Protein 2PBY (pdb70)

InterPro domains:
  IPR012338 Beta-lactamase/transpeptidase-like [G3DSA:3.40.710.10] (4-308)
  IPR012338 Beta-lactamase/transpeptidase-like [SSF56601] (5-308)
  IPR015868 Glutaminase [MF_00313] (5-308)
  IPR015868 Glutaminase [PF04960] (23-308)
  IPR015868 Glutaminase [PTHR12544] (11-307)
  IPR015868 Glutaminase [TIGR03814] (10-308)

Structure (mmCIF, N/CA/C/O backbone):
data_2PBY
#
_entry.id   2PBY
#
_cell.length_a   72.503
_cell.length_b   86.786
_cell.length_c   106.881
_cell.angle_alpha   90.00
_cell.angle_beta   109.76
_cell.angle_gamma   90.00
#
_symmetry.space_group_name_H-M   'P 1 21 1'
#
loop_
_entity.id
_entity.type
_entity.pdbx_description
1 polymer Glutaminase
2 water water
#
loop_
_atom_site.group_PDB
_atom_site.id
_atom_site.type_symbol
_atom_site.label_atom_id
_atom_site.label_alt_id
_atom_site.label_comp_id
_atom_site.label_asym_id
_atom_site.label_entity_id
_atom_site.label_seq_id
_atom_site.pdbx_PDB_ins_code
_atom_site.Cartn_x
_atom_site.Cartn_y
_atom_site.Cartn_z
_atom_site.occupancy
_atom_site.B_iso_or_equiv
_atom_site.auth_seq_id
_atom_site.auth_comp_id
_atom_site.auth_asym_id
_atom_site.auth_atom_id
_atom_site.pdbx_PDB_model_num
ATOM 1 N N . LEU A 1 2 ? 12.197 4.945 111.983 1.00 48.27 2 LEU A N 1
ATOM 2 C CA . LEU A 1 2 ? 12.646 3.934 110.969 1.00 48.29 2 LEU A CA 1
ATOM 3 C C . LEU A 1 2 ? 14.145 4.020 110.691 1.00 47.43 2 LEU A C 1
ATOM 4 O O . LEU A 1 2 ? 14.614 4.807 109.852 1.00 48.17 2 LEU A O 1
ATOM 9 N N . VAL A 1 3 ? 14.918 3.212 111.392 1.00 46.31 3 VAL A N 1
ATOM 10 C CA . VAL A 1 3 ? 16.325 3.110 111.017 1.00 44.51 3 VAL A CA 1
ATOM 11 C C . VAL A 1 3 ? 16.435 2.005 109.971 1.00 42.67 3 VAL A C 1
ATOM 12 O O . VAL A 1 3 ? 15.497 1.217 109.787 1.00 41.89 3 VAL A O 1
ATOM 16 N N . TYR A 1 4 ? 17.581 1.938 109.298 1.00 40.74 4 TYR A N 1
ATOM 17 C CA . TYR A 1 4 ? 17.776 0.975 108.225 1.00 39.16 4 TYR A CA 1
ATOM 18 C C . TYR A 1 4 ? 18.337 -0.348 108.785 1.00 38.66 4 TYR A C 1
ATOM 19 O O . TYR A 1 4 ? 19.516 -0.446 109.119 1.00 39.35 4 TYR A O 1
ATOM 28 N N . ASN A 1 5 ? 17.474 -1.347 108.938 1.00 37.16 5 ASN A N 1
ATOM 29 C CA . ASN A 1 5 ? 17.872 -2.590 109.575 1.00 37.11 5 ASN A CA 1
ATOM 30 C C . ASN A 1 5 ? 18.740 -3.411 108.579 1.00 36.21 5 ASN A C 1
ATOM 31 O O . ASN A 1 5 ? 18.377 -3.586 107.380 1.00 34.76 5 ASN A O 1
ATOM 36 N N . GLN A 1 6 ? 19.924 -3.859 109.029 1.00 34.76 6 GLN A N 1
ATOM 37 C CA . GLN A 1 6 ? 20.832 -4.565 108.112 1.00 32.28 6 GLN A CA 1
ATOM 38 C C . GLN A 1 6 ? 20.181 -5.823 107.563 1.00 31.29 6 GLN A C 1
ATOM 39 O O . GLN A 1 6 ? 20.341 -6.170 106.390 1.00 27.50 6 GLN A O 1
ATOM 45 N N . GLU A 1 7 ? 19.452 -6.510 108.443 1.00 30.59 7 GLU A N 1
ATOM 46 C CA . GLU A 1 7 ? 18.860 -7.770 108.087 1.00 32.87 7 GLU A CA 1
ATOM 47 C C . GLU A 1 7 ? 17.753 -7.499 107.087 1.00 31.67 7 GLU A C 1
ATOM 48 O O . GLU A 1 7 ? 17.561 -8.263 106.140 1.00 32.66 7 GLU A O 1
ATOM 54 N N . GLU A 1 8 ? 17.044 -6.390 107.267 1.00 31.41 8 GLU A N 1
ATOM 55 C CA . GLU A 1 8 ? 16.098 -5.935 106.240 1.00 31.85 8 GLU A CA 1
ATOM 56 C C . GLU A 1 8 ? 16.748 -5.664 104.893 1.00 29.14 8 GLU A C 1
ATOM 57 O O . GLU A 1 8 ? 16.285 -6.165 103.871 1.00 29.34 8 GLU A O 1
ATOM 63 N N . LEU A 1 9 ? 17.866 -4.952 104.884 1.00 28.05 9 LEU A N 1
ATOM 64 C CA . LEU A 1 9 ? 18.641 -4.766 103.637 1.00 25.58 9 LEU A CA 1
ATOM 65 C C . LEU A 1 9 ? 18.990 -6.056 102.928 1.00 24.75 9 LEU A C 1
ATOM 66 O O . LEU A 1 9 ? 18.884 -6.155 101.693 1.00 22.94 9 LEU A O 1
ATOM 71 N N . VAL A 1 10 ? 19.427 -7.058 103.701 1.00 23.99 10 VAL A N 1
ATOM 72 C CA . VAL A 1 10 ? 19.798 -8.348 103.136 1.00 24.42 10 VAL A CA 1
ATOM 73 C C . VAL A 1 10 ? 18.603 -8.961 102.375 1.00 25.35 10 VAL A C 1
ATOM 74 O O . VAL A 1 10 ? 18.747 -9.554 101.292 1.00 24.51 10 VAL A O 1
ATOM 78 N N . ARG A 1 11 ? 17.413 -8.814 102.944 1.00 26.10 11 ARG A N 1
ATOM 79 C CA . ARG A 1 11 ? 16.220 -9.401 102.316 1.00 26.87 11 ARG A CA 1
ATOM 80 C C . ARG A 1 11 ? 15.901 -8.692 100.993 1.00 26.18 11 ARG A C 1
ATOM 81 O O . ARG A 1 11 ? 15.587 -9.317 100.007 1.00 24.75 11 ARG A O 1
ATOM 89 N N . PHE A 1 12 ? 15.998 -7.368 100.974 1.00 26.85 12 PHE A N 1
ATOM 90 C CA . PHE A 1 12 ? 15.775 -6.619 99.733 1.00 26.12 12 PHE A CA 1
ATOM 91 C C . PHE A 1 12 ? 16.769 -7.021 98.652 1.00 25.65 12 PHE A C 1
ATOM 92 O O . PHE A 1 12 ? 16.402 -7.223 97.471 1.00 26.11 12 PHE A O 1
ATOM 100 N N . VAL A 1 13 ? 18.016 -7.201 99.064 1.00 24.48 13 VAL A N 1
ATOM 101 C CA . VAL A 1 13 ? 19.067 -7.622 98.136 1.00 24.12 13 VAL A CA 1
ATOM 102 C C . VAL A 1 13 ? 18.723 -8.961 97.547 1.00 25.28 13 VAL A C 1
ATOM 103 O O . VAL A 1 13 ? 18.819 -9.118 96.372 1.00 25.59 13 VAL A O 1
ATOM 107 N N . GLU A 1 14 ? 18.281 -9.919 98.360 1.00 27.11 14 GLU A N 1
ATOM 108 C CA . GLU A 1 14 ? 17.944 -11.250 97.850 1.00 28.67 14 GLU A CA 1
ATOM 109 C C . GLU A 1 14 ? 16.778 -11.191 96.879 1.00 28.12 14 GLU A C 1
ATOM 110 O O . GLU A 1 14 ? 16.810 -11.824 95.839 1.00 28.47 14 GLU A O 1
ATOM 116 N N . GLU A 1 15 ? 15.762 -10.396 97.190 1.00 28.25 15 GLU A N 1
ATOM 117 C CA . GLU A 1 15 ? 14.629 -10.243 96.271 1.00 28.43 15 GLU A CA 1
ATOM 118 C C . GLU A 1 15 ? 15.089 -9.630 94.937 1.00 27.04 15 GLU A C 1
ATOM 119 O O . GLU A 1 15 ? 14.708 -10.085 93.848 1.00 24.82 15 GLU A O 1
ATOM 125 N N . ALA A 1 16 ? 15.926 -8.594 95.015 1.00 26.65 16 ALA A N 1
ATOM 126 C CA . ALA A 1 16 ? 16.298 -7.849 93.792 1.00 26.14 16 ALA A CA 1
ATOM 127 C C . ALA A 1 16 ? 17.188 -8.677 92.890 1.00 25.42 16 ALA A C 1
ATOM 128 O O . ALA A 1 16 ? 17.064 -8.610 91.682 1.00 24.35 16 ALA A O 1
ATOM 130 N N . LYS A 1 17 ? 18.052 -9.483 93.498 1.00 26.40 17 LYS A N 1
ATOM 131 C CA . LYS A 1 17 ? 18.922 -10.424 92.783 1.00 27.62 17 LYS A CA 1
ATOM 132 C C . LYS A 1 17 ? 18.138 -11.406 91.849 1.00 28.99 17 LYS A C 1
ATOM 133 O O . LYS A 1 17 ? 18.633 -11.792 90.795 1.00 29.73 17 LYS A O 1
ATOM 139 N N . GLN A 1 18 ? 16.895 -11.736 92.177 1.00 29.94 18 GLN A N 1
ATOM 140 C CA . GLN A 1 18 ? 16.050 -12.592 91.287 1.00 31.67 18 GLN A CA 1
ATOM 141 C C . GLN A 1 18 ? 15.761 -11.973 89.915 1.00 31.31 18 GLN A C 1
ATOM 142 O O . GLN A 1 18 ? 15.309 -12.659 88.986 1.00 31.34 18 GLN A O 1
ATOM 148 N N . TYR A 1 19 ? 16.003 -10.669 89.786 1.00 30.61 19 TYR A N 1
ATOM 149 C CA . TYR A 1 19 ? 15.851 -10.008 88.497 1.00 30.55 19 TYR A CA 1
ATOM 150 C C . TYR A 1 19 ? 17.089 -10.091 87.625 1.00 29.09 19 TYR A C 1
ATOM 151 O O . TYR A 1 19 ? 16.996 -9.827 86.426 1.00 29.63 19 TYR A O 1
ATOM 160 N N . ALA A 1 20 ? 18.223 -10.485 88.202 1.00 28.95 20 ALA A N 1
ATOM 161 C CA . ALA A 1 20 ? 19.529 -10.511 87.462 1.00 29.05 20 ALA A CA 1
ATOM 162 C C . ALA A 1 20 ? 19.467 -11.265 86.138 1.00 30.36 20 ALA A C 1
ATOM 163 O O . ALA A 1 20 ? 20.076 -10.846 85.158 1.00 30.73 20 ALA A O 1
ATOM 165 N N . ARG A 1 21 ? 18.639 -12.307 86.081 1.00 31.29 21 ARG A N 1
ATOM 166 C CA . ARG A 1 21 ? 18.420 -13.098 84.849 1.00 32.73 21 ARG A CA 1
ATOM 167 C C . ARG A 1 21 ? 17.863 -12.298 83.672 1.00 32.18 21 ARG A C 1
ATOM 168 O O . ARG A 1 21 ? 18.100 -12.627 82.496 1.00 32.51 21 ARG A O 1
ATOM 176 N N . TYR A 1 22 ? 17.099 -11.265 83.972 1.00 30.88 22 TYR A N 1
ATOM 177 C CA . TYR A 1 22 ? 16.456 -10.511 82.927 1.00 31.72 22 TYR A CA 1
ATOM 178 C C . TYR A 1 22 ? 17.330 -9.354 82.398 1.00 31.02 22 TYR A C 1
ATOM 179 O O . TYR A 1 22 ? 17.028 -8.767 81.369 1.00 30.94 22 TYR A O 1
ATOM 188 N N . GLY A 1 23 ? 18.423 -9.057 83.101 1.00 31.71 23 GLY A N 1
ATOM 189 C CA . GLY A 1 23 ? 19.349 -7.952 82.737 1.00 30.80 23 GLY A CA 1
ATOM 190 C C . GLY A 1 23 ? 20.566 -8.475 82.015 1.00 30.63 23 GLY A C 1
ATOM 191 O O . GLY A 1 23 ? 20.673 -9.674 81.810 1.00 30.95 23 GLY A O 1
ATOM 192 N N . LYS A 1 24 ? 21.470 -7.588 81.602 1.00 30.36 24 LYS A N 1
ATOM 193 C CA . LYS A 1 24 ? 22.707 -7.993 80.891 1.00 31.14 24 LYS A CA 1
ATOM 194 C C . LYS A 1 24 ? 23.788 -6.996 81.243 1.00 29.95 24 LYS A C 1
ATOM 195 O O . LYS A 1 24 ? 23.522 -5.810 81.244 1.00 29.73 24 LYS A O 1
ATOM 201 N N . VAL A 1 25 ? 24.999 -7.446 81.519 1.00 29.96 25 VAL A N 1
ATOM 202 C CA . VAL A 1 25 ? 26.079 -6.474 81.754 1.00 30.11 25 VAL A CA 1
ATOM 203 C C . VAL A 1 25 ? 26.417 -5.694 80.480 1.00 30.17 25 VAL A C 1
ATOM 204 O O . VAL A 1 25 ? 26.172 -6.201 79.357 1.00 30.57 25 VAL A O 1
ATOM 208 N N . ALA A 1 26 ? 26.952 -4.474 80.645 1.00 30.09 26 ALA A N 1
ATOM 209 C CA . ALA A 1 26 ? 27.470 -3.685 79.527 1.00 32.10 26 ALA A CA 1
ATOM 210 C C . ALA A 1 26 ? 28.538 -4.493 78.790 1.00 34.04 26 ALA A C 1
ATOM 211 O O . ALA A 1 26 ? 29.448 -5.047 79.395 1.00 34.34 26 ALA A O 1
ATOM 213 N N . ASP A 1 27 ? 28.401 -4.594 77.483 1.00 36.55 27 ASP A N 1
ATOM 214 C CA . ASP A 1 27 ? 29.374 -5.352 76.711 1.00 38.84 27 ASP A CA 1
ATOM 215 C C . ASP A 1 27 ? 29.986 -4.531 75.569 1.00 38.53 27 ASP A C 1
ATOM 216 O O . ASP A 1 27 ? 30.673 -5.077 74.727 1.00 39.81 27 ASP A O 1
ATOM 221 N N . TYR A 1 28 ? 29.711 -3.240 75.511 1.00 37.32 28 TYR A N 1
ATOM 222 C CA . TYR A 1 28 ? 30.364 -2.442 74.491 1.00 37.10 28 TYR A CA 1
ATOM 223 C C . TYR A 1 28 ? 31.779 -2.007 74.938 1.00 35.79 28 TYR A C 1
ATOM 224 O O . TYR A 1 28 ? 32.609 -1.649 74.089 1.00 35.81 28 TYR A O 1
ATOM 233 N N . ILE A 1 29 ? 32.033 -2.055 76.253 1.00 33.80 29 ILE A N 1
ATOM 234 C CA . ILE A 1 29 ? 33.396 -1.880 76.826 1.00 32.81 29 ILE A CA 1
ATOM 235 C C . ILE A 1 29 ? 33.815 -3.250 77.351 1.00 31.87 29 ILE A C 1
ATOM 236 O O . ILE A 1 29 ? 33.309 -3.703 78.365 1.00 31.18 29 ILE A O 1
ATOM 241 N N . PRO A 1 30 ? 34.680 -3.943 76.604 1.00 31.12 30 PRO A N 1
ATOM 242 C CA . PRO A 1 30 ? 35.116 -5.299 76.895 1.00 29.95 30 PRO A CA 1
ATOM 243 C C . PRO A 1 30 ? 35.381 -5.641 78.360 1.00 29.01 30 PRO A C 1
ATOM 244 O O . PRO A 1 30 ? 34.915 -6.710 78.835 1.00 30.11 30 PRO A O 1
ATOM 248 N N . ALA A 1 31 ? 36.107 -4.790 79.076 1.00 26.75 31 ALA A N 1
ATOM 249 C CA . ALA A 1 31 ? 36.406 -5.040 80.490 1.00 26.00 31 ALA A CA 1
ATOM 250 C C . ALA A 1 31 ? 35.148 -5.040 81.397 1.00 25.42 31 ALA A C 1
ATOM 251 O O . ALA A 1 31 ? 35.137 -5.697 82.413 1.00 25.57 31 ALA A O 1
ATOM 253 N N . LEU A 1 32 ? 34.100 -4.316 81.019 1.00 23.72 32 LEU A N 1
ATOM 254 C CA . LEU A 1 32 ? 32.871 -4.321 81.820 1.00 23.83 32 LEU A CA 1
ATOM 255 C C . LEU A 1 32 ? 32.075 -5.606 81.535 1.00 22.94 32 LEU A C 1
ATOM 256 O O . LEU A 1 32 ? 31.302 -6.017 82.342 1.00 20.98 32 LEU A O 1
ATOM 261 N N . GLY A 1 33 ? 32.310 -6.232 80.383 1.00 24.16 33 GLY A N 1
ATOM 262 C CA . GLY A 1 33 ? 31.611 -7.456 79.963 1.00 26.37 33 GLY A CA 1
ATOM 263 C C . GLY A 1 33 ? 31.983 -8.642 80.820 1.00 29.07 33 GLY A C 1
ATOM 264 O O . GLY A 1 33 ? 31.302 -9.676 80.803 1.00 31.09 33 GLY A O 1
ATOM 265 N N . LYS A 1 34 ? 33.062 -8.497 81.578 1.00 30.52 34 LYS A N 1
ATOM 266 C CA . LYS A 1 34 ? 33.531 -9.525 82.536 1.00 32.09 34 LYS A CA 1
ATOM 267 C C . LYS A 1 34 ? 32.908 -9.394 83.926 1.00 31.68 34 LYS A C 1
ATOM 268 O O . LYS A 1 34 ? 33.279 -10.128 84.833 1.00 32.50 34 LYS A O 1
ATOM 274 N N . ALA A 1 35 ? 32.016 -8.424 84.117 1.00 31.00 35 ALA A N 1
ATOM 275 C CA . ALA A 1 35 ? 31.323 -8.240 85.412 1.00 30.73 35 ALA A CA 1
ATOM 276 C C . ALA A 1 35 ? 30.339 -9.398 85.653 1.00 29.87 35 ALA A C 1
ATOM 277 O O . ALA A 1 35 ? 29.892 -10.057 84.715 1.00 31.56 35 ALA A O 1
ATOM 279 N N . ASN A 1 36 ? 30.014 -9.638 86.902 1.00 30.25 36 ASN A N 1
ATOM 280 C CA . ASN A 1 36 ? 29.075 -10.712 87.263 1.00 29.93 36 ASN A CA 1
ATOM 281 C C . ASN A 1 36 ? 27.640 -10.161 87.374 1.00 28.90 36 ASN A C 1
ATOM 282 O O . ASN A 1 36 ? 27.367 -9.410 88.299 1.00 27.96 36 ASN A O 1
ATOM 287 N N . PRO A 1 37 ? 26.711 -10.568 86.462 1.00 29.08 37 PRO A N 1
ATOM 288 C CA . PRO A 1 37 ? 25.344 -10.009 86.533 1.00 29.07 37 PRO A CA 1
ATOM 289 C C . PRO A 1 37 ? 24.583 -10.349 87.830 1.00 29.24 37 PRO A C 1
ATOM 290 O O . PRO A 1 37 ? 23.629 -9.614 88.190 1.00 28.60 37 PRO A O 1
ATOM 294 N N . ASN A 1 38 ? 25.065 -11.373 88.560 1.00 28.86 38 ASN A N 1
ATOM 295 C CA . ASN A 1 38 ? 24.468 -11.801 89.842 1.00 29.06 38 ASN A CA 1
ATOM 296 C C . ASN A 1 38 ? 24.960 -11.024 91.058 1.00 28.57 38 ASN A C 1
ATOM 297 O O . ASN A 1 38 ? 24.485 -11.272 92.153 1.00 28.98 38 ASN A O 1
ATOM 302 N N . GLU A 1 39 ? 25.944 -10.144 90.891 1.00 26.50 39 GLU A N 1
ATOM 303 C CA . GLU A 1 39 ? 26.377 -9.296 92.025 1.00 26.96 39 GLU A CA 1
ATOM 304 C C . GLU A 1 39 ? 25.413 -8.167 92.230 1.00 25.24 39 GLU A C 1
ATOM 305 O O . GLU A 1 39 ? 24.863 -7.658 91.270 1.00 26.04 39 GLU A O 1
ATOM 311 N N . LEU A 1 40 ? 25.194 -7.821 93.493 1.00 24.37 40 LEU A N 1
ATOM 312 C CA . LEU A 1 40 ? 24.397 -6.672 93.891 1.00 23.59 40 LEU A CA 1
ATOM 313 C C . LEU A 1 40 ? 24.881 -6.272 95.279 1.00 23.98 40 LEU A C 1
ATOM 314 O O . LEU A 1 40 ? 25.011 -7.109 96.172 1.00 23.12 40 LEU A O 1
ATOM 319 N N . SER A 1 41 ? 25.151 -4.991 95.480 1.00 23.01 41 SER A N 1
ATOM 320 C CA . SER A 1 41 ? 25.507 -4.533 96.821 1.00 22.62 41 SER A CA 1
ATOM 321 C C . SER A 1 41 ? 24.898 -3.187 97.083 1.00 22.93 41 SER A C 1
ATOM 322 O O . SER A 1 41 ? 24.642 -2.400 96.162 1.00 22.22 41 SER A O 1
ATOM 325 N N . ILE A 1 42 ? 24.608 -2.916 98.340 1.00 22.57 42 ILE A N 1
ATOM 326 C CA . ILE A 1 42 ? 24.045 -1.615 98.680 1.00 21.89 42 ILE A CA 1
ATOM 327 C C . ILE A 1 42 ? 24.654 -1.217 100.006 1.00 21.23 42 ILE A C 1
ATOM 328 O O . ILE A 1 42 ? 24.907 -2.071 100.837 1.00 21.55 42 ILE A O 1
ATOM 333 N N . ALA A 1 43 ? 24.912 0.071 100.162 1.00 19.10 43 ALA A N 1
ATOM 334 C CA . ALA A 1 43 ? 25.213 0.678 101.442 1.00 19.45 43 ALA A CA 1
ATOM 335 C C . ALA A 1 43 ? 24.295 1.905 101.635 1.00 20.18 43 ALA A C 1
ATOM 336 O O . ALA A 1 43 ? 23.953 2.550 100.656 1.00 19.68 43 ALA A O 1
ATOM 338 N N . ILE A 1 44 ? 23.908 2.184 102.874 1.00 19.30 44 ILE A N 1
ATOM 339 C CA . ILE A 1 44 ? 23.181 3.394 103.216 1.00 21.55 44 ILE A CA 1
ATOM 340 C C . ILE A 1 44 ? 23.914 4.059 104.354 1.00 22.44 44 ILE A C 1
ATOM 341 O O . ILE A 1 44 ? 24.142 3.451 105.416 1.00 22.76 44 ILE A O 1
ATOM 346 N N . TYR A 1 45 ? 24.273 5.316 104.136 1.00 22.51 45 TYR A N 1
ATOM 347 C CA . TYR A 1 45 ? 25.028 6.092 105.082 1.00 22.78 45 TYR A CA 1
ATOM 348 C C . TYR A 1 45 ? 24.116 7.152 105.675 1.00 24.22 45 TYR A C 1
ATOM 349 O O . TYR A 1 45 ? 23.426 7.888 104.945 1.00 23.10 45 TYR A O 1
ATOM 358 N N . THR A 1 46 ? 24.081 7.240 107.001 1.00 24.82 46 THR A N 1
ATOM 359 C CA . THR A 1 46 ? 23.161 8.172 107.606 1.00 26.03 46 THR A CA 1
ATOM 360 C C . THR A 1 46 ? 23.957 9.271 108.312 1.00 26.64 46 THR A C 1
ATOM 361 O O . THR A 1 46 ? 25.160 9.121 108.519 1.00 27.74 46 THR A O 1
ATOM 365 N N . PRO A 1 47 ? 23.310 10.389 108.643 1.00 27.35 47 PRO A N 1
ATOM 366 C CA . PRO A 1 47 ? 23.974 11.575 109.237 1.00 27.78 47 PRO A CA 1
ATOM 367 C C . PRO A 1 47 ? 24.528 11.380 110.644 1.00 29.59 47 PRO A C 1
ATOM 368 O O . PRO A 1 47 ? 25.233 12.257 111.130 1.00 29.19 47 PRO A O 1
ATOM 372 N N . ASP A 1 48 ? 24.196 10.267 111.304 1.00 30.17 48 ASP A N 1
ATOM 373 C CA . ASP A 1 48 ? 24.915 9.906 112.535 1.00 31.90 48 ASP A CA 1
ATOM 374 C C . ASP A 1 48 ? 26.323 9.376 112.205 1.00 32.34 48 ASP A C 1
ATOM 375 O O . ASP A 1 48 ? 27.072 8.994 113.098 1.00 33.56 48 ASP A O 1
ATOM 380 N N . ASP A 1 49 ? 26.645 9.321 110.912 1.00 32.09 49 ASP A N 1
ATOM 381 C CA . ASP A 1 49 ? 27.928 8.876 110.390 1.00 31.29 49 ASP A CA 1
ATOM 382 C C . ASP A 1 49 ? 28.105 7.384 110.563 1.00 31.34 49 ASP A C 1
ATOM 383 O O . ASP A 1 49 ? 29.205 6.891 110.780 1.00 30.30 49 ASP A O 1
ATOM 388 N N . GLU A 1 50 ? 26.989 6.661 110.421 1.00 31.87 50 GLU A N 1
ATOM 389 C CA . GLU A 1 50 ? 26.998 5.191 110.457 1.00 31.63 50 GLU A CA 1
ATOM 390 C C . GLU A 1 50 ? 26.592 4.703 109.098 1.00 29.94 50 GLU A C 1
ATOM 391 O O . GLU A 1 50 ? 25.934 5.405 108.349 1.00 30.34 50 GLU A O 1
ATOM 397 N N . VAL A 1 51 ? 26.959 3.486 108.787 1.00 27.65 51 VAL A N 1
ATOM 398 C CA . VAL A 1 51 ? 26.599 2.932 107.525 1.00 26.32 51 VAL A CA 1
ATOM 399 C C . VAL A 1 51 ? 26.048 1.531 107.717 1.00 26.10 51 VAL A C 1
ATOM 400 O O . VAL A 1 51 ? 26.578 0.773 108.511 1.00 25.10 51 VAL A O 1
ATOM 404 N N . VAL A 1 52 ? 25.051 1.168 106.920 1.00 25.48 52 VAL A N 1
ATOM 405 C CA . VAL A 1 52 ? 24.583 -0.208 106.885 1.00 26.67 52 VAL A CA 1
ATOM 406 C C . VAL A 1 52 ? 24.693 -0.693 105.433 1.00 27.35 52 VAL A C 1
ATOM 407 O O . VAL A 1 52 ? 24.429 0.074 104.487 1.00 27.55 52 VAL A O 1
ATOM 411 N N . SER A 1 53 ? 25.056 -1.953 105.255 1.00 25.59 53 SER A N 1
ATOM 412 C CA . SER A 1 53 ? 25.296 -2.493 103.951 1.00 27.30 53 SER A CA 1
ATOM 413 C C . SER A 1 53 ? 24.953 -3.978 103.851 1.00 26.77 53 SER A C 1
ATOM 414 O O . SER A 1 53 ? 24.834 -4.670 104.881 1.00 26.13 53 SER A O 1
ATOM 417 N N . ALA A 1 54 ? 24.728 -4.427 102.626 1.00 26.18 54 ALA A N 1
ATOM 418 C CA . ALA A 1 54 ? 24.397 -5.819 102.348 1.00 25.53 54 ALA A CA 1
ATOM 419 C C . ALA A 1 54 ? 24.752 -6.187 100.937 1.00 25.81 54 ALA A C 1
ATOM 420 O O . ALA A 1 54 ? 24.849 -5.319 100.042 1.00 25.02 54 ALA A O 1
ATOM 422 N N . GLY A 1 55 ? 24.852 -7.486 100.719 1.00 24.58 55 GLY A N 1
ATOM 423 C CA . GLY A 1 55 ? 25.223 -8.072 99.431 1.00 26.14 55 GLY A CA 1
ATOM 424 C C . GLY A 1 55 ? 26.736 -8.113 99.215 1.00 27.58 55 GLY A C 1
ATOM 425 O O . GLY A 1 55 ? 27.540 -8.198 100.180 1.00 27.60 55 GLY A O 1
ATOM 426 N N . ASP A 1 56 ? 27.128 -8.009 97.948 1.00 27.72 56 ASP A N 1
ATOM 427 C CA . ASP A 1 56 ? 28.545 -8.111 97.536 1.00 29.12 56 ASP A CA 1
ATOM 428 C C . ASP A 1 56 ? 29.392 -6.848 97.748 1.00 28.78 56 ASP A C 1
ATOM 429 O O . ASP A 1 56 ? 29.934 -6.270 96.778 1.00 29.26 56 ASP A O 1
ATOM 434 N N . VAL A 1 57 ? 29.513 -6.437 99.018 1.00 28.51 57 VAL A N 1
ATOM 435 C CA . VAL A 1 57 ? 30.042 -5.113 99.391 1.00 28.83 57 VAL A CA 1
ATOM 436 C C . VAL A 1 57 ? 31.562 -4.943 99.325 1.00 29.13 57 VAL A C 1
ATOM 437 O O . VAL A 1 57 ? 32.068 -3.833 99.571 1.00 28.51 57 VAL A O 1
ATOM 441 N N . THR A 1 58 ? 32.290 -6.041 99.054 1.00 28.90 58 THR A N 1
ATOM 442 C CA . THR A 1 58 ? 33.759 -5.971 98.927 1.00 29.56 58 THR A CA 1
ATOM 443 C C . THR A 1 58 ? 34.168 -5.614 97.467 1.00 28.96 58 THR A C 1
ATOM 444 O O . THR A 1 58 ? 35.295 -5.215 97.224 1.00 29.72 58 THR A O 1
ATOM 448 N N . VAL A 1 59 ? 33.244 -5.766 96.519 1.00 27.75 59 VAL A N 1
ATOM 449 C CA . VAL A 1 59 ? 33.566 -5.612 95.122 1.00 27.25 59 VAL A CA 1
ATOM 450 C C . VAL A 1 59 ? 33.695 -4.122 94.793 1.00 26.33 59 VAL A C 1
ATOM 451 O O . VAL A 1 59 ? 32.777 -3.323 95.079 1.00 26.21 59 VAL A O 1
ATOM 455 N N . LYS A 1 60 ? 34.850 -3.763 94.247 1.00 25.08 60 LYS A N 1
ATOM 456 C CA . LYS A 1 60 ? 35.094 -2.401 93.816 1.00 24.75 60 LYS A CA 1
ATOM 457 C C . LYS A 1 60 ? 34.569 -2.311 92.406 1.00 23.21 60 LYS A C 1
ATOM 458 O O . LYS A 1 60 ? 34.845 -3.197 91.592 1.00 24.84 60 LYS A O 1
ATOM 464 N N . VAL A 1 61 ? 33.750 -1.292 92.143 1.00 21.61 61 VAL A N 1
ATOM 465 C CA . VAL A 1 61 ? 33.136 -1.078 90.832 1.00 19.91 61 VAL A CA 1
ATOM 466 C C . VAL A 1 61 ? 33.492 0.369 90.296 1.00 19.53 61 VAL A C 1
ATOM 467 O O . VAL A 1 61 ? 33.625 1.332 91.086 1.00 18.86 61 VAL A O 1
ATOM 471 N N . THR A 1 62 ? 33.681 0.490 88.971 1.00 18.44 62 THR A N 1
ATOM 472 C CA . THR A 1 62 ? 33.974 1.781 88.351 1.00 17.45 62 THR A CA 1
ATOM 473 C C . THR A 1 62 ? 32.714 2.702 88.383 1.00 18.52 62 THR A C 1
ATOM 474 O O . THR A 1 62 ? 31.535 2.231 88.340 1.00 16.86 62 THR A O 1
ATOM 478 N N . LEU A 1 63 ? 32.969 3.996 88.517 1.00 17.29 63 LEU A N 1
ATOM 479 C CA . LEU A 1 63 ? 31.888 4.958 88.566 1.00 18.68 63 LEU A CA 1
ATOM 480 C C . LEU A 1 63 ? 31.194 5.110 87.218 1.00 18.90 63 LEU A C 1
ATOM 481 O O . LEU A 1 63 ? 30.000 5.309 87.182 1.00 20.12 63 LEU A O 1
ATOM 486 N N . GLN A 1 64 ? 31.944 5.085 86.121 1.00 18.85 64 GLN A N 1
ATOM 487 C CA . GLN A 1 64 ? 31.392 5.414 84.840 1.00 17.08 64 GLN A CA 1
ATOM 488 C C . GLN A 1 64 ? 30.689 6.773 84.895 1.00 17.46 64 GLN A C 1
ATOM 489 O O . GLN A 1 64 ? 31.271 7.732 85.406 1.00 18.40 64 GLN A O 1
ATOM 495 N N . SER A 1 65 ? 29.451 6.899 84.416 1.00 16.58 65 SER A N 1
ATOM 496 C CA . SER A 1 65 ? 28.856 8.223 84.343 1.00 16.36 65 SER A CA 1
ATOM 497 C C . SER A 1 65 ? 28.569 8.843 85.687 1.00 15.86 65 SER A C 1
ATOM 498 O O . SER A 1 65 ? 28.294 10.056 85.785 1.00 18.74 65 SER A O 1
ATOM 501 N N . ILE A 1 66 ? 28.596 8.062 86.763 1.00 14.91 66 ILE A N 1
ATOM 502 C CA . ILE A 1 66 ? 28.516 8.686 88.084 1.00 13.76 66 ILE A CA 1
ATOM 503 C C . ILE A 1 66 ? 29.651 9.762 88.293 1.00 15.24 66 ILE A C 1
ATOM 504 O O . ILE A 1 66 ? 29.489 10.764 89.012 1.00 14.33 66 ILE A O 1
ATOM 509 N N . SER A 1 67 ? 30.799 9.535 87.669 1.00 14.01 67 SER A N 1
ATOM 510 C CA . SER A 1 67 ? 31.895 10.476 87.840 1.00 16.49 67 SER A CA 1
ATOM 511 C C . SER A 1 67 ? 31.546 11.875 87.235 1.00 16.68 67 SER A C 1
ATOM 512 O O . SER A 1 67 ? 32.131 12.887 87.612 1.00 18.83 67 SER A O 1
ATOM 515 N N . LYS A 1 68 ? 30.582 11.942 86.328 1.00 16.48 68 LYS A N 1
ATOM 516 C CA . LYS A 1 68 ? 30.178 13.256 85.763 1.00 17.02 68 LYS A CA 1
ATOM 517 C C . LYS A 1 68 ? 29.672 14.171 86.833 1.00 17.55 68 LYS A C 1
ATOM 518 O O . LYS A 1 68 ? 29.915 15.385 86.770 1.00 17.95 68 LYS A O 1
ATOM 524 N N . ILE A 1 69 ? 29.025 13.624 87.864 1.00 17.80 69 ILE A N 1
ATOM 525 C CA . ILE A 1 69 ? 28.543 14.473 88.979 1.00 19.04 69 ILE A CA 1
ATOM 526 C C . ILE A 1 69 ? 29.675 15.004 89.841 1.00 19.14 69 ILE A C 1
ATOM 527 O O . ILE A 1 69 ? 29.657 16.153 90.266 1.00 19.32 69 ILE A O 1
ATOM 532 N N . ILE A 1 70 ? 30.675 14.178 90.110 1.00 19.41 70 ILE A N 1
ATOM 533 C CA . ILE A 1 70 ? 31.830 14.673 90.891 1.00 19.48 70 ILE A CA 1
ATOM 534 C C . ILE A 1 70 ? 32.689 15.717 90.153 1.00 18.65 70 ILE A C 1
ATOM 535 O O . ILE A 1 70 ? 33.145 16.706 90.759 1.00 19.46 70 ILE A O 1
ATOM 540 N N . ALA A 1 71 ? 32.927 15.492 88.864 1.00 17.62 71 ALA A N 1
ATOM 541 C CA . ALA A 1 71 ? 33.691 16.427 88.016 1.00 17.33 71 ALA A CA 1
ATOM 542 C C . ALA A 1 71 ? 32.943 17.725 87.893 1.00 17.83 71 ALA A C 1
ATOM 543 O O . ALA A 1 71 ? 33.542 18.787 87.906 1.00 19.69 71 ALA A O 1
ATOM 545 N N . LEU A 1 72 ? 31.626 17.671 87.710 1.00 17.95 72 LEU A N 1
ATOM 546 C CA . LEU A 1 72 ? 30.817 18.917 87.756 1.00 17.93 72 LEU A CA 1
ATOM 547 C C . LEU A 1 72 ? 30.969 19.719 89.049 1.00 17.50 72 LEU A C 1
ATOM 548 O O . LEU A 1 72 ? 31.255 20.931 89.022 1.00 17.61 72 LEU A O 1
ATOM 553 N N . ALA A 1 73 ? 30.832 19.045 90.164 1.00 17.14 73 ALA A N 1
ATOM 554 C CA . ALA A 1 73 ? 31.054 19.673 91.463 1.00 18.33 73 ALA A CA 1
ATOM 555 C C . ALA A 1 73 ? 32.458 20.282 91.617 1.00 18.99 73 ALA A C 1
ATOM 556 O O . ALA A 1 73 ? 32.568 21.389 92.097 1.00 19.55 73 ALA A O 1
ATOM 558 N N . LEU A 1 74 ? 33.523 19.551 91.219 1.00 18.17 74 LEU A N 1
ATOM 559 C CA . LEU A 1 74 ? 34.876 20.091 91.269 1.00 19.81 74 LEU A CA 1
ATOM 560 C C . LEU A 1 74 ? 35.021 21.248 90.311 1.00 20.66 74 LEU A C 1
ATOM 561 O O . LEU A 1 74 ? 35.643 22.258 90.665 1.00 20.99 74 LEU A O 1
ATOM 566 N N . VAL A 1 75 ? 34.524 21.120 89.013 1.00 21.48 75 VAL A N 1
ATOM 567 C CA . VAL A 1 75 ? 34.603 22.318 88.161 1.00 21.12 75 VAL A CA 1
ATOM 568 C C . VAL A 1 75 ? 33.896 23.531 88.778 1.00 22.98 75 VAL A C 1
ATOM 569 O O . VAL A 1 75 ? 34.485 24.634 88.771 1.00 21.90 75 VAL A O 1
ATOM 573 N N . LEU A 1 76 ? 32.624 23.364 89.297 1.00 20.91 76 LEU A N 1
ATOM 574 C CA . LEU A 1 76 ? 31.891 24.453 89.948 1.00 22.99 76 LEU A CA 1
ATOM 575 C C . LEU A 1 76 ? 32.659 25.159 91.093 1.00 23.17 76 LEU A C 1
ATOM 576 O O . LEU A 1 76 ? 32.686 26.374 91.149 1.00 23.38 76 LEU A O 1
ATOM 581 N N . ILE A 1 77 ? 33.270 24.385 91.987 1.00 23.91 77 ILE A N 1
ATOM 582 C CA . ILE A 1 77 ? 34.166 24.935 93.003 1.00 25.70 77 ILE A CA 1
ATOM 583 C C . ILE A 1 77 ? 35.280 25.836 92.435 1.00 27.28 77 ILE A C 1
ATOM 584 O O . ILE A 1 77 ? 35.383 27.003 92.833 1.00 27.59 77 ILE A O 1
ATOM 589 N N . ASP A 1 78 ? 36.090 25.298 91.522 1.00 28.66 78 ASP A N 1
ATOM 590 C CA . ASP A 1 78 ? 37.246 25.990 90.905 1.00 30.51 78 ASP A CA 1
ATOM 591 C C . ASP A 1 78 ? 36.924 27.167 89.997 1.00 32.41 78 ASP A C 1
ATOM 592 O O . ASP A 1 78 ? 37.673 28.170 89.977 1.00 31.80 78 ASP A O 1
ATOM 597 N N . ARG A 1 79 ? 35.822 27.044 89.241 1.00 33.14 79 ARG A N 1
ATOM 598 C CA . ARG A 1 79 ? 35.431 28.083 88.299 1.00 34.25 79 ARG A CA 1
ATOM 599 C C . ARG A 1 79 ? 34.236 28.918 88.656 1.00 34.52 79 ARG A C 1
ATOM 600 O O . ARG A 1 79 ? 34.070 30.023 88.109 1.00 35.53 79 ARG A O 1
ATOM 608 N N . GLY A 1 80 ? 33.378 28.414 89.529 1.00 34.44 80 GLY A N 1
ATOM 609 C CA . GLY A 1 80 ? 32.165 29.155 89.895 1.00 33.71 80 GLY A CA 1
ATOM 610 C C . GLY A 1 80 ? 31.008 28.894 88.943 1.00 33.91 80 GLY A C 1
ATOM 611 O O . GLY A 1 80 ? 31.218 28.507 87.804 1.00 31.93 80 GLY A O 1
ATOM 612 N N . GLU A 1 81 ? 29.785 29.132 89.410 1.00 35.20 81 GLU A N 1
ATOM 613 C CA . GLU A 1 81 ? 28.579 28.850 88.628 1.00 37.68 81 GLU A CA 1
ATOM 614 C C . GLU A 1 81 ? 28.435 29.663 87.363 1.00 37.56 81 GLU A C 1
ATOM 615 O O . GLU A 1 81 ? 27.906 29.176 86.383 1.00 37.79 81 GLU A O 1
ATOM 621 N N . ASP A 1 82 ? 28.872 30.921 87.400 1.00 38.26 82 ASP A N 1
ATOM 622 C CA . ASP A 1 82 ? 28.742 31.835 86.259 1.00 38.18 82 ASP A CA 1
ATOM 623 C C . ASP A 1 82 ? 29.498 31.278 85.064 1.00 36.69 82 ASP A C 1
ATOM 624 O O . ASP A 1 82 ? 28.922 31.069 84.001 1.00 36.24 82 ASP A O 1
ATOM 629 N N . GLU A 1 83 ? 30.779 31.002 85.240 1.00 35.09 83 GLU A N 1
ATOM 630 C CA . GLU A 1 83 ? 31.551 30.458 84.146 1.00 34.43 83 GLU A CA 1
ATOM 631 C C . GLU A 1 83 ? 31.077 29.076 83.683 1.00 32.54 83 GLU A C 1
ATOM 632 O O . GLU A 1 83 ? 30.982 28.839 82.477 1.00 32.71 83 GLU A O 1
ATOM 638 N N . VAL A 1 84 ? 30.793 28.156 84.614 1.00 29.50 84 VAL A N 1
ATOM 639 C CA . VAL A 1 84 ? 30.373 26.810 84.193 1.00 26.54 84 VAL A CA 1
ATOM 640 C C . VAL A 1 84 ? 29.112 26.866 83.319 1.00 25.35 84 VAL A C 1
ATOM 641 O O . VAL A 1 84 ? 29.033 26.214 82.307 1.00 24.64 84 VAL A O 1
ATOM 645 N N . PHE A 1 85 ? 28.140 27.674 83.716 1.00 25.67 85 PHE A N 1
ATOM 646 C CA . PHE A 1 85 ? 26.885 27.690 83.019 1.00 26.67 85 PHE A CA 1
ATOM 647 C C . PHE A 1 85 ? 26.869 28.576 81.769 1.00 28.16 85 PHE A C 1
ATOM 648 O O . PHE A 1 85 ? 25.900 28.608 81.022 1.00 26.95 85 PHE A O 1
ATOM 656 N N . HIS A 1 86 ? 27.996 29.225 81.503 1.00 29.39 86 HIS A N 1
ATOM 657 C CA . HIS A 1 86 ? 28.262 29.783 80.170 1.00 31.38 86 HIS A CA 1
ATOM 658 C C . HIS A 1 86 ? 28.728 28.704 79.220 1.00 30.53 86 HIS A C 1
ATOM 659 O O . HIS A 1 86 ? 28.455 28.804 78.015 1.00 31.83 86 HIS A O 1
ATOM 666 N N . LYS A 1 87 ? 29.400 27.662 79.725 1.00 28.58 87 LYS A N 1
ATOM 667 C CA . LYS A 1 87 ? 29.917 26.564 78.845 1.00 27.70 87 LYS A CA 1
ATOM 668 C C . LYS A 1 87 ? 28.978 25.353 78.671 1.00 26.72 87 LYS A C 1
ATOM 669 O O . LYS A 1 87 ? 29.039 24.695 77.650 1.00 25.72 87 LYS A O 1
ATOM 675 N N . VAL A 1 88 ? 28.205 25.003 79.713 1.00 25.75 88 VAL A N 1
ATOM 676 C CA . VAL A 1 88 ? 27.251 23.877 79.658 1.00 25.34 88 VAL A CA 1
ATOM 677 C C . VAL A 1 88 ? 25.883 24.382 80.111 1.00 25.07 88 VAL A C 1
ATOM 678 O O . VAL A 1 88 ? 25.770 25.470 80.629 1.00 24.06 88 VAL A O 1
ATOM 682 N N . GLY A 1 89 ? 24.843 23.613 79.865 1.00 26.17 89 GLY A N 1
ATOM 683 C CA . GLY A 1 89 ? 23.493 24.064 80.172 1.00 27.51 89 GLY A CA 1
ATOM 684 C C . GLY A 1 89 ? 22.948 23.573 81.495 1.00 28.56 89 GLY A C 1
ATOM 685 O O . GLY A 1 89 ? 23.574 22.746 82.182 1.00 28.15 89 GLY A O 1
ATOM 686 N N . MET A 1 90 ? 21.803 24.146 81.865 1.00 28.75 90 MET A N 1
ATOM 687 C CA . MET A 1 90 ? 20.996 23.738 83.019 1.00 30.15 90 MET A CA 1
ATOM 688 C C . MET A 1 90 ? 19.817 22.811 82.676 1.00 30.49 90 MET A C 1
ATOM 689 O O . MET A 1 90 ? 19.244 22.191 83.561 1.00 31.65 90 MET A O 1
ATOM 694 N N . GLU A 1 91 ? 19.474 22.691 81.411 1.00 29.72 91 GLU A N 1
ATOM 695 C CA . GLU A 1 91 ? 18.250 22.033 81.008 1.00 30.92 91 GLU A CA 1
ATOM 696 C C . GLU A 1 91 ? 18.443 20.556 80.652 1.00 31.88 91 GLU A C 1
ATOM 697 O O . GLU A 1 91 ? 19.419 20.208 80.016 1.00 32.09 91 GLU A O 1
ATOM 703 N N . PRO A 1 92 ? 17.499 19.674 81.051 1.00 33.43 92 PRO A N 1
ATOM 704 C CA . PRO A 1 92 ? 17.622 18.265 80.593 1.00 34.42 92 PRO A CA 1
ATOM 705 C C . PRO A 1 92 ? 17.637 18.185 79.067 1.00 36.24 92 PRO A C 1
ATOM 706 O O . PRO A 1 92 ? 16.733 17.587 78.480 1.00 39.47 92 PRO A O 1
ATOM 710 N N . LYS A 1 109 ? 21.592 25.957 72.240 1.00 53.98 109 LYS A N 1
ATOM 711 C CA . LYS A 1 109 ? 21.732 26.109 73.702 1.00 53.38 109 LYS A CA 1
ATOM 712 C C . LYS A 1 109 ? 22.822 25.172 74.259 1.00 51.65 109 LYS A C 1
ATOM 713 O O . LYS A 1 109 ? 23.061 24.092 73.697 1.00 51.94 109 LYS A O 1
ATOM 719 N N . PRO A 1 110 ? 23.539 25.612 75.317 1.00 49.84 110 PRO A N 1
ATOM 720 C CA . PRO A 1 110 ? 24.628 24.764 75.851 1.00 47.59 110 PRO A CA 1
ATOM 721 C C . PRO A 1 110 ? 24.285 23.260 76.141 1.00 44.71 110 PRO A C 1
ATOM 722 O O . PRO A 1 110 ? 23.113 22.865 76.332 1.00 45.21 110 PRO A O 1
ATOM 726 N N . LEU A 1 111 ? 25.308 22.431 76.081 1.00 40.45 111 LEU A N 1
ATOM 727 C CA . LEU A 1 111 ? 25.147 21.007 76.279 1.00 37.21 111 LEU A CA 1
ATOM 728 C C . LEU A 1 111 ? 24.921 20.722 77.750 1.00 34.28 111 LEU A C 1
ATOM 729 O O . LEU A 1 111 ? 25.581 21.277 78.609 1.00 34.63 111 LEU A O 1
ATOM 734 N N . ASN A 1 112 ? 23.990 19.841 78.046 1.00 30.71 112 ASN A N 1
ATOM 735 C CA . ASN A 1 112 ? 23.802 19.376 79.411 1.00 27.97 112 ASN A CA 1
ATOM 736 C C . ASN A 1 112 ? 25.075 18.645 79.977 1.00 24.02 112 ASN A C 1
ATOM 737 O O . ASN A 1 112 ? 25.605 17.779 79.322 1.00 23.69 112 ASN A O 1
ATOM 742 N N . PRO A 1 113 ? 25.533 18.962 81.197 1.00 22.10 113 PRO A N 1
ATOM 743 C CA . PRO A 1 113 ? 26.770 18.283 81.695 1.00 21.36 113 PRO A CA 1
ATOM 744 C C . PRO A 1 113 ? 26.616 16.808 82.062 1.00 20.24 113 PRO A C 1
ATOM 745 O O . PRO A 1 113 ? 27.598 16.167 82.395 1.00 17.81 113 PRO A O 1
ATOM 749 N N . MET A 1 114 ? 25.397 16.293 82.041 1.00 19.58 114 MET A N 1
ATOM 750 C CA . MET A 1 114 ? 25.127 14.867 82.313 1.00 21.32 114 MET A CA 1
ATOM 751 C C . MET A 1 114 ? 25.167 14.010 81.036 1.00 21.81 114 MET A C 1
ATOM 752 O O . MET A 1 114 ? 25.329 12.798 81.110 1.00 23.22 114 MET A O 1
ATOM 757 N N . ILE A 1 115 ? 24.956 14.618 79.872 1.00 21.93 115 ILE A N 1
ATOM 758 C CA . ILE A 1 115 ? 25.120 13.902 78.625 1.00 20.66 115 ILE A CA 1
ATOM 759 C C . ILE A 1 115 ? 26.615 13.821 78.247 1.00 19.53 115 ILE A C 1
ATOM 760 O O . ILE A 1 115 ? 27.400 14.663 78.651 1.00 18.84 115 ILE A O 1
ATOM 765 N N . ASN A 1 116 ? 27.013 12.840 77.454 1.00 19.98 116 ASN A N 1
ATOM 766 C CA . ASN A 1 116 ? 28.431 12.688 77.106 1.00 21.16 116 ASN A CA 1
ATOM 767 C C . ASN A 1 116 ? 29.061 13.947 76.524 1.00 21.60 116 ASN A C 1
ATOM 768 O O . ASN A 1 116 ? 30.169 14.314 76.916 1.00 20.98 116 ASN A O 1
ATOM 773 N N . ALA A 1 117 ? 28.386 14.624 75.595 1.00 21.12 117 ALA A N 1
ATOM 774 C CA . ALA A 1 117 ? 29.059 15.774 74.999 1.00 20.90 117 ALA A CA 1
ATOM 775 C C . ALA A 1 117 ? 29.314 16.854 76.042 1.00 20.07 117 ALA A C 1
ATOM 776 O O . ALA A 1 117 ? 30.369 17.455 76.038 1.00 20.35 117 ALA A O 1
ATOM 778 N N . GLY A 1 118 ? 28.361 17.088 76.945 1.00 19.72 118 GLY A N 1
ATOM 779 C CA . GLY A 1 118 ? 28.490 18.146 77.976 1.00 17.82 118 GLY A CA 1
ATOM 780 C C . GLY A 1 118 ? 29.526 17.764 79.043 1.00 17.75 118 GLY A C 1
ATOM 781 O O . GLY A 1 118 ? 30.203 18.636 79.601 1.00 18.24 118 GLY A O 1
ATOM 782 N N . ALA A 1 119 ? 29.584 16.473 79.378 1.00 16.65 119 ALA A N 1
ATOM 783 C CA . ALA A 1 119 ? 30.512 15.951 80.404 1.00 17.09 119 ALA A CA 1
ATOM 784 C C . ALA A 1 119 ? 31.944 16.130 79.940 1.00 16.42 119 ALA A C 1
ATOM 785 O O . ALA A 1 119 ? 32.807 16.422 80.729 1.00 17.30 119 ALA A O 1
ATOM 787 N N . LEU A 1 120 ? 32.170 15.980 78.649 1.00 17.03 120 LEU A N 1
ATOM 788 C CA . LEU A 1 120 ? 33.531 16.124 78.122 1.00 17.66 120 LEU A CA 1
ATOM 789 C C . LEU A 1 120 ? 33.942 17.573 78.241 1.00 17.28 120 LEU A C 1
ATOM 790 O O . LEU A 1 120 ? 35.105 17.852 78.451 1.00 19.14 120 LEU A O 1
ATOM 795 N N . VAL A 1 121 ? 33.016 18.501 78.010 1.00 17.35 121 VAL A N 1
ATOM 796 C CA . VAL A 1 121 ? 33.338 19.930 78.206 1.00 16.38 121 VAL A CA 1
ATOM 797 C C . VAL A 1 121 ? 33.671 20.185 79.664 1.00 16.48 121 VAL A C 1
ATOM 798 O O . VAL A 1 121 ? 34.564 20.970 79.954 1.00 17.89 121 VAL A O 1
ATOM 802 N N . VAL A 1 122 ? 32.933 19.545 80.592 1.00 16.04 122 VAL A N 1
ATOM 803 C CA . VAL A 1 122 ? 33.170 19.758 82.019 1.00 15.47 122 VAL A CA 1
ATOM 804 C C . VAL A 1 122 ? 34.572 19.171 82.346 1.00 17.05 122 VAL A C 1
ATOM 805 O O . VAL A 1 122 ? 35.395 19.810 83.026 1.00 16.87 122 VAL A O 1
ATOM 809 N N . THR A 1 123 ? 34.851 17.973 81.823 1.00 17.96 123 THR A N 1
ATOM 810 C CA . THR A 1 123 ? 36.168 17.344 82.075 1.00 18.89 123 THR A CA 1
ATOM 811 C C . THR A 1 123 ? 37.345 18.193 81.540 1.00 19.15 123 THR A C 1
ATOM 812 O O . THR A 1 123 ? 38.347 18.290 82.216 1.00 18.68 123 THR A O 1
ATOM 816 N N . SER A 1 124 ? 37.185 18.821 80.369 1.00 19.13 124 SER A N 1
ATOM 817 C CA . SER A 1 124 ? 38.213 19.700 79.785 1.00 19.15 124 SER A CA 1
ATOM 818 C C . SER A 1 124 ? 38.456 20.956 80.605 1.00 19.72 124 SER A C 1
ATOM 819 O O . SER A 1 124 ? 39.436 21.641 80.393 1.00 19.36 124 SER A O 1
ATOM 822 N N . MET A 1 125 ? 37.561 21.241 81.540 1.00 20.50 125 MET A N 1
ATOM 823 C CA . MET A 1 125 ? 37.658 22.431 82.389 1.00 21.66 125 MET A CA 1
ATOM 824 C C . MET A 1 125 ? 38.364 22.127 83.702 1.00 21.12 125 MET A C 1
ATOM 825 O O . MET A 1 125 ? 38.701 23.042 84.462 1.00 21.72 125 MET A O 1
ATOM 830 N N . ILE A 1 126 ? 38.574 20.850 84.001 1.00 21.57 126 ILE A N 1
ATOM 831 C CA . ILE A 1 126 ? 39.272 20.497 85.255 1.00 21.99 126 ILE A CA 1
ATOM 832 C C . ILE A 1 126 ? 40.700 21.091 85.235 1.00 22.86 126 ILE A C 1
ATOM 833 O O . ILE A 1 126 ? 41.447 20.930 84.273 1.00 21.74 126 ILE A O 1
ATOM 838 N N . GLN A 1 127 ? 41.037 21.782 86.312 1.00 23.29 127 GLN A N 1
ATOM 839 C CA . GLN A 1 127 ? 42.294 22.557 86.457 1.00 25.50 127 GLN A CA 1
ATOM 840 C C . GLN A 1 127 ? 43.518 21.653 86.605 1.00 23.32 127 GLN A C 1
ATOM 841 O O . GLN A 1 127 ? 43.490 20.642 87.338 1.00 22.68 127 GLN A O 1
ATOM 847 N N . GLY A 1 128 ? 44.593 22.013 85.923 1.00 23.27 128 GLY A N 1
ATOM 848 C CA . GLY A 1 128 ? 45.871 21.295 86.083 1.00 23.31 128 GLY A CA 1
ATOM 849 C C . GLY A 1 128 ? 46.654 21.316 84.786 1.00 23.41 128 GLY A C 1
ATOM 850 O O . GLY A 1 128 ? 46.103 21.565 83.718 1.00 24.03 128 GLY A O 1
ATOM 851 N N . GLY A 1 129 ? 47.944 21.054 84.862 1.00 23.50 129 GLY A N 1
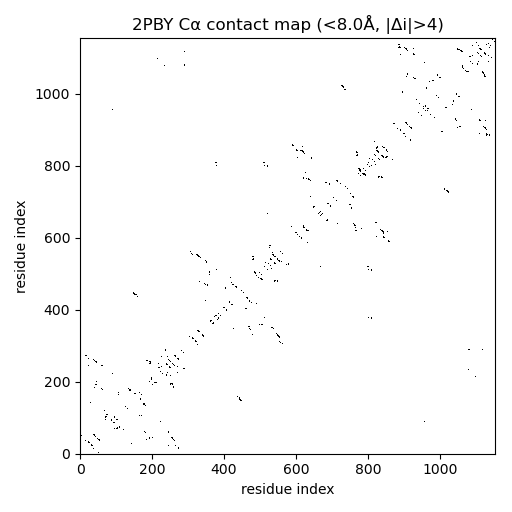ATOM 852 C CA . GLY A 1 129 ? 48.770 21.277 83.697 1.00 24.22 129 GLY A CA 1
ATOM 853 C C . GLY A 1 129 ? 49.023 20.035 82.867 1.00 23.87 129 GLY A C 1
ATOM 854 O O . GLY A 1 129 ? 49.700 20.111 81.862 1.00 24.44 129 GLY A O 1
ATOM 855 N N . SER A 1 130 ? 48.537 18.880 83.298 1.00 22.34 130 SER A N 1
ATOM 856 C CA . SER A 1 130 ? 48.744 17.679 82.515 1.00 21.60 130 SER A CA 1
ATOM 857 C C . SER A 1 130 ? 47.647 16.721 82.875 1.00 20.73 130 SER A C 1
ATOM 858 O O . SER A 1 130 ? 46.938 16.947 83.857 1.00 20.50 130 SER A O 1
ATOM 861 N N . VAL A 1 131 ? 47.510 15.657 82.098 1.00 20.63 131 VAL A N 1
ATOM 862 C CA . VAL A 1 131 ? 46.504 14.600 82.418 1.00 21.33 131 VAL A CA 1
ATOM 863 C C . VAL A 1 131 ? 46.633 14.099 83.849 1.00 20.02 131 VAL A C 1
ATOM 864 O O . VAL A 1 131 ? 45.656 14.053 84.578 1.00 20.98 131 VAL A O 1
ATOM 868 N N . SER A 1 132 ? 47.849 13.761 84.291 1.00 20.95 132 SER A N 1
ATOM 869 C CA . SER A 1 132 ? 48.009 13.217 85.639 1.00 20.52 132 SER A CA 1
ATOM 870 C C . SER A 1 132 ? 47.725 14.209 86.757 1.00 20.44 132 SER A C 1
ATOM 871 O O . SER A 1 132 ? 47.258 13.818 87.825 1.00 19.62 132 SER A O 1
ATOM 874 N N . GLU A 1 133 ? 48.019 15.484 86.544 1.00 19.62 133 GLU A N 1
ATOM 875 C CA . GLU A 1 133 ? 47.729 16.490 87.577 1.00 20.16 133 GLU A CA 1
ATOM 876 C C . GLU A 1 133 ? 46.250 16.794 87.653 1.00 19.44 133 GLU A C 1
ATOM 877 O O . GLU A 1 133 ? 45.735 16.975 88.730 1.00 18.88 133 GLU A O 1
ATOM 883 N N . ARG A 1 134 ? 45.582 16.840 86.491 1.00 19.37 134 ARG A N 1
ATOM 884 C CA . ARG A 1 134 ? 44.115 17.045 86.450 1.00 19.88 134 ARG A CA 1
ATOM 885 C C . ARG A 1 134 ? 43.384 15.876 87.086 1.00 20.05 134 ARG A C 1
ATOM 886 O O . ARG A 1 134 ? 42.490 16.062 87.916 1.00 20.05 134 ARG A O 1
ATOM 894 N N . LEU A 1 135 ? 43.810 14.668 86.743 1.00 19.85 135 LEU A N 1
ATOM 895 C CA . LEU A 1 135 ? 43.294 13.461 87.385 1.00 20.29 135 LEU A CA 1
ATOM 896 C C . LEU A 1 135 ? 43.547 13.430 88.894 1.00 20.85 135 LEU A C 1
ATOM 897 O O . LEU A 1 135 ? 42.655 13.073 89.655 1.00 21.34 135 LEU A O 1
ATOM 902 N N . GLU A 1 136 ? 44.738 13.833 89.323 1.00 22.45 136 GLU A N 1
ATOM 903 C CA . GLU A 1 136 ? 45.039 13.860 90.741 1.00 24.48 136 GLU A CA 1
ATOM 904 C C . GLU A 1 136 ? 44.146 14.848 91.497 1.00 23.28 136 GLU A C 1
ATOM 905 O O . GLU A 1 136 ? 43.734 14.576 92.587 1.00 24.35 136 GLU A O 1
ATOM 911 N N . ARG A 1 137 ? 43.806 15.968 90.882 1.00 22.85 137 ARG A N 1
ATOM 912 C CA . ARG A 1 137 ? 42.918 16.953 91.495 1.00 23.23 137 ARG A CA 1
ATOM 913 C C . ARG A 1 137 ? 41.539 16.311 91.714 1.00 21.69 137 ARG A C 1
ATOM 914 O O . ARG A 1 137 ? 40.926 16.468 92.757 1.00 20.76 137 ARG A O 1
ATOM 922 N N . LEU A 1 138 ? 41.062 15.584 90.717 1.00 20.69 138 LEU A N 1
ATOM 923 C CA . LEU A 1 138 ? 39.807 14.864 90.812 1.00 20.83 138 LEU A CA 1
ATOM 924 C C . LEU A 1 138 ? 39.867 13.722 91.861 1.00 20.63 138 LEU A C 1
ATOM 925 O O . LEU A 1 138 ? 38.907 13.507 92.594 1.00 20.12 138 LEU A O 1
ATOM 930 N N . LEU A 1 139 ? 40.974 12.973 91.889 1.00 21.77 139 LEU A N 1
ATOM 931 C CA . LEU A 1 139 ? 41.084 11.827 92.797 1.00 21.96 139 LEU A CA 1
ATOM 932 C C . LEU A 1 139 ? 41.168 12.320 94.228 1.00 23.07 139 LEU A C 1
ATOM 933 O O . LEU A 1 139 ? 40.544 11.756 95.125 1.00 23.17 139 LEU A O 1
ATOM 938 N N . ALA A 1 140 ? 41.873 13.425 94.442 1.00 23.26 140 ALA A N 1
ATOM 939 C CA . ALA A 1 140 ? 41.980 13.963 95.796 1.00 23.03 140 ALA A CA 1
ATOM 940 C C . ALA A 1 140 ? 40.603 14.381 96.320 1.00 22.95 140 ALA A C 1
ATOM 941 O O . ALA A 1 140 ? 40.257 14.118 97.473 1.00 22.42 140 ALA A O 1
ATOM 943 N N . PHE A 1 141 ? 39.834 15.051 95.466 1.00 23.19 141 PHE A N 1
ATOM 944 C CA . PHE A 1 141 ? 38.448 15.419 95.733 1.00 23.39 141 PHE A CA 1
ATOM 945 C C . PHE A 1 141 ? 37.556 14.212 96.021 1.00 23.22 141 PHE A C 1
ATOM 946 O O . PHE A 1 141 ? 36.842 14.200 97.023 1.00 22.90 141 PHE A O 1
ATOM 954 N N . VAL A 1 142 ? 37.642 13.171 95.192 1.00 22.93 142 VAL A N 1
ATOM 955 C CA . VAL A 1 142 ? 36.873 11.954 95.405 1.00 23.55 142 VAL A CA 1
ATOM 956 C C . VAL A 1 142 ? 37.196 11.293 96.740 1.00 24.14 142 VAL A C 1
ATOM 957 O O . VAL A 1 142 ? 36.278 10.816 97.433 1.00 23.08 142 VAL A O 1
ATOM 961 N N . ARG A 1 143 ? 38.492 11.265 97.085 1.00 24.71 143 ARG A N 1
ATOM 962 C CA . ARG A 1 143 ? 38.956 10.640 98.315 1.00 23.71 143 ARG A CA 1
ATOM 963 C C . ARG A 1 143 ? 38.383 11.375 99.528 1.00 23.65 143 ARG A C 1
ATOM 964 O O . ARG A 1 143 ? 38.016 10.750 100.496 1.00 24.09 143 ARG A O 1
ATOM 972 N N . ARG A 1 144 ? 38.340 12.699 99.485 1.00 22.73 144 ARG A N 1
ATOM 973 C CA . ARG A 1 144 ? 37.695 13.471 100.554 1.00 23.68 144 ARG A CA 1
ATOM 974 C C . ARG A 1 144 ? 36.181 13.229 100.702 1.00 23.23 144 ARG A C 1
ATOM 975 O O . ARG A 1 144 ? 35.727 12.980 101.806 1.00 22.07 144 ARG A O 1
ATOM 983 N N . LEU A 1 145 ? 35.423 13.306 99.593 1.00 21.36 145 LEU A N 1
ATOM 984 C CA . LEU A 1 145 ? 33.981 12.990 99.625 1.00 22.16 145 LEU A CA 1
ATOM 985 C C . LEU A 1 145 ? 33.699 11.607 100.178 1.00 23.14 145 LEU A C 1
ATOM 986 O O . LEU A 1 145 ? 32.762 11.451 100.936 1.00 23.64 145 LEU A O 1
ATOM 991 N N . ALA A 1 146 ? 34.498 10.612 99.774 1.00 23.82 146 ALA A N 1
ATOM 992 C CA . ALA A 1 146 ? 34.258 9.196 100.118 1.00 25.28 146 ALA A CA 1
ATOM 993 C C . ALA A 1 146 ? 34.833 8.745 101.471 1.00 26.96 146 ALA A C 1
ATOM 994 O O . ALA A 1 146 ? 34.532 7.640 101.941 1.00 27.73 146 ALA A O 1
ATOM 996 N N . GLY A 1 147 ? 35.652 9.612 102.073 1.00 28.26 147 GLY A N 1
ATOM 997 C CA . GLY A 1 147 ? 36.286 9.360 103.359 1.00 29.69 147 GLY A CA 1
ATOM 998 C C . GLY A 1 147 ? 37.270 8.200 103.261 1.00 30.21 147 GLY A C 1
ATOM 999 O O . GLY A 1 147 ? 37.372 7.401 104.194 1.00 31.33 147 GLY A O 1
ATOM 1000 N N . ASN A 1 148 ? 37.934 8.072 102.108 1.00 29.54 148 ASN A N 1
ATOM 1001 C CA . ASN A 1 148 ? 38.826 6.921 101.822 1.00 29.81 148 ASN A CA 1
ATOM 1002 C C . ASN A 1 148 ? 39.993 7.367 100.960 1.00 29.18 148 ASN A C 1
ATOM 1003 O O . ASN A 1 148 ? 39.819 7.567 99.750 1.00 28.45 148 ASN A O 1
ATOM 1008 N N . GLU A 1 149 ? 41.170 7.528 101.578 1.00 30.14 149 GLU A N 1
ATOM 1009 C CA . GLU A 1 149 ? 42.395 8.019 100.873 1.00 30.94 149 GLU A CA 1
ATOM 1010 C C . GLU A 1 149 ? 42.946 7.020 99.841 1.00 29.74 149 GLU A C 1
ATOM 1011 O O . GLU A 1 149 ? 43.702 7.377 98.948 1.00 30.25 149 GLU A O 1
ATOM 1017 N N . ARG A 1 150 ? 42.534 5.777 99.919 1.00 29.11 150 ARG A N 1
ATOM 1018 C CA . ARG A 1 150 ? 43.091 4.767 99.031 1.00 29.94 150 ARG A CA 1
ATOM 1019 C C . ARG A 1 150 ? 42.336 4.599 97.716 1.00 29.33 150 ARG A C 1
ATOM 1020 O O . ARG A 1 150 ? 42.633 3.690 96.956 1.00 29.95 150 ARG A O 1
ATOM 1028 N N . ILE A 1 151 ? 41.357 5.458 97.436 1.00 28.26 151 ILE A N 1
ATOM 1029 C CA . ILE A 1 151 ? 40.610 5.312 96.165 1.00 27.25 151 ILE A CA 1
ATOM 1030 C C . ILE A 1 151 ? 41.489 5.615 94.942 1.00 27.20 151 ILE A C 1
ATOM 1031 O O . ILE A 1 151 ? 42.184 6.634 94.897 1.00 25.03 151 ILE A O 1
ATOM 1036 N N . SER A 1 152 ? 41.478 4.707 93.967 1.00 26.06 152 SER A N 1
ATOM 1037 C CA . SER A 1 152 ? 42.082 5.004 92.674 1.00 26.90 152 SER A CA 1
ATOM 1038 C C . SER A 1 152 ? 41.161 4.595 91.499 1.00 26.63 152 SER A C 1
ATOM 1039 O O . SER A 1 152 ? 39.949 4.400 91.669 1.00 27.71 152 SER A O 1
ATOM 1042 N N . TYR A 1 153 ? 41.752 4.430 90.328 1.00 25.57 153 TYR A N 1
ATOM 1043 C CA . TYR A 1 153 ? 41.026 4.023 89.150 1.00 25.50 153 TYR A CA 1
ATOM 1044 C C . TYR A 1 153 ? 41.504 2.666 88.643 1.00 24.84 153 TYR A C 1
ATOM 1045 O O . TYR A 1 153 ? 42.601 2.218 88.979 1.00 23.84 153 TYR A O 1
ATOM 1054 N N . SER A 1 154 ? 40.670 2.018 87.843 1.00 23.41 154 SER A N 1
ATOM 1055 C CA . SER A 1 154 ? 41.001 0.711 87.291 1.00 24.31 154 SER A CA 1
ATOM 1056 C C . SER A 1 154 ? 41.736 0.890 85.988 1.00 24.70 154 SER A C 1
ATOM 1057 O O . SER A 1 154 ? 41.183 1.428 85.006 1.00 23.54 154 SER A O 1
ATOM 1060 N N . ASP A 1 155 ? 42.999 0.449 85.968 1.00 24.88 155 ASP A N 1
ATOM 1061 C CA . ASP A 1 155 ? 43.797 0.621 84.761 1.00 27.04 155 ASP A CA 1
ATOM 1062 C C . ASP A 1 155 ? 43.295 -0.285 83.618 1.00 24.88 155 ASP A C 1
ATOM 1063 O O . ASP A 1 155 ? 43.287 0.122 82.498 1.00 23.63 155 ASP A O 1
ATOM 1068 N N . GLU A 1 156 ? 42.850 -1.496 83.914 1.00 24.00 156 GLU A N 1
ATOM 1069 C CA . GLU A 1 156 ? 42.243 -2.350 82.892 1.00 23.96 156 GLU A CA 1
ATOM 1070 C C . GLU A 1 156 ? 40.981 -1.707 82.272 1.00 22.05 156 GLU A C 1
ATOM 1071 O O . GLU A 1 156 ? 40.826 -1.684 81.057 1.00 21.43 156 GLU A O 1
ATOM 1077 N N . VAL A 1 157 ? 40.078 -1.206 83.094 1.00 20.82 157 VAL A N 1
ATOM 1078 C CA . VAL A 1 157 ? 38.857 -0.590 82.546 1.00 20.01 157 VAL A CA 1
ATOM 1079 C C . VAL A 1 157 ? 39.173 0.710 81.769 1.00 19.73 157 VAL A C 1
ATOM 1080 O O . VAL A 1 157 ? 38.654 0.906 80.678 1.00 21.34 157 VAL A O 1
ATOM 1084 N N . ALA A 1 158 ? 40.008 1.589 82.314 1.00 19.91 158 ALA A N 1
ATOM 1085 C CA . ALA A 1 158 ? 40.484 2.796 81.547 1.00 20.69 158 ALA A CA 1
ATOM 1086 C C . ALA A 1 158 ? 41.069 2.463 80.169 1.00 20.91 158 ALA A C 1
ATOM 1087 O O . ALA A 1 158 ? 40.723 3.075 79.192 1.00 19.18 158 ALA A O 1
ATOM 1089 N N . ARG A 1 159 ? 41.945 1.472 80.121 1.00 20.34 159 ARG A N 1
ATOM 1090 C CA . ARG A 1 159 ? 42.542 1.066 78.883 1.00 22.64 159 ARG A CA 1
ATOM 1091 C C . ARG A 1 159 ? 41.510 0.471 77.923 1.00 21.63 159 ARG A C 1
ATOM 1092 O O . ARG A 1 159 ? 41.524 0.789 76.746 1.00 22.09 159 ARG A O 1
ATOM 1100 N N . SER A 1 160 ? 40.587 -0.347 78.432 1.00 21.55 160 SER A N 1
ATOM 1101 C CA . SER A 1 160 ? 39.565 -0.962 77.585 1.00 21.94 160 SER A CA 1
ATOM 1102 C C . SER A 1 160 ? 38.641 0.129 76.993 1.00 21.52 160 SER A C 1
ATOM 1103 O O . SER A 1 160 ? 38.305 0.088 75.827 1.00 21.77 160 SER A O 1
ATOM 1106 N N . GLU A 1 161 ? 38.243 1.098 77.806 1.00 22.22 161 GLU A N 1
ATOM 1107 C CA . GLU A 1 161 ? 37.438 2.245 77.309 1.00 22.02 161 GLU A CA 1
ATOM 1108 C C . GLU A 1 161 ? 38.214 3.009 76.212 1.00 22.26 161 GLU A C 1
ATOM 1109 O O . GLU A 1 161 ? 37.657 3.321 75.164 1.00 21.71 161 GLU A O 1
ATOM 1115 N N . PHE A 1 162 ? 39.498 3.275 76.462 1.00 22.16 162 PHE A N 1
ATOM 1116 C CA . PHE A 1 162 ? 40.283 4.207 75.653 1.00 23.19 162 PHE A CA 1
ATOM 1117 C C . PHE A 1 162 ? 40.574 3.625 74.274 1.00 25.34 162 PHE A C 1
ATOM 1118 O O . PHE A 1 162 ? 40.667 4.371 73.275 1.00 25.82 162 PHE A O 1
ATOM 1126 N N . GLU A 1 163 ? 40.750 2.309 74.211 1.00 27.19 163 GLU A N 1
ATOM 1127 C CA . GLU A 1 163 ? 40.954 1.620 72.924 1.00 30.78 163 GLU A CA 1
ATOM 1128 C C . GLU A 1 163 ? 39.694 1.655 72.021 1.00 31.23 163 GLU A C 1
ATOM 1129 O O . GLU A 1 163 ? 39.815 1.583 70.797 1.00 32.64 163 GLU A O 1
ATOM 1135 N N . THR A 1 164 ? 38.513 1.749 72.629 1.00 30.78 164 THR A N 1
ATOM 1136 C CA . THR A 1 164 ? 37.215 1.385 71.981 1.00 32.09 164 THR A CA 1
ATOM 1137 C C . THR A 1 164 ? 36.223 2.577 71.783 1.00 31.68 164 THR A C 1
ATOM 1138 O O . THR A 1 164 ? 35.121 2.381 71.226 1.00 34.20 164 THR A O 1
ATOM 1142 N N . ALA A 1 165 ? 36.630 3.792 72.188 1.00 28.33 165 ALA A N 1
ATOM 1143 C CA . ALA A 1 165 ? 35.720 4.921 72.414 1.00 26.27 165 ALA A CA 1
ATOM 1144 C C . ALA A 1 165 ? 35.536 5.800 71.173 1.00 25.64 165 ALA A C 1
ATOM 1145 O O . ALA A 1 165 ? 36.008 6.961 71.139 1.00 24.59 165 ALA A O 1
ATOM 1147 N N . PHE A 1 166 ? 34.884 5.269 70.139 1.00 23.38 166 PHE A N 1
ATOM 1148 C CA . PHE A 1 166 ? 34.801 6.017 68.873 1.00 23.10 166 PHE A CA 1
ATOM 1149 C C . PHE A 1 166 ? 33.803 7.145 68.953 1.00 22.79 166 PHE A C 1
ATOM 1150 O O . PHE A 1 166 ? 34.024 8.237 68.403 1.00 22.61 166 PHE A O 1
ATOM 1158 N N . LEU A 1 167 ? 32.696 6.913 69.639 1.00 22.20 167 LEU A N 1
ATOM 1159 C CA . LEU A 1 167 ? 31.724 7.999 69.708 1.00 24.37 167 LEU A CA 1
ATOM 1160 C C . LEU A 1 167 ? 32.179 9.134 70.644 1.00 23.56 167 LEU A C 1
ATOM 1161 O O . LEU A 1 167 ? 31.871 10.296 70.378 1.00 22.45 167 LEU A O 1
ATOM 1166 N N . ASN A 1 168 ? 32.940 8.833 71.708 1.00 21.82 168 ASN A N 1
ATOM 1167 C CA . ASN A 1 168 ? 33.392 9.944 72.535 1.00 20.21 168 ASN A CA 1
ATOM 1168 C C . ASN A 1 168 ? 34.451 10.772 71.801 1.00 19.17 168 ASN A C 1
ATOM 1169 O O . ASN A 1 168 ? 34.443 11.968 71.916 1.00 18.84 168 ASN A O 1
ATOM 1174 N N . ARG A 1 169 ? 35.288 10.122 70.993 1.00 18.30 169 ARG A N 1
ATOM 1175 C CA . ARG A 1 169 ? 36.237 10.810 70.094 1.00 19.90 169 ARG A CA 1
ATOM 1176 C C . ARG A 1 169 ? 35.513 11.644 69.016 1.00 19.90 169 ARG A C 1
ATOM 1177 O O . ARG A 1 169 ? 35.875 12.804 68.783 1.00 21.15 169 ARG A O 1
ATOM 1185 N N . SER A 1 170 ? 34.451 11.088 68.422 1.00 19.21 170 SER A N 1
ATOM 1186 C CA . SER A 1 170 ? 33.612 11.867 67.516 1.00 21.07 170 SER A CA 1
ATOM 1187 C C . SER A 1 170 ? 33.100 13.156 68.178 1.00 20.60 170 SER A C 1
ATOM 1188 O O . SER A 1 170 ? 33.085 14.228 67.551 1.00 21.57 170 SER A O 1
ATOM 1191 N N . LEU A 1 171 ? 32.627 13.051 69.402 1.00 19.12 171 LEU A N 1
ATOM 1192 C CA . LEU A 1 171 ? 32.174 14.249 70.142 1.00 19.66 171 LEU A CA 1
ATOM 1193 C C . LEU A 1 171 ? 33.302 15.227 70.512 1.00 20.54 171 LEU A C 1
ATOM 1194 O O . LEU A 1 171 ? 33.082 16.441 70.455 1.00 21.19 171 LEU A O 1
ATOM 1199 N N . CYS A 1 172 ? 34.475 14.717 70.886 1.00 19.72 172 CYS A N 1
ATOM 1200 C CA . CYS A 1 172 ? 35.612 15.612 71.151 1.00 20.88 172 CYS A CA 1
ATOM 1201 C C . CYS A 1 172 ? 35.919 16.445 69.903 1.00 20.75 172 CYS A C 1
ATOM 1202 O O . CYS A 1 172 ? 35.995 17.635 69.993 1.00 21.58 172 CYS A O 1
ATOM 1205 N N . TYR A 1 173 ? 36.079 15.817 68.740 1.00 20.65 173 TYR A N 1
ATOM 1206 C CA . TYR A 1 173 ? 36.305 16.553 67.504 1.00 20.55 173 TYR A CA 1
ATOM 1207 C C . TYR A 1 173 ? 35.200 17.538 67.152 1.00 21.34 173 TYR A C 1
ATOM 1208 O O . TYR A 1 173 ? 35.484 18.599 66.638 1.00 23.91 173 TYR A O 1
ATOM 1217 N N . PHE A 1 174 ? 33.953 17.184 67.424 1.00 21.06 174 PHE A N 1
ATOM 1218 C CA . PHE A 1 174 ? 32.807 18.053 67.235 1.00 22.64 174 PHE A CA 1
ATOM 1219 C C . PHE A 1 174 ? 32.917 19.286 68.120 1.00 23.51 174 PHE A C 1
ATOM 1220 O O . PHE A 1 174 ? 32.703 20.433 67.677 1.00 23.59 174 PHE A O 1
ATOM 1228 N N . LEU A 1 175 ? 33.297 19.050 69.373 1.00 23.48 175 LEU A N 1
ATOM 1229 C CA . LEU A 1 175 ? 33.452 20.112 70.326 1.00 23.40 175 LEU A CA 1
ATOM 1230 C C . LEU A 1 175 ? 34.600 21.059 69.879 1.00 24.55 175 LEU A C 1
ATOM 1231 O O . LEU A 1 175 ? 34.444 22.277 69.942 1.00 25.01 175 LEU A O 1
ATOM 1236 N N . LYS A 1 176 ? 35.692 20.499 69.366 1.00 25.87 176 LYS A N 1
ATOM 1237 C CA . LYS A 1 176 ? 36.826 21.267 68.838 1.00 27.30 176 LYS A CA 1
ATOM 1238 C C . LYS A 1 176 ? 36.459 22.116 67.611 1.00 29.15 176 LYS A C 1
ATOM 1239 O O . LYS A 1 176 ? 36.759 23.315 67.555 1.00 29.80 176 LYS A O 1
ATOM 1245 N N . GLN A 1 177 ? 35.793 21.485 66.650 1.00 29.99 177 GLN A N 1
ATOM 1246 C CA . GLN A 1 177 ? 35.291 22.154 65.478 1.00 31.56 177 GLN A CA 1
ATOM 1247 C C . GLN A 1 177 ? 34.413 23.384 65.784 1.00 32.84 177 GLN A C 1
ATOM 1248 O O . GLN A 1 177 ? 34.515 24.404 65.096 1.00 32.00 177 GLN A O 1
ATOM 1254 N N . HIS A 1 178 ? 33.539 23.287 66.780 1.00 33.44 178 HIS A N 1
ATOM 1255 C CA . HIS A 1 178 ? 32.680 24.414 67.137 1.00 33.55 178 HIS A CA 1
ATOM 1256 C C . HIS A 1 178 ? 33.279 25.306 68.190 1.00 33.34 178 HIS A C 1
ATOM 1257 O O . HIS A 1 178 ? 32.585 26.165 68.747 1.00 33.04 178 HIS A O 1
ATOM 1264 N N . ARG A 1 179 ? 34.563 25.081 68.467 1.00 33.76 179 ARG A N 1
ATOM 1265 C CA . ARG A 1 179 ? 35.379 25.928 69.328 1.00 34.86 179 ARG A CA 1
ATOM 1266 C C . ARG A 1 179 ? 34.927 25.974 70.801 1.00 34.94 179 ARG A C 1
ATOM 1267 O O . ARG A 1 179 ? 35.306 26.873 71.575 1.00 35.96 179 ARG A O 1
ATOM 1275 N N . ILE A 1 180 ? 34.164 24.957 71.204 1.00 33.50 180 ILE A N 1
ATOM 1276 C CA . ILE A 1 180 ? 33.720 24.808 72.586 1.00 32.58 180 ILE A CA 1
ATOM 1277 C C . ILE A 1 180 ? 34.856 24.404 73.525 1.00 32.61 180 ILE A C 1
ATOM 1278 O O . ILE A 1 180 ? 34.932 24.881 74.660 1.00 33.04 180 ILE A O 1
ATOM 1283 N N . ILE A 1 181 ? 35.732 23.516 73.055 1.00 31.86 181 ILE A N 1
ATOM 1284 C CA . ILE A 1 181 ? 36.979 23.193 73.755 1.00 32.27 181 ILE A CA 1
ATOM 1285 C C . ILE A 1 181 ? 38.171 23.439 72.802 1.00 33.63 181 ILE A C 1
ATOM 1286 O O . ILE A 1 181 ? 37.982 23.558 71.595 1.00 33.68 181 ILE A O 1
ATOM 1291 N N . ASP A 1 182 ? 39.382 23.491 73.336 1.00 35.71 182 ASP A N 1
ATOM 1292 C CA . ASP A 1 182 ? 40.596 23.593 72.493 1.00 38.89 182 ASP A CA 1
ATOM 1293 C C . ASP A 1 182 ? 41.700 22.691 73.071 1.00 39.56 182 ASP A C 1
ATOM 1294 O O . ASP A 1 182 ? 42.902 23.028 73.080 1.00 42.01 182 ASP A O 1
ATOM 1299 N N . GLU A 1 183 ? 41.307 21.529 73.568 1.00 39.16 183 GLU A N 1
ATOM 1300 C CA . GLU A 1 183 ? 42.284 20.587 74.104 1.00 37.62 183 GLU A CA 1
ATOM 1301 C C . GLU A 1 183 ? 42.649 19.572 73.026 1.00 34.49 183 GLU A C 1
ATOM 1302 O O . GLU A 1 183 ? 41.951 19.411 72.035 1.00 33.98 183 GLU A O 1
ATOM 1308 N N . ASP A 1 184 ? 43.774 18.915 73.220 1.00 31.40 184 ASP A N 1
ATOM 1309 C CA . ASP A 1 184 ? 44.097 17.735 72.472 1.00 29.75 184 ASP A CA 1
ATOM 1310 C C . ASP A 1 184 ? 43.079 16.605 72.814 1.00 26.06 184 ASP A C 1
ATOM 1311 O O . ASP A 1 184 ? 42.912 16.244 73.951 1.00 24.07 184 ASP A O 1
ATOM 1316 N N . VAL A 1 185 ? 42.418 16.070 71.812 1.00 24.38 185 VAL A N 1
ATOM 1317 C CA . VAL A 1 185 ? 41.394 14.994 71.988 1.00 22.96 185 VAL A CA 1
ATOM 1318 C C . VAL A 1 185 ? 41.979 13.773 72.724 1.00 23.61 185 VAL A C 1
ATOM 1319 O O . VAL A 1 185 ? 41.361 13.233 73.633 1.00 23.83 185 VAL A O 1
ATOM 1323 N N . GLU A 1 186 ? 43.151 13.300 72.318 1.00 23.87 186 GLU A N 1
ATOM 1324 C CA . GLU A 1 186 ? 43.721 12.103 72.964 1.00 23.93 186 GLU A CA 1
ATOM 1325 C C . GLU A 1 186 ? 44.062 12.312 74.433 1.00 23.41 186 GLU A C 1
ATOM 1326 O O . GLU A 1 186 ? 43.921 11.392 75.237 1.00 24.14 186 GLU A O 1
ATOM 1332 N N . GLU A 1 187 ? 44.498 13.512 74.782 1.00 22.34 187 GLU A N 1
ATOM 1333 C CA . GLU A 1 187 ? 44.714 13.903 76.170 1.00 22.33 187 GLU A CA 1
ATOM 1334 C C . GLU A 1 187 ? 43.403 14.086 76.954 1.00 20.29 187 GLU A C 1
ATOM 1335 O O . GLU A 1 187 ? 43.296 13.645 78.107 1.00 20.11 187 GLU A O 1
ATOM 1341 N N . LEU A 1 188 ? 42.403 14.702 76.334 1.00 19.21 188 LEU A N 1
ATOM 1342 C CA . LEU A 1 188 ? 41.072 14.797 76.958 1.00 18.96 188 LEU A CA 1
ATOM 1343 C C . LEU A 1 188 ? 40.460 13.401 77.151 1.00 19.54 188 LEU A C 1
ATOM 1344 O O . LEU A 1 188 ? 39.951 13.093 78.214 1.00 19.16 188 LEU A O 1
ATOM 1349 N N . MET A 1 189 ? 40.595 12.553 76.136 1.00 19.11 189 MET A N 1
ATOM 1350 C CA . MET A 1 189 ? 40.139 11.163 76.273 1.00 20.27 189 MET A CA 1
ATOM 1351 C C . MET A 1 189 ? 40.916 10.367 77.300 1.00 19.12 189 MET A C 1
ATOM 1352 O O . MET A 1 189 ? 40.332 9.544 77.965 1.00 20.70 189 MET A O 1
ATOM 1357 N N . GLU A 1 190 ? 42.202 10.631 77.454 1.00 19.40 190 GLU A N 1
ATOM 1358 C CA . GLU A 1 190 ? 42.943 9.964 78.502 1.00 20.10 190 GLU A CA 1
ATOM 1359 C C . GLU A 1 190 ? 42.389 10.336 79.888 1.00 18.87 190 GLU A C 1
ATOM 1360 O O . GLU A 1 190 ? 42.151 9.468 80.748 1.00 20.38 190 GLU A O 1
ATOM 1366 N N . LEU A 1 191 ? 42.137 11.612 80.096 1.00 17.67 191 LEU A N 1
ATOM 1367 C CA . LEU A 1 191 ? 41.584 12.092 81.364 1.00 17.29 191 LEU A CA 1
ATOM 1368 C C . LEU A 1 191 ? 40.174 11.526 81.606 1.00 16.99 191 LEU A C 1
ATOM 1369 O O . LEU A 1 191 ? 39.874 11.014 82.687 1.00 16.25 191 LEU A O 1
ATOM 1374 N N . TYR A 1 192 ? 39.324 11.579 80.572 1.00 17.24 192 TYR A N 1
ATOM 1375 C CA . TYR A 1 192 ? 37.940 11.172 80.732 1.00 17.84 192 TYR A CA 1
ATOM 1376 C C . TYR A 1 192 ? 37.739 9.690 81.048 1.00 17.11 192 TYR A C 1
ATOM 1377 O O . TYR A 1 192 ? 36.918 9.342 81.879 1.00 17.51 192 TYR A O 1
ATOM 1386 N N . THR A 1 193 ? 38.492 8.834 80.371 1.00 17.51 193 THR A N 1
ATOM 1387 C CA . THR A 1 193 ? 38.387 7.401 80.538 1.00 17.57 193 THR A CA 1
ATOM 1388 C C . THR A 1 193 ? 38.900 7.012 81.901 1.00 19.06 193 THR A C 1
ATOM 1389 O O . THR A 1 193 ? 38.349 6.083 82.535 1.00 17.75 193 THR A O 1
ATOM 1393 N N . LYS A 1 194 ? 39.924 7.728 82.379 1.00 17.33 194 LYS A N 1
ATOM 1394 C CA . LYS A 1 194 ? 40.437 7.490 83.757 1.00 17.68 194 LYS A CA 1
ATOM 1395 C C . LYS A 1 194 ? 39.479 7.991 84.829 1.00 17.46 194 LYS A C 1
ATOM 1396 O O . LYS A 1 194 ? 39.297 7.340 85.852 1.00 17.22 194 LYS A O 1
ATOM 1402 N N . GLN A 1 195 ? 38.888 9.170 84.614 1.00 17.65 195 GLN A N 1
ATOM 1403 C CA . GLN A 1 195 ? 37.780 9.648 85.439 1.00 16.73 195 GLN A CA 1
ATOM 1404 C C . GLN A 1 195 ? 36.620 8.578 85.498 1.00 16.68 195 GLN A C 1
ATOM 1405 O O . GLN A 1 195 ? 36.109 8.301 86.539 1.00 16.40 195 GLN A O 1
ATOM 1411 N N . CYS A 1 196 ? 36.194 8.033 84.365 1.00 17.31 196 CYS A N 1
ATOM 1412 C CA . CYS A 1 196 ? 35.140 7.007 84.355 1.00 18.76 196 CYS A CA 1
ATOM 1413 C C . CYS A 1 196 ? 35.544 5.708 85.028 1.00 17.85 196 CYS A C 1
ATOM 1414 O O . CYS A 1 196 ? 34.681 4.951 85.446 1.00 19.20 196 CYS A O 1
ATOM 1417 N N . ALA A 1 197 ? 36.849 5.457 85.125 1.00 17.56 197 ALA A N 1
ATOM 1418 C CA . ALA A 1 197 ? 37.401 4.189 85.671 1.00 18.66 197 ALA A CA 1
ATOM 1419 C C . ALA A 1 197 ? 37.753 4.256 87.178 1.00 19.04 197 ALA A C 1
ATOM 1420 O O . ALA A 1 197 ? 38.248 3.278 87.752 1.00 18.94 197 ALA A O 1
ATOM 1422 N N . ILE A 1 198 ? 37.506 5.397 87.811 1.00 19.37 198 ILE A N 1
ATOM 1423 C CA . ILE A 1 198 ? 37.615 5.498 89.268 1.00 20.36 198 ILE A CA 1
ATOM 1424 C C . ILE A 1 198 ? 36.688 4.432 89.863 1.00 21.57 198 ILE A C 1
ATOM 1425 O O . ILE A 1 198 ? 35.561 4.281 89.416 1.00 20.20 198 ILE A O 1
ATOM 1430 N N . GLU A 1 199 ? 37.187 3.662 90.831 1.00 21.19 199 GLU A N 1
ATOM 1431 C CA . GLU A 1 199 ? 36.427 2.526 91.328 1.00 22.08 199 GLU A CA 1
ATOM 1432 C C . GLU A 1 199 ? 36.408 2.556 92.849 1.00 20.67 199 GLU A C 1
ATOM 1433 O O . GLU A 1 199 ? 37.313 3.090 93.465 1.00 22.00 199 GLU A O 1
ATOM 1439 N N . MET A 1 200 ? 35.339 2.020 93.432 1.00 21.33 200 MET A N 1
ATOM 1440 C CA . MET A 1 200 ? 35.137 2.001 94.889 1.00 20.83 200 MET A CA 1
ATOM 1441 C C . MET A 1 200 ? 34.063 0.976 95.214 1.00 21.34 200 MET A C 1
ATOM 1442 O O . MET A 1 200 ? 33.462 0.399 94.316 1.00 23.01 200 MET A O 1
ATOM 1447 N N . THR A 1 201 ? 33.832 0.738 96.502 1.00 21.10 201 THR A N 1
ATOM 1448 C CA . THR A 1 201 ? 32.778 -0.129 96.963 1.00 21.04 201 THR A CA 1
ATOM 1449 C C . THR A 1 201 ? 31.504 0.718 97.123 1.00 21.75 201 THR A C 1
ATOM 1450 O O . THR A 1 201 ? 31.567 1.957 97.108 1.00 20.98 201 THR A O 1
ATOM 1454 N N . CYS A 1 202 ? 30.365 0.046 97.302 1.00 22.60 202 CYS A N 1
ATOM 1455 C CA . CYS A 1 202 ? 29.090 0.704 97.533 1.00 23.65 202 CYS A CA 1
ATOM 1456 C C . CYS A 1 202 ? 29.142 1.517 98.827 1.00 23.68 202 CYS A C 1
ATOM 1457 O O . CYS A 1 202 ? 28.457 2.536 98.968 1.00 23.20 202 CYS A O 1
ATOM 1460 N N . ILE A 1 203 ? 29.995 1.090 99.762 1.00 23.41 203 ILE A N 1
ATOM 1461 C CA . ILE A 1 203 ? 30.153 1.813 101.018 1.00 23.68 203 ILE A CA 1
ATOM 1462 C C . ILE A 1 203 ? 30.720 3.225 100.789 1.00 24.17 203 ILE A C 1
ATOM 1463 O O . ILE A 1 203 ? 30.190 4.220 101.311 1.00 24.35 203 ILE A O 1
ATOM 1468 N N . ASP A 1 204 ? 31.778 3.307 99.991 1.00 23.52 204 ASP A N 1
ATOM 1469 C CA . ASP A 1 204 ? 32.405 4.579 99.623 1.00 22.56 204 ASP A CA 1
ATOM 1470 C C . ASP A 1 204 ? 31.455 5.463 98.842 1.00 20.75 204 ASP A C 1
ATOM 1471 O O . ASP A 1 204 ? 31.432 6.671 99.059 1.00 19.49 204 ASP A O 1
ATOM 1476 N N . LEU A 1 205 ? 30.703 4.859 97.925 1.00 19.32 205 LEU A N 1
ATOM 1477 C CA . LEU A 1 205 ? 29.756 5.589 97.085 1.00 20.29 205 LEU A CA 1
ATOM 1478 C C . LEU A 1 205 ? 28.604 6.211 97.888 1.00 19.52 205 LEU A C 1
ATOM 1479 O O . LEU A 1 205 ? 28.249 7.399 97.691 1.00 19.89 205 LEU A O 1
ATOM 1484 N N . ALA A 1 206 ? 28.075 5.430 98.849 1.00 19.63 206 ALA A N 1
ATOM 1485 C CA . ALA A 1 206 ? 27.056 5.908 99.785 1.00 18.87 206 ALA A CA 1
ATOM 1486 C C . ALA A 1 206 ? 27.550 7.128 100.584 1.00 18.73 206 ALA A C 1
ATOM 1487 O O . ALA A 1 206 ? 26.786 8.060 100.870 1.00 18.60 206 ALA A O 1
ATOM 1489 N N . ARG A 1 207 ? 28.823 7.143 100.959 1.00 18.67 207 ARG A N 1
ATOM 1490 C CA . ARG A 1 207 ? 29.280 8.251 101.747 1.00 18.68 207 ARG A CA 1
ATOM 1491 C C . ARG A 1 207 ? 29.324 9.461 100.885 1.00 19.17 207 ARG A C 1
ATOM 1492 O O . ARG A 1 207 ? 29.004 10.543 101.347 1.00 20.82 207 ARG A O 1
ATOM 1500 N N . ILE A 1 208 ? 29.689 9.313 99.615 1.00 20.36 208 ILE A N 1
ATOM 1501 C CA . ILE A 1 208 ? 29.646 10.495 98.742 1.00 20.41 208 ILE A CA 1
ATOM 1502 C C . ILE A 1 208 ? 28.194 11.044 98.664 1.00 20.13 208 ILE A C 1
ATOM 1503 O O . ILE A 1 208 ? 27.949 12.259 98.732 1.00 20.43 208 ILE A O 1
ATOM 1508 N N . GLY A 1 209 ? 27.235 10.130 98.559 1.00 19.25 209 GLY A N 1
ATOM 1509 C CA . GLY A 1 209 ? 25.814 10.500 98.551 1.00 21.17 209 GLY A CA 1
ATOM 1510 C C . GLY A 1 209 ? 25.405 11.217 99.831 1.00 21.12 209 GLY A C 1
ATOM 1511 O O . GLY A 1 209 ? 24.560 12.114 99.796 1.00 21.67 209 GLY A O 1
ATOM 1512 N N . LEU A 1 210 ? 25.999 10.818 100.961 1.00 20.43 210 LEU A N 1
ATOM 1513 C CA . LEU A 1 210 ? 25.631 11.405 102.241 1.00 20.17 210 LEU A CA 1
ATOM 1514 C C . LEU A 1 210 ? 26.154 12.826 102.284 1.00 19.74 210 LEU A C 1
ATOM 1515 O O . LEU A 1 210 ? 25.441 13.708 102.697 1.00 20.67 210 LEU A O 1
ATOM 1520 N N . VAL A 1 211 ? 27.372 13.073 101.818 1.00 20.13 211 VAL A N 1
ATOM 1521 C CA . VAL A 1 211 ? 27.865 14.467 101.721 1.00 19.41 211 VAL A CA 1
ATOM 1522 C C . VAL A 1 211 ? 26.882 15.362 100.917 1.00 20.66 211 VAL A C 1
ATOM 1523 O O . VAL A 1 211 ? 26.567 16.511 101.327 1.00 21.29 211 VAL A O 1
ATOM 1527 N N . LEU A 1 212 ? 26.404 14.861 99.770 1.00 20.77 212 LEU A N 1
ATOM 1528 C CA . LEU A 1 212 ? 25.446 15.608 98.920 1.00 22.18 212 LEU A CA 1
ATOM 1529 C C . LEU A 1 212 ? 24.109 15.865 99.679 1.00 21.81 212 LEU A C 1
ATOM 1530 O O . LEU A 1 212 ? 23.607 16.979 99.698 1.00 22.11 212 LEU A O 1
ATOM 1535 N N . ALA A 1 213 ? 23.618 14.839 100.374 1.00 22.62 213 ALA A N 1
ATOM 1536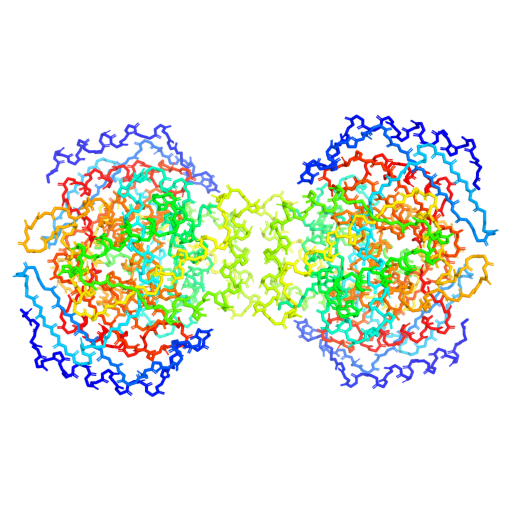 C CA . ALA A 1 213 ? 22.444 14.908 101.218 1.00 22.79 213 ALA A CA 1
ATOM 1537 C C . ALA A 1 213 ? 22.567 15.893 102.385 1.00 24.36 213 ALA A C 1
ATOM 1538 O O . ALA A 1 213 ? 21.542 16.456 102.792 1.00 24.51 213 ALA A O 1
ATOM 1540 N N . LEU A 1 214 ? 23.797 16.104 102.917 1.00 25.06 214 LEU A N 1
ATOM 1541 C CA . LEU A 1 214 ? 24.058 17.121 103.955 1.00 24.87 214 LEU A CA 1
ATOM 1542 C C . LEU A 1 214 ? 24.511 18.425 103.332 1.00 25.64 214 LEU A C 1
ATOM 1543 O O . LEU A 1 214 ? 25.226 19.198 103.972 1.00 26.04 214 LEU A O 1
ATOM 1548 N N . ASP A 1 215 ? 24.127 18.681 102.082 1.00 25.57 215 ASP A N 1
ATOM 1549 C CA . ASP A 1 215 ? 24.457 19.955 101.447 1.00 26.63 215 ASP A CA 1
ATOM 1550 C C . ASP A 1 215 ? 25.943 20.338 101.483 1.00 26.72 215 ASP A C 1
ATOM 1551 O O . ASP A 1 215 ? 26.307 21.511 101.682 1.00 26.29 215 ASP A O 1
ATOM 1556 N N . GLY A 1 216 ? 26.793 19.338 101.244 1.00 26.81 216 GLY A N 1
ATOM 1557 C CA . GLY A 1 216 ? 28.207 19.578 101.077 1.00 27.44 216 GLY A CA 1
ATOM 1558 C C . GLY A 1 216 ? 29.089 19.313 102.293 1.00 28.58 216 GLY A C 1
ATOM 1559 O O . GLY A 1 216 ? 30.321 19.447 102.188 1.00 29.37 216 GLY A O 1
ATOM 1560 N N . ARG A 1 217 ? 28.484 18.961 103.428 1.00 28.02 217 ARG A N 1
ATOM 1561 C CA . ARG A 1 217 ? 29.216 18.828 104.702 1.00 29.91 217 ARG A CA 1
ATOM 1562 C C . ARG A 1 217 ? 29.712 17.397 104.994 1.00 29.68 217 ARG A C 1
ATOM 1563 O O . ARG A 1 217 ? 29.026 16.401 104.733 1.00 29.45 217 ARG A O 1
ATOM 1571 N N . ASP A 1 218 ? 30.931 17.306 105.505 1.00 30.74 218 ASP A N 1
ATOM 1572 C CA . ASP A 1 218 ? 31.496 16.010 105.862 1.00 31.73 218 ASP A CA 1
ATOM 1573 C C . ASP A 1 218 ? 30.651 15.505 107.003 1.00 32.29 218 ASP A C 1
ATOM 1574 O O . ASP A 1 218 ? 30.346 16.270 107.906 1.00 30.07 218 ASP A O 1
ATOM 1579 N N . PRO A 1 219 ? 30.208 14.233 106.942 1.00 33.93 219 PRO A N 1
ATOM 1580 C CA . PRO A 1 219 ? 29.342 13.753 108.023 1.00 35.43 219 PRO A CA 1
ATOM 1581 C C . PRO A 1 219 ? 30.113 13.504 109.317 1.00 37.76 219 PRO A C 1
ATOM 1582 O O . PRO A 1 219 ? 29.506 13.457 110.394 1.00 38.04 219 PRO A O 1
ATOM 1586 N N . HIS A 1 220 ? 31.431 13.359 109.203 1.00 39.59 220 HIS A N 1
ATOM 1587 C CA . HIS A 1 220 ? 32.284 13.123 110.361 1.00 41.35 220 HIS A CA 1
ATOM 1588 C C . HIS A 1 220 ? 32.644 14.430 111.043 1.00 41.35 220 HIS A C 1
ATOM 1589 O O . HIS A 1 220 ? 32.378 14.584 112.221 1.00 41.17 220 HIS A O 1
ATOM 1596 N N . SER A 1 221 ? 33.190 15.390 110.286 1.00 41.91 221 SER A N 1
ATOM 1597 C CA . SER A 1 221 ? 33.734 16.649 110.826 1.00 41.57 221 SER A CA 1
ATOM 1598 C C . SER A 1 221 ? 32.897 17.913 110.600 1.00 41.71 221 SER A C 1
ATOM 1599 O O . SER A 1 221 ? 33.307 19.009 111.034 1.00 40.88 221 SER A O 1
ATOM 1602 N N . SER A 1 222 ? 31.774 17.772 109.874 1.00 41.10 222 SER A N 1
ATOM 1603 C CA . SER A 1 222 ? 30.910 18.904 109.443 1.00 41.11 222 SER A CA 1
ATOM 1604 C C . SER A 1 222 ? 31.634 20.028 108.679 1.00 40.60 222 SER A C 1
ATOM 1605 O O . SER A 1 222 ? 31.101 21.125 108.492 1.00 41.42 222 SER A O 1
ATOM 1608 N N . GLU A 1 223 ? 32.854 19.733 108.252 1.00 39.32 223 GLU A N 1
ATOM 1609 C CA . GLU A 1 223 ? 33.567 20.507 107.242 1.00 38.93 223 GLU A CA 1
ATOM 1610 C C . GLU A 1 223 ? 32.791 20.581 105.892 1.00 36.56 223 GLU A C 1
ATOM 1611 O O . GLU A 1 223 ? 32.280 19.558 105.415 1.00 35.23 223 GLU A O 1
ATOM 1617 N N . PRO A 1 224 ? 32.706 21.790 105.288 1.00 35.08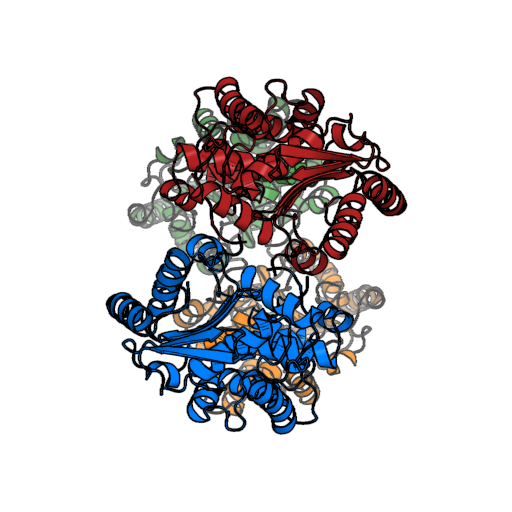 224 PRO A N 1
ATOM 1618 C CA . PRO A 1 224 ? 32.105 21.884 103.943 1.00 33.25 224 PRO A CA 1
ATOM 1619 C C . PRO A 1 224 ? 33.057 21.357 102.874 1.00 31.96 224 PRO A C 1
ATOM 1620 O O . PRO A 1 224 ? 33.968 22.055 102.460 1.00 31.82 224 PRO A O 1
ATOM 1624 N N . LEU A 1 225 ? 32.830 20.129 102.428 1.00 29.80 225 LEU A N 1
ATOM 1625 C CA . LEU A 1 225 ? 33.604 19.537 101.326 1.00 28.48 225 LEU A CA 1
ATOM 1626 C C . LEU A 1 225 ? 33.328 20.233 99.990 1.00 27.86 225 LEU A C 1
ATOM 1627 O O . LEU A 1 225 ? 34.177 20.247 99.085 1.00 27.85 225 LEU A O 1
ATOM 1632 N N . MET A 1 226 ? 32.123 20.782 99.872 1.00 26.45 226 MET A N 1
ATOM 1633 C CA . MET A 1 226 ? 31.747 21.642 98.753 1.00 25.93 226 MET A CA 1
ATOM 1634 C C . MET A 1 226 ? 30.744 22.689 99.278 1.00 25.18 226 MET A C 1
ATOM 1635 O O . MET A 1 226 ? 30.111 22.465 100.303 1.00 24.17 226 MET A O 1
ATOM 1640 N N . PRO A 1 227 ? 30.640 23.830 98.599 1.00 25.32 227 PRO A N 1
ATOM 1641 C CA . PRO A 1 227 ? 29.600 24.813 98.936 1.00 25.94 227 PRO A CA 1
ATOM 1642 C C . PRO A 1 227 ? 28.173 24.208 98.840 1.00 26.12 227 PRO A C 1
ATOM 1643 O O . PRO A 1 227 ? 27.920 23.307 98.044 1.00 24.59 227 PRO A O 1
ATOM 1647 N N . LEU A 1 228 ? 27.284 24.679 99.705 1.00 25.57 228 LEU A N 1
ATOM 1648 C CA . LEU A 1 228 ? 25.893 24.294 99.699 1.00 26.57 228 LEU A CA 1
ATOM 1649 C C . LEU A 1 228 ? 25.292 24.495 98.300 1.00 25.80 228 LEU A C 1
ATOM 1650 O O . LEU A 1 228 ? 24.624 23.606 97.819 1.00 26.26 228 LEU A O 1
ATOM 1655 N N . ASP A 1 229 ? 25.523 25.643 97.663 1.00 25.28 229 ASP A N 1
ATOM 1656 C CA . ASP A 1 229 ? 25.038 25.866 96.293 1.00 25.94 229 ASP A CA 1
ATOM 1657 C C . ASP A 1 229 ? 25.460 24.769 95.289 1.00 23.79 229 ASP A C 1
ATOM 1658 O O . ASP A 1 229 ? 24.669 24.370 94.436 1.00 22.86 229 ASP A O 1
ATOM 1663 N N . VAL A 1 230 ? 26.675 24.251 95.443 1.00 21.33 230 VAL A N 1
ATOM 1664 C CA . VAL A 1 230 ? 27.203 23.235 94.527 1.00 20.55 230 VAL A CA 1
ATOM 1665 C C . VAL A 1 230 ? 26.548 21.891 94.792 1.00 20.81 230 VAL A C 1
ATOM 1666 O O . VAL A 1 230 ? 26.148 21.192 93.834 1.00 20.54 230 VAL A O 1
ATOM 1670 N N . ALA A 1 231 ? 26.416 21.536 96.070 1.00 19.82 231 ALA A N 1
ATOM 1671 C CA . ALA A 1 231 ? 25.657 20.316 96.449 1.00 21.41 231 ALA A CA 1
ATOM 1672 C C . ALA A 1 231 ? 24.235 20.348 95.851 1.00 21.04 231 ALA A C 1
ATOM 1673 O O . ALA A 1 231 ? 23.738 19.307 95.378 1.00 19.13 231 ALA A O 1
ATOM 1675 N N . ARG A 1 232 ? 23.586 21.519 95.943 1.00 20.53 232 ARG A N 1
ATOM 1676 C CA . ARG A 1 232 ? 22.207 21.673 95.463 1.00 22.81 232 ARG A CA 1
ATOM 1677 C C . ARG A 1 232 ? 22.112 21.520 93.968 1.00 21.58 232 ARG A C 1
ATOM 1678 O O . ARG A 1 232 ? 21.236 20.803 93.515 1.00 21.79 232 ARG A O 1
ATOM 1686 N N . ILE A 1 233 ? 23.016 22.188 93.233 1.00 20.06 233 ILE A N 1
ATOM 1687 C CA . ILE A 1 233 ? 23.130 22.063 91.791 1.00 18.60 233 ILE A CA 1
ATOM 1688 C C . ILE A 1 233 ? 23.296 20.616 91.332 1.00 20.13 233 ILE A C 1
ATOM 1689 O O . ILE A 1 233 ? 22.544 20.149 90.456 1.00 18.72 233 ILE A O 1
ATOM 1694 N N . CYS A 1 234 ? 24.236 19.892 91.941 1.00 19.33 234 CYS A N 1
ATOM 1695 C CA . CYS A 1 234 ? 24.367 18.468 91.626 1.00 21.81 234 CYS A CA 1
ATOM 1696 C C . CYS A 1 234 ? 23.065 17.691 91.808 1.00 21.15 234 CYS A C 1
ATOM 1697 O O . CYS A 1 234 ? 22.710 16.879 90.954 1.00 22.02 234 CYS A O 1
ATOM 1700 N N . LYS A 1 235 ? 22.388 17.900 92.937 1.00 20.68 235 LYS A N 1
ATOM 1701 C CA . LYS A 1 235 ? 21.116 17.207 93.205 1.00 20.63 235 LYS A CA 1
ATOM 1702 C C . LYS A 1 235 ? 19.997 17.523 92.235 1.00 19.28 235 LYS A C 1
ATOM 1703 O O . LYS A 1 235 ? 19.203 16.636 91.897 1.00 19.94 235 LYS A O 1
ATOM 1709 N N . THR A 1 236 ? 19.918 18.770 91.781 1.00 19.18 236 THR A N 1
ATOM 1710 C CA . THR A 1 236 ? 18.923 19.089 90.769 1.00 17.78 236 THR A CA 1
ATOM 1711 C C . THR A 1 236 ? 19.149 18.230 89.483 1.00 18.04 236 THR A C 1
ATOM 1712 O O . THR A 1 236 ? 18.181 17.621 88.925 1.00 17.71 236 THR A O 1
ATOM 1716 N N . PHE A 1 237 ? 20.397 18.144 89.017 1.00 17.06 237 PHE A N 1
ATOM 1717 C CA . PHE A 1 237 ? 20.718 17.338 87.801 1.00 18.74 237 PHE A CA 1
ATOM 1718 C C . PHE A 1 237 ? 20.474 15.851 88.056 1.00 20.26 237 PHE A C 1
ATOM 1719 O O . PHE A 1 237 ? 20.098 15.140 87.157 1.00 21.02 237 PHE A O 1
ATOM 1727 N N . MET A 1 238 ? 20.754 15.374 89.272 1.00 19.12 238 MET A N 1
ATOM 1728 C CA . MET A 1 238 ? 20.434 14.005 89.633 1.00 21.00 238 MET A CA 1
ATOM 1729 C C . MET A 1 238 ? 18.899 13.727 89.682 1.00 22.57 238 MET A C 1
ATOM 1730 O O . MET A 1 238 ? 18.471 12.571 89.577 1.00 25.34 238 MET A O 1
ATOM 1735 N N . VAL A 1 239 ? 18.066 14.760 89.829 1.00 21.86 239 VAL A N 1
ATOM 1736 C CA . VAL A 1 239 ? 16.626 14.525 89.640 1.00 22.30 239 VAL A CA 1
ATOM 1737 C C . VAL A 1 239 ? 16.150 14.634 88.173 1.00 23.63 239 VAL A C 1
ATOM 1738 O O . VAL A 1 239 ? 15.386 13.735 87.681 1.00 23.24 239 VAL A O 1
ATOM 1742 N N . THR A 1 240 ? 16.560 15.722 87.479 1.00 22.71 240 THR A N 1
ATOM 1743 C CA . THR A 1 240 ? 16.099 16.002 86.128 1.00 22.05 240 THR A CA 1
ATOM 1744 C C . THR A 1 240 ? 16.762 15.097 85.051 1.00 23.76 240 THR A C 1
ATOM 1745 O O . THR A 1 240 ? 16.120 14.780 84.025 1.00 23.13 240 THR A O 1
ATOM 1749 N N . CYS A 1 241 ? 18.031 14.699 85.233 1.00 23.33 241 CYS A N 1
ATOM 1750 C CA . CYS A 1 241 ? 18.653 13.880 84.190 1.00 24.82 241 CYS A CA 1
ATOM 1751 C C . CYS A 1 241 ? 19.761 12.931 84.624 1.00 24.10 241 CYS A C 1
ATOM 1752 O O . CYS A 1 241 ? 20.734 12.770 83.881 1.00 24.38 241 CYS A O 1
ATOM 1755 N N . GLY A 1 242 ? 19.637 12.336 85.799 1.00 22.58 242 GLY A N 1
ATOM 1756 C CA . GLY A 1 242 ? 20.694 11.490 86.341 1.00 21.10 242 GLY A CA 1
ATOM 1757 C C . GLY A 1 242 ? 20.626 10.039 85.965 1.00 22.28 242 GLY A C 1
ATOM 1758 O O . GLY A 1 242 ? 21.599 9.321 86.130 1.00 21.34 242 GLY A O 1
ATOM 1759 N N . MET A 1 243 ? 19.465 9.571 85.503 1.00 23.17 243 MET A N 1
ATOM 1760 C CA . MET A 1 243 ? 19.297 8.146 85.169 1.00 25.41 243 MET A CA 1
ATOM 1761 C C . MET A 1 243 ? 19.302 7.857 83.676 1.00 27.84 243 MET A C 1
ATOM 1762 O O . MET A 1 243 ? 18.526 7.051 83.205 1.00 29.72 243 MET A O 1
ATOM 1767 N N . TYR A 1 244 ? 20.186 8.497 82.931 1.00 29.77 244 TYR A N 1
ATOM 1768 C CA . TYR A 1 244 ? 20.400 8.123 81.547 1.00 32.49 244 TYR A CA 1
ATOM 1769 C C . TYR A 1 244 ? 19.229 8.683 80.682 1.00 32.12 244 TYR A C 1
ATOM 1770 O O . TYR A 1 244 ? 19.109 9.913 80.515 1.00 33.72 244 TYR A O 1
ATOM 1779 N N . ASN A 1 245 ? 18.386 7.811 80.149 1.00 31.28 245 ASN A N 1
ATOM 1780 C CA . ASN A 1 245 ? 17.201 8.207 79.403 1.00 31.93 245 ASN A CA 1
ATOM 1781 C C . ASN A 1 245 ? 15.927 7.845 80.141 1.00 30.88 245 ASN A C 1
ATOM 1782 O O . ASN A 1 245 ? 14.849 7.763 79.547 1.00 31.47 245 ASN A O 1
ATOM 1787 N N . SER A 1 246 ? 16.019 7.653 81.448 1.00 28.17 246 SER A N 1
ATOM 1788 C CA . SER A 1 246 ? 14.797 7.375 82.147 1.00 26.73 246 SER A CA 1
ATOM 1789 C C . SER A 1 246 ? 14.685 8.071 83.507 1.00 24.20 246 SER A C 1
ATOM 1790 O O . SER A 1 246 ? 14.131 7.518 84.434 1.00 23.83 246 SER A O 1
ATOM 1793 N N . SER A 1 247 ? 15.167 9.296 83.605 1.00 20.72 247 SER A N 1
ATOM 1794 C CA . SER A 1 247 ? 15.024 10.024 84.850 1.00 21.78 247 SER A CA 1
ATOM 1795 C C . SER A 1 247 ? 13.578 10.261 85.254 1.00 20.87 247 SER A C 1
ATOM 1796 O O . SER A 1 247 ? 13.278 10.260 86.433 1.00 21.23 247 SER A O 1
ATOM 1799 N N . GLY A 1 248 ? 12.714 10.529 84.274 1.00 20.93 248 GLY A N 1
ATOM 1800 C CA . GLY A 1 248 ? 11.298 10.837 84.530 1.00 20.35 248 GLY A CA 1
ATOM 1801 C C . GLY A 1 248 ? 10.584 9.611 85.124 1.00 19.77 248 GLY A C 1
ATOM 1802 O O . GLY A 1 248 ? 9.849 9.734 86.081 1.00 19.77 248 GLY A O 1
ATOM 1803 N N . GLU A 1 249 ? 10.838 8.442 84.543 1.00 19.04 249 GLU A N 1
ATOM 1804 C CA . GLU A 1 249 ? 10.330 7.175 85.065 1.00 20.67 249 GLU A CA 1
ATOM 1805 C C . GLU A 1 249 ? 10.868 6.874 86.452 1.00 19.86 249 GLU A C 1
ATOM 1806 O O . GLU A 1 249 ? 10.104 6.415 87.298 1.00 20.29 249 GLU A O 1
ATOM 1812 N N . PHE A 1 250 ? 12.183 7.086 86.674 1.00 19.30 250 PHE A N 1
ATOM 1813 C CA . PHE A 1 250 ? 12.798 6.911 88.015 1.00 19.63 250 PHE A CA 1
ATOM 1814 C C . PHE A 1 250 ? 12.227 7.884 89.078 1.00 19.03 250 PHE A C 1
ATOM 1815 O O . PHE A 1 250 ? 11.998 7.513 90.251 1.00 19.05 250 PHE A O 1
ATOM 1823 N N . ALA A 1 251 ? 11.968 9.141 88.694 1.00 18.28 251 ALA A N 1
ATOM 1824 C CA . ALA A 1 251 ? 11.274 10.077 89.603 1.00 16.70 251 ALA A CA 1
ATOM 1825 C C . ALA A 1 251 ? 9.878 9.541 90.058 1.00 17.53 251 ALA A C 1
ATOM 1826 O O . ALA A 1 251 ? 9.502 9.694 91.217 1.00 18.94 251 ALA A O 1
ATOM 1828 N N . ILE A 1 252 ? 9.143 8.922 89.142 1.00 18.31 252 ILE A N 1
ATOM 1829 C CA . ILE A 1 252 ? 7.789 8.399 89.401 1.00 20.62 252 ILE A CA 1
ATOM 1830 C C . ILE A 1 252 ? 7.867 7.134 90.289 1.00 22.44 252 ILE A C 1
ATOM 1831 O O . ILE A 1 252 ? 7.179 7.048 91.299 1.00 24.71 252 ILE A O 1
ATOM 1836 N N . LYS A 1 253 ? 8.763 6.219 89.944 1.00 21.38 253 LYS A N 1
ATOM 1837 C CA . LYS A 1 253 ? 8.873 4.917 90.584 1.00 22.88 253 LYS A CA 1
ATOM 1838 C C . LYS A 1 253 ? 9.794 4.876 91.782 1.00 22.90 253 LYS A C 1
ATOM 1839 O O . LYS A 1 253 ? 9.674 3.971 92.629 1.00 23.81 253 LYS A O 1
ATOM 1845 N N . VAL A 1 254 ? 10.701 5.838 91.897 1.00 20.41 254 VAL A N 1
ATOM 1846 C CA . VAL A 1 254 ? 11.564 5.869 93.079 1.00 20.09 254 VAL A CA 1
ATOM 1847 C C . VAL A 1 254 ? 11.545 7.222 93.803 1.00 19.58 254 VAL A C 1
ATOM 1848 O O . VAL A 1 254 ? 11.451 7.267 95.044 1.00 21.08 254 VAL A O 1
ATOM 1852 N N . GLY A 1 255 ? 11.678 8.303 93.031 1.00 19.64 255 GLY A N 1
ATOM 1853 C CA . GLY A 1 255 ? 11.563 9.650 93.564 1.00 20.29 255 GLY A CA 1
ATOM 1854 C C . GLY A 1 255 ? 12.674 10.234 94.414 1.00 20.15 255 GLY A C 1
ATOM 1855 O O . GLY A 1 255 ? 12.420 11.105 95.236 1.00 19.85 255 GLY A O 1
ATOM 1856 N N . ILE A 1 256 ? 13.916 9.786 94.224 1.00 19.45 256 ILE A N 1
ATOM 1857 C CA . ILE A 1 256 ? 15.027 10.406 94.951 1.00 20.36 256 ILE A CA 1
ATOM 1858 C C . ILE A 1 256 ? 16.083 10.906 93.898 1.00 19.65 256 ILE A C 1
ATOM 1859 O O . ILE A 1 256 ? 16.123 10.381 92.787 1.00 20.70 256 ILE A O 1
ATOM 1864 N N . PRO A 1 257 ? 16.925 11.887 94.255 1.00 18.74 257 PRO A N 1
ATOM 1865 C CA . PRO A 1 257 ? 18.042 12.252 93.373 1.00 18.53 257 PRO A CA 1
ATOM 1866 C C . PRO A 1 257 ? 19.044 11.096 93.269 1.00 19.77 257 PRO A C 1
ATOM 1867 O O . PRO A 1 257 ? 19.516 10.599 94.324 1.00 20.07 257 PRO A O 1
ATOM 1871 N N . ALA A 1 258 ? 19.353 10.659 92.047 1.00 19.05 258 ALA A N 1
ATOM 1872 C CA . ALA A 1 258 ? 20.270 9.544 91.810 1.00 18.74 258 ALA A CA 1
ATOM 1873 C C . ALA A 1 258 ? 20.988 9.747 90.487 1.00 19.64 258 ALA A C 1
ATOM 1874 O O . ALA A 1 258 ? 20.461 10.447 89.593 1.00 20.70 258 ALA A O 1
ATOM 1876 N N . LYS A 1 259 ? 22.190 9.198 90.383 1.00 18.01 259 LYS A N 1
ATOM 1877 C CA . LYS A 1 259 ? 22.963 9.187 89.168 1.00 17.87 259 LYS A CA 1
ATOM 1878 C C . LYS A 1 259 ? 23.374 7.761 88.878 1.00 18.63 259 LYS A C 1
ATOM 1879 O O . LYS A 1 259 ? 23.852 7.058 89.772 1.00 18.15 259 LYS A O 1
ATOM 1885 N N . SER A 1 260 ? 23.168 7.285 87.644 1.00 18.88 260 SER A N 1
ATOM 1886 C CA . SER A 1 260 ? 23.499 5.912 87.347 1.00 19.41 260 SER A CA 1
ATOM 1887 C C . SER A 1 260 ? 24.752 5.873 86.456 1.00 19.54 260 SER A C 1
ATOM 1888 O O . SER A 1 260 ? 25.142 6.906 85.838 1.00 18.12 260 SER A O 1
ATOM 1891 N N . GLY A 1 261 ? 25.387 4.699 86.373 1.00 17.13 261 GLY A N 1
ATOM 1892 C CA . GLY A 1 261 ? 26.320 4.442 85.262 1.00 17.84 261 GLY A CA 1
ATOM 1893 C C . GLY A 1 261 ? 26.264 3.003 84.750 1.00 20.70 261 GLY A C 1
ATOM 1894 O O . GLY A 1 261 ? 25.723 2.102 85.438 1.00 20.07 261 GLY A O 1
ATOM 1895 N N . VAL A 1 262 ? 26.843 2.769 83.569 1.00 19.83 262 VAL A N 1
ATOM 1896 C CA . VAL A 1 262 ? 26.647 1.477 82.880 1.00 20.77 262 VAL A CA 1
ATOM 1897 C C . VAL A 1 262 ? 27.458 0.302 83.456 1.00 20.83 262 VAL A C 1
ATOM 1898 O O . VAL A 1 262 ? 27.266 -0.816 83.009 1.00 20.68 262 VAL A O 1
ATOM 1902 N N . SER A 1 263 ? 28.309 0.567 84.450 1.00 20.04 263 SER A N 1
ATOM 1903 C CA . SER A 1 263 ? 28.955 -0.515 85.202 1.00 20.57 263 SER A CA 1
ATOM 1904 C C . SER A 1 263 ? 27.982 -1.060 86.259 1.00 21.04 263 SER A C 1
ATOM 1905 O O . SER A 1 263 ? 28.318 -2.003 86.971 1.00 19.30 263 SER A O 1
ATOM 1908 N N . GLY A 1 264 ? 26.770 -0.470 86.348 1.00 21.16 264 GLY A N 1
ATOM 1909 C CA . GLY A 1 264 ? 25.742 -0.927 87.327 1.00 20.90 264 GLY A CA 1
ATOM 1910 C C . GLY A 1 264 ? 25.615 -0.102 88.619 1.00 19.44 264 GLY A C 1
ATOM 1911 O O . GLY A 1 264 ? 24.919 -0.471 89.521 1.00 19.93 264 GLY A O 1
ATOM 1912 N N . GLY A 1 265 ? 26.286 1.026 88.688 1.00 18.70 265 GLY A N 1
ATOM 1913 C CA . GLY A 1 265 ? 26.233 1.877 89.861 1.00 17.74 265 GLY A CA 1
ATOM 1914 C C . GLY A 1 265 ? 25.005 2.763 89.878 1.00 18.22 265 GLY A C 1
ATOM 1915 O O . GLY A 1 265 ? 24.464 3.165 88.821 1.00 18.28 265 GLY A O 1
ATOM 1916 N N . ILE A 1 266 ? 24.515 3.022 91.090 1.00 18.34 266 ILE A N 1
ATOM 1917 C CA . ILE A 1 266 ? 23.581 4.100 91.323 1.00 17.86 266 ILE A CA 1
ATOM 1918 C C . ILE A 1 266 ? 24.026 4.800 92.613 1.00 18.94 266 ILE A C 1
ATOM 1919 O O . ILE A 1 266 ? 24.161 4.184 93.691 1.00 18.79 266 ILE A O 1
ATOM 1924 N N . LEU A 1 267 ? 24.290 6.083 92.494 1.00 18.72 267 LEU A N 1
ATOM 1925 C CA . LEU A 1 267 ? 24.617 6.955 93.606 1.00 18.28 267 LEU A CA 1
ATOM 1926 C C . LEU A 1 267 ? 23.315 7.701 93.888 1.00 19.66 267 LEU A C 1
ATOM 1927 O O . LEU A 1 267 ? 22.794 8.320 92.978 1.00 18.54 267 LEU A O 1
ATOM 1932 N N . ALA A 1 268 ? 22.812 7.689 95.125 1.00 19.76 268 ALA A N 1
ATOM 1933 C CA . ALA A 1 268 ? 21.673 8.570 95.458 1.00 19.97 268 ALA A CA 1
ATOM 1934 C C . ALA A 1 268 ? 21.899 9.384 96.745 1.00 20.24 268 ALA A C 1
ATOM 1935 O O . ALA A 1 268 ? 22.645 8.971 97.643 1.00 18.62 268 ALA A O 1
ATOM 1937 N N . ALA A 1 269 ? 21.247 10.558 96.807 1.00 20.33 269 ALA A N 1
ATOM 1938 C CA . ALA A 1 269 ? 21.400 11.527 97.901 1.00 20.24 269 ALA A CA 1
ATOM 1939 C C . ALA A 1 269 ? 19.964 11.933 98.269 1.00 21.44 269 ALA A C 1
ATOM 1940 O O . ALA A 1 269 ? 19.320 12.720 97.526 1.00 21.22 269 ALA A O 1
ATOM 1942 N N . VAL A 1 270 ? 19.448 11.366 99.367 1.00 21.44 270 VAL A N 1
ATOM 1943 C CA . VAL A 1 270 ? 18.120 11.683 99.896 1.00 21.45 270 VAL A CA 1
ATOM 1944 C C . VAL A 1 270 ? 18.259 12.885 100.864 1.00 22.63 270 VAL A C 1
ATOM 1945 O O . VAL A 1 270 ? 18.844 12.735 101.971 1.00 21.53 270 VAL A O 1
ATOM 1949 N N . PRO A 1 271 ? 17.796 14.089 100.418 1.00 22.93 271 PRO A N 1
ATOM 1950 C CA . PRO A 1 271 ? 18.175 15.348 101.099 1.00 24.15 271 PRO A CA 1
ATOM 1951 C C . PRO A 1 271 ? 17.860 15.331 102.612 1.00 25.60 271 PRO A C 1
ATOM 1952 O O . PRO A 1 271 ? 16.701 15.007 103.032 1.00 24.10 271 PRO A O 1
ATOM 1956 N N . GLY A 1 272 ? 18.903 15.620 103.402 1.00 25.30 272 GLY A N 1
ATOM 1957 C CA . GLY A 1 272 ? 18.824 15.530 104.866 1.00 26.90 272 GLY A CA 1
ATOM 1958 C C . GLY A 1 272 ? 18.696 14.158 105.491 1.00 27.65 272 GLY A C 1
ATOM 1959 O O . GLY A 1 272 ? 18.642 14.049 106.707 1.00 28.99 272 GLY A O 1
ATOM 1960 N N . ARG A 1 273 ? 18.652 13.090 104.697 1.00 28.08 273 ARG A N 1
ATOM 1961 C CA . ARG A 1 273 ? 18.318 11.774 105.243 1.00 27.18 273 ARG A CA 1
ATOM 1962 C C . ARG A 1 273 ? 19.424 10.685 105.092 1.00 27.22 273 ARG A C 1
ATOM 1963 O O . ARG A 1 273 ? 19.804 10.034 106.075 1.00 27.68 273 ARG A O 1
ATOM 1971 N N . CYS A 1 274 ? 19.921 10.456 103.874 1.00 24.60 274 CYS A N 1
ATOM 1972 C CA . CYS A 1 274 ? 20.908 9.393 103.653 1.00 23.07 274 CYS A CA 1
ATOM 1973 C C . CYS A 1 274 ? 21.612 9.489 102.294 1.00 21.13 274 CYS A C 1
ATOM 1974 O O . CYS A 1 274 ? 21.085 10.095 101.366 1.00 20.29 274 CYS A O 1
ATOM 1977 N N . GLY A 1 275 ? 22.819 8.923 102.212 1.00 20.82 275 GLY A N 1
ATOM 1978 C CA . GLY A 1 275 ? 23.496 8.652 100.949 1.00 18.31 275 GLY A CA 1
ATOM 1979 C C . GLY A 1 275 ? 23.284 7.173 100.730 1.00 20.22 275 GLY A C 1
ATOM 1980 O O . GLY A 1 275 ? 23.296 6.371 101.703 1.00 19.61 275 GLY A O 1
ATOM 1981 N N . ILE A 1 276 ? 23.074 6.787 99.473 1.00 18.75 276 ILE A N 1
ATOM 1982 C CA . ILE A 1 276 ? 22.895 5.395 99.154 1.00 18.33 276 ILE A CA 1
ATOM 1983 C C . ILE A 1 276 ? 23.831 5.136 98.004 1.00 19.86 276 ILE A C 1
ATOM 1984 O O . ILE A 1 276 ? 23.971 5.983 97.113 1.00 19.83 276 ILE A O 1
ATOM 1989 N N . GLY A 1 277 ? 24.495 3.986 98.038 1.00 18.99 277 GLY A N 1
ATOM 1990 C CA . GLY A 1 277 ? 25.375 3.554 96.963 1.00 19.32 277 GLY A CA 1
ATOM 1991 C C . GLY A 1 277 ? 24.989 2.141 96.617 1.00 19.49 277 GLY A C 1
ATOM 1992 O O . GLY A 1 277 ? 24.887 1.311 97.523 1.00 19.95 277 GLY A O 1
ATOM 1993 N N . VAL A 1 278 ? 24.736 1.868 95.337 1.00 18.44 278 VAL A N 1
ATOM 1994 C CA . VAL A 1 278 ? 24.337 0.529 94.866 1.00 18.79 278 VAL A CA 1
ATOM 1995 C C . VAL A 1 278 ? 25.192 0.166 93.686 1.00 18.76 278 VAL A C 1
ATOM 1996 O O . VAL A 1 278 ? 25.490 1.029 92.869 1.00 18.85 278 VAL A O 1
ATOM 2000 N N . PHE A 1 279 ? 25.607 -1.094 93.595 1.00 19.03 279 PHE A N 1
ATOM 2001 C CA . PHE A 1 279 ? 26.253 -1.644 92.394 1.00 18.56 279 PHE A CA 1
ATOM 2002 C C . PHE A 1 279 ? 25.563 -2.976 92.026 1.00 20.63 279 PHE A C 1
ATOM 2003 O O . PHE A 1 279 ? 25.593 -3.895 92.819 1.00 21.03 279 PHE A O 1
ATOM 2011 N N . GLY A 1 280 ? 24.938 -3.044 90.851 1.00 21.05 280 GLY A N 1
ATOM 2012 C CA . GLY A 1 280 ? 24.339 -4.255 90.282 1.00 20.70 280 GLY A CA 1
ATOM 2013 C C . GLY A 1 280 ? 24.611 -4.249 88.792 1.00 20.84 280 GLY A C 1
ATOM 2014 O O . GLY A 1 280 ? 23.934 -3.560 88.045 1.00 23.17 280 GLY A O 1
ATOM 2015 N N . PRO A 1 281 ? 25.679 -4.925 88.351 1.00 20.87 281 PRO A N 1
ATOM 2016 C CA . PRO A 1 281 ? 26.104 -4.972 86.944 1.00 21.10 281 PRO A CA 1
ATOM 2017 C C . PRO A 1 281 ? 25.081 -5.372 85.874 1.00 21.09 281 PRO A C 1
ATOM 2018 O O . PRO A 1 281 ? 25.227 -5.000 84.743 1.00 21.10 281 PRO A O 1
ATOM 2022 N N . ALA A 1 282 ? 24.029 -6.103 86.229 1.00 21.68 282 ALA A N 1
ATOM 2023 C CA . ALA A 1 282 ? 23.014 -6.514 85.229 1.00 21.43 282 ALA A CA 1
ATOM 2024 C C . ALA A 1 282 ? 22.127 -5.280 84.907 1.00 21.72 282 ALA A C 1
ATOM 2025 O O . ALA A 1 282 ? 21.388 -4.840 85.771 1.00 22.21 282 ALA A O 1
ATOM 2027 N N . LEU A 1 283 ? 22.211 -4.767 83.681 1.00 21.86 283 LEU A N 1
ATOM 2028 C CA . LEU A 1 283 ? 21.493 -3.586 83.260 1.00 23.24 283 LEU A CA 1
ATOM 2029 C C . LEU A 1 283 ? 20.160 -3.919 82.569 1.00 24.76 283 LEU A C 1
ATOM 2030 O O . LEU A 1 283 ? 20.032 -4.919 81.860 1.00 23.30 283 LEU A O 1
ATOM 2035 N N . ASP A 1 284 ? 19.193 -3.021 82.701 1.00 26.81 284 ASP A N 1
ATOM 2036 C CA . ASP A 1 284 ? 18.009 -3.103 81.881 1.00 29.91 284 ASP A CA 1
ATOM 2037 C C . ASP A 1 284 ? 18.274 -2.688 80.407 1.00 31.67 284 ASP A C 1
ATOM 2038 O O . ASP A 1 284 ? 19.409 -2.283 80.061 1.00 30.64 284 ASP A O 1
ATOM 2043 N N . ASP A 1 285 ? 17.222 -2.774 79.566 1.00 32.65 285 ASP A N 1
ATOM 2044 C CA . ASP A 1 285 ? 17.290 -2.413 78.158 1.00 35.09 285 ASP A CA 1
ATOM 2045 C C . ASP A 1 285 ? 17.728 -0.970 77.924 1.00 35.41 285 ASP A C 1
ATOM 2046 O O . ASP A 1 285 ? 18.112 -0.608 76.814 1.00 35.88 285 ASP A O 1
ATOM 2051 N N . LYS A 1 286 ? 17.668 -0.144 78.970 1.00 35.10 286 LYS A N 1
ATOM 2052 C CA . LYS A 1 286 ? 17.942 1.265 78.832 1.00 34.52 286 LYS A CA 1
ATOM 2053 C C . LYS A 1 286 ? 19.220 1.693 79.552 1.00 33.50 286 LYS A C 1
ATOM 2054 O O . LYS A 1 286 ? 19.410 2.872 79.797 1.00 33.47 286 LYS A O 1
ATOM 2060 N N . GLY A 1 287 ? 20.091 0.748 79.871 1.00 31.26 287 GLY A N 1
ATOM 2061 C CA . GLY A 1 287 ? 21.402 1.079 80.414 1.00 30.09 287 GLY A CA 1
ATOM 2062 C C . GLY A 1 287 ? 21.519 1.392 81.890 1.00 28.23 287 GLY A C 1
ATOM 2063 O O . GLY A 1 287 ? 22.620 1.684 82.358 1.00 30.13 287 GLY A O 1
ATOM 2064 N N . ASN A 1 288 ? 20.425 1.307 82.649 1.00 27.12 288 ASN A N 1
ATOM 2065 C CA . ASN A 1 288 ? 20.473 1.449 84.116 1.00 25.36 288 ASN A CA 1
ATOM 2066 C C . ASN A 1 288 ? 20.468 0.084 84.783 1.00 24.58 288 ASN A C 1
ATOM 2067 O O . ASN A 1 288 ? 19.805 -0.824 84.297 1.00 24.18 288 ASN A O 1
ATOM 2072 N N . SER A 1 289 ? 21.159 -0.044 85.914 1.00 23.04 289 SER A N 1
ATOM 2073 C CA . SER A 1 289 ? 21.113 -1.297 86.701 1.00 23.33 289 SER A CA 1
ATOM 2074 C C . SER A 1 289 ? 19.676 -1.779 86.926 1.00 23.32 289 SER A C 1
ATOM 2075 O O . SER A 1 289 ? 18.882 -1.092 87.559 1.00 21.58 289 SER A O 1
ATOM 2078 N N . LEU A 1 290 ? 19.368 -2.954 86.385 1.00 23.95 290 LEU A N 1
ATOM 2079 C CA . LEU A 1 290 ? 18.045 -3.573 86.556 1.00 23.70 290 LEU A CA 1
ATOM 2080 C C . LEU A 1 290 ? 17.868 -4.042 87.996 1.00 24.01 290 LEU A C 1
ATOM 2081 O O . LEU A 1 290 ? 16.861 -3.709 88.661 1.00 23.14 290 LEU A O 1
ATOM 2086 N N . THR A 1 291 ? 18.866 -4.764 88.504 1.00 22.53 291 THR A N 1
ATOM 2087 C CA . THR A 1 291 ? 18.839 -5.212 89.900 1.00 22.14 291 THR A CA 1
ATOM 2088 C C . THR A 1 291 ? 18.875 -4.020 90.836 1.00 21.63 291 THR A C 1
ATOM 2089 O O . THR A 1 291 ? 18.186 -4.023 91.855 1.00 22.15 291 THR A O 1
ATOM 2093 N N . GLY A 1 292 ? 19.636 -2.980 90.483 1.00 20.29 292 GLY A N 1
ATOM 2094 C CA . GLY A 1 292 ? 19.768 -1.829 91.380 1.00 19.38 292 GLY A CA 1
ATOM 2095 C C . GLY A 1 292 ? 18.496 -0.988 91.449 1.00 19.81 292 GLY A C 1
ATOM 2096 O O . GLY A 1 292 ? 18.136 -0.493 92.483 1.00 19.88 292 GLY A O 1
ATOM 2097 N N . VAL A 1 293 ? 17.838 -0.783 90.320 1.00 20.41 293 VAL A N 1
ATOM 2098 C CA . VAL A 1 293 ? 16.629 0.033 90.313 1.00 20.69 293 VAL A CA 1
ATOM 2099 C C . VAL A 1 293 ? 15.483 -0.710 91.079 1.00 19.44 293 VAL A C 1
ATOM 2100 O O . VAL A 1 293 ? 14.752 -0.087 91.840 1.00 18.02 293 VAL A O 1
ATOM 2104 N N . LYS A 1 294 ? 15.309 -2.015 90.844 1.00 20.52 294 LYS A N 1
ATOM 2105 C CA . LYS A 1 294 ? 14.317 -2.790 91.663 1.00 21.34 294 LYS A CA 1
ATOM 2106 C C . LYS A 1 294 ? 14.564 -2.693 93.145 1.00 20.49 294 LYS A C 1
ATOM 2107 O O . LYS A 1 294 ? 13.651 -2.500 93.923 1.00 22.20 294 LYS A O 1
ATOM 2113 N N . LEU A 1 295 ? 15.813 -2.813 93.565 1.00 21.36 295 LEU A N 1
ATOM 2114 C CA . LEU A 1 295 ? 16.181 -2.631 94.951 1.00 19.67 295 LEU A CA 1
ATOM 2115 C C . LEU A 1 295 ? 15.779 -1.244 95.402 1.00 20.00 295 LEU A C 1
ATOM 2116 O O . LEU A 1 295 ? 15.150 -1.093 96.439 1.00 19.55 295 LEU A O 1
ATOM 2121 N N . LEU A 1 296 ? 16.173 -0.200 94.660 1.00 19.86 296 LEU A N 1
ATOM 2122 C CA . LEU A 1 296 ? 15.789 1.159 95.114 1.00 20.23 296 LEU A CA 1
ATOM 2123 C C . LEU A 1 296 ? 14.269 1.402 95.074 1.00 19.39 296 LEU A C 1
ATOM 2124 O O . LEU A 1 296 ? 13.767 2.140 95.911 1.00 20.30 296 LEU A O 1
ATOM 2129 N N . GLU A 1 297 ? 13.546 0.767 94.164 1.00 19.61 297 GLU A N 1
ATOM 2130 C CA . GLU A 1 297 ? 12.068 0.877 94.181 1.00 21.79 297 GLU A CA 1
ATOM 2131 C C . GLU A 1 297 ? 11.469 0.287 95.450 1.00 22.74 297 GLU A C 1
ATOM 2132 O O . GLU A 1 297 ? 10.624 0.903 96.107 1.00 22.84 297 GLU A O 1
ATOM 2138 N N . ARG A 1 298 ? 11.942 -0.905 95.822 1.00 23.58 298 ARG A N 1
ATOM 2139 C CA . ARG A 1 298 ? 11.544 -1.520 97.089 1.00 23.47 298 ARG A CA 1
ATOM 2140 C C . ARG A 1 298 ? 11.941 -0.621 98.277 1.00 23.08 298 ARG A C 1
ATOM 2141 O O . ARG A 1 298 ? 11.129 -0.278 99.147 1.00 22.92 298 ARG A O 1
ATOM 2149 N N . LEU A 1 299 ? 13.175 -0.157 98.297 1.00 22.98 299 LEU A N 1
ATOM 2150 C CA . LEU A 1 299 ? 13.607 0.604 99.469 1.00 22.31 299 LEU A CA 1
ATOM 2151 C C . LEU A 1 299 ? 12.808 1.913 99.611 1.00 22.60 299 LEU A C 1
ATOM 2152 O O . LEU A 1 299 ? 12.500 2.381 100.730 1.00 22.17 299 LEU A O 1
ATOM 2157 N N . SER A 1 300 ? 12.549 2.566 98.477 1.00 22.39 300 SER A N 1
ATOM 2158 C CA . SER A 1 300 ? 11.891 3.886 98.518 1.00 23.74 300 SER A CA 1
ATOM 2159 C C . SER A 1 300 ? 10.461 3.791 99.026 1.00 22.77 300 SER A C 1
ATOM 2160 O O . SER A 1 300 ? 9.985 4.637 99.808 1.00 23.12 300 SER A O 1
ATOM 2163 N N . LYS A 1 301 ? 9.763 2.782 98.535 1.00 23.44 301 LYS A N 1
ATOM 2164 C CA . LYS A 1 301 ? 8.436 2.487 99.018 1.00 25.73 301 LYS A CA 1
ATOM 2165 C C . LYS A 1 301 ? 8.411 2.173 100.511 1.00 25.22 301 LYS A C 1
ATOM 2166 O O . LYS A 1 301 ? 7.611 2.746 101.285 1.00 24.02 301 LYS A O 1
ATOM 2172 N N . THR A 1 302 ? 9.285 1.273 100.940 1.00 25.90 302 THR A N 1
ATOM 2173 C CA . THR A 1 302 ? 9.192 0.821 102.310 1.00 26.58 302 THR A CA 1
ATOM 2174 C C . THR A 1 302 ? 9.667 1.876 103.338 1.00 25.48 302 THR A C 1
ATOM 2175 O O . THR A 1 302 ? 9.162 1.934 104.461 1.00 25.67 302 THR A O 1
ATOM 2179 N N . TYR A 1 303 ? 10.600 2.731 102.938 1.00 25.31 303 TYR A N 1
ATOM 2180 C CA . TYR A 1 303 ? 11.146 3.796 103.809 1.00 25.47 303 TYR A CA 1
ATOM 2181 C C . TYR A 1 303 ? 10.614 5.223 103.513 1.00 25.77 303 TYR A C 1
ATOM 2182 O O . TYR A 1 303 ? 11.048 6.212 104.132 1.00 25.78 303 TYR A O 1
ATOM 2191 N N . SER A 1 304 ? 9.654 5.305 102.591 1.00 25.13 304 SER A N 1
ATOM 2192 C CA . SER A 1 304 ? 9.082 6.592 102.153 1.00 26.41 304 SER A CA 1
ATOM 2193 C C . SER A 1 304 ? 10.184 7.603 101.822 1.00 24.52 304 SER A C 1
ATOM 2194 O O . SER A 1 304 ? 10.213 8.704 102.389 1.00 24.45 304 SER A O 1
ATOM 2197 N N . LEU A 1 305 ? 11.104 7.229 100.939 1.00 22.84 305 LEU A N 1
ATOM 2198 C CA . LEU A 1 305 ? 12.237 8.141 100.546 1.00 22.48 305 LEU A CA 1
ATOM 2199 C C . LEU A 1 305 ? 11.866 9.247 99.513 1.00 22.41 305 LEU A C 1
ATOM 2200 O O . LEU A 1 305 ? 12.533 10.277 99.430 1.00 21.54 305 LEU A O 1
ATOM 2205 N N . SER A 1 306 ? 10.779 9.063 98.765 1.00 22.88 306 SER A N 1
ATOM 2206 C CA . SER A 1 306 ? 10.487 10.023 97.685 1.00 24.42 306 SER A CA 1
ATOM 2207 C C . SER A 1 306 ? 10.469 11.472 98.188 1.00 23.57 306 SER A C 1
ATOM 2208 O O . SER A 1 306 ? 9.877 11.742 99.222 1.00 24.04 306 SER A O 1
ATOM 2211 N N . ILE A 1 307 ? 11.134 12.387 97.473 1.00 23.43 307 ILE A N 1
ATOM 2212 C CA . ILE A 1 307 ? 11.091 13.855 97.830 1.00 24.58 307 ILE A CA 1
ATOM 2213 C C . ILE A 1 307 ? 9.817 14.588 97.323 1.00 25.95 307 ILE A C 1
ATOM 2214 O O . ILE A 1 307 ? 9.561 15.771 97.655 1.00 26.45 307 ILE A O 1
ATOM 2219 N N . PHE A 1 308 ? 9.057 13.885 96.494 1.00 27.49 308 PHE A N 1
ATOM 2220 C CA . PHE A 1 308 ? 7.907 14.468 95.808 1.00 29.04 308 PHE A CA 1
ATOM 2221 C C . PHE A 1 308 ? 6.656 14.388 96.691 1.00 31.05 308 PHE A C 1
ATOM 2222 O O . PHE A 1 308 ? 5.691 15.122 96.457 1.00 33.55 308 PHE A O 1
ATOM 2230 N N . TYR B 1 4 ? 34.170 28.233 20.017 1.00 47.88 4 TYR B N 1
ATOM 2231 C CA . TYR B 1 4 ? 34.631 29.123 21.155 1.00 48.64 4 TYR B CA 1
ATOM 2232 C C . TYR B 1 4 ? 35.869 29.917 20.758 1.00 48.60 4 TYR B C 1
ATOM 2233 O O . TYR B 1 4 ? 36.951 29.360 20.569 1.00 49.12 4 TYR B O 1
ATOM 2242 N N . ASN B 1 5 ? 35.719 31.221 20.630 1.00 48.45 5 ASN B N 1
ATOM 2243 C CA . ASN B 1 5 ? 36.864 32.026 20.265 1.00 48.59 5 ASN B CA 1
ATOM 2244 C C . ASN B 1 5 ? 37.531 32.667 21.474 1.00 47.47 5 ASN B C 1
ATOM 2245 O O . ASN B 1 5 ? 36.882 33.116 22.430 1.00 47.51 5 ASN B O 1
ATOM 2250 N N . GLN B 1 6 ? 38.868 32.788 21.368 1.00 46.07 6 GLN B N 1
ATOM 2251 C CA . GLN B 1 6 ? 39.712 33.118 22.477 1.00 44.89 6 GLN B CA 1
ATOM 2252 C C . GLN B 1 6 ? 39.541 34.557 22.986 1.00 43.61 6 GLN B C 1
ATOM 2253 O O . GLN B 1 6 ? 39.626 34.825 24.212 1.00 43.29 6 GLN B O 1
ATOM 2259 N N . GLU B 1 7 ? 39.338 35.498 22.075 1.00 41.92 7 GLU B N 1
ATOM 2260 C CA . GLU B 1 7 ? 39.283 36.879 22.522 1.00 40.65 7 GLU B CA 1
ATOM 2261 C C . GLU B 1 7 ? 37.989 37.178 23.281 1.00 38.79 7 GLU B C 1
ATOM 2262 O O . GLU B 1 7 ? 37.991 37.908 24.263 1.00 38.52 7 GLU B O 1
ATOM 2268 N N . GLU B 1 8 ? 36.895 36.587 22.836 1.00 37.42 8 GLU B N 1
ATOM 2269 C CA . GLU B 1 8 ? 35.653 36.673 23.545 1.00 37.44 8 GLU B CA 1
ATOM 2270 C C . GLU B 1 8 ? 35.835 36.162 24.971 1.00 35.25 8 GLU B C 1
ATOM 2271 O O . GLU B 1 8 ? 35.528 36.863 25.931 1.00 35.58 8 GLU B O 1
ATOM 2277 N N . LEU B 1 9 ? 36.393 34.966 25.099 1.00 34.51 9 LEU B N 1
ATOM 2278 C CA . LEU B 1 9 ? 36.729 34.373 26.403 1.00 32.98 9 LEU B CA 1
ATOM 2279 C C . LEU B 1 9 ? 37.434 35.385 27.318 1.00 32.22 9 LEU B C 1
ATOM 2280 O O . LEU B 1 9 ? 37.037 35.595 28.470 1.00 30.68 9 LEU B O 1
ATOM 2285 N N . VAL B 1 10 ? 38.474 36.037 26.790 1.00 31.80 10 VAL B N 1
ATOM 2286 C CA . VAL B 1 10 ? 39.173 37.105 27.536 1.00 31.55 10 VAL B CA 1
ATOM 2287 C C . VAL B 1 10 ? 38.230 38.196 28.063 1.00 32.04 10 VAL B C 1
ATOM 2288 O O . VAL B 1 10 ? 38.436 38.694 29.175 1.00 32.10 10 VAL B O 1
ATOM 2292 N N . ARG B 1 11 ? 37.210 38.564 27.267 1.00 31.60 11 ARG B N 1
ATOM 2293 C CA . ARG B 1 11 ? 36.257 39.599 27.665 1.00 32.95 11 ARG B CA 1
ATOM 2294 C C . ARG B 1 11 ? 35.274 39.084 28.715 1.00 32.49 11 ARG B C 1
ATOM 2295 O O . ARG B 1 11 ? 34.907 39.813 29.628 1.00 32.43 11 ARG B O 1
ATOM 2303 N N . PHE B 1 12 ? 34.842 37.834 28.561 1.00 31.67 12 PHE B N 1
ATOM 2304 C CA . PHE B 1 12 ? 34.045 37.160 29.611 1.00 31.48 12 PHE B CA 1
ATOM 2305 C C . PHE B 1 12 ? 34.801 37.132 30.952 1.00 29.75 12 PHE B C 1
ATOM 2306 O O . PHE B 1 12 ? 34.252 37.493 31.983 1.00 28.63 12 PHE B O 1
ATOM 2314 N N . VAL B 1 13 ? 36.078 36.781 30.915 1.00 30.10 13 VAL B N 1
ATOM 2315 C CA . VAL B 1 13 ? 36.920 36.836 32.120 1.00 29.85 13 VAL B CA 1
ATOM 2316 C C . VAL B 1 13 ? 37.021 38.221 32.742 1.00 30.68 13 VAL B C 1
ATOM 2317 O O . VAL B 1 13 ? 36.878 38.361 33.953 1.00 30.14 13 VAL B O 1
ATOM 2321 N N . GLU B 1 14 ? 37.274 39.254 31.934 1.00 32.37 14 GLU B N 1
ATOM 2322 C CA . GLU B 1 14 ? 37.289 40.637 32.466 1.00 34.10 14 GLU B CA 1
ATOM 2323 C C . GLU B 1 14 ? 35.949 41.014 33.123 1.00 33.73 14 GLU B C 1
ATOM 2324 O O . GLU B 1 14 ? 35.935 41.600 34.204 1.00 32.76 14 GLU B O 1
ATOM 2330 N N . GLU B 1 15 ? 34.845 40.632 32.469 1.00 33.78 15 GLU B N 1
ATOM 2331 C CA . GLU B 1 15 ? 33.458 40.853 32.967 1.00 34.10 15 GLU B CA 1
ATOM 2332 C C . GLU B 1 15 ? 33.225 40.180 34.337 1.00 33.04 15 GLU B C 1
ATOM 2333 O O . GLU B 1 15 ? 32.807 40.826 35.306 1.00 32.08 15 GLU B O 1
ATOM 2339 N N . ALA B 1 16 ? 33.510 38.876 34.409 1.00 32.26 16 ALA B N 1
ATOM 2340 C CA . ALA B 1 16 ? 33.354 38.086 35.644 1.00 31.09 16 ALA B CA 1
ATOM 2341 C C . ALA B 1 16 ? 34.221 38.592 36.775 1.00 30.83 16 ALA B C 1
ATOM 2342 O O . ALA B 1 16 ? 33.779 38.594 37.916 1.00 31.47 16 ALA B O 1
ATOM 2344 N N . LYS B 1 17 ? 35.434 39.035 36.475 1.00 30.68 17 LYS B N 1
ATOM 2345 C CA . LYS B 1 17 ? 36.328 39.562 37.511 1.00 31.69 17 LYS B CA 1
ATOM 2346 C C . LYS B 1 17 ? 35.774 40.757 38.315 1.00 33.21 17 LYS B C 1
ATOM 2347 O O . LYS B 1 17 ? 36.191 40.976 39.449 1.00 32.83 17 LYS B O 1
ATOM 2353 N N . GLN B 1 18 ? 34.815 41.504 37.764 1.00 33.76 18 GLN B N 1
ATOM 2354 C CA . GLN B 1 18 ? 34.275 42.657 38.498 1.00 36.00 18 GLN B CA 1
ATOM 2355 C C . GLN B 1 18 ? 33.502 42.265 39.772 1.00 36.09 18 GLN B C 1
ATOM 2356 O O . GLN B 1 18 ? 33.388 43.063 40.697 1.00 36.91 18 GLN B O 1
ATOM 2362 N N . TYR B 1 19 ? 33.081 41.001 39.841 1.00 35.26 19 TYR B N 1
ATOM 2363 C CA . TYR B 1 19 ? 32.401 40.422 40.997 1.00 34.43 19 TYR B CA 1
ATOM 2364 C C . TYR B 1 19 ? 33.338 40.013 42.118 1.00 33.02 19 TYR B C 1
ATOM 2365 O O . TYR B 1 19 ? 32.891 39.663 43.207 1.00 32.50 19 TYR B O 1
ATOM 2374 N N . ALA B 1 20 ? 34.629 40.014 41.839 1.00 32.86 20 ALA B N 1
ATOM 2375 C CA . ALA B 1 20 ? 35.610 39.543 42.806 1.00 33.03 20 ALA B CA 1
ATOM 2376 C C . ALA B 1 20 ? 35.512 40.260 44.124 1.00 33.75 20 ALA B C 1
ATOM 2377 O O . ALA B 1 20 ? 35.663 39.635 45.193 1.00 32.86 20 ALA B O 1
ATOM 2379 N N . ARG B 1 21 ? 35.245 41.566 44.057 1.00 34.56 21 ARG B N 1
ATOM 2380 C CA . ARG B 1 21 ? 35.084 42.393 45.273 1.00 36.09 21 ARG B CA 1
ATOM 2381 C C . ARG B 1 21 ? 33.914 41.969 46.179 1.00 36.04 21 ARG B C 1
ATOM 2382 O O . ARG B 1 21 ? 33.901 42.313 47.363 1.00 36.03 21 ARG B O 1
ATOM 2390 N N . TYR B 1 22 ? 32.928 41.249 45.624 1.00 35.64 22 TYR B N 1
ATOM 2391 C CA . TYR B 1 22 ? 31.774 40.810 46.406 1.00 36.12 22 TYR B CA 1
ATOM 2392 C C . TYR B 1 22 ? 31.953 39.401 46.969 1.00 35.72 22 TYR B C 1
ATOM 2393 O O . TYR B 1 22 ? 31.032 38.882 47.607 1.00 35.86 22 TYR B O 1
ATOM 2402 N N . GLY B 1 23 ? 33.112 38.781 46.694 1.00 34.44 23 GLY B N 1
ATOM 2403 C CA . GLY B 1 23 ? 33.416 37.423 47.149 1.00 33.77 23 GLY B CA 1
ATOM 2404 C C . GLY B 1 23 ? 34.488 37.414 48.219 1.00 33.64 23 GLY B C 1
ATOM 2405 O O . GLY B 1 23 ? 35.032 38.452 48.579 1.00 33.56 23 GLY B O 1
ATOM 2406 N N . LYS B 1 24 ? 34.813 36.238 48.728 1.00 33.16 24 LYS B N 1
ATOM 2407 C CA . LYS B 1 24 ? 35.786 36.124 49.785 1.00 33.34 24 LYS B CA 1
ATOM 2408 C C . LYS B 1 24 ? 36.473 34.785 49.663 1.00 32.12 24 LYS B C 1
ATOM 2409 O O . LYS B 1 24 ? 35.785 33.789 49.466 1.00 30.09 24 LYS B O 1
ATOM 2415 N N . VAL B 1 25 ? 37.808 34.748 49.786 1.00 32.20 25 VAL B N 1
ATOM 2416 C CA . VAL B 1 25 ? 38.543 33.477 49.681 1.00 32.73 25 VAL B CA 1
ATOM 2417 C C . VAL B 1 25 ? 38.229 32.647 50.925 1.00 32.70 25 VAL B C 1
ATOM 2418 O O . VAL B 1 25 ? 37.878 33.236 51.944 1.00 31.64 25 VAL B O 1
ATOM 2422 N N . ALA B 1 26 ? 38.277 31.306 50.806 1.00 33.48 26 ALA B N 1
ATOM 2423 C CA . ALA B 1 26 ? 38.126 30.365 51.946 1.00 35.56 26 ALA B CA 1
ATOM 2424 C C . ALA B 1 26 ? 39.279 30.547 52.934 1.00 37.40 26 ALA B C 1
ATOM 2425 O O . ALA B 1 26 ? 40.416 30.277 52.600 1.00 38.25 26 ALA B O 1
ATOM 2427 N N . ASP B 1 27 ? 39.023 30.985 54.143 1.00 39.46 27 ASP B N 1
ATOM 2428 C CA . ASP B 1 27 ? 40.151 31.164 55.033 1.00 42.06 27 ASP B CA 1
ATOM 2429 C C . ASP B 1 27 ? 40.120 30.254 56.255 1.00 42.89 27 ASP B C 1
ATOM 2430 O O . ASP B 1 27 ? 40.935 30.428 57.164 1.00 43.09 27 ASP B O 1
ATOM 2435 N N . TYR B 1 28 ? 39.227 29.248 56.227 1.00 43.17 28 TYR B N 1
ATOM 2436 C CA . TYR B 1 28 ? 39.127 28.252 57.289 1.00 43.66 28 TYR B CA 1
ATOM 2437 C C . TYR B 1 28 ? 40.125 27.081 57.194 1.00 42.93 28 TYR B C 1
ATOM 2438 O O . TYR B 1 28 ? 40.347 26.361 58.179 1.00 43.53 28 TYR B O 1
ATOM 2447 N N . ILE B 1 29 ? 40.689 26.878 56.004 1.00 41.13 29 ILE B N 1
ATOM 2448 C CA . ILE B 1 29 ? 41.926 26.117 55.818 1.00 38.81 29 ILE B CA 1
ATOM 2449 C C . ILE B 1 29 ? 42.916 27.247 55.597 1.00 37.87 29 ILE B C 1
ATOM 2450 O O . ILE B 1 29 ? 42.933 27.860 54.520 1.00 37.45 29 ILE B O 1
ATOM 2455 N N . PRO B 1 30 ? 43.692 27.593 56.636 1.00 36.24 30 PRO B N 1
ATOM 2456 C CA . PRO B 1 30 ? 44.479 28.823 56.525 1.00 35.20 30 PRO B CA 1
ATOM 2457 C C . PRO B 1 30 ? 45.265 28.998 55.209 1.00 34.38 30 PRO B C 1
ATOM 2458 O O . PRO B 1 30 ? 45.297 30.124 54.672 1.00 33.93 30 PRO B O 1
ATOM 2462 N N . ALA B 1 31 ? 45.858 27.908 54.684 1.00 32.81 31 ALA B N 1
ATOM 2463 C CA . ALA B 1 31 ? 46.605 27.972 53.428 1.00 31.74 31 ALA B CA 1
ATOM 2464 C C . ALA B 1 31 ? 45.781 28.540 52.256 1.00 31.26 31 ALA B C 1
ATOM 2465 O O . ALA B 1 31 ? 46.318 29.299 51.447 1.00 32.14 31 ALA B O 1
ATOM 2467 N N . LEU B 1 32 ? 44.497 28.177 52.162 1.00 29.60 32 LEU B N 1
ATOM 2468 C CA . LEU B 1 32 ? 43.607 28.726 51.112 1.00 28.90 32 LEU B CA 1
ATOM 2469 C C . LEU B 1 32 ? 43.358 30.219 51.288 1.00 28.38 32 LEU B C 1
ATOM 2470 O O . LEU B 1 32 ? 43.018 30.901 50.334 1.00 25.79 32 LEU B O 1
ATOM 2475 N N . GLY B 1 33 ? 43.457 30.699 52.539 1.00 30.02 33 GLY B N 1
ATOM 2476 C CA . GLY B 1 33 ? 43.343 32.143 52.858 1.00 31.03 33 GLY B CA 1
ATOM 2477 C C . GLY B 1 33 ? 44.372 33.021 52.145 1.00 32.70 33 GLY B C 1
ATOM 2478 O O . GLY B 1 33 ? 44.240 34.239 52.089 1.00 32.96 33 GLY B O 1
ATOM 2479 N N . LYS B 1 34 ? 45.397 32.389 51.575 1.00 33.63 34 LYS B N 1
ATOM 2480 C CA . LYS B 1 34 ? 46.499 33.100 50.961 1.00 33.75 34 LYS B CA 1
ATOM 2481 C C . LYS B 1 34 ? 46.258 33.375 49.480 1.00 34.23 34 LYS B C 1
ATOM 2482 O O . LYS B 1 34 ? 46.998 34.139 48.845 1.00 34.48 34 LYS B O 1
ATOM 2488 N N . ALA B 1 35 ? 45.181 32.797 48.946 1.00 32.43 35 ALA B N 1
ATOM 2489 C CA . ALA B 1 35 ? 44.846 32.933 47.535 1.00 31.82 35 ALA B CA 1
ATOM 2490 C C . ALA B 1 35 ? 44.387 34.333 47.197 1.00 31.25 35 ALA B C 1
ATOM 2491 O O . ALA B 1 35 ? 43.931 35.064 48.068 1.00 30.92 35 ALA B O 1
ATOM 2493 N N . ASN B 1 36 ? 44.508 34.682 45.916 1.00 31.22 36 ASN B N 1
ATOM 2494 C CA . ASN B 1 36 ? 44.155 35.997 45.402 1.00 30.57 36 ASN B CA 1
ATOM 2495 C C . ASN B 1 36 ? 42.728 35.993 44.863 1.00 29.66 36 ASN B C 1
ATOM 2496 O O . ASN B 1 36 ? 42.479 35.370 43.848 1.00 29.65 36 ASN B O 1
ATOM 2501 N N . PRO B 1 37 ? 41.793 36.700 45.528 1.00 29.31 37 PRO B N 1
ATOM 2502 C CA . PRO B 1 37 ? 40.394 36.779 45.091 1.00 29.54 37 PRO B CA 1
ATOM 2503 C C . PRO B 1 37 ? 40.177 37.413 43.713 1.00 30.25 37 PRO B C 1
ATOM 2504 O O . PRO B 1 37 ? 39.096 37.269 43.154 1.00 30.80 37 PRO B O 1
ATOM 2508 N N . ASN B 1 38 ? 41.190 38.092 43.168 1.00 30.85 38 ASN B N 1
ATOM 2509 C CA . ASN B 1 38 ? 41.133 38.651 41.808 1.00 31.47 38 ASN B CA 1
ATOM 2510 C C . ASN B 1 38 ? 41.546 37.690 40.704 1.00 31.10 38 ASN B C 1
ATOM 2511 O O . ASN B 1 38 ? 41.394 38.015 39.522 1.00 30.92 38 ASN B O 1
ATOM 2516 N N . GLU B 1 39 ? 42.059 36.514 41.065 1.00 29.72 39 GLU B N 1
ATOM 2517 C CA . GLU B 1 39 ? 42.382 35.512 40.043 1.00 30.53 39 GLU B CA 1
ATOM 2518 C C . GLU B 1 39 ? 41.104 34.907 39.459 1.00 27.95 39 GLU B C 1
ATOM 2519 O O . GLU B 1 39 ? 40.146 34.655 40.199 1.00 29.10 39 GLU B O 1
ATOM 2525 N N . LEU B 1 40 ? 41.121 34.641 38.152 1.00 25.88 40 LEU B N 1
ATOM 2526 C CA . LEU B 1 40 ? 40.111 33.870 37.483 1.00 24.65 40 LEU B CA 1
ATOM 2527 C C . LEU B 1 40 ? 40.716 33.274 36.222 1.00 25.11 40 LEU B C 1
ATOM 2528 O O . LEU B 1 40 ? 41.327 33.984 35.455 1.00 25.12 40 LEU B O 1
ATOM 2533 N N . SER B 1 41 ? 40.558 31.971 36.013 1.00 23.81 41 SER B N 1
ATOM 2534 C CA . SER B 1 41 ? 41.065 31.339 34.804 1.00 23.26 41 SER B CA 1
ATOM 2535 C C . SER B 1 41 ? 40.008 30.390 34.277 1.00 23.41 41 SER B C 1
ATOM 2536 O O . SER B 1 41 ? 39.241 29.827 35.058 1.00 22.65 41 SER B O 1
ATOM 2539 N N . ILE B 1 42 ? 39.996 30.188 32.967 1.00 23.04 42 ILE B N 1
ATOM 2540 C CA . ILE B 1 42 ? 39.056 29.254 32.372 1.00 23.26 42 ILE B CA 1
ATOM 2541 C C . ILE B 1 42 ? 39.689 28.556 31.179 1.00 22.54 42 ILE B C 1
ATOM 2542 O O . ILE B 1 42 ? 40.475 29.135 30.444 1.00 24.21 42 ILE B O 1
ATOM 2547 N N . ALA B 1 43 ? 39.400 27.289 31.022 1.00 21.23 43 ALA B N 1
ATOM 2548 C CA . ALA B 1 43 ? 39.828 26.572 29.827 1.00 20.61 43 ALA B CA 1
ATOM 2549 C C . ALA B 1 43 ? 38.625 25.780 29.364 1.00 20.59 43 ALA B C 1
ATOM 2550 O O . ALA B 1 43 ? 37.804 25.371 30.183 1.00 19.03 43 ALA B O 1
ATOM 2552 N N . ILE B 1 44 ? 38.487 25.619 28.046 1.00 21.34 44 ILE B N 1
ATOM 2553 C CA . ILE B 1 44 ? 37.387 24.888 27.454 1.00 22.90 44 ILE B CA 1
ATOM 2554 C C . ILE B 1 44 ? 38.016 23.922 26.474 1.00 23.83 44 ILE B C 1
ATOM 2555 O O . ILE B 1 44 ? 38.687 24.358 25.527 1.00 24.45 44 ILE B O 1
ATOM 2560 N N . TYR B 1 45 ? 37.831 22.624 26.718 1.00 23.42 45 TYR B N 1
ATOM 2561 C CA . TYR B 1 45 ? 38.430 21.582 25.910 1.00 23.88 45 TYR B CA 1
ATOM 2562 C C . TYR B 1 45 ? 37.354 20.940 25.037 1.00 24.41 45 TYR B C 1
ATOM 2563 O O . TYR B 1 45 ? 36.325 20.518 25.538 1.00 25.93 45 TYR B O 1
ATOM 2572 N N . THR B 1 46 ? 37.591 20.816 23.740 1.00 24.05 46 THR B N 1
ATOM 2573 C CA . THR B 1 46 ? 36.586 20.308 22.819 1.00 25.10 46 THR B CA 1
ATOM 2574 C C . THR B 1 46 ? 37.026 18.961 22.237 1.00 27.01 46 THR B C 1
ATOM 2575 O O . THR B 1 46 ? 38.191 18.602 22.347 1.00 27.43 46 THR B O 1
ATOM 2579 N N . PRO B 1 47 ? 36.094 18.181 21.688 1.00 28.46 47 PRO B N 1
ATOM 2580 C CA . PRO B 1 47 ? 36.424 16.833 21.259 1.00 30.57 47 PRO B CA 1
ATOM 2581 C C . PRO B 1 47 ? 37.401 16.742 20.098 1.00 32.79 47 PRO B C 1
ATOM 2582 O O . PRO B 1 47 ? 37.806 15.636 19.737 1.00 33.68 47 PRO B O 1
ATOM 2586 N N . ASP B 1 48 ? 37.791 17.877 19.524 1.00 34.95 48 ASP B N 1
ATOM 2587 C CA . ASP B 1 48 ? 38.837 17.854 18.505 1.00 37.02 48 ASP B CA 1
ATOM 2588 C C . ASP B 1 48 ? 40.190 17.889 19.186 1.00 37.07 48 ASP B C 1
ATOM 2589 O O . ASP B 1 48 ? 41.208 18.005 18.517 1.00 36.59 48 ASP B O 1
ATOM 2594 N N . ASP B 1 49 ? 40.178 17.809 20.526 1.00 36.90 49 ASP B N 1
ATOM 2595 C CA . ASP B 1 49 ? 41.386 17.745 21.372 1.00 37.16 49 ASP B CA 1
ATOM 2596 C C . ASP B 1 49 ? 42.154 19.048 21.352 1.00 35.92 49 ASP B C 1
ATOM 2597 O O . ASP B 1 49 ? 43.366 19.078 21.549 1.00 35.71 49 ASP B O 1
ATOM 2602 N N . GLU B 1 50 ? 41.422 20.129 21.119 1.00 34.99 50 GLU B N 1
ATOM 2603 C CA . GLU B 1 50 ? 41.956 21.483 21.230 1.00 35.44 50 GLU B CA 1
ATOM 2604 C C . GLU B 1 50 ? 41.391 22.207 22.447 1.00 33.24 50 GLU B C 1
ATOM 2605 O O . GLU B 1 50 ? 40.262 21.953 22.889 1.00 32.28 50 GLU B O 1
ATOM 2611 N N . VAL B 1 51 ? 42.171 23.151 22.940 1.00 31.65 51 VAL B N 1
ATOM 2612 C CA . VAL B 1 51 ? 41.796 23.895 24.112 1.00 31.76 51 VAL B CA 1
ATOM 2613 C C . VAL B 1 51 ? 41.938 25.377 23.859 1.00 31.99 51 VAL B C 1
ATOM 2614 O O . VAL B 1 51 ? 42.877 25.808 23.183 1.00 33.08 51 VAL B O 1
ATOM 2618 N N . VAL B 1 52 ? 40.982 26.139 24.391 1.00 30.96 52 VAL B N 1
ATOM 2619 C CA . VAL B 1 52 ? 41.047 27.588 24.431 1.00 30.54 52 VAL B CA 1
ATOM 2620 C C . VAL B 1 52 ? 40.979 28.046 25.883 1.00 29.94 52 VAL B C 1
ATOM 2621 O O . VAL B 1 52 ? 40.184 27.528 26.648 1.00 30.27 52 VAL B O 1
ATOM 2625 N N . SER B 1 53 ? 41.788 29.018 26.261 1.00 29.06 53 SER B N 1
ATOM 2626 C CA . SER B 1 53 ? 41.781 29.486 27.633 1.00 29.23 53 SER B CA 1
ATOM 2627 C C . SER B 1 53 ? 41.989 31.001 27.772 1.00 29.35 53 SER B C 1
ATOM 2628 O O . SER B 1 53 ? 42.473 31.669 26.857 1.00 28.70 53 SER B O 1
ATOM 2631 N N . ALA B 1 54 ? 41.659 31.517 28.946 1.00 28.60 54 ALA B N 1
ATOM 2632 C CA . ALA B 1 54 ? 41.770 32.934 29.230 1.00 29.03 54 ALA B CA 1
ATOM 2633 C C . ALA B 1 54 ? 41.933 33.100 30.728 1.00 28.54 54 ALA B C 1
ATOM 2634 O O . ALA B 1 54 ? 41.519 32.227 31.506 1.00 28.13 54 ALA B O 1
ATOM 2636 N N . GLY B 1 55 ? 42.536 34.220 31.109 1.00 28.40 55 GLY B N 1
ATOM 2637 C CA . GLY B 1 55 ? 42.707 34.637 32.489 1.00 29.06 55 GLY B CA 1
ATOM 2638 C C . GLY B 1 55 ? 43.993 34.082 33.057 1.00 30.45 55 GLY B C 1
ATOM 2639 O O . GLY B 1 55 ? 44.972 33.899 32.329 1.00 29.17 55 GLY B O 1
ATOM 2640 N N . ASP B 1 56 ? 43.977 33.752 34.350 1.00 30.58 56 ASP B N 1
ATOM 2641 C CA . ASP B 1 56 ? 45.215 33.407 35.082 1.00 31.87 56 ASP B CA 1
ATOM 2642 C C . ASP B 1 56 ? 45.691 31.938 35.086 1.00 32.65 56 ASP B C 1
ATOM 2643 O O . ASP B 1 56 ? 45.739 31.304 36.130 1.00 31.40 56 ASP B O 1
ATOM 2648 N N . VAL B 1 57 ? 46.049 31.338 33.966 1.00 34.63 57 VAL B N 1
ATOM 2649 C CA . VAL B 1 57 ? 46.557 29.931 34.145 1.00 38.05 57 VAL B CA 1
ATOM 2650 C C . VAL B 1 57 ? 47.801 29.596 35.064 1.00 39.69 57 VAL B C 1
ATOM 2651 O O . VAL B 1 57 ? 48.949 29.699 34.615 1.00 40.72 57 VAL B O 1
ATOM 2655 N N . THR B 1 58 ? 47.480 29.015 36.267 1.00 39.62 58 THR B N 1
ATOM 2656 C CA . THR B 1 58 ? 48.118 29.102 37.631 1.00 37.82 58 THR B CA 1
ATOM 2657 C C . THR B 1 58 ? 47.547 27.802 38.391 1.00 35.91 58 THR B C 1
ATOM 2658 O O . THR B 1 58 ? 46.375 27.464 38.173 1.00 34.91 58 THR B O 1
ATOM 2662 N N . VAL B 1 59 ? 48.326 27.081 39.234 1.00 33.82 59 VAL B N 1
ATOM 2663 C CA . VAL B 1 59 ? 47.853 25.783 39.846 1.00 31.82 59 VAL B CA 1
ATOM 2664 C C . VAL B 1 59 ? 46.972 25.905 41.106 1.00 30.13 59 VAL B C 1
ATOM 2665 O O . VAL B 1 59 ? 47.307 26.608 42.054 1.00 30.33 59 VAL B O 1
ATOM 2669 N N . LYS B 1 60 ? 45.853 25.193 41.136 1.00 28.46 60 LYS B N 1
ATOM 2670 C CA . LYS B 1 60 ? 44.932 25.309 42.256 1.00 27.26 60 LYS B CA 1
ATOM 2671 C C . LYS B 1 60 ? 44.529 23.937 42.782 1.00 24.85 60 LYS B C 1
ATOM 2672 O O . LYS B 1 60 ? 44.384 23.022 42.000 1.00 25.28 60 LYS B O 1
ATOM 2678 N N . VAL B 1 61 ? 44.305 23.807 44.086 1.00 22.50 61 VAL B N 1
ATOM 2679 C CA . VAL B 1 61 ? 43.934 22.497 44.646 1.00 21.02 61 VAL B CA 1
ATOM 2680 C C . VAL B 1 61 ? 42.487 22.143 44.247 1.00 22.31 61 VAL B C 1
ATOM 2681 O O . VAL B 1 61 ? 41.621 23.044 44.105 1.00 21.27 61 VAL B O 1
ATOM 2685 N N . THR B 1 62 ? 42.205 20.876 44.052 1.00 22.53 62 THR B N 1
ATOM 2686 C CA . THR B 1 62 ? 40.844 20.551 43.646 1.00 23.48 62 THR B CA 1
ATOM 2687 C C . THR B 1 62 ? 39.806 20.604 44.777 1.00 22.80 62 THR B C 1
ATOM 2688 O O . THR B 1 62 ? 38.640 20.924 44.503 1.00 22.45 62 THR B O 1
ATOM 2692 N N . LEU B 1 63 ? 40.213 20.304 46.017 1.00 19.17 63 LEU B N 1
ATOM 2693 C CA . LEU B 1 63 ? 39.300 20.238 47.154 1.00 19.50 63 LEU B CA 1
ATOM 2694 C C . LEU B 1 63 ? 38.156 19.275 46.829 1.00 20.51 63 LEU B C 1
ATOM 2695 O O . LEU B 1 63 ? 38.404 18.175 46.385 1.00 20.50 63 LEU B O 1
ATOM 2699 N N . GLN B 1 64 ? 36.913 19.703 47.033 1.00 20.29 64 GLN B N 1
ATOM 2700 C CA . GLN B 1 64 ? 35.765 18.846 46.778 1.00 21.77 64 GLN B CA 1
ATOM 2701 C C . GLN B 1 64 ? 35.678 18.263 45.365 1.00 20.02 64 GLN B C 1
ATOM 2702 O O . GLN B 1 64 ? 35.035 17.255 45.209 1.00 20.67 64 GLN B O 1
ATOM 2708 N N . SER B 1 65 ? 36.298 18.881 44.352 1.00 20.14 65 SER B N 1
ATOM 2709 C CA . SER B 1 65 ? 36.293 18.292 42.990 1.00 20.07 65 SER B CA 1
ATOM 2710 C C . SER B 1 65 ? 36.946 16.901 42.972 1.00 19.46 65 SER B C 1
ATOM 2711 O O . SER B 1 65 ? 36.572 16.029 42.192 1.00 19.61 65 SER B O 1
ATOM 2714 N N . ILE B 1 66 ? 37.876 16.680 43.878 1.00 18.45 66 ILE B N 1
ATOM 2715 C CA . ILE B 1 66 ? 38.529 15.360 43.942 1.00 19.19 66 ILE B CA 1
ATOM 2716 C C . ILE B 1 66 ? 37.563 14.213 44.276 1.00 17.83 66 ILE B C 1
ATOM 2717 O O . ILE B 1 66 ? 37.914 13.076 44.082 1.00 18.46 66 ILE B O 1
ATOM 2721 N N . SER B 1 67 ? 36.432 14.512 44.909 1.00 18.43 67 SER B N 1
ATOM 2722 C CA . SER B 1 67 ? 35.478 13.475 45.295 1.00 20.12 67 SER B CA 1
ATOM 2723 C C . SER B 1 67 ? 34.890 12.767 44.064 1.00 20.53 67 SER B C 1
ATOM 2724 O O . SER B 1 67 ? 34.424 11.622 44.163 1.00 17.95 67 SER B O 1
ATOM 2727 N N . LYS B 1 68 ? 34.837 13.482 42.933 1.00 21.07 68 LYS B N 1
ATOM 2728 C CA . LYS B 1 68 ? 34.351 12.894 41.685 1.00 22.76 68 LYS B CA 1
ATOM 2729 C C . LYS B 1 68 ? 35.411 11.932 41.170 1.00 22.83 68 LYS B C 1
ATOM 2730 O O . LYS B 1 68 ? 35.105 10.838 40.712 1.00 22.03 68 LYS B O 1
ATOM 2733 N N . ILE B 1 69 ? 36.653 12.393 41.178 1.00 22.69 69 ILE B N 1
ATOM 2734 C CA . ILE B 1 69 ? 37.766 11.567 40.763 1.00 23.28 69 ILE B CA 1
ATOM 2735 C C . ILE B 1 69 ? 37.934 10.283 41.609 1.00 23.17 69 ILE B C 1
ATOM 2736 O O . ILE B 1 69 ? 38.149 9.220 41.050 1.00 23.01 69 ILE B O 1
ATOM 2741 N N . ILE B 1 70 ? 37.810 10.402 42.929 1.00 20.85 70 ILE B N 1
ATOM 2742 C CA . ILE B 1 70 ? 37.829 9.251 43.883 1.00 20.72 70 ILE B CA 1
ATOM 2743 C C . ILE B 1 70 ? 36.685 8.305 43.639 1.00 20.11 70 ILE B C 1
ATOM 2744 O O . ILE B 1 70 ? 36.862 7.088 43.659 1.00 19.51 70 ILE B O 1
ATOM 2746 N N . ALA B 1 71 ? 35.482 8.855 43.436 1.00 20.26 71 ALA B N 1
ATOM 2747 C CA . ALA B 1 71 ? 34.315 8.016 43.153 1.00 19.59 71 ALA B CA 1
ATOM 2748 C C . ALA B 1 71 ? 34.553 7.169 41.891 1.00 19.99 71 ALA B C 1
ATOM 2749 O O . ALA B 1 71 ? 34.232 5.986 41.879 1.00 19.64 71 ALA B O 1
ATOM 2751 N N . LEU B 1 72 ? 35.079 7.775 40.836 1.00 19.07 72 LEU B N 1
ATOM 2752 C CA . LEU B 1 72 ? 35.262 7.069 39.589 1.00 20.33 72 LEU B CA 1
ATOM 2753 C C . LEU B 1 72 ? 36.333 5.952 39.780 1.00 20.05 72 LEU B C 1
ATOM 2754 O O . LEU B 1 72 ? 36.168 4.846 39.312 1.00 20.15 72 LEU B O 1
ATOM 2756 N N . ALA B 1 73 ? 37.412 6.275 40.469 1.00 20.06 73 ALA B N 1
ATOM 2757 C CA . ALA B 1 73 ? 38.453 5.292 40.759 1.00 20.63 73 ALA B CA 1
ATOM 2758 C C . ALA B 1 73 ? 37.919 4.086 41.536 1.00 20.38 73 ALA B C 1
ATOM 2759 O O . ALA B 1 73 ? 38.221 2.962 41.163 1.00 20.70 73 ALA B O 1
ATOM 2761 N N . LEU B 1 74 ? 37.143 4.310 42.599 1.00 20.61 74 LEU B N 1
ATOM 2762 C CA . LEU B 1 74 ? 36.551 3.226 43.430 1.00 21.48 74 LEU B CA 1
ATOM 2763 C C . LEU B 1 74 ? 35.458 2.435 42.739 1.00 22.25 74 LEU B C 1
ATOM 2764 O O . LEU B 1 74 ? 35.364 1.214 42.925 1.00 18.88 74 LEU B O 1
ATOM 2769 N N . VAL B 1 75 ? 34.574 3.137 42.020 1.00 21.04 75 VAL B N 1
ATOM 2770 C CA . VAL B 1 75 ? 33.673 2.445 41.089 1.00 23.96 75 VAL B CA 1
ATOM 2771 C C . VAL B 1 75 ? 34.374 1.433 40.083 1.00 24.55 75 VAL B C 1
ATOM 2772 O O . VAL B 1 75 ? 33.862 0.303 39.866 1.00 25.80 75 VAL B O 1
ATOM 2776 N N . LEU B 1 76 ? 35.481 1.848 39.457 1.00 24.44 76 LEU B N 1
ATOM 2777 C CA . LEU B 1 76 ? 36.259 0.980 38.571 1.00 26.39 76 LEU B CA 1
ATOM 2778 C C . LEU B 1 76 ? 36.798 -0.199 39.425 1.00 27.75 76 LEU B C 1
ATOM 2779 O O . LEU B 1 76 ? 36.496 -1.357 39.181 1.00 28.13 76 LEU B O 1
ATOM 2784 N N . ILE B 1 77 ? 37.484 0.138 40.508 1.00 27.53 77 ILE B N 1
ATOM 2785 C CA . ILE B 1 77 ? 38.132 -0.833 41.366 1.00 29.04 77 ILE B CA 1
ATOM 2786 C C . ILE B 1 77 ? 37.245 -1.814 42.170 1.00 30.05 77 ILE B C 1
ATOM 2787 O O . ILE B 1 77 ? 37.569 -3.019 42.242 1.00 30.10 77 ILE B O 1
ATOM 2792 N N . ASP B 1 78 ? 36.163 -1.336 42.789 1.00 30.14 78 ASP B N 1
ATOM 2793 C CA . ASP B 1 78 ? 35.312 -2.208 43.597 1.00 30.88 78 ASP B CA 1
ATOM 2794 C C . ASP B 1 78 ? 33.988 -2.572 42.952 1.00 29.96 78 ASP B C 1
ATOM 2795 O O . ASP B 1 78 ? 33.311 -3.470 43.433 1.00 28.85 78 ASP B O 1
ATOM 2800 N N . ARG B 1 79 ? 33.617 -1.876 41.881 1.00 28.76 79 ARG B N 1
ATOM 2801 C CA . ARG B 1 79 ? 32.325 -2.135 41.240 1.00 29.75 79 ARG B CA 1
ATOM 2802 C C . ARG B 1 79 ? 31.205 -1.305 41.865 1.00 29.25 79 ARG B C 1
ATOM 2803 O O . ARG B 1 79 ? 31.279 -0.942 43.034 1.00 29.46 79 ARG B O 1
ATOM 2804 N N . GLY B 1 80 ? 30.182 -1.007 41.065 1.00 29.26 80 GLY B N 1
ATOM 2805 C CA . GLY B 1 80 ? 28.980 -0.288 41.501 1.00 30.77 80 GLY B CA 1
ATOM 2806 C C . GLY B 1 80 ? 28.217 -0.870 42.683 1.00 30.74 80 GLY B C 1
ATOM 2807 O O . GLY B 1 80 ? 27.690 -0.155 43.523 1.00 27.54 80 GLY B O 1
ATOM 2808 N N . GLU B 1 81 ? 28.116 -2.187 42.760 1.00 33.19 81 GLU B N 1
ATOM 2809 C CA . GLU B 1 81 ? 27.240 -2.694 43.817 1.00 35.18 81 GLU B CA 1
ATOM 2810 C C . GLU B 1 81 ? 27.922 -3.053 45.130 1.00 36.48 81 GLU B C 1
ATOM 2811 O O . GLU B 1 81 ? 27.290 -3.723 45.989 1.00 40.25 81 GLU B O 1
ATOM 2816 N N . ASP B 1 82 ? 29.209 -2.760 45.259 1.00 35.37 82 ASP B N 1
ATOM 2817 C CA . ASP B 1 82 ? 29.820 -2.608 46.575 1.00 35.76 82 ASP B CA 1
ATOM 2818 C C . ASP B 1 82 ? 29.735 -1.106 46.960 1.00 33.27 82 ASP B C 1
ATOM 2819 O O . ASP B 1 82 ? 29.414 -0.765 48.099 1.00 32.60 82 ASP B O 1
ATOM 2824 N N . GLU B 1 83 ? 29.990 -0.213 46.001 1.00 30.78 83 GLU B N 1
ATOM 2825 C CA . GLU B 1 83 ? 30.048 1.206 46.295 1.00 29.38 83 GLU B CA 1
ATOM 2826 C C . GLU B 1 83 ? 28.691 1.686 46.811 1.00 28.40 83 GLU B C 1
ATOM 2827 O O . GLU B 1 83 ? 28.590 2.350 47.850 1.00 25.75 83 GLU B O 1
ATOM 2830 N N . VAL B 1 84 ? 27.627 1.293 46.118 1.00 27.01 84 VAL B N 1
ATOM 2831 C CA . VAL B 1 84 ? 26.314 1.745 46.551 1.00 27.31 84 VAL B CA 1
ATOM 2832 C C . VAL B 1 84 ? 25.698 0.823 47.561 1.00 26.78 84 VAL B C 1
ATOM 2833 O O . VAL B 1 84 ? 24.598 1.027 47.997 1.00 25.59 84 VAL B O 1
ATOM 2837 N N . PHE B 1 85 ? 26.456 -0.180 47.974 1.00 27.11 85 PHE B N 1
ATOM 2838 C CA . PHE B 1 85 ? 26.132 -0.823 49.231 1.00 28.25 85 PHE B CA 1
ATOM 2839 C C . PHE B 1 85 ? 26.523 0.101 50.401 1.00 28.07 85 PHE B C 1
ATOM 2840 O O . PHE B 1 85 ? 25.834 0.185 51.402 1.00 27.78 85 PHE B O 1
ATOM 2848 N N . HIS B 1 86 ? 27.656 0.773 50.251 1.00 28.63 86 HIS B N 1
ATOM 2849 C CA . HIS B 1 86 ? 28.271 1.511 51.335 1.00 29.32 86 HIS B CA 1
ATOM 2850 C C . HIS B 1 86 ? 27.767 2.974 51.412 1.00 28.52 86 HIS B C 1
ATOM 2851 O O . HIS B 1 86 ? 27.637 3.532 52.492 1.00 29.23 86 HIS B O 1
ATOM 2858 N N . LYS B 1 87 ? 27.471 3.579 50.257 1.00 24.52 87 LYS B N 1
ATOM 2859 C CA . LYS B 1 87 ? 27.084 5.005 50.211 1.00 24.55 87 LYS B CA 1
ATOM 2860 C C . LYS B 1 87 ? 25.795 5.145 49.483 1.00 24.41 87 LYS B C 1
ATOM 2861 O O . LYS B 1 87 ? 25.486 4.339 48.594 1.00 23.29 87 LYS B O 1
ATOM 2864 N N . VAL B 1 88 ? 25.093 6.243 49.765 1.00 24.30 88 VAL B N 1
ATOM 2865 C CA . VAL B 1 88 ? 23.874 6.540 49.047 1.00 24.37 88 VAL B CA 1
ATOM 2866 C C . VAL B 1 88 ? 24.100 6.918 47.590 1.00 23.80 88 VAL B C 1
ATOM 2867 O O . VAL B 1 88 ? 25.221 7.170 47.154 1.00 24.70 88 VAL B O 1
ATOM 2868 N N . GLY B 1 89 ? 23.006 6.916 46.856 1.00 23.96 89 GLY B N 1
ATOM 2869 C CA . GLY B 1 89 ? 22.917 7.588 45.550 1.00 24.72 89 GLY B CA 1
ATOM 2870 C C . GLY B 1 89 ? 22.055 8.869 45.559 1.00 24.02 89 GLY B C 1
ATOM 2871 O O . GLY B 1 89 ? 21.752 9.454 44.501 1.00 24.36 89 GLY B O 1
ATOM 2872 N N . MET B 1 90 ? 21.607 9.340 46.702 1.00 23.37 90 MET B N 1
ATOM 2873 C CA . MET B 1 90 ? 20.523 10.302 46.638 1.00 23.28 90 MET B CA 1
ATOM 2874 C C . MET B 1 90 ? 20.851 11.689 47.072 1.00 23.15 90 MET B C 1
ATOM 2875 O O . MET B 1 90 ? 21.629 11.921 47.979 1.00 22.07 90 MET B O 1
ATOM 2880 N N . GLU B 1 91 ? 20.262 12.652 46.385 1.00 24.11 91 GLU B N 1
ATOM 2881 C CA . GLU B 1 91 ? 20.425 14.048 46.779 1.00 25.25 91 GLU B CA 1
ATOM 2882 C C . GLU B 1 91 ? 19.901 14.323 48.203 1.00 25.70 91 GLU B C 1
ATOM 2883 O O . GLU B 1 91 ? 20.518 15.082 49.026 1.00 26.40 91 GLU B O 1
ATOM 2885 N N . PRO B 1 92 ? 18.685 13.914 48.534 1.00 26.06 92 PRO B N 1
ATOM 2886 C CA . PRO B 1 92 ? 18.311 13.834 49.912 1.00 26.10 92 PRO B CA 1
ATOM 2887 C C . PRO B 1 92 ? 17.543 12.648 50.354 1.00 25.63 92 PRO B C 1
ATOM 2888 O O . PRO B 1 92 ? 17.293 12.652 51.636 1.00 27.77 92 PRO B O 1
ATOM 2892 N N . ALA B 1 108 ? 22.832 4.492 59.495 1.00 40.90 108 ALA B N 1
ATOM 2893 C CA . ALA B 1 108 ? 23.999 5.408 59.485 1.00 39.48 108 ALA B CA 1
ATOM 2894 C C . ALA B 1 108 ? 24.661 5.554 58.097 1.00 38.45 108 ALA B C 1
ATOM 2895 O O . ALA B 1 108 ? 25.605 6.344 57.949 1.00 38.98 108 ALA B O 1
ATOM 2897 N N . LYS B 1 109 ? 24.173 4.805 57.095 1.00 36.88 109 LYS B N 1
ATOM 2898 C CA . LYS B 1 109 ? 24.674 4.883 55.687 1.00 34.83 109 LYS B CA 1
ATOM 2899 C C . LYS B 1 109 ? 24.692 6.321 55.055 1.00 32.60 109 LYS B C 1
ATOM 2900 O O . LYS B 1 109 ? 23.645 6.978 54.961 1.00 32.21 109 LYS B O 1
ATOM 2905 N N . PRO B 1 110 ? 25.885 6.822 54.626 1.00 30.68 110 PRO B N 1
ATOM 2906 C CA . PRO B 1 110 ? 25.901 8.187 54.064 1.00 28.50 110 PRO B CA 1
ATOM 2907 C C . PRO B 1 110 ? 25.024 8.365 52.832 1.00 26.41 110 PRO B C 1
ATOM 2908 O O . PRO B 1 110 ? 24.966 7.486 51.984 1.00 25.28 110 PRO B O 1
ATOM 2912 N N . LEU B 1 111 ? 24.393 9.531 52.715 1.00 25.83 111 LEU B N 1
ATOM 2913 C CA . LEU B 1 111 ? 23.413 9.814 51.655 1.00 25.78 111 LEU B CA 1
ATOM 2914 C C . LEU B 1 111 ? 23.927 9.619 50.257 1.00 23.57 111 LEU B C 1
ATOM 2915 O O . LEU B 1 111 ? 23.226 9.061 49.441 1.00 22.88 111 LEU B O 1
ATOM 2920 N N . ASN B 1 112 ? 25.098 10.174 49.961 1.00 22.62 112 ASN B N 1
ATOM 2921 C CA . ASN B 1 112 ? 25.738 10.068 48.660 1.00 22.43 112 ASN B CA 1
ATOM 2922 C C . ASN B 1 112 ? 27.280 10.230 48.776 1.00 22.74 112 ASN B C 1
ATOM 2923 O O . ASN B 1 112 ? 27.780 10.600 49.841 1.00 24.18 112 ASN B O 1
ATOM 2928 N N . PRO B 1 113 ? 28.022 9.996 47.683 1.00 22.67 113 PRO B N 1
ATOM 2929 C CA . PRO B 1 113 ? 29.457 10.179 47.715 1.00 22.40 113 PRO B CA 1
ATOM 2930 C C . PRO B 1 113 ? 29.944 11.615 47.642 1.00 22.42 113 PRO B C 1
ATOM 2931 O O . PRO B 1 113 ? 31.131 11.801 47.709 1.00 22.16 113 PRO B O 1
ATOM 2935 N N . MET B 1 114 ? 29.052 12.622 47.523 1.00 21.72 114 MET B N 1
ATOM 2936 C CA . MET B 1 114 ? 29.478 14.018 47.413 1.00 22.34 114 MET B CA 1
ATOM 2937 C C . MET B 1 114 ? 29.524 14.737 48.742 1.00 22.86 114 MET B C 1
ATOM 2938 O O . MET B 1 114 ? 30.271 15.694 48.905 1.00 23.85 114 MET B O 1
ATOM 2943 N N . ILE B 1 115 ? 28.684 14.342 49.682 1.00 22.07 115 ILE B N 1
ATOM 2944 C CA . ILE B 1 115 ? 28.814 14.886 51.026 1.00 22.85 115 ILE B CA 1
ATOM 2945 C C . ILE B 1 115 ? 30.069 14.319 51.721 1.00 22.06 115 ILE B C 1
ATOM 2946 O O . ILE B 1 115 ? 30.524 13.214 51.388 1.00 20.57 115 ILE B O 1
ATOM 2951 N N . ASN B 1 116 ? 30.599 15.088 52.682 1.00 20.82 116 ASN B N 1
ATOM 2952 C CA . ASN B 1 116 ? 31.844 14.734 53.344 1.00 21.96 116 ASN B CA 1
ATOM 2953 C C . ASN B 1 116 ? 31.824 13.327 53.910 1.00 20.67 116 ASN B C 1
ATOM 2954 O O . ASN B 1 116 ? 32.775 12.588 53.739 1.00 21.02 116 ASN B O 1
ATOM 2959 N N . ALA B 1 117 ? 30.726 12.928 54.530 1.00 20.35 117 ALA B N 1
ATOM 2960 C CA . ALA B 1 117 ? 30.731 11.608 55.171 1.00 21.08 117 ALA B CA 1
ATOM 2961 C C . ALA B 1 117 ? 30.815 10.506 54.095 1.00 20.31 117 ALA B C 1
ATOM 2962 O O . ALA B 1 117 ? 31.541 9.549 54.250 1.00 20.45 117 ALA B O 1
ATOM 2964 N N . GLY B 1 118 ? 30.067 10.658 52.996 1.00 20.41 118 GLY B N 1
ATOM 2965 C CA . GLY B 1 118 ? 30.102 9.677 51.898 1.00 16.49 118 GLY B CA 1
ATOM 2966 C C . GLY B 1 118 ? 31.430 9.722 51.204 1.00 16.20 118 GLY B C 1
ATOM 2967 O O . GLY B 1 118 ? 31.983 8.673 50.841 1.00 16.13 118 GLY B O 1
ATOM 2968 N N . ALA B 1 119 ? 31.977 10.938 51.013 1.00 14.95 119 ALA B N 1
ATOM 2969 C CA . ALA B 1 119 ? 33.295 11.086 50.433 1.00 14.67 119 ALA B CA 1
ATOM 2970 C C . ALA B 1 119 ? 34.467 10.355 51.225 1.00 16.60 119 ALA B C 1
ATOM 2971 O O . ALA B 1 119 ? 35.380 9.764 50.613 1.00 16.57 119 ALA B O 1
ATOM 2973 N N . LEU B 1 120 ? 34.391 10.357 52.555 1.00 16.22 120 LEU B N 1
ATOM 2974 C CA . LEU B 1 120 ? 35.351 9.652 53.406 1.00 18.24 120 LEU B CA 1
ATOM 2975 C C . LEU B 1 120 ? 35.195 8.138 53.255 1.00 18.90 120 LEU B C 1
ATOM 2976 O O . LEU B 1 120 ? 36.182 7.397 53.268 1.00 20.55 120 LEU B O 1
ATOM 2981 N N . VAL B 1 121 ? 33.956 7.677 53.074 1.00 19.00 121 VAL B N 1
ATOM 2982 C CA . VAL B 1 121 ? 33.748 6.242 52.844 1.00 19.87 121 VAL B CA 1
ATOM 2983 C C . VAL B 1 121 ? 34.369 5.867 51.506 1.00 20.40 121 VAL B C 1
ATOM 2984 O O . VAL B 1 121 ? 35.089 4.866 51.392 1.00 19.67 121 VAL B O 1
ATOM 2988 N N . VAL B 1 122 ? 34.125 6.690 50.491 1.00 20.03 122 VAL B N 1
ATOM 2989 C CA . VAL B 1 122 ? 34.720 6.496 49.179 1.00 18.28 122 VAL B CA 1
ATOM 2990 C C . VAL B 1 122 ? 36.251 6.391 49.269 1.00 18.95 122 VAL B C 1
ATOM 2991 O O . VAL B 1 122 ? 36.832 5.445 48.773 1.00 19.05 122 VAL B O 1
ATOM 2994 N N . THR B 1 123 ? 36.907 7.394 49.835 1.00 18.70 123 THR B N 1
ATOM 2995 C CA . THR B 1 123 ? 38.340 7.414 49.928 1.00 20.50 123 THR B CA 1
ATOM 2996 C C . THR B 1 123 ? 38.882 6.201 50.731 1.00 21.51 123 THR B C 1
ATOM 2997 O O . THR B 1 123 ? 39.900 5.610 50.350 1.00 21.78 123 THR B O 1
ATOM 3001 N N . SER B 1 124 ? 38.176 5.809 51.781 1.00 21.80 124 SER B N 1
ATOM 3002 C CA . SER B 1 124 ? 38.514 4.563 52.538 1.00 22.96 124 SER B CA 1
ATOM 3003 C C . SER B 1 124 ? 38.506 3.263 51.741 1.00 23.86 124 SER B C 1
ATOM 3004 O O . SER B 1 124 ? 39.135 2.260 52.176 1.00 21.80 124 SER B O 1
ATOM 3007 N N . MET B 1 125 ? 37.818 3.262 50.599 1.00 23.76 125 MET B N 1
ATOM 3008 C CA . MET B 1 125 ? 37.707 2.058 49.755 1.00 25.40 125 MET B CA 1
ATOM 3009 C C . MET B 1 125 ? 38.797 2.004 48.680 1.00 25.86 125 MET B C 1
ATOM 3010 O O . MET B 1 125 ? 38.897 1.013 47.959 1.00 25.79 125 MET B O 1
ATOM 3015 N N . ILE B 1 126 ? 39.607 3.058 48.564 1.00 27.27 126 ILE B N 1
ATOM 3016 C CA . ILE B 1 126 ? 40.698 3.065 47.596 1.00 30.21 126 ILE B CA 1
ATOM 3017 C C . ILE B 1 126 ? 41.681 1.933 47.986 1.00 32.66 126 ILE B C 1
ATOM 3018 O O . ILE B 1 126 ? 42.066 1.826 49.141 1.00 32.23 126 ILE B O 1
ATOM 3023 N N . GLN B 1 127 ? 42.071 1.116 47.020 1.00 35.79 127 GLN B N 1
ATOM 3024 C CA . GLN B 1 127 ? 42.884 -0.075 47.306 1.00 39.97 127 GLN B CA 1
ATOM 3025 C C . GLN B 1 127 ? 44.389 0.174 47.355 1.00 40.68 127 GLN B C 1
ATOM 3026 O O . GLN B 1 127 ? 44.918 1.050 46.642 1.00 41.37 127 GLN B O 1
ATOM 3032 N N . GLY B 1 128 ? 45.065 -0.584 48.216 1.00 41.63 128 GLY B N 1
ATOM 3033 C CA . GLY B 1 128 ? 46.505 -0.426 48.432 1.00 42.11 128 GLY B CA 1
ATOM 3034 C C . GLY B 1 128 ? 46.897 -0.742 49.856 1.00 42.65 128 GLY B C 1
ATOM 3035 O O . GLY B 1 128 ? 46.090 -0.610 50.761 1.00 42.35 128 GLY B O 1
ATOM 3036 N N . GLY B 1 129 ? 48.138 -1.173 50.059 1.00 43.73 129 GLY B N 1
ATOM 3037 C CA . GLY B 1 129 ? 48.648 -1.380 51.411 1.00 45.03 129 GLY B CA 1
ATOM 3038 C C . GLY B 1 129 ? 48.865 -0.043 52.095 1.00 45.26 129 GLY B C 1
ATOM 3039 O O . GLY B 1 129 ? 48.082 0.380 52.925 1.00 47.93 129 GLY B O 1
ATOM 3040 N N . SER B 1 130 ? 49.924 0.645 51.731 1.00 45.09 130 SER B N 1
ATOM 3041 C CA . SER B 1 130 ? 50.245 1.943 52.316 1.00 43.47 130 SER B CA 1
ATOM 3042 C C . SER B 1 130 ? 49.242 3.084 51.968 1.00 41.82 130 SER B C 1
ATOM 3043 O O . SER B 1 130 ? 48.504 3.005 50.986 1.00 41.73 130 SER B O 1
ATOM 3046 N N . VAL B 1 131 ? 49.249 4.147 52.770 1.00 40.29 131 VAL B N 1
ATOM 3047 C CA . VAL B 1 131 ? 48.660 5.419 52.370 1.00 38.45 131 VAL B CA 1
ATOM 3048 C C . VAL B 1 131 ? 49.284 5.856 51.023 1.00 38.11 131 VAL B C 1
ATOM 3049 O O . VAL B 1 131 ? 48.583 6.189 50.085 1.00 36.04 131 VAL B O 1
ATOM 3053 N N . SER B 1 132 ? 50.604 5.807 50.919 1.00 37.99 132 SER B N 1
ATOM 3054 C CA . SER B 1 132 ? 51.257 6.381 49.748 1.00 38.61 132 SER B CA 1
ATOM 3055 C C . SER B 1 132 ? 50.946 5.527 48.508 1.00 37.69 132 SER B C 1
ATOM 3056 O O . SER B 1 132 ? 50.966 6.012 47.378 1.00 37.15 132 SER B O 1
ATOM 3059 N N . GLU B 1 133 ? 50.651 4.254 48.737 1.00 36.61 133 GLU B N 1
ATOM 3060 C CA . GLU B 1 133 ? 50.246 3.391 47.656 1.00 36.72 133 GLU B CA 1
ATOM 3061 C C . GLU B 1 133 ? 48.851 3.774 47.142 1.00 35.22 133 GLU B C 1
ATOM 3062 O O . GLU B 1 133 ? 48.629 3.821 45.915 1.00 34.28 133 GLU B O 1
ATOM 3068 N N . ARG B 1 134 ? 47.964 4.109 48.083 1.00 32.65 134 ARG B N 1
ATOM 3069 C CA . ARG B 1 134 ? 46.591 4.465 47.766 1.00 32.03 134 ARG B CA 1
ATOM 3070 C C . ARG B 1 134 ? 46.656 5.789 47.001 1.00 30.19 134 ARG B C 1
ATOM 3071 O O . ARG B 1 134 ? 46.109 5.904 45.933 1.00 29.56 134 ARG B O 1
ATOM 3079 N N . LEU B 1 135 ? 47.406 6.750 47.528 1.00 30.44 135 LEU B N 1
ATOM 3080 C CA . LEU B 1 135 ? 47.589 8.057 46.916 1.00 31.18 135 LEU B CA 1
ATOM 3081 C C . LEU B 1 135 ? 48.178 7.931 45.506 1.00 32.46 135 LEU B C 1
ATOM 3082 O O . LEU B 1 135 ? 47.685 8.543 44.571 1.00 33.77 135 LEU B O 1
ATOM 3087 N N . GLU B 1 136 ? 49.185 7.095 45.346 1.00 32.56 136 GLU B N 1
ATOM 3088 C CA . GLU B 1 136 ? 49.805 6.859 44.043 1.00 33.31 136 GLU B CA 1
ATOM 3089 C C . GLU B 1 136 ? 48.855 6.300 42.965 1.00 32.92 136 GLU B C 1
ATOM 3090 O O . GLU B 1 136 ? 48.931 6.718 41.800 1.00 32.89 136 GLU B O 1
ATOM 3096 N N . ARG B 1 137 ? 47.962 5.386 43.351 1.00 32.09 137 ARG B N 1
ATOM 3097 C CA . ARG B 1 137 ? 46.885 4.958 42.461 1.00 33.16 137 ARG B CA 1
ATOM 3098 C C . ARG B 1 137 ? 45.937 6.085 42.066 1.00 31.91 137 ARG B C 1
ATOM 3099 O O . ARG B 1 137 ? 45.545 6.161 40.934 1.00 31.97 137 ARG B O 1
ATOM 3106 N N . LEU B 1 138 ? 45.560 6.934 43.011 1.00 30.49 138 LEU B N 1
ATOM 3107 C CA . LEU B 1 138 ? 44.706 8.060 42.707 1.00 29.12 138 LEU B CA 1
ATOM 3108 C C . LEU B 1 138 ? 45.410 9.046 41.783 1.00 28.78 138 LEU B C 1
ATOM 3109 O O . LEU B 1 138 ? 44.809 9.523 40.812 1.00 28.94 138 LEU B O 1
ATOM 3114 N N . LEU B 1 139 ? 46.669 9.354 42.095 1.00 27.37 139 LEU B N 1
ATOM 3115 C CA . LEU B 1 139 ? 47.456 10.296 41.332 1.00 28.00 139 LEU B CA 1
ATOM 3116 C C . LEU B 1 139 ? 47.680 9.831 39.889 1.00 26.94 139 LEU B C 1
ATOM 3117 O O . LEU B 1 139 ? 47.524 10.591 38.966 1.00 27.31 139 LEU B O 1
ATOM 3122 N N . ALA B 1 140 ? 48.062 8.583 39.722 1.00 26.12 140 ALA B N 1
ATOM 3123 C CA . ALA B 1 140 ? 48.166 7.963 38.413 1.00 24.91 140 ALA B CA 1
ATOM 3124 C C . ALA B 1 140 ? 46.878 8.100 37.599 1.00 24.42 140 ALA B C 1
ATOM 3125 O O . ALA B 1 140 ? 46.938 8.401 36.398 1.00 24.17 140 ALA B O 1
ATOM 3127 N N . PHE B 1 141 ? 45.742 7.817 38.222 1.00 22.92 141 PHE B N 1
ATOM 3128 C CA . PHE B 1 141 ? 44.439 7.972 37.571 1.00 23.76 141 PHE B CA 1
ATOM 3129 C C . PHE B 1 141 ? 44.161 9.416 37.116 1.00 23.45 141 PHE B C 1
ATOM 3130 O O . PHE B 1 141 ? 43.859 9.649 35.914 1.00 22.94 141 PHE B O 1
ATOM 3138 N N . VAL B 1 142 ? 44.350 10.374 38.035 1.00 23.31 142 VAL B N 1
ATOM 3139 C CA . VAL B 1 142 ? 44.175 11.805 37.751 1.00 24.44 142 VAL B CA 1
ATOM 3140 C C . VAL B 1 142 ? 45.109 12.227 36.610 1.00 25.27 142 VAL B C 1
ATOM 3141 O O . VAL B 1 142 ? 44.712 13.034 35.755 1.00 23.16 142 VAL B O 1
ATOM 3145 N N . ARG B 1 143 ? 46.352 11.705 36.603 1.00 24.91 143 ARG B N 1
ATOM 3146 C CA . ARG B 1 143 ? 47.303 12.062 35.529 1.00 26.50 143 ARG B CA 1
ATOM 3147 C C . ARG B 1 143 ? 46.835 11.534 34.177 1.00 25.99 143 ARG B C 1
ATOM 3148 O O . ARG B 1 143 ? 47.038 12.188 33.164 1.00 26.72 143 ARG B O 1
ATOM 3156 N N . ARG B 1 144 ? 46.221 10.363 34.172 1.00 26.19 144 ARG B N 1
ATOM 3157 C CA . ARG B 1 144 ? 45.669 9.835 32.919 1.00 27.00 144 ARG B CA 1
ATOM 3158 C C . ARG B 1 144 ? 44.522 10.716 32.402 1.00 27.02 144 ARG B C 1
ATOM 3159 O O . ARG B 1 144 ? 44.491 11.143 31.226 1.00 27.49 144 ARG B O 1
ATOM 3167 N N . LEU B 1 145 ? 43.583 10.972 33.306 1.00 25.62 145 LEU B N 1
ATOM 3168 C CA . LEU B 1 145 ? 42.409 11.744 32.999 1.00 25.89 145 LEU B CA 1
ATOM 3169 C C . LEU B 1 145 ? 42.777 13.090 32.490 1.00 24.93 145 LEU B C 1
ATOM 3170 O O . LEU B 1 145 ? 42.224 13.508 31.501 1.00 25.94 145 LEU B O 1
ATOM 3175 N N . ALA B 1 146 ? 43.682 13.780 33.181 1.00 25.40 146 ALA B N 1
ATOM 3176 C CA . ALA B 1 146 ? 44.103 15.124 32.781 1.00 25.19 146 ALA B CA 1
ATOM 3177 C C . ALA B 1 146 ? 45.093 15.150 31.620 1.00 25.54 146 ALA B C 1
ATOM 3178 O O . ALA B 1 146 ? 45.384 16.209 31.101 1.00 26.77 146 ALA B O 1
ATOM 3180 N N . GLY B 1 147 ? 45.613 14.000 31.201 1.00 26.99 147 GLY B N 1
ATOM 3181 C CA . GLY B 1 147 ? 46.602 13.990 30.107 1.00 27.78 147 GLY B CA 1
ATOM 3182 C C . GLY B 1 147 ? 47.917 14.669 30.500 1.00 29.39 147 GLY B C 1
ATOM 3183 O O . GLY B 1 147 ? 48.651 15.174 29.639 1.00 29.48 147 GLY B O 1
ATOM 3184 N N . ASN B 1 148 ? 48.209 14.697 31.804 1.00 29.77 148 ASN B N 1
ATOM 3185 C CA . ASN B 1 148 ? 49.359 15.446 32.318 1.00 31.33 148 ASN B CA 1
ATOM 3186 C C . ASN B 1 148 ? 50.011 14.656 33.465 1.00 32.34 148 ASN B C 1
ATOM 3187 O O . ASN B 1 148 ? 49.488 14.589 34.579 1.00 30.72 148 ASN B O 1
ATOM 3192 N N . GLU B 1 149 ? 51.162 14.050 33.178 1.00 33.54 149 GLU B N 1
ATOM 3193 C CA . GLU B 1 149 ? 51.833 13.242 34.201 1.00 34.97 149 GLU B CA 1
ATOM 3194 C C . GLU B 1 149 ? 52.623 14.076 35.216 1.00 33.78 149 GLU B C 1
ATOM 3195 O O . GLU B 1 149 ? 53.198 13.549 36.145 1.00 34.86 149 GLU B O 1
ATOM 3201 N N . ARG B 1 150 ? 52.627 15.394 35.066 1.00 33.72 150 ARG B N 1
ATOM 3202 C CA . ARG B 1 150 ? 53.300 16.238 36.046 1.00 33.83 150 ARG B CA 1
ATOM 3203 C C . ARG B 1 150 ? 52.396 16.570 37.283 1.00 33.91 150 ARG B C 1
ATOM 3204 O O . ARG B 1 150 ? 52.876 17.095 38.259 1.00 35.30 150 ARG B O 1
ATOM 3212 N N . ILE B 1 151 ? 51.124 16.186 37.277 1.00 32.44 151 ILE B N 1
ATOM 3213 C CA . ILE B 1 151 ? 50.221 16.536 38.410 1.00 30.79 151 ILE B CA 1
ATOM 3214 C C . ILE B 1 151 ? 50.649 15.835 39.710 1.00 29.83 151 ILE B C 1
ATOM 3215 O O . ILE B 1 151 ? 50.891 14.621 39.713 1.00 29.02 151 ILE B O 1
ATOM 3220 N N . SER B 1 152 ? 50.818 16.654 40.744 1.00 29.39 152 SER B N 1
ATOM 3221 C CA . SER B 1 152 ? 50.993 16.231 42.143 1.00 29.86 152 SER B CA 1
ATOM 3222 C C . SER B 1 152 ? 50.074 17.047 43.095 1.00 29.20 152 SER B C 1
ATOM 3223 O O . SER B 1 152 ? 49.107 17.683 42.652 1.00 30.04 152 SER B O 1
ATOM 3226 N N . TYR B 1 153 ? 50.342 16.982 44.404 1.00 28.36 153 TYR B N 1
ATOM 3227 C CA . TYR B 1 153 ? 49.527 17.664 45.375 1.00 26.59 153 TYR B CA 1
ATOM 3228 C C . TYR B 1 153 ? 50.344 18.676 46.113 1.00 26.38 153 TYR B C 1
ATOM 3229 O O . TYR B 1 153 ? 51.578 18.549 46.162 1.00 24.79 153 TYR B O 1
ATOM 3238 N N . SER B 1 154 ? 49.629 19.657 46.700 1.00 24.37 154 SER B N 1
ATOM 3239 C CA . SER B 1 154 ? 50.213 20.696 47.466 1.00 24.48 154 SER B CA 1
ATOM 3240 C C . SER B 1 154 ? 50.423 20.278 48.906 1.00 25.00 154 SER B C 1
ATOM 3241 O O . SER B 1 154 ? 49.471 20.164 49.679 1.00 24.29 154 SER B O 1
ATOM 3244 N N . ASP B 1 155 ? 51.681 20.083 49.254 1.00 25.22 155 ASP B N 1
ATOM 3245 C CA . ASP B 1 155 ? 52.086 19.744 50.629 1.00 29.12 155 ASP B CA 1
ATOM 3246 C C . ASP B 1 155 ? 51.690 20.778 51.670 1.00 28.02 155 ASP B C 1
ATOM 3247 O O . ASP B 1 155 ? 51.303 20.421 52.753 1.00 29.01 155 ASP B O 1
ATOM 3252 N N . GLU B 1 156 ? 51.778 22.046 51.320 1.00 28.23 156 GLU B N 1
ATOM 3253 C CA . GLU B 1 156 ? 51.349 23.118 52.208 1.00 29.65 156 GLU B CA 1
ATOM 3254 C C . GLU B 1 156 ? 49.835 23.065 52.484 1.00 27.94 156 GLU B C 1
ATOM 3255 O O . GLU B 1 156 ? 49.415 23.196 53.625 1.00 27.92 156 GLU B O 1
ATOM 3261 N N . VAL B 1 157 ? 49.028 22.914 51.437 1.00 26.17 157 VAL B N 1
ATOM 3262 C CA . VAL B 1 157 ? 47.598 22.822 51.614 1.00 23.84 157 VAL B CA 1
ATOM 3263 C C . VAL B 1 157 ? 47.215 21.526 52.341 1.00 23.67 157 VAL B C 1
ATOM 3264 O O . VAL B 1 157 ? 46.430 21.576 53.305 1.00 24.14 157 VAL B O 1
ATOM 3268 N N . ALA B 1 158 ? 47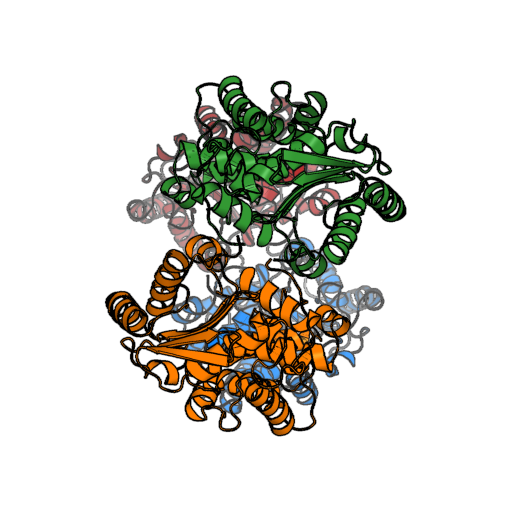.801 20.389 51.975 1.00 21.52 158 ALA B N 1
ATOM 3269 C CA . ALA B 1 158 ? 47.486 19.140 52.681 1.00 23.62 158 ALA B CA 1
ATOM 3270 C C . ALA B 1 158 ? 47.735 19.249 54.207 1.00 24.99 158 ALA B C 1
ATOM 3271 O O . ALA B 1 158 ? 46.980 18.739 55.033 1.00 24.25 158 ALA B O 1
ATOM 3273 N N . ARG B 1 159 ? 48.810 19.938 54.555 1.00 26.36 159 ARG B N 1
ATOM 3274 C CA . ARG B 1 159 ? 49.227 20.053 55.928 1.00 28.24 159 ARG B CA 1
ATOM 3275 C C . ARG B 1 159 ? 48.296 20.991 56.654 1.00 26.91 159 ARG B C 1
ATOM 3276 O O . ARG B 1 159 ? 47.862 20.688 57.739 1.00 27.63 159 ARG B O 1
ATOM 3284 N N . SER B 1 160 ? 47.950 22.106 56.028 1.00 26.94 160 SER B N 1
ATOM 3285 C CA . SER B 1 160 ? 47.033 23.080 56.632 1.00 26.84 160 SER B CA 1
ATOM 3286 C C . SER B 1 160 ? 45.648 22.425 56.874 1.00 26.72 160 SER B C 1
ATOM 3287 O O . SER B 1 160 ? 45.098 22.536 57.969 1.00 27.67 160 SER B O 1
ATOM 3290 N N . GLU B 1 161 ? 45.138 21.677 55.889 1.00 26.09 161 GLU B N 1
ATOM 3291 C CA . GLU B 1 161 ? 43.930 20.849 56.057 1.00 25.29 161 GLU B CA 1
ATOM 3292 C C . GLU B 1 161 ? 44.038 19.849 57.221 1.00 24.66 161 GLU B C 1
ATOM 3293 O O . GLU B 1 161 ? 43.129 19.743 58.032 1.00 23.50 161 GLU B O 1
ATOM 3299 N N . PHE B 1 162 ? 45.119 19.071 57.253 1.00 26.07 162 PHE B N 1
ATOM 3300 C CA . PHE B 1 162 ? 45.261 17.946 58.144 1.00 27.04 162 PHE B CA 1
ATOM 3301 C C . PHE B 1 162 ? 45.293 18.457 59.604 1.00 29.82 162 PHE B C 1
ATOM 3302 O O . PHE B 1 162 ? 44.761 17.785 60.510 1.00 28.90 162 PHE B O 1
ATOM 3310 N N . GLU B 1 163 ? 45.903 19.636 59.817 1.00 30.19 163 GLU B N 1
ATOM 3311 C CA . GLU B 1 163 ? 45.995 20.275 61.125 1.00 32.76 163 GLU B CA 1
ATOM 3312 C C . GLU B 1 163 ? 44.683 20.781 61.721 1.00 32.05 163 GLU B C 1
ATOM 3313 O O . GLU B 1 163 ? 44.617 20.933 62.928 1.00 33.11 163 GLU B O 1
ATOM 3319 N N . THR B 1 164 ? 43.697 21.117 60.887 1.00 30.90 164 THR B N 1
ATOM 3320 C CA . THR B 1 164 ? 42.490 21.849 61.300 1.00 30.30 164 THR B CA 1
ATOM 3321 C C . THR B 1 164 ? 41.189 21.064 60.957 1.00 29.32 164 THR B C 1
ATOM 3322 O O . THR B 1 164 ? 40.090 21.582 61.139 1.00 29.50 164 THR B O 1
ATOM 3326 N N . ALA B 1 165 ? 41.311 19.833 60.477 1.00 27.12 165 ALA B N 1
ATOM 3327 C CA . ALA B 1 165 ? 40.140 19.060 59.959 1.00 25.93 165 ALA B CA 1
ATOM 3328 C C . ALA B 1 165 ? 39.353 18.372 61.088 1.00 24.54 165 ALA B C 1
ATOM 3329 O O . ALA B 1 165 ? 39.311 17.151 61.149 1.00 23.43 165 ALA B O 1
ATOM 3331 N N . PHE B 1 166 ? 38.713 19.147 61.943 1.00 22.69 166 PHE B N 1
ATOM 3332 C CA . PHE B 1 166 ? 38.083 18.572 63.137 1.00 23.51 166 PHE B CA 1
ATOM 3333 C C . PHE B 1 166 ? 36.778 17.905 62.783 1.00 22.48 166 PHE B C 1
ATOM 3334 O O . PHE B 1 166 ? 36.491 16.837 63.261 1.00 22.55 166 PHE B O 1
ATOM 3342 N N . LEU B 1 167 ? 36.004 18.529 61.917 1.00 22.84 167 LEU B N 1
ATOM 3343 C CA . LEU B 1 167 ? 34.719 17.984 61.536 1.00 24.99 167 LEU B CA 1
ATOM 3344 C C . LEU B 1 167 ? 34.874 16.657 60.825 1.00 23.97 167 LEU B C 1
ATOM 3345 O O . LEU B 1 167 ? 34.148 15.706 61.113 1.00 25.94 167 LEU B O 1
ATOM 3350 N N . ASN B 1 168 ? 35.819 16.564 59.904 1.00 23.23 168 ASN B N 1
ATOM 3351 C CA . ASN B 1 168 ? 36.018 15.301 59.179 1.00 22.80 168 ASN B CA 1
ATOM 3352 C C . ASN B 1 168 ? 36.527 14.168 60.053 1.00 21.42 168 ASN B C 1
ATOM 3353 O O . ASN B 1 168 ? 36.138 13.021 59.840 1.00 20.98 168 ASN B O 1
ATOM 3358 N N . ARG B 1 169 ? 37.346 14.487 61.054 1.00 19.80 169 ARG B N 1
ATOM 3359 C CA . ARG B 1 169 ? 37.671 13.470 62.041 1.00 21.18 169 ARG B CA 1
ATOM 3360 C C . ARG B 1 169 ? 36.467 13.049 62.863 1.00 19.82 169 ARG B C 1
ATOM 3361 O O . ARG B 1 169 ? 36.287 11.862 63.127 1.00 20.55 169 ARG B O 1
ATOM 3369 N N . SER B 1 170 ? 35.633 14.003 63.265 1.00 18.95 170 SER B N 1
ATOM 3370 C CA . SER B 1 170 ? 34.386 13.652 63.981 1.00 19.28 170 SER B CA 1
ATOM 3371 C C . SER B 1 170 ? 33.544 12.679 63.097 1.00 19.95 170 SER B C 1
ATOM 3372 O O . SER B 1 170 ? 33.005 11.709 63.601 1.00 18.99 170 SER B O 1
ATOM 3375 N N . LEU B 1 171 ? 33.457 12.942 61.763 1.00 19.35 171 LEU B N 1
ATOM 3376 C CA . LEU B 1 171 ? 32.720 12.039 60.839 1.00 18.34 171 LEU B CA 1
ATOM 3377 C C . LEU B 1 171 ? 33.353 10.631 60.781 1.00 19.11 171 LEU B C 1
ATOM 3378 O O . LEU B 1 171 ? 32.635 9.641 60.784 1.00 21.02 171 LEU B O 1
ATOM 3383 N N . CYS B 1 172 ? 34.670 10.578 60.713 1.00 19.38 172 CYS B N 1
ATOM 3384 C CA . CYS B 1 172 ? 35.420 9.337 60.662 1.00 21.40 172 CYS B CA 1
ATOM 3385 C C . CYS B 1 172 ? 35.152 8.453 61.884 1.00 20.46 172 CYS B C 1
ATOM 3386 O O . CYS B 1 172 ? 34.841 7.285 61.713 1.00 21.26 172 CYS B O 1
ATOM 3389 N N . TYR B 1 173 ? 35.215 9.023 63.086 1.00 20.46 173 TYR B N 1
ATOM 3390 C CA . TYR B 1 173 ? 34.877 8.283 64.314 1.00 19.97 173 TYR B CA 1
ATOM 3391 C C . TYR B 1 173 ? 33.427 7.832 64.390 1.00 20.48 173 TYR B C 1
ATOM 3392 O O . TYR B 1 173 ? 33.134 6.759 64.884 1.00 19.88 173 TYR B O 1
ATOM 3401 N N . PHE B 1 174 ? 32.502 8.672 63.951 1.00 20.89 174 PHE B N 1
ATOM 3402 C CA . PHE B 1 174 ? 31.110 8.243 63.872 1.00 21.17 174 PHE B CA 1
ATOM 3403 C C . PHE B 1 174 ? 30.943 7.049 62.898 1.00 20.50 174 PHE B C 1
ATOM 3404 O O . PHE B 1 174 ? 30.219 6.104 63.208 1.00 21.63 174 PHE B O 1
ATOM 3412 N N . LEU B 1 175 ? 31.586 7.116 61.734 1.00 20.15 175 LEU B N 1
ATOM 3413 C CA . LEU B 1 175 ? 31.549 6.045 60.735 1.00 21.00 175 LEU B CA 1
ATOM 3414 C C . LEU B 1 175 ? 32.170 4.753 61.291 1.00 22.41 175 LEU B C 1
ATOM 3415 O O . LEU B 1 175 ? 31.642 3.661 61.048 1.00 22.34 175 LEU B O 1
ATOM 3420 N N . LYS B 1 176 ? 33.276 4.878 62.025 1.00 23.55 176 LYS B N 1
ATOM 3421 C CA . LYS B 1 176 ? 33.901 3.723 62.711 1.00 25.97 176 LYS B CA 1
ATOM 3422 C C . LYS B 1 176 ? 33.012 3.103 63.772 1.00 27.26 176 LYS B C 1
ATOM 3423 O O . LYS B 1 176 ? 32.828 1.886 63.799 1.00 28.79 176 LYS B O 1
ATOM 3429 N N . GLN B 1 177 ? 32.452 3.932 64.650 1.00 28.53 177 GLN B N 1
ATOM 3430 C CA . GLN B 1 177 ? 31.449 3.463 65.627 1.00 30.40 177 GLN B CA 1
ATOM 3431 C C . GLN B 1 177 ? 30.303 2.641 65.023 1.00 30.62 177 GLN B C 1
ATOM 3432 O O . GLN B 1 177 ? 29.790 1.728 65.659 1.00 29.97 177 GLN B O 1
ATOM 3438 N N . HIS B 1 178 ? 29.882 2.990 63.813 1.00 30.55 178 HIS B N 1
ATOM 3439 C CA . HIS B 1 178 ? 28.734 2.335 63.207 1.00 31.52 178 HIS B CA 1
ATOM 3440 C C . HIS B 1 178 ? 29.190 1.313 62.202 1.00 31.03 178 HIS B C 1
ATOM 3441 O O . HIS B 1 178 ? 28.405 0.828 61.404 1.00 31.32 178 HIS B O 1
ATOM 3448 N N . ARG B 1 179 ? 30.475 0.996 62.266 1.00 31.86 179 ARG B N 1
ATOM 3449 C CA . ARG B 1 179 ? 31.097 -0.031 61.464 1.00 32.54 179 ARG B CA 1
ATOM 3450 C C . ARG B 1 179 ? 30.908 0.151 59.954 1.00 33.35 179 ARG B C 1
ATOM 3451 O O . ARG B 1 179 ? 30.699 -0.830 59.222 1.00 34.17 179 ARG B O 1
ATOM 3459 N N . ILE B 1 180 ? 31.026 1.389 59.488 1.00 31.98 180 ILE B N 1
ATOM 3460 C CA . ILE B 1 180 ? 30.994 1.676 58.065 1.00 31.83 180 ILE B CA 1
ATOM 3461 C C . ILE B 1 180 ? 32.401 1.669 57.498 1.00 32.60 180 ILE B C 1
ATOM 3462 O O . ILE B 1 180 ? 32.623 1.228 56.356 1.00 31.87 180 ILE B O 1
ATOM 3467 N N . ILE B 1 181 ? 33.345 2.140 58.303 1.00 33.77 181 ILE B N 1
ATOM 3468 C CA . ILE B 1 181 ? 34.755 2.156 57.941 1.00 36.28 181 ILE B CA 1
ATOM 3469 C C . ILE B 1 181 ? 35.545 1.415 59.039 1.00 38.02 181 ILE B C 1
ATOM 3470 O O . ILE B 1 181 ? 35.057 1.248 60.161 1.00 37.64 181 ILE B O 1
ATOM 3475 N N . ASP B 1 182 ? 36.763 1.014 58.683 1.00 40.25 182 ASP B N 1
ATOM 3476 C CA . ASP B 1 182 ? 37.670 0.251 59.539 1.00 42.57 182 ASP B CA 1
ATOM 3477 C C . ASP B 1 182 ? 39.028 0.885 59.713 1.00 42.39 182 ASP B C 1
ATOM 3478 O O . ASP B 1 182 ? 39.689 0.676 60.732 1.00 44.16 182 ASP B O 1
ATOM 3483 N N . GLU B 1 183 ? 39.447 1.676 58.735 1.00 41.53 183 GLU B N 1
ATOM 3484 C CA . GLU B 1 183 ? 40.771 2.252 58.765 1.00 39.88 183 GLU B CA 1
ATOM 3485 C C . GLU B 1 183 ? 41.018 3.073 60.020 1.00 38.05 183 GLU B C 1
ATOM 3486 O O . GLU B 1 183 ? 40.079 3.580 60.639 1.00 37.97 183 GLU B O 1
ATOM 3492 N N . ASP B 1 184 ? 42.296 3.219 60.370 1.00 35.44 184 ASP B N 1
ATOM 3493 C CA . ASP B 1 184 ? 42.706 4.165 61.388 1.00 33.76 184 ASP B CA 1
ATOM 3494 C C . ASP B 1 184 ? 42.361 5.574 60.871 1.00 30.53 184 ASP B C 1
ATOM 3495 O O . ASP B 1 184 ? 42.533 5.855 59.675 1.00 29.39 184 ASP B O 1
ATOM 3500 N N . VAL B 1 185 ? 41.862 6.416 61.776 1.00 27.58 185 VAL B N 1
ATOM 3501 C CA . VAL B 1 185 ? 41.336 7.693 61.413 1.00 26.14 185 VAL B CA 1
ATOM 3502 C C . VAL B 1 185 ? 42.462 8.578 60.861 1.00 25.06 185 VAL B C 1
ATOM 3503 O O . VAL B 1 185 ? 42.289 9.196 59.834 1.00 24.40 185 VAL B O 1
ATOM 3507 N N . GLU B 1 186 ? 43.636 8.548 61.486 1.00 24.98 186 GLU B N 1
ATOM 3508 C CA . GLU B 1 186 ? 44.733 9.426 61.082 1.00 25.02 186 GLU B CA 1
ATOM 3509 C C . GLU B 1 186 ? 45.268 9.054 59.720 1.00 24.77 186 GLU B C 1
ATOM 3510 O O . GLU B 1 186 ? 45.643 9.913 58.948 1.00 23.78 186 GLU B O 1
ATOM 3516 N N . GLU B 1 187 ? 45.290 7.765 59.435 1.00 24.84 187 GLU B N 1
ATOM 3517 C CA . GLU B 1 187 ? 45.660 7.234 58.154 1.00 26.79 187 GLU B CA 1
ATOM 3518 C C . GLU B 1 187 ? 44.659 7.620 57.032 1.00 25.88 187 GLU B C 1
ATOM 3519 O O . GLU B 1 187 ? 45.055 8.113 55.972 1.00 24.92 187 GLU B O 1
ATOM 3525 N N . LEU B 1 188 ? 43.375 7.391 57.279 1.00 23.92 188 LEU B N 1
ATOM 3526 C CA . LEU B 1 188 ? 42.337 7.876 56.370 1.00 23.69 188 LEU B CA 1
ATOM 3527 C C . LEU B 1 188 ? 42.456 9.412 56.146 1.00 23.21 188 LEU B C 1
ATOM 3528 O O . LEU B 1 188 ? 42.384 9.884 55.040 1.00 23.31 188 LEU B O 1
ATOM 3533 N N . MET B 1 189 ? 42.690 10.174 57.206 1.00 23.92 189 MET B N 1
ATOM 3534 C CA . MET B 1 189 ? 42.808 11.642 57.096 1.00 24.61 189 MET B CA 1
ATOM 3535 C C . MET B 1 189 ? 44.001 12.058 56.258 1.00 24.62 189 MET B C 1
ATOM 3536 O O . MET B 1 189 ? 43.912 12.984 55.458 1.00 25.02 189 MET B O 1
ATOM 3541 N N . GLU B 1 190 ? 45.122 11.380 56.455 1.00 25.01 190 GLU B N 1
ATOM 3542 C CA . GLU B 1 190 ? 46.319 11.586 55.642 1.00 26.26 190 GLU B CA 1
ATOM 3543 C C . GLU B 1 190 ? 46.010 11.432 54.125 1.00 24.61 190 GLU B C 1
ATOM 3544 O O . GLU B 1 190 ? 46.313 12.332 53.322 1.00 25.36 190 GLU B O 1
ATOM 3550 N N . LEU B 1 191 ? 45.393 10.311 53.755 1.00 22.23 191 LEU B N 1
ATOM 3551 C CA . LEU B 1 191 ? 44.993 10.075 52.377 1.00 21.66 191 LEU B CA 1
ATOM 3552 C C . LEU B 1 191 ? 43.981 11.142 51.865 1.00 20.97 191 LEU B C 1
ATOM 3553 O O . LEU B 1 191 ? 44.143 11.708 50.765 1.00 20.37 191 LEU B O 1
ATOM 3558 N N . TYR B 1 192 ? 42.976 11.422 52.682 1.00 19.41 192 TYR B N 1
ATOM 3559 C CA . TYR B 1 192 ? 41.917 12.345 52.265 1.00 20.12 192 TYR B CA 1
ATOM 3560 C C . TYR B 1 192 ? 42.379 13.752 52.047 1.00 18.96 192 TYR B C 1
ATOM 3561 O O . TYR B 1 192 ? 41.976 14.384 51.073 1.00 20.09 192 TYR B O 1
ATOM 3570 N N . THR B 1 193 ? 43.251 14.257 52.924 1.00 19.42 193 THR B N 1
ATOM 3571 C CA . THR B 1 193 ? 43.682 15.659 52.814 1.00 19.11 193 THR B CA 1
ATOM 3572 C C . THR B 1 193 ? 44.606 15.775 51.636 1.00 19.47 193 THR B C 1
ATOM 3573 O O . THR B 1 193 ? 44.639 16.801 50.941 1.00 18.17 193 THR B O 1
ATOM 3577 N N . LYS B 1 194 ? 45.331 14.700 51.356 1.00 20.24 194 LYS B N 1
ATOM 3578 C CA . LYS B 1 194 ? 46.239 14.710 50.199 1.00 21.29 194 LYS B CA 1
ATOM 3579 C C . LYS B 1 194 ? 45.490 14.602 48.890 1.00 20.98 194 LYS B C 1
ATOM 3580 O O . LYS B 1 194 ? 45.829 15.253 47.922 1.00 22.53 194 LYS B O 1
ATOM 3586 N N . GLN B 1 195 ? 44.458 13.775 48.848 1.00 21.06 195 GLN B N 1
ATOM 3587 C CA . GLN B 1 195 ? 43.528 13.790 47.710 1.00 19.72 195 GLN B CA 1
ATOM 3588 C C . GLN B 1 195 ? 43.001 15.218 47.417 1.00 19.68 195 GLN B C 1
ATOM 3589 O O . GLN B 1 195 ? 42.957 15.642 46.272 1.00 20.06 195 GLN B O 1
ATOM 3595 N N . CYS B 1 196 ? 42.545 15.921 48.445 1.00 18.96 196 CYS B N 1
ATOM 3596 C CA . CYS B 1 196 ? 41.943 17.242 48.309 1.00 20.08 196 CYS B CA 1
ATOM 3597 C C . CYS B 1 196 ? 42.969 18.300 47.888 1.00 20.40 196 CYS B C 1
ATOM 3598 O O . CYS B 1 196 ? 42.581 19.320 47.326 1.00 20.42 196 CYS B O 1
ATOM 3601 N N . ALA B 1 197 ? 44.264 18.016 48.105 1.00 19.71 197 ALA B N 1
ATOM 3602 C CA . ALA B 1 197 ? 45.371 18.937 47.797 1.00 20.36 197 ALA B CA 1
ATOM 3603 C C . ALA B 1 197 ? 45.950 18.699 46.390 1.00 20.80 197 ALA B C 1
ATOM 3604 O O . ALA B 1 197 ? 46.879 19.380 45.998 1.00 21.23 197 ALA B O 1
ATOM 3606 N N . ILE B 1 198 ? 45.444 17.713 45.653 1.00 20.76 198 ILE B N 1
ATOM 3607 C CA . ILE B 1 198 ? 45.863 17.526 44.277 1.00 21.82 198 ILE B CA 1
ATOM 3608 C C . ILE B 1 198 ? 45.622 18.867 43.580 1.00 23.54 198 ILE B C 1
ATOM 3609 O O . ILE B 1 198 ? 44.547 19.397 43.718 1.00 24.47 198 ILE B O 1
ATOM 3614 N N . GLU B 1 199 ? 46.620 19.417 42.885 1.00 23.91 199 GLU B N 1
ATOM 3615 C CA . GLU B 1 199 ? 46.516 20.730 42.272 1.00 24.84 199 GLU B CA 1
ATOM 3616 C C . GLU B 1 199 ? 46.890 20.709 40.789 1.00 24.99 199 GLU B C 1
ATOM 3617 O O . GLU B 1 199 ? 47.658 19.858 40.319 1.00 25.80 199 GLU B O 1
ATOM 3623 N N . MET B 1 200 ? 46.316 21.639 40.045 1.00 24.64 200 MET B N 1
ATOM 3624 C CA . MET B 1 200 ? 46.462 21.656 38.596 1.00 24.30 200 MET B CA 1
ATOM 3625 C C . MET B 1 200 ? 45.900 22.973 38.065 1.00 24.18 200 MET B C 1
ATOM 3626 O O . MET B 1 200 ? 45.247 23.749 38.823 1.00 23.10 200 MET B O 1
ATOM 3631 N N . THR B 1 201 ? 46.177 23.262 36.796 1.00 23.59 201 THR B N 1
ATOM 3632 C CA . THR B 1 201 ? 45.673 24.494 36.153 1.00 23.03 201 THR B CA 1
ATOM 3633 C C . THR B 1 201 ? 44.282 24.226 35.610 1.00 23.03 201 THR B C 1
ATOM 3634 O O . THR B 1 201 ? 43.869 23.059 35.517 1.00 23.33 201 THR B O 1
ATOM 3638 N N . CYS B 1 202 ? 43.572 25.286 35.210 1.00 22.60 202 CYS B N 1
ATOM 3639 C CA . CYS B 1 202 ? 42.228 25.137 34.603 1.00 23.20 202 CYS B CA 1
ATOM 3640 C C . CYS B 1 202 ? 42.272 24.306 33.309 1.00 22.50 202 CYS B C 1
ATOM 3641 O O . CYS B 1 202 ? 41.297 23.639 32.937 1.00 22.66 202 CYS B O 1
ATOM 3644 N N . ILE B 1 203 ? 43.408 24.356 32.602 1.00 22.55 203 ILE B N 1
ATOM 3645 C CA . ILE B 1 203 ? 43.605 23.530 31.377 1.00 23.62 203 ILE B CA 1
ATOM 3646 C C . ILE B 1 203 ? 43.581 22.019 31.634 1.00 22.63 203 ILE B C 1
ATOM 3647 O O . ILE B 1 203 ? 42.861 21.290 30.970 1.00 22.41 203 ILE B O 1
ATOM 3652 N N . ASP B 1 204 ? 44.374 21.550 32.598 1.00 23.51 204 ASP B N 1
ATOM 3653 C CA . ASP B 1 204 ? 44.302 20.134 33.066 1.00 24.51 204 ASP B CA 1
ATOM 3654 C C . ASP B 1 204 ? 42.867 19.782 33.496 1.00 23.55 204 ASP B C 1
ATOM 3655 O O . ASP B 1 204 ? 42.362 18.651 33.240 1.00 23.55 204 ASP B O 1
ATOM 3660 N N . LEU B 1 205 ? 42.224 20.719 34.217 1.00 22.34 205 LEU B N 1
ATOM 3661 C CA . LEU B 1 205 ? 40.891 20.436 34.791 1.00 20.13 205 LEU B CA 1
ATOM 3662 C C . LEU B 1 205 ? 39.889 20.314 33.657 1.00 20.30 205 LEU B C 1
ATOM 3663 O O . LEU B 1 205 ? 39.025 19.450 33.683 1.00 19.97 205 LEU B O 1
ATOM 3668 N N . ALA B 1 206 ? 40.015 21.172 32.644 1.00 20.46 206 ALA B N 1
ATOM 3669 C CA . ALA B 1 206 ? 39.039 21.130 31.557 1.00 20.71 206 ALA B CA 1
ATOM 3670 C C . ALA B 1 206 ? 39.177 19.792 30.810 1.00 20.96 206 ALA B C 1
ATOM 3671 O O . ALA B 1 206 ? 38.218 19.252 30.252 1.00 22.21 206 ALA B O 1
ATOM 3673 N N . ARG B 1 207 ? 40.398 19.282 30.776 1.00 21.51 207 ARG B N 1
ATOM 3674 C CA . ARG B 1 207 ? 40.730 18.047 30.077 1.00 22.26 207 ARG B CA 1
ATOM 3675 C C . ARG B 1 207 ? 40.035 16.867 30.775 1.00 21.89 207 ARG B C 1
ATOM 3676 O O . ARG B 1 207 ? 39.454 16.003 30.110 1.00 22.17 207 ARG B O 1
ATOM 3684 N N . ILE B 1 208 ? 40.017 16.896 32.119 1.00 20.93 208 ILE B N 1
ATOM 3685 C CA . ILE B 1 208 ? 39.248 15.938 32.894 1.00 20.19 208 ILE B CA 1
ATOM 3686 C C . ILE B 1 208 ? 37.777 16.066 32.577 1.00 19.72 208 ILE B C 1
ATOM 3687 O O . ILE B 1 208 ? 37.074 15.078 32.420 1.00 20.31 208 ILE B O 1
ATOM 3692 N N . GLY B 1 209 ? 37.297 17.300 32.537 1.00 19.92 209 GLY B N 1
ATOM 3693 C CA . GLY B 1 209 ? 35.890 17.507 32.240 1.00 19.20 209 GLY B CA 1
ATOM 3694 C C . GLY B 1 209 ? 35.554 16.971 30.855 1.00 18.46 209 GLY B C 1
ATOM 3695 O O . GLY B 1 209 ? 34.486 16.430 30.660 1.00 19.29 209 GLY B O 1
ATOM 3696 N N . LEU B 1 210 ? 36.443 17.127 29.878 1.00 19.97 210 LEU B N 1
ATOM 3697 C CA . LEU B 1 210 ? 36.198 16.535 28.507 1.00 19.60 210 LEU B CA 1
ATOM 3698 C C . LEU B 1 210 ? 36.131 15.005 28.459 1.00 19.36 210 LEU B C 1
ATOM 3699 O O . LEU B 1 210 ? 35.288 14.412 27.754 1.00 20.32 210 LEU B O 1
ATOM 3704 N N . VAL B 1 211 ? 36.966 14.338 29.236 1.00 20.11 211 VAL B N 1
ATOM 3705 C CA . VAL B 1 211 ? 36.869 12.851 29.332 1.00 18.49 211 VAL B CA 1
ATOM 3706 C C . VAL B 1 211 ? 35.501 12.392 29.785 1.00 19.90 211 VAL B C 1
ATOM 3707 O O . VAL B 1 211 ? 34.921 11.424 29.197 1.00 19.61 211 VAL B O 1
ATOM 3711 N N . LEU B 1 212 ? 34.975 13.050 30.836 1.00 19.23 212 LEU B N 1
ATOM 3712 C CA . LEU B 1 212 ? 33.601 12.838 31.333 1.00 19.79 212 LEU B CA 1
ATOM 3713 C C . LEU B 1 212 ? 32.549 13.101 30.228 1.00 20.64 212 LEU B C 1
ATOM 3714 O O . LEU B 1 212 ? 31.616 12.307 30.030 1.00 21.37 212 LEU B O 1
ATOM 3719 N N . ALA B 1 213 ? 32.733 14.214 29.526 1.00 20.89 213 ALA B N 1
ATOM 3720 C CA . ALA B 1 213 ? 31.852 14.651 28.437 1.00 22.11 213 ALA B CA 1
ATOM 3721 C C . ALA B 1 213 ? 31.853 13.688 27.256 1.00 23.32 213 ALA B C 1
ATOM 3722 O O . ALA B 1 213 ? 30.886 13.614 26.532 1.00 24.76 213 ALA B O 1
ATOM 3724 N N . LEU B 1 214 ? 32.973 13.000 27.040 1.00 24.56 214 LEU B N 1
ATOM 3725 C CA . LEU B 1 214 ? 33.101 12.010 25.966 1.00 25.65 214 LEU B CA 1
ATOM 3726 C C . LEU B 1 214 ? 32.865 10.628 26.505 1.00 26.51 214 LEU B C 1
ATOM 3727 O O . LEU B 1 214 ? 33.403 9.679 25.969 1.00 27.64 214 LEU B O 1
ATOM 3732 N N . ASP B 1 215 ? 32.104 10.527 27.597 1.00 27.42 215 ASP B N 1
ATOM 3733 C CA . ASP B 1 215 ? 31.761 9.254 28.257 1.00 28.90 215 ASP B CA 1
ATOM 3734 C C . ASP B 1 215 ? 32.945 8.346 28.618 1.00 28.06 215 ASP B C 1
ATOM 3735 O O . ASP B 1 215 ? 32.862 7.113 28.555 1.00 28.10 215 ASP B O 1
ATOM 3740 N N . GLY B 1 216 ? 34.039 8.966 29.023 1.00 27.85 216 GLY B N 1
ATOM 3741 C CA . GLY B 1 216 ? 35.139 8.218 29.612 1.00 27.85 216 GLY B CA 1
ATOM 3742 C C . GLY B 1 216 ? 36.260 7.969 28.636 1.00 28.53 216 GLY B C 1
ATOM 3743 O O . GLY B 1 216 ? 37.266 7.378 29.015 1.00 27.06 216 GLY B O 1
ATOM 3744 N N . ARG B 1 217 ? 36.103 8.466 27.404 1.00 29.51 217 ARG B N 1
ATOM 3745 C CA . ARG B 1 217 ? 37.118 8.288 26.355 1.00 31.85 217 ARG B CA 1
ATOM 3746 C C . ARG B 1 217 ? 38.178 9.347 26.429 1.00 31.97 217 ARG B C 1
ATOM 3747 O O . ARG B 1 217 ? 37.903 10.493 26.691 1.00 31.66 217 ARG B O 1
ATOM 3755 N N . ASP B 1 218 ? 39.400 8.951 26.141 1.00 33.30 218 ASP B N 1
ATOM 3756 C CA . ASP B 1 218 ? 40.505 9.843 26.014 1.00 34.92 218 ASP B CA 1
ATOM 3757 C C . ASP B 1 218 ? 40.337 10.617 24.693 1.00 35.73 218 ASP B C 1
ATOM 3758 O O . ASP B 1 218 ? 40.098 10.000 23.640 1.00 35.40 218 ASP B O 1
ATOM 3763 N N . PRO B 1 219 ? 40.425 11.970 24.745 1.00 36.86 219 PRO B N 1
ATOM 3764 C CA . PRO B 1 219 ? 40.174 12.746 23.521 1.00 38.23 219 PRO B CA 1
ATOM 3765 C C . PRO B 1 219 ? 41.298 12.614 22.512 1.00 40.59 219 PRO B C 1
ATOM 3766 O O . PRO B 1 219 ? 41.092 12.845 21.322 1.00 40.86 219 PRO B O 1
ATOM 3770 N N . HIS B 1 220 ? 42.483 12.260 22.989 1.00 43.20 220 HIS B N 1
ATOM 3771 C CA . HIS B 1 220 ? 43.630 12.122 22.110 1.00 46.01 220 HIS B CA 1
ATOM 3772 C C . HIS B 1 220 ? 43.608 10.717 21.489 1.00 46.25 220 HIS B C 1
ATOM 3773 O O . HIS B 1 220 ? 43.362 10.550 20.278 1.00 47.10 220 HIS B O 1
ATOM 3780 N N . SER B 1 221 ? 43.799 9.705 22.322 1.00 46.20 221 SER B N 1
ATOM 3781 C CA . SER B 1 221 ? 43.857 8.327 21.847 1.00 46.15 221 SER B CA 1
ATOM 3782 C C . SER B 1 221 ? 42.500 7.722 21.472 1.00 45.46 221 SER B C 1
ATOM 3783 O O . SER B 1 221 ? 42.435 6.815 20.656 1.00 46.19 221 SER B O 1
ATOM 3786 N N . SER B 1 222 ? 41.433 8.191 22.102 1.00 45.34 222 SER B N 1
ATOM 3787 C CA . SER B 1 222 ? 40.092 7.545 22.049 1.00 44.89 222 SER B CA 1
ATOM 3788 C C . SER B 1 222 ? 39.869 6.259 22.901 1.00 44.47 222 SER B C 1
ATOM 3789 O O . SER B 1 222 ? 38.760 5.680 22.877 1.00 45.03 222 SER B O 1
ATOM 3792 N N . GLU B 1 223 ? 40.890 5.802 23.636 1.00 42.94 223 GLU B N 1
ATOM 3793 C CA . GLU B 1 223 ? 40.732 4.621 24.508 1.00 42.24 223 GLU B CA 1
ATOM 3794 C C . GLU B 1 223 ? 39.929 5.005 25.753 1.00 40.06 223 GLU B C 1
ATOM 3795 O O . GLU B 1 223 ? 39.978 6.164 26.181 1.00 39.10 223 GLU B O 1
ATOM 3801 N N . PRO B 1 224 ? 39.208 4.033 26.342 1.00 37.67 224 PRO B N 1
ATOM 3802 C CA . PRO B 1 224 ? 38.497 4.299 27.562 1.00 36.51 224 PRO B CA 1
ATOM 3803 C C . PRO B 1 224 ? 39.453 4.533 28.716 1.00 35.05 224 PRO B C 1
ATOM 3804 O O . PRO B 1 224 ? 40.375 3.709 28.957 1.00 35.04 224 PRO B O 1
ATOM 3808 N N . LEU B 1 225 ? 39.267 5.658 29.392 1.00 31.53 225 LEU B N 1
ATOM 3809 C CA . LEU B 1 225 ? 39.986 5.924 30.623 1.00 30.21 225 LEU B CA 1
ATOM 3810 C C . LEU B 1 225 ? 39.161 5.491 31.805 1.00 30.29 225 LEU B C 1
ATOM 3811 O O . LEU B 1 225 ? 39.697 5.198 32.894 1.00 30.37 225 LEU B O 1
ATOM 3816 N N . MET B 1 226 ? 37.842 5.475 31.598 1.00 29.10 226 MET B N 1
ATOM 3817 C CA . MET B 1 226 ? 36.923 4.918 32.573 1.00 28.23 226 MET B CA 1
ATOM 3818 C C . MET B 1 226 ? 35.737 4.373 31.782 1.00 26.30 226 MET B C 1
ATOM 3819 O O . MET B 1 226 ? 35.526 4.804 30.682 1.00 26.04 226 MET B O 1
ATOM 3824 N N . PRO B 1 227 ? 34.997 3.399 32.319 1.00 26.04 227 PRO B N 1
ATOM 3825 C CA . PRO B 1 227 ? 33.805 2.905 31.617 1.00 25.28 227 PRO B CA 1
ATOM 3826 C C . PRO B 1 227 ? 32.780 4.028 31.409 1.00 25.83 227 PRO B C 1
ATOM 3827 O O . PRO B 1 227 ? 32.739 5.000 32.198 1.00 24.00 227 PRO B O 1
ATOM 3831 N N . LEU B 1 228 ? 31.962 3.880 30.373 1.00 24.84 228 LEU B N 1
ATOM 3832 C CA . LEU B 1 228 ? 30.846 4.798 30.117 1.00 26.01 228 LEU B CA 1
ATOM 3833 C C . LEU B 1 228 ? 29.873 4.880 31.293 1.00 26.45 228 LEU B C 1
ATOM 3834 O O . LEU B 1 228 ? 29.442 5.974 31.644 1.00 27.16 228 LEU B O 1
ATOM 3839 N N . ASP B 1 229 ? 29.494 3.738 31.864 1.00 26.33 229 ASP B N 1
ATOM 3840 C CA . ASP B 1 229 ? 28.633 3.692 33.040 1.00 26.71 229 ASP B CA 1
ATOM 3841 C C . ASP B 1 229 ? 29.195 4.500 34.232 1.00 24.91 229 ASP B C 1
ATOM 3842 O O . ASP B 1 229 ? 28.433 5.147 34.941 1.00 23.35 229 ASP B O 1
ATOM 3847 N N . VAL B 1 230 ? 30.519 4.471 34.428 1.00 23.42 230 VAL B N 1
ATOM 3848 C CA . VAL B 1 230 ? 31.149 5.238 35.505 1.00 21.38 230 VAL B CA 1
ATOM 3849 C C . VAL B 1 230 ? 31.156 6.755 35.211 1.00 21.77 230 VAL B C 1
ATOM 3850 O O . VAL B 1 230 ? 30.893 7.567 36.114 1.00 22.34 230 VAL B O 1
ATOM 3854 N N . ALA B 1 231 ? 31.471 7.121 33.979 1.00 20.47 231 ALA B N 1
ATOM 3855 C CA . ALA B 1 231 ? 31.407 8.527 33.507 1.00 22.76 231 ALA B CA 1
ATOM 3856 C C . ALA B 1 231 ? 29.981 9.090 33.668 1.00 22.87 231 ALA B C 1
ATOM 3857 O O . ALA B 1 231 ? 29.827 10.223 34.113 1.00 22.94 231 ALA B O 1
ATOM 3859 N N . ARG B 1 232 ? 28.966 8.282 33.367 1.00 21.86 232 ARG B N 1
ATOM 3860 C CA . ARG B 1 232 ? 27.559 8.716 33.502 1.00 23.08 232 ARG B CA 1
ATOM 3861 C C . ARG B 1 232 ? 27.160 8.891 34.977 1.00 21.11 232 ARG B C 1
ATOM 3862 O O . ARG B 1 232 ? 26.441 9.839 35.345 1.00 18.78 232 ARG B O 1
ATOM 3870 N N . ILE B 1 233 ? 27.625 7.982 35.830 1.00 20.66 233 ILE B N 1
ATOM 3871 C CA . ILE B 1 233 ? 27.306 8.096 37.258 1.00 20.39 233 ILE B CA 1
ATOM 3872 C C . ILE B 1 233 ? 27.897 9.386 37.873 1.00 21.40 233 ILE B C 1
ATOM 3873 O O . ILE B 1 233 ? 27.209 10.123 38.600 1.00 20.25 233 ILE B O 1
ATOM 3878 N N . CYS B 1 234 ? 29.140 9.668 37.510 1.00 21.02 234 CYS B N 1
ATOM 3879 C CA . CYS B 1 234 ? 29.794 10.904 37.905 1.00 22.12 234 CYS B CA 1
ATOM 3880 C C . CYS B 1 234 ? 29.009 12.150 37.507 1.00 21.28 234 CYS B C 1
ATOM 3881 O O . CYS B 1 234 ? 28.763 12.967 38.353 1.00 20.01 234 CYS B O 1
ATOM 3884 N N . LYS B 1 235 ? 28.629 12.268 36.231 1.00 21.77 235 LYS B N 1
ATOM 3885 C CA . LYS B 1 235 ? 27.844 13.414 35.721 1.00 20.97 235 LYS B CA 1
ATOM 3886 C C . LYS B 1 235 ? 26.473 13.562 36.398 1.00 20.58 235 LYS B C 1
ATOM 3887 O O . LYS B 1 235 ? 25.964 14.689 36.552 1.00 22.26 235 LYS B O 1
ATOM 3893 N N . THR B 1 236 ? 25.857 12.444 36.838 1.00 21.07 236 THR B N 1
ATOM 3894 C CA . THR B 1 236 ? 24.553 12.559 37.524 1.00 21.13 236 THR B CA 1
ATOM 3895 C C . THR B 1 236 ? 24.704 13.259 38.877 1.00 20.26 236 THR B C 1
ATOM 3896 O O . THR B 1 236 ? 23.955 14.171 39.149 1.00 18.15 236 THR B O 1
ATOM 3900 N N . PHE B 1 237 ? 25.668 12.846 39.701 1.00 20.24 237 PHE B N 1
ATOM 3901 C CA . PHE B 1 237 ? 25.984 13.590 40.972 1.00 21.02 237 PHE B CA 1
ATOM 3902 C C . PHE B 1 237 ? 26.427 15.019 40.717 1.00 21.61 237 PHE B C 1
ATOM 3903 O O . PHE B 1 237 ? 26.167 15.895 41.525 1.00 22.74 237 PHE B O 1
ATOM 3911 N N . MET B 1 238 ? 27.114 15.267 39.619 1.00 21.18 238 MET B N 1
ATOM 3912 C CA . MET B 1 238 ? 27.470 16.650 39.263 1.00 23.52 238 MET B CA 1
ATOM 3913 C C . MET B 1 238 ? 26.217 17.537 38.884 1.00 24.15 238 MET B C 1
ATOM 3914 O O . MET B 1 238 ? 26.298 18.753 38.818 1.00 26.44 238 MET B O 1
ATOM 3919 N N . VAL B 1 239 ? 25.082 16.928 38.612 1.00 24.88 239 VAL B N 1
ATOM 3920 C CA . VAL B 1 239 ? 23.842 17.737 38.408 1.00 23.12 239 VAL B CA 1
ATOM 3921 C C . VAL B 1 239 ? 23.064 17.864 39.708 1.00 23.63 239 VAL B C 1
ATOM 3922 O O . VAL B 1 239 ? 22.596 18.961 40.043 1.00 24.24 239 VAL B O 1
ATOM 3926 N N . THR B 1 240 ? 22.910 16.751 40.434 1.00 22.86 240 THR B N 1
ATOM 3927 C CA . THR B 1 240 ? 22.012 16.690 41.587 1.00 23.29 240 THR B CA 1
ATOM 3928 C C . THR B 1 240 ? 22.633 17.334 42.857 1.00 24.85 240 THR B C 1
ATOM 3929 O O . THR B 1 240 ? 21.921 17.921 43.679 1.00 23.34 240 THR B O 1
ATOM 3933 N N . CYS B 1 241 ? 23.966 17.249 43.004 1.00 24.99 241 CYS B N 1
ATOM 3934 C CA . CYS B 1 241 ? 24.587 17.722 44.213 1.00 26.97 241 CYS B CA 1
ATOM 3935 C C . CYS B 1 241 ? 26.041 18.119 44.026 1.00 26.93 241 CYS B C 1
ATOM 3936 O O . CYS B 1 241 ? 26.830 17.969 44.948 1.00 28.53 241 CYS B O 1
ATOM 3939 N N . GLY B 1 242 ? 26.380 18.679 42.877 1.00 25.33 242 GLY B N 1
ATOM 3940 C CA . GLY B 1 242 ? 27.748 19.014 42.605 1.00 26.76 242 GLY B CA 1
ATOM 3941 C C . GLY B 1 242 ? 28.191 20.392 43.055 1.00 28.19 242 GLY B C 1
ATOM 3942 O O . GLY B 1 242 ? 29.380 20.614 43.176 1.00 27.10 242 GLY B O 1
ATOM 3943 N N . MET B 1 243 ? 27.243 21.306 43.306 1.00 30.19 243 MET B N 1
ATOM 3944 C CA . MET B 1 243 ? 27.554 22.695 43.638 1.00 34.12 243 MET B CA 1
ATOM 3945 C C . MET B 1 243 ? 27.220 22.972 45.098 1.00 37.66 243 MET B C 1
ATOM 3946 O O . MET B 1 243 ? 26.793 24.050 45.466 1.00 38.56 243 MET B O 1
ATOM 3951 N N . TYR B 1 244 ? 27.459 21.964 45.911 1.00 41.81 244 TYR B N 1
ATOM 3952 C CA . TYR B 1 244 ? 27.088 21.919 47.324 1.00 45.02 244 TYR B CA 1
ATOM 3953 C C . TYR B 1 244 ? 25.615 22.203 47.567 1.00 45.02 244 TYR B C 1
ATOM 3954 O O . TYR B 1 244 ? 24.719 21.412 47.146 1.00 46.64 244 TYR B O 1
ATOM 3963 N N . ASN B 1 245 ? 25.374 23.339 48.220 1.00 43.22 245 ASN B N 1
ATOM 3964 C CA . ASN B 1 245 ? 24.047 23.750 48.604 1.00 42.02 245 ASN B CA 1
ATOM 3965 C C . ASN B 1 245 ? 23.328 24.638 47.559 1.00 39.83 245 ASN B C 1
ATOM 3966 O O . ASN B 1 245 ? 22.311 25.271 47.877 1.00 40.81 245 ASN B O 1
ATOM 3971 N N . SER B 1 246 ? 23.850 24.712 46.333 1.00 35.41 246 SER B N 1
ATOM 3972 C CA . SER B 1 246 ? 23.213 25.519 45.294 1.00 33.16 246 SER B CA 1
ATOM 3973 C C . SER B 1 246 ? 23.129 24.813 43.936 1.00 29.99 246 SER B C 1
ATOM 3974 O O . SER B 1 246 ? 23.091 25.455 42.884 1.00 29.66 246 SER B O 1
ATOM 3977 N N . SER B 1 247 ? 23.044 23.492 43.980 1.00 26.28 247 SER B N 1
ATOM 3978 C CA . SER B 1 247 ? 22.958 22.713 42.767 1.00 24.92 247 SER B CA 1
ATOM 3979 C C . SER B 1 247 ? 21.641 23.003 41.961 1.00 23.26 247 SER B C 1
ATOM 3980 O O . SER B 1 247 ? 21.673 22.997 40.763 1.00 22.39 247 SER B O 1
ATOM 3983 N N . GLY B 1 248 ? 20.513 23.270 42.629 1.00 22.65 248 GLY B N 1
ATOM 3984 C CA . GLY B 1 248 ? 19.265 23.595 41.923 1.00 21.90 248 GLY B CA 1
ATOM 3985 C C . GLY B 1 248 ? 19.295 24.967 41.270 1.00 21.71 248 GLY B C 1
ATOM 3986 O O . GLY B 1 248 ? 18.839 25.140 40.155 1.00 22.64 248 GLY B O 1
ATOM 3987 N N . GLU B 1 249 ? 19.844 25.956 41.973 1.00 21.80 249 GLU B N 1
ATOM 3988 C CA . GLU B 1 249 ? 20.097 27.247 41.411 1.00 22.54 249 GLU B CA 1
ATOM 3989 C C . GLU B 1 249 ? 21.049 27.182 40.205 1.00 22.00 249 GLU B C 1
ATOM 3990 O O . GLU B 1 249 ? 20.821 27.792 39.157 1.00 20.82 249 GLU B O 1
ATOM 3996 N N . PHE B 1 250 ? 22.128 26.409 40.353 1.00 21.90 250 PHE B N 1
ATOM 3997 C CA . PHE B 1 250 ? 23.067 26.277 39.281 1.00 20.30 250 PHE B CA 1
ATOM 3998 C C . PHE B 1 250 ? 22.379 25.659 38.056 1.00 20.86 250 PHE B C 1
ATOM 3999 O O . PHE B 1 250 ? 22.534 26.172 36.929 1.00 19.33 250 PHE B O 1
ATOM 4007 N N . ALA B 1 251 ? 21.620 24.574 38.264 1.00 20.13 251 ALA B N 1
ATOM 4008 C CA . ALA B 1 251 ? 20.896 23.958 37.167 1.00 20.06 251 ALA B CA 1
ATOM 4009 C C . ALA B 1 251 ? 20.000 24.997 36.423 1.00 20.97 251 ALA B C 1
ATOM 4010 O O . ALA B 1 251 ? 19.944 24.989 35.218 1.00 21.04 251 ALA B O 1
ATOM 4012 N N . ILE B 1 252 ? 19.377 25.937 37.146 1.00 22.18 252 ILE B N 1
ATOM 4013 C CA . ILE B 1 252 ? 18.444 26.918 36.506 1.00 22.79 252 ILE B CA 1
ATOM 4014 C C . ILE B 1 252 ? 19.221 27.993 35.710 1.00 23.36 252 ILE B C 1
ATOM 4015 O O . ILE B 1 252 ? 18.808 28.374 34.613 1.00 24.83 252 ILE B O 1
ATOM 4020 N N . LYS B 1 253 ? 20.332 28.454 36.283 1.00 23.05 253 LYS B N 1
ATOM 4021 C CA . LYS B 1 253 ? 21.105 29.594 35.792 1.00 24.32 253 LYS B CA 1
ATOM 4022 C C . LYS B 1 253 ? 22.222 29.211 34.831 1.00 23.81 253 LYS B C 1
ATOM 4023 O O . LYS B 1 253 ? 22.668 30.056 34.029 1.00 22.67 253 LYS B O 1
ATOM 4029 N N . VAL B 1 254 ? 22.685 27.959 34.913 1.00 21.43 254 VAL B N 1
ATOM 4030 C CA . VAL B 1 254 ? 23.734 27.476 33.999 1.00 20.37 254 VAL B CA 1
ATOM 4031 C C . VAL B 1 254 ? 23.347 26.192 33.233 1.00 20.65 254 VAL B C 1
ATOM 4032 O O . VAL B 1 254 ? 23.476 26.136 32.006 1.00 20.17 254 VAL B O 1
ATOM 4036 N N . GLY B 1 255 ? 22.957 25.145 33.955 1.00 19.54 255 GLY B N 1
ATOM 4037 C CA . GLY B 1 255 ? 22.314 24.007 33.303 1.00 21.06 255 GLY B CA 1
ATOM 4038 C C . GLY B 1 255 ? 23.225 22.889 32.847 1.00 19.98 255 GLY B C 1
ATOM 4039 O O . GLY B 1 255 ? 22.863 22.115 31.955 1.00 22.21 255 GLY B O 1
ATOM 4040 N N . ILE B 1 256 ? 24.389 22.784 33.462 1.00 20.19 256 ILE B N 1
ATOM 4041 C CA . ILE B 1 256 ? 25.398 21.758 33.081 1.00 19.05 256 ILE B CA 1
ATOM 4042 C C . ILE B 1 256 ? 25.898 21.006 34.301 1.00 18.88 256 ILE B C 1
ATOM 4043 O O . ILE B 1 256 ? 25.821 21.526 35.439 1.00 18.79 256 ILE B O 1
ATOM 4048 N N . PRO B 1 257 ? 26.348 19.739 34.095 1.00 19.98 257 PRO B N 1
ATOM 4049 C CA . PRO B 1 257 ? 26.981 18.980 35.195 1.00 19.33 257 PRO B CA 1
ATOM 4050 C C . PRO B 1 257 ? 28.218 19.702 35.602 1.00 18.56 257 PRO B C 1
ATOM 4051 O O . PRO B 1 257 ? 29.078 19.871 34.774 1.00 20.72 257 PRO B O 1
ATOM 4055 N N . ALA B 1 258 ? 28.307 20.157 36.853 1.00 18.08 258 ALA B N 1
ATOM 4056 C CA . ALA B 1 258 ? 29.515 20.787 37.379 1.00 18.77 258 ALA B CA 1
ATOM 4057 C C . ALA B 1 258 ? 29.774 20.334 38.826 1.00 18.85 258 ALA B C 1
ATOM 4058 O O . ALA B 1 258 ? 28.847 19.999 39.523 1.00 19.83 258 ALA B O 1
ATOM 4060 N N . LYS B 1 259 ? 31.041 20.313 39.249 1.00 19.03 259 LYS B N 1
ATOM 4061 C CA . LYS B 1 259 ? 31.407 20.071 40.631 1.00 17.70 259 LYS B CA 1
ATOM 4062 C C . LYS B 1 259 ? 32.298 21.237 41.104 1.00 16.77 259 LYS B C 1
ATOM 4063 O O . LYS B 1 259 ? 33.230 21.602 40.432 1.00 16.60 259 LYS B O 1
ATOM 4069 N N . SER B 1 260 ? 32.029 21.805 42.260 1.00 17.25 260 SER B N 1
ATOM 4070 C CA . SER B 1 260 ? 32.893 22.905 42.773 1.00 19.01 260 SER B CA 1
ATOM 4071 C C . SER B 1 260 ? 33.708 22.492 43.975 1.00 19.76 260 SER B C 1
ATOM 4072 O O . SER B 1 260 ? 33.424 21.462 44.584 1.00 21.09 260 SER B O 1
ATOM 4075 N N . GLY B 1 261 ? 34.686 23.312 44.341 1.00 20.55 261 GLY B N 1
ATOM 4076 C CA . GLY B 1 261 ? 35.382 23.155 45.637 1.00 20.48 261 GLY B CA 1
ATOM 4077 C C . GLY B 1 261 ? 35.709 24.537 46.190 1.00 21.60 261 GLY B C 1
ATOM 4078 O O . GLY B 1 261 ? 35.757 25.536 45.444 1.00 20.26 261 GLY B O 1
ATOM 4079 N N . VAL B 1 262 ? 35.953 24.587 47.493 1.00 21.91 262 VAL B N 1
ATOM 4080 C CA . VAL B 1 262 ? 36.243 25.840 48.232 1.00 21.26 262 VAL B CA 1
ATOM 4081 C C . VAL B 1 262 ? 37.542 26.599 47.888 1.00 20.78 262 VAL B C 1
ATOM 4082 O O . VAL B 1 262 ? 37.695 27.744 48.341 1.00 21.07 262 VAL B O 1
ATOM 4086 N N . SER B 1 263 ? 38.450 26.005 47.103 1.00 19.52 263 SER B N 1
ATOM 4087 C CA . SER B 1 263 ? 39.635 26.708 46.532 1.00 21.13 263 SER B CA 1
ATOM 4088 C C . SER B 1 263 ? 39.269 27.579 45.304 1.00 20.78 263 SER B C 1
ATOM 4089 O O . SER B 1 263 ? 40.139 28.205 44.678 1.00 21.48 263 SER B O 1
ATOM 4092 N N . GLY B 1 264 ? 37.991 27.565 44.948 1.00 19.60 264 GLY B N 1
ATOM 4093 C CA . GLY B 1 264 ? 37.478 28.299 43.830 1.00 18.64 264 GLY B CA 1
ATOM 4094 C C . GLY B 1 264 ? 37.308 27.517 42.545 1.00 19.29 264 GLY B C 1
ATOM 4095 O O . GLY B 1 264 ? 37.024 28.102 41.498 1.00 19.83 264 GLY B O 1
ATOM 4096 N N . GLY B 1 265 ? 37.445 26.191 42.601 1.00 19.18 265 GLY B N 1
ATOM 4097 C CA . GLY B 1 265 ? 37.358 25.380 41.375 1.00 18.62 265 GLY B CA 1
ATOM 4098 C C . GLY B 1 265 ? 35.940 25.062 40.897 1.00 19.17 265 GLY B C 1
ATOM 4099 O O . GLY B 1 265 ? 35.034 24.934 41.702 1.00 19.94 265 GLY B O 1
ATOM 4100 N N . ILE B 1 266 ? 35.753 24.981 39.592 1.00 17.81 266 ILE B N 1
ATOM 4101 C CA . ILE B 1 266 ? 34.575 24.393 39.042 1.00 18.56 266 ILE B CA 1
ATOM 4102 C C . ILE B 1 266 ? 35.013 23.497 37.877 1.00 18.97 266 ILE B C 1
ATOM 4103 O O . ILE B 1 266 ? 35.667 23.962 36.940 1.00 18.94 266 ILE B O 1
ATOM 4108 N N . LEU B 1 267 ? 34.636 22.232 37.964 1.00 19.06 267 LEU B N 1
ATOM 4109 C CA . LEU B 1 267 ? 34.838 21.238 36.881 1.00 19.61 267 LEU B CA 1
ATOM 4110 C C . LEU B 1 267 ? 33.469 21.030 36.236 1.00 20.85 267 LEU B C 1
ATOM 4111 O O . LEU B 1 267 ? 32.486 20.815 36.958 1.00 20.68 267 LEU B O 1
ATOM 4116 N N . ALA B 1 268 ? 33.368 21.161 34.904 1.00 20.67 268 ALA B N 1
ATOM 4117 C CA . ALA B 1 268 ? 32.077 20.952 34.234 1.00 20.79 268 ALA B CA 1
ATOM 4118 C C . ALA B 1 268 ? 32.261 20.004 33.068 1.00 20.85 268 ALA B C 1
ATOM 4119 O O . ALA B 1 268 ? 33.282 20.028 32.396 1.00 20.94 268 ALA B O 1
ATOM 4121 N N . ALA B 1 269 ? 31.279 19.168 32.830 1.00 21.69 269 ALA B N 1
ATOM 4122 C CA . ALA B 1 269 ? 31.333 18.319 31.640 1.00 23.54 269 ALA B CA 1
ATOM 4123 C C . ALA B 1 269 ? 30.031 18.455 30.895 1.00 22.94 269 ALA B C 1
ATOM 4124 O O . ALA B 1 269 ? 29.030 18.032 31.392 1.00 23.74 269 ALA B O 1
ATOM 4126 N N . VAL B 1 270 ? 30.056 19.002 29.684 1.00 23.34 270 VAL B N 1
ATOM 4127 C CA . VAL B 1 270 ? 28.833 19.212 28.908 1.00 22.41 270 VAL B CA 1
ATOM 4128 C C . VAL B 1 270 ? 28.742 18.063 27.918 1.00 22.54 270 VAL B C 1
ATOM 4129 O O . VAL B 1 270 ? 29.497 18.030 26.999 1.00 22.32 270 VAL B O 1
ATOM 4133 N N . PRO B 1 271 ? 27.826 17.103 28.140 1.00 24.17 271 PRO B N 1
ATOM 4134 C CA . PRO B 1 271 ? 27.827 15.784 27.464 1.00 24.51 271 PRO B CA 1
ATOM 4135 C C . PRO B 1 271 ? 27.850 15.900 25.951 1.00 26.23 271 PRO B C 1
ATOM 4136 O O . PRO B 1 271 ? 27.018 16.616 25.408 1.00 24.87 271 PRO B O 1
ATOM 4140 N N . GLY B 1 272 ? 28.820 15.229 25.298 1.00 26.83 272 GLY B N 1
ATOM 4141 C CA . GLY B 1 272 ? 29.057 15.325 23.863 1.00 26.81 272 GLY B CA 1
ATOM 4142 C C . GLY B 1 272 ? 29.789 16.577 23.348 1.00 27.71 272 GLY B C 1
ATOM 4143 O O . GLY B 1 272 ? 30.128 16.606 22.192 1.00 29.09 272 GLY B O 1
ATOM 4144 N N . ARG B 1 273 ? 30.017 17.601 24.179 1.00 26.54 273 ARG B N 1
ATOM 4145 C CA . ARG B 1 273 ? 30.357 18.936 23.681 1.00 26.83 273 ARG B CA 1
ATOM 4146 C C . ARG B 1 273 ? 31.689 19.519 24.110 1.00 26.86 273 ARG B C 1
ATOM 4147 O O . ARG B 1 273 ? 32.487 19.901 23.257 1.00 26.67 273 ARG B O 1
ATOM 4155 N N . CYS B 1 274 ? 31.914 19.653 25.419 1.00 25.43 274 CYS B N 1
ATOM 4156 C CA . CYS B 1 274 ? 33.188 20.204 25.914 1.00 23.91 274 CYS B CA 1
ATOM 4157 C C . CYS B 1 274 ? 33.455 19.872 27.371 1.00 21.74 274 CYS B C 1
ATOM 4158 O O . CYS B 1 274 ? 32.532 19.553 28.120 1.00 20.13 274 CYS B O 1
ATOM 4161 N N . GLY B 1 275 ? 34.720 19.960 27.767 1.00 20.60 275 GLY B N 1
ATOM 4162 C CA . GLY B 1 275 ? 35.039 19.992 29.178 1.00 20.97 275 GLY B CA 1
ATOM 4163 C C . GLY B 1 275 ? 35.376 21.403 29.507 1.00 21.50 275 GLY B C 1
ATOM 4164 O O . GLY B 1 275 ? 35.986 22.083 28.689 1.00 20.93 275 GLY B O 1
ATOM 4165 N N . ILE B 1 276 ? 34.998 21.847 30.714 1.00 21.61 276 ILE B N 1
ATOM 4166 C CA . ILE B 1 276 ? 35.316 23.212 31.179 1.00 20.12 276 ILE B CA 1
ATOM 4167 C C . ILE B 1 276 ? 35.997 23.133 32.507 1.00 19.84 276 ILE B C 1
ATOM 4168 O O . ILE B 1 276 ? 35.579 22.374 33.370 1.00 21.17 276 ILE B O 1
ATOM 4173 N N . GLY B 1 277 ? 37.079 23.872 32.677 1.00 19.15 277 GLY B N 1
ATOM 4174 C CA . GLY B 1 277 ? 37.664 24.007 33.984 1.00 19.69 277 GLY B CA 1
ATOM 4175 C C . GLY B 1 277 ? 37.782 25.473 34.332 1.00 20.74 277 GLY B C 1
ATOM 4176 O O . GLY B 1 277 ? 38.329 26.256 33.544 1.00 21.68 277 GLY B O 1
ATOM 4177 N N . VAL B 1 278 ? 37.307 25.832 35.520 1.00 20.31 278 VAL B N 1
ATOM 4178 C CA . VAL B 1 278 ? 37.409 27.205 36.053 1.00 21.08 278 VAL B CA 1
ATOM 4179 C C . VAL B 1 278 ? 38.051 27.183 37.438 1.00 21.23 278 VAL B C 1
ATOM 4180 O O . VAL B 1 278 ? 37.794 26.235 38.239 1.00 22.42 278 VAL B O 1
ATOM 4184 N N . PHE B 1 279 ? 38.848 28.217 37.719 1.00 20.09 279 PHE B N 1
ATOM 4185 C CA . PHE B 1 279 ? 39.279 28.537 39.065 1.00 20.03 279 PHE B CA 1
ATOM 4186 C C . PHE B 1 279 ? 39.081 30.023 39.345 1.00 20.31 279 PHE B C 1
ATOM 4187 O O . PHE B 1 279 ? 39.606 30.835 38.637 1.00 19.40 279 PHE B O 1
ATOM 4195 N N . GLY B 1 280 ? 38.308 30.348 40.381 1.00 19.64 280 GLY B N 1
ATOM 4196 C CA . GLY B 1 280 ? 38.183 31.722 40.885 1.00 21.25 280 GLY B CA 1
ATOM 4197 C C . GLY B 1 280 ? 38.039 31.617 42.387 1.00 21.08 280 GLY B C 1
ATOM 4198 O O . GLY B 1 280 ? 36.963 31.239 42.856 1.00 21.87 280 GLY B O 1
ATOM 4199 N N . PRO B 1 281 ? 39.123 31.905 43.146 1.00 20.81 281 PRO B N 1
ATOM 4200 C CA . PRO B 1 281 ? 39.207 31.765 44.615 1.00 21.50 281 PRO B CA 1
ATOM 4201 C C . PRO B 1 281 ? 38.183 32.537 45.481 1.00 22.37 281 PRO B C 1
ATOM 4202 O O . PRO B 1 281 ? 37.920 32.132 46.602 1.00 23.07 281 PRO B O 1
ATOM 4206 N N . ALA B 1 282 ? 37.636 33.619 44.955 1.00 23.17 282 ALA B N 1
ATOM 4207 C CA . ALA B 1 282 ? 36.592 34.434 45.595 1.00 23.61 282 ALA B CA 1
ATOM 4208 C C . ALA B 1 282 ? 35.270 33.704 45.540 1.00 23.40 282 ALA B C 1
ATOM 4209 O O . ALA B 1 282 ? 34.637 33.641 44.511 1.00 23.68 282 ALA B O 1
ATOM 4211 N N . LEU B 1 283 ? 34.845 33.204 46.699 1.00 24.09 283 LEU B N 1
ATOM 4212 C CA . LEU B 1 283 ? 33.625 32.429 46.873 1.00 21.52 283 LEU B CA 1
ATOM 4213 C C . LEU B 1 283 ? 32.461 33.336 47.256 1.00 24.03 283 LEU B C 1
ATOM 4214 O O . LEU B 1 283 ? 32.652 34.328 47.957 1.00 21.63 283 LEU B O 1
ATOM 4219 N N . ASP B 1 284 ? 31.264 32.977 46.788 1.00 25.65 284 ASP B N 1
ATOM 4220 C CA . ASP B 1 284 ? 29.980 33.473 47.306 1.00 29.24 284 ASP B CA 1
ATOM 4221 C C . ASP B 1 284 ? 29.720 32.844 48.694 1.00 31.36 284 ASP B C 1
ATOM 4222 O O . ASP B 1 284 ? 30.582 32.100 49.237 1.00 31.45 284 ASP B O 1
ATOM 4227 N N . ASP B 1 285 ? 28.547 33.112 49.270 1.00 33.85 285 ASP B N 1
ATOM 4228 C CA . ASP B 1 285 ? 28.303 32.727 50.662 1.00 36.47 285 ASP B CA 1
ATOM 4229 C C . ASP B 1 285 ? 27.873 31.258 50.823 1.00 37.65 285 ASP B C 1
ATOM 4230 O O . ASP B 1 285 ? 27.746 30.747 51.954 1.00 37.40 285 ASP B O 1
ATOM 4235 N N . LYS B 1 286 ? 27.703 30.584 49.677 1.00 37.25 286 LYS B N 1
ATOM 4236 C CA . LYS B 1 286 ? 27.425 29.172 49.632 1.00 37.00 286 LYS B CA 1
ATOM 4237 C C . LYS B 1 286 ? 28.715 28.363 49.389 1.00 35.99 286 LYS B C 1
ATOM 4238 O O . LYS B 1 286 ? 28.677 27.123 49.309 1.00 36.77 286 LYS B O 1
ATOM 4244 N N . GLY B 1 287 ? 29.856 29.053 49.302 1.00 33.68 287 GLY B N 1
ATOM 4245 C CA . GLY B 1 287 ? 31.151 28.388 49.128 1.00 31.06 287 GLY B CA 1
ATOM 4246 C C . GLY B 1 287 ? 31.464 27.898 47.709 1.00 29.50 287 GLY B C 1
ATOM 4247 O O . GLY B 1 287 ? 32.365 27.061 47.531 1.00 29.48 287 GLY B O 1
ATOM 4248 N N . ASN B 1 288 ? 30.751 28.428 46.702 1.00 27.27 288 ASN B N 1
ATOM 4249 C CA . ASN B 1 288 ? 31.093 28.205 45.301 1.00 26.34 288 ASN B CA 1
ATOM 4250 C C . ASN B 1 288 ? 31.754 29.453 44.759 1.00 25.84 288 ASN B C 1
ATOM 4251 O O . ASN B 1 288 ? 31.406 30.547 45.212 1.00 25.59 288 ASN B O 1
ATOM 4256 N N . SER B 1 289 ? 32.648 29.303 43.775 1.00 23.35 289 SER B N 1
ATOM 4257 C CA . SER B 1 289 ? 33.304 30.431 43.142 1.00 23.35 289 SER B CA 1
ATOM 4258 C C . SER B 1 289 ? 32.306 31.458 42.631 1.00 23.36 289 SER B C 1
ATOM 4259 O O . SER B 1 289 ? 31.472 31.149 41.760 1.00 21.12 289 SER B O 1
ATOM 4262 N N . LEU B 1 290 ? 32.414 32.687 43.119 1.00 23.34 290 LEU B N 1
ATOM 4263 C CA . LEU B 1 290 ? 31.456 33.717 42.705 1.00 24.00 290 LEU B CA 1
ATOM 4264 C C . LEU B 1 290 ? 31.757 34.197 41.303 1.00 23.35 290 LEU B C 1
ATOM 4265 O O . LEU B 1 290 ? 30.859 34.289 40.444 1.00 23.72 290 LEU B O 1
ATOM 4270 N N . THR B 1 291 ? 33.015 34.549 41.089 1.00 23.68 291 THR B N 1
ATOM 4271 C CA . THR B 1 291 ? 33.548 34.891 39.785 1.00 22.57 291 THR B CA 1
ATOM 4272 C C . THR B 1 291 ? 33.389 33.716 38.794 1.00 22.66 291 THR B C 1
ATOM 4273 O O . THR B 1 291 ? 33.051 33.923 37.620 1.00 22.51 291 THR B O 1
ATOM 4277 N N . GLY B 1 292 ? 33.685 32.494 39.255 1.00 21.80 292 GLY B N 1
ATOM 4278 C CA . GLY B 1 292 ? 33.495 31.302 38.429 1.00 20.32 292 GLY B CA 1
ATOM 4279 C C . GLY B 1 292 ? 32.085 31.070 37.926 1.00 21.29 292 GLY B C 1
ATOM 4280 O O . GLY B 1 292 ? 31.888 30.840 36.718 1.00 19.40 292 GLY B O 1
ATOM 4281 N N . VAL B 1 293 ? 31.103 31.103 38.841 1.00 22.37 293 VAL B N 1
ATOM 4282 C CA . VAL B 1 293 ? 29.699 30.930 38.464 1.00 23.22 293 VAL B CA 1
ATOM 4283 C C . VAL B 1 293 ? 29.216 32.070 37.536 1.00 24.18 293 VAL B C 1
ATOM 4284 O O . VAL B 1 293 ? 28.558 31.807 36.565 1.00 24.15 293 VAL B O 1
ATOM 4288 N N . LYS B 1 294 ? 29.563 33.325 37.798 1.00 25.28 294 LYS B N 1
ATOM 4289 C CA . LYS B 1 294 ? 29.168 34.420 36.843 1.00 25.61 294 LYS B CA 1
ATOM 4290 C C . LYS B 1 294 ? 29.713 34.202 35.434 1.00 24.83 294 LYS B C 1
ATOM 4291 O O . LYS B 1 294 ? 29.009 34.369 34.395 1.00 26.03 294 LYS B O 1
ATOM 4297 N N . LEU B 1 295 ? 30.949 33.754 35.386 1.00 24.65 295 LEU B N 1
ATOM 4298 C CA . LEU B 1 295 ? 31.565 33.446 34.112 1.00 23.70 295 LEU B CA 1
ATOM 4299 C C . LEU B 1 295 ? 30.822 32.328 33.405 1.00 23.55 295 LEU B C 1
ATOM 4300 O O . LEU B 1 295 ? 30.622 32.380 32.167 1.00 24.18 295 LEU B O 1
ATOM 4305 N N . LEU B 1 296 ? 30.452 31.284 34.155 1.00 22.45 296 LEU B N 1
ATOM 4306 C CA . LEU B 1 296 ? 29.756 30.141 33.541 1.00 21.29 296 LEU B CA 1
ATOM 4307 C C . LEU B 1 296 ? 28.334 30.489 33.135 1.00 21.52 296 LEU B C 1
ATOM 4308 O O . LEU B 1 296 ? 27.865 29.972 32.148 1.00 21.87 296 LEU B O 1
ATOM 4313 N N . GLU B 1 297 ? 27.636 31.330 33.890 1.00 21.49 297 GLU B N 1
ATOM 4314 C CA . GLU B 1 297 ? 26.312 31.828 33.412 1.00 23.83 297 GLU B CA 1
ATOM 4315 C C . GLU B 1 297 ? 26.433 32.541 32.042 1.00 24.63 297 GLU B C 1
ATOM 4316 O O . GLU B 1 297 ? 25.625 32.318 31.142 1.00 24.91 297 GLU B O 1
ATOM 4322 N N . ARG B 1 298 ? 27.477 33.361 31.874 1.00 23.96 298 ARG B N 1
ATOM 4323 C CA . ARG B 1 298 ? 27.643 34.132 30.649 1.00 24.32 298 ARG B CA 1
ATOM 4324 C C . ARG B 1 298 ? 27.883 33.137 29.507 1.00 24.54 298 ARG B C 1
ATOM 4325 O O . ARG B 1 298 ? 27.214 33.198 28.475 1.00 25.74 298 ARG B O 1
ATOM 4333 N N . LEU B 1 299 ? 28.757 32.155 29.742 1.00 24.24 299 LEU B N 1
ATOM 4334 C CA . LEU B 1 299 ? 29.123 31.172 28.731 1.00 23.83 299 LEU B CA 1
ATOM 4335 C C . LEU B 1 299 ? 27.953 30.268 28.354 1.00 23.94 299 LEU B C 1
ATOM 4336 O O . LEU B 1 299 ? 27.801 29.890 27.181 1.00 25.20 299 LEU B O 1
ATOM 4341 N N . SER B 1 300 ? 27.173 29.854 29.332 1.00 23.44 300 SER B N 1
ATOM 4342 C CA . SER B 1 300 ? 26.023 28.979 29.053 1.00 25.36 300 SER B CA 1
ATOM 4343 C C . SER B 1 300 ? 25.010 29.703 28.170 1.00 25.57 300 SER B C 1
ATOM 4344 O O . SER B 1 300 ? 24.518 29.131 27.215 1.00 25.17 300 SER B O 1
ATOM 4347 N N . LYS B 1 301 ? 24.708 30.951 28.520 1.00 26.71 301 LYS B N 1
ATOM 4348 C CA . LYS B 1 301 ? 23.838 31.801 27.709 1.00 29.00 301 LYS B CA 1
ATOM 4349 C C . LYS B 1 301 ? 24.354 31.954 26.263 1.00 29.12 301 LYS B C 1
ATOM 4350 O O . LYS B 1 301 ? 23.606 31.722 25.305 1.00 29.64 301 LYS B O 1
ATOM 4356 N N . THR B 1 302 ? 25.637 32.283 26.118 1.00 29.76 302 THR B N 1
ATOM 4357 C CA . THR B 1 302 ? 26.261 32.522 24.802 1.00 30.32 302 THR B CA 1
ATOM 4358 C C . THR B 1 302 ? 26.276 31.282 23.920 1.00 30.81 302 THR B C 1
ATOM 4359 O O . THR B 1 302 ? 25.979 31.369 22.712 1.00 30.70 302 THR B O 1
ATOM 4363 N N . TYR B 1 303 ? 26.606 30.125 24.507 1.00 29.75 303 TYR B N 1
ATOM 4364 C CA . TYR B 1 303 ? 26.721 28.916 23.714 1.00 28.93 303 TYR B CA 1
ATOM 4365 C C . TYR B 1 303 ? 25.592 27.916 23.885 1.00 28.87 303 TYR B C 1
ATOM 4366 O O . TYR B 1 303 ? 25.703 26.806 23.373 1.00 30.79 303 TYR B O 1
ATOM 4375 N N . SER B 1 304 ? 24.505 28.292 24.587 1.00 27.18 304 SER B N 1
ATOM 4376 C CA . SER B 1 304 ? 23.338 27.423 24.826 1.00 26.32 304 SER B CA 1
ATOM 4377 C C . SER B 1 304 ? 23.788 26.049 25.358 1.00 25.73 304 SER B C 1
ATOM 4378 O O . SER B 1 304 ? 23.491 25.001 24.776 1.00 22.82 304 SER B O 1
ATOM 4381 N N . LEU B 1 305 ? 24.526 26.078 26.464 1.00 25.24 305 LEU B N 1
ATOM 4382 C CA . LEU B 1 305 ? 25.162 24.865 26.977 1.00 25.01 305 LEU B CA 1
ATOM 4383 C C . LEU B 1 305 ? 24.201 23.967 27.757 1.00 26.27 305 LEU B C 1
ATOM 4384 O O . LEU B 1 305 ? 24.474 22.741 27.922 1.00 25.84 305 LEU B O 1
ATOM 4389 N N . SER B 1 306 ? 23.094 24.548 28.220 1.00 25.56 306 SER B N 1
ATOM 4390 C CA . SER B 1 306 ? 22.216 23.834 29.174 1.00 26.49 306 SER B CA 1
ATOM 4391 C C . SER B 1 306 ? 21.719 22.558 28.576 1.00 26.16 306 SER B C 1
ATOM 4392 O O . SER B 1 306 ? 21.331 22.528 27.395 1.00 25.64 306 SER B O 1
ATOM 4395 N N . ILE B 1 307 ? 21.745 21.500 29.390 1.00 24.76 307 ILE B N 1
ATOM 4396 C CA . ILE B 1 307 ? 21.248 20.180 28.989 1.00 25.11 307 ILE B CA 1
ATOM 4397 C C . ILE B 1 307 ? 19.736 20.026 29.147 1.00 25.32 307 ILE B C 1
ATOM 4398 O O . ILE B 1 307 ? 19.114 19.050 28.695 1.00 24.15 307 ILE B O 1
ATOM 4403 N N . PHE B 1 308 ? 19.144 21.005 29.807 1.00 25.59 308 PHE B N 1
ATOM 4404 C CA . PHE B 1 308 ? 17.741 20.989 30.031 1.00 27.59 308 PHE B CA 1
ATOM 4405 C C . PHE B 1 308 ? 17.052 21.564 28.797 1.00 28.90 308 PHE B C 1
ATOM 4406 O O . PHE B 1 308 ? 15.837 21.413 28.673 1.00 33.08 308 PHE B O 1
ATOM 4414 N N . TYR C 1 4 ? 10.592 5.343 16.747 1.00 51.46 4 TYR C N 1
ATOM 4415 C CA . TYR C 1 4 ? 9.801 4.550 17.752 1.00 51.74 4 TYR C CA 1
ATOM 4416 C C . TYR C 1 4 ? 8.755 3.678 17.058 1.00 51.51 4 TYR C C 1
ATOM 4417 O O . TYR C 1 4 ? 7.794 4.174 16.456 1.00 52.19 4 TYR C O 1
ATOM 4426 N N . ASN C 1 5 ? 8.961 2.371 17.136 1.00 50.95 5 ASN C N 1
ATOM 4427 C CA . ASN C 1 5 ? 8.058 1.400 16.519 1.00 49.73 5 ASN C CA 1
ATOM 4428 C C . ASN C 1 5 ? 6.938 0.970 17.499 1.00 48.40 5 ASN C C 1
ATOM 4429 O O . ASN C 1 5 ? 7.227 0.575 18.637 1.00 47.37 5 ASN C O 1
ATOM 4434 N N . GLN C 1 6 ? 5.672 1.067 17.050 1.00 47.22 6 GLN C N 1
ATOM 4435 C CA . GLN C 1 6 ? 4.483 0.659 17.826 1.00 45.65 6 GLN C CA 1
ATOM 4436 C C . GLN C 1 6 ? 4.581 -0.736 18.414 1.00 44.30 6 GLN C C 1
ATOM 4437 O O . GLN C 1 6 ? 4.347 -0.946 19.601 1.00 42.80 6 GLN C O 1
ATOM 4443 N N . GLU C 1 7 ? 4.862 -1.700 17.548 1.00 43.46 7 GLU C N 1
ATOM 4444 C CA . GLU C 1 7 ? 4.935 -3.093 17.963 1.00 42.73 7 GLU C CA 1
ATOM 4445 C C . GLU C 1 7 ? 6.111 -3.344 18.874 1.00 40.69 7 GLU C C 1
ATOM 4446 O O . GLU C 1 7 ? 6.009 -4.175 19.734 1.00 40.86 7 GLU C O 1
ATOM 4452 N N . GLU C 1 8 ? 7.224 -2.635 18.682 1.00 40.27 8 GLU C N 1
ATOM 4453 C CA . GLU C 1 8 ? 8.319 -2.669 19.659 1.00 39.47 8 GLU C CA 1
ATOM 4454 C C . GLU C 1 8 ? 7.789 -2.132 20.996 1.00 37.56 8 GLU C C 1
ATOM 4455 O O . GLU C 1 8 ? 8.070 -2.698 22.038 1.00 37.79 8 GLU C O 1
ATOM 4461 N N . LEU C 1 9 ? 6.977 -1.073 20.962 1.00 35.21 9 LEU C N 1
ATOM 4462 C CA . LEU C 1 9 ? 6.393 -0.539 22.203 1.00 32.39 9 LEU C CA 1
ATOM 4463 C C . LEU C 1 9 ? 5.489 -1.538 22.942 1.00 30.94 9 LEU C C 1
ATOM 4464 O O . LEU C 1 9 ? 5.546 -1.639 24.158 1.00 28.95 9 LEU C O 1
ATOM 4469 N N . VAL C 1 10 ? 4.679 -2.294 22.202 1.00 30.19 10 VAL C N 1
ATOM 4470 C CA . VAL C 1 10 ? 3.784 -3.295 22.797 1.00 29.90 10 VAL C CA 1
ATOM 4471 C C . VAL C 1 10 ? 4.609 -4.362 23.518 1.00 30.50 10 VAL C C 1
ATOM 4472 O O . VAL C 1 10 ? 4.199 -4.844 24.579 1.00 30.64 10 VAL C O 1
ATOM 4476 N N . ARG C 1 11 ? 5.763 -4.737 22.951 1.00 31.00 11 ARG C N 1
ATOM 4477 C CA . ARG C 1 11 ? 6.571 -5.824 23.552 1.00 32.52 11 ARG C CA 1
ATOM 4478 C C . ARG C 1 11 ? 7.233 -5.320 24.816 1.00 31.65 11 ARG C C 1
ATOM 4479 O O . ARG C 1 11 ? 7.339 -6.040 25.797 1.00 32.14 11 ARG C O 1
ATOM 4487 N N . PHE C 1 12 ? 7.677 -4.070 24.787 1.00 30.10 12 PHE C N 1
ATOM 4488 C CA . PHE C 1 12 ? 8.221 -3.450 25.981 1.00 29.68 12 PHE C CA 1
ATOM 4489 C C . PHE C 1 12 ? 7.211 -3.434 27.125 1.00 28.34 12 PHE C C 1
ATOM 4490 O O . PHE C 1 12 ? 7.531 -3.759 28.257 1.00 28.51 12 PHE C O 1
ATOM 4498 N N . VAL C 1 13 ? 5.983 -3.053 26.831 1.00 29.24 13 VAL C N 1
ATOM 4499 C CA . VAL C 1 13 ? 4.911 -2.970 27.839 1.00 29.12 13 VAL C CA 1
ATOM 4500 C C . VAL C 1 13 ? 4.552 -4.307 28.479 1.00 30.62 13 VAL C C 1
ATOM 4501 O O . VAL C 1 13 ? 4.233 -4.395 29.696 1.00 29.14 13 VAL C O 1
ATOM 4505 N N . GLU C 1 14 ? 4.552 -5.358 27.654 1.00 30.95 14 GLU C N 1
ATOM 4506 C CA . GLU C 1 14 ? 4.278 -6.699 28.170 1.00 32.38 14 GLU C CA 1
ATOM 4507 C C . GLU C 1 14 ? 5.447 -7.217 29.038 1.00 31.43 14 GLU C C 1
ATOM 4508 O O . GLU C 1 14 ? 5.187 -7.830 30.058 1.00 31.47 14 GLU C O 1
ATOM 4514 N N . GLU C 1 15 ? 6.696 -6.899 28.658 1.00 30.95 15 GLU C N 1
ATOM 4515 C CA . GLU C 1 15 ? 7.876 -7.177 29.505 1.00 32.23 15 GLU C CA 1
ATOM 4516 C C . GLU C 1 15 ? 7.761 -6.470 30.887 1.00 31.36 15 GLU C C 1
ATOM 4517 O O . GLU C 1 15 ? 8.010 -7.062 31.932 1.00 30.79 15 GLU C O 1
ATOM 4523 N N . ALA C 1 16 ? 7.313 -5.225 30.888 1.00 30.44 16 ALA C N 1
ATOM 4524 C CA . ALA C 1 16 ? 7.228 -4.448 32.120 1.00 29.26 16 ALA C CA 1
ATOM 4525 C C . ALA C 1 16 ? 6.080 -4.913 32.987 1.00 29.32 16 ALA C C 1
ATOM 4526 O O . ALA C 1 16 ? 6.158 -4.861 34.219 1.00 29.95 16 ALA C O 1
ATOM 4528 N N . LYS C 1 17 ? 5.011 -5.394 32.365 1.00 29.20 17 LYS C N 1
ATOM 4529 C CA . LYS C 1 17 ? 3.892 -5.931 33.135 1.00 30.45 17 LYS C CA 1
ATOM 4530 C C . LYS C 1 17 ? 4.263 -7.149 33.983 1.00 30.88 17 LYS C C 1
ATOM 4531 O O . LYS C 1 17 ? 3.542 -7.476 34.918 1.00 30.71 17 LYS C O 1
ATOM 4537 N N . GLN C 1 18 ? 5.382 -7.813 33.665 1.00 32.84 18 GLN C N 1
ATOM 4538 C CA . GLN C 1 18 ? 5.843 -8.944 34.470 1.00 34.78 18 GLN C CA 1
ATOM 4539 C C . GLN C 1 18 ? 6.209 -8.476 35.883 1.00 34.67 18 GLN C C 1
ATOM 4540 O O . GLN C 1 18 ? 6.202 -9.249 36.830 1.00 35.02 18 GLN C O 1
ATOM 4546 N N . TYR C 1 19 ? 6.507 -7.191 36.030 1.00 33.86 19 TYR C N 1
ATOM 4547 C CA . TYR C 1 19 ? 6.847 -6.668 37.333 1.00 33.67 19 TYR C CA 1
ATOM 4548 C C . TYR C 1 19 ? 5.654 -6.338 38.227 1.00 32.73 19 TYR C C 1
ATOM 4549 O O . TYR C 1 19 ? 5.848 -6.101 39.402 1.00 32.89 19 TYR C O 1
ATOM 4558 N N . ALA C 1 20 ? 4.432 -6.309 37.695 1.00 32.90 20 ALA C N 1
ATOM 4559 C CA . ALA C 1 20 ? 3.261 -5.849 38.475 1.00 33.06 20 ALA C CA 1
ATOM 4560 C C . ALA C 1 20 ? 3.066 -6.536 39.829 1.00 34.27 20 ALA C C 1
ATOM 4561 O O . ALA C 1 20 ? 2.650 -5.882 40.813 1.00 33.99 20 ALA C O 1
ATOM 4563 N N . ARG C 1 21 ? 3.368 -7.840 39.878 1.00 35.09 21 ARG C N 1
ATOM 4564 C CA . ARG C 1 21 ? 3.175 -8.668 41.086 1.00 36.24 21 ARG C CA 1
ATOM 4565 C C . ARG C 1 21 ? 4.070 -8.223 42.222 1.00 36.40 21 ARG C C 1
ATOM 4566 O O . ARG C 1 21 ? 3.778 -8.509 43.389 1.00 35.93 21 ARG C O 1
ATOM 4574 N N . TYR C 1 22 ? 5.196 -7.595 41.872 1.00 35.78 22 TYR C N 1
ATOM 4575 C CA . TYR C 1 22 ? 6.150 -7.141 42.879 1.00 36.07 22 TYR C CA 1
ATOM 4576 C C . TYR C 1 22 ? 5.833 -5.771 43.441 1.00 35.60 22 TYR C C 1
ATOM 4577 O O . TYR C 1 22 ? 6.517 -5.306 44.368 1.00 35.08 22 TYR C O 1
ATOM 4586 N N . GLY C 1 23 ? 4.816 -5.114 42.873 1.00 34.22 23 GLY C N 1
ATOM 4587 C CA . GLY C 1 23 ? 4.391 -3.800 43.349 1.00 33.16 23 GLY C CA 1
ATOM 4588 C C . GLY C 1 23 ? 3.038 -3.827 44.046 1.00 32.50 23 GLY C C 1
ATOM 4589 O O . GLY C 1 23 ? 2.455 -4.875 44.242 1.00 32.35 23 GLY C O 1
ATOM 4590 N N . LYS C 1 24 ? 2.525 -2.660 44.406 1.00 31.33 24 LYS C N 1
ATOM 4591 C CA . LYS C 1 24 ? 1.215 -2.552 45.026 1.00 31.60 24 LYS C CA 1
ATOM 4592 C C . LYS C 1 24 ? 0.669 -1.141 44.862 1.00 30.37 24 LYS C C 1
ATOM 4593 O O . LYS C 1 24 ? 1.410 -0.163 44.960 1.00 28.79 24 LYS C O 1
ATOM 4599 N N . VAL C 1 25 ? -0.640 -1.043 44.700 1.00 29.61 25 VAL C N 1
ATOM 4600 C CA . VAL C 1 25 ? -1.216 0.247 44.417 1.00 30.54 25 VAL C CA 1
ATOM 4601 C C . VAL C 1 25 ? -1.259 0.984 45.731 1.00 30.97 25 VAL C C 1
ATOM 4602 O O . VAL C 1 25 ? -1.203 0.346 46.804 1.00 30.46 25 VAL C O 1
ATOM 4606 N N . ALA C 1 26 ? -1.314 2.308 45.650 1.00 32.14 26 ALA C N 1
ATOM 4607 C CA . ALA C 1 26 ? -1.502 3.169 46.817 1.00 34.70 26 ALA C CA 1
ATOM 4608 C C . ALA C 1 26 ? -2.925 3.002 47.383 1.00 37.18 26 ALA C C 1
ATOM 4609 O O . ALA C 1 26 ? -3.910 3.198 46.669 1.00 38.31 26 ALA C O 1
ATOM 4611 N N . ASP C 1 27 ? -3.054 2.594 48.641 1.00 39.72 27 ASP C N 1
ATOM 4612 C CA . ASP C 1 27 ? -4.392 2.418 49.257 1.00 42.49 27 ASP C CA 1
ATOM 4613 C C . ASP C 1 27 ? -4.595 3.421 50.389 1.00 42.79 27 ASP C C 1
ATOM 4614 O O . ASP C 1 27 ? -5.648 3.423 51.040 1.00 44.20 27 ASP C O 1
ATOM 4619 N N . TYR C 1 28 ? -3.598 4.285 50.609 1.00 42.13 28 TYR C N 1
ATOM 4620 C CA . TYR C 1 28 ? -3.654 5.281 51.669 1.00 41.87 28 TYR C CA 1
ATOM 4621 C C . TYR C 1 28 ? -4.625 6.422 51.313 1.00 41.15 28 TYR C C 1
ATOM 4622 O O . TYR C 1 28 ? -5.241 7.039 52.202 1.00 40.81 28 TYR C O 1
ATOM 4631 N N . ILE C 1 29 ? -4.749 6.698 50.007 1.00 39.53 29 ILE C N 1
ATOM 4632 C CA . ILE C 1 29 ? -5.917 7.421 49.459 1.00 36.85 29 ILE C CA 1
ATOM 4633 C C . ILE C 1 29 ? -6.867 6.320 48.996 1.00 35.41 29 ILE C C 1
ATOM 4634 O O . ILE C 1 29 ? -6.601 5.645 47.987 1.00 35.01 29 ILE C O 1
ATOM 4639 N N . PRO C 1 30 ? -7.921 6.059 49.779 1.00 34.40 30 PRO C N 1
ATOM 4640 C CA . PRO C 1 30 ? -8.778 4.908 49.466 1.00 34.19 30 PRO C CA 1
ATOM 4641 C C . PRO C 1 30 ? -9.219 4.718 48.002 1.00 34.22 30 PRO C C 1
ATOM 4642 O O . PRO C 1 30 ? -9.177 3.583 47.511 1.00 35.26 30 PRO C O 1
ATOM 4646 N N . ALA C 1 31 ? -9.604 5.782 47.293 1.00 33.08 31 ALA C N 1
ATOM 4647 C CA . ALA C 1 31 ? -10.071 5.611 45.915 1.00 31.08 31 ALA C CA 1
ATOM 4648 C C . ALA C 1 31 ? -8.973 5.143 45.000 1.00 31.11 31 ALA C C 1
ATOM 4649 O O . ALA C 1 31 ? -9.232 4.480 44.018 1.00 30.71 31 ALA C O 1
ATOM 4651 N N . LEU C 1 32 ? -7.727 5.47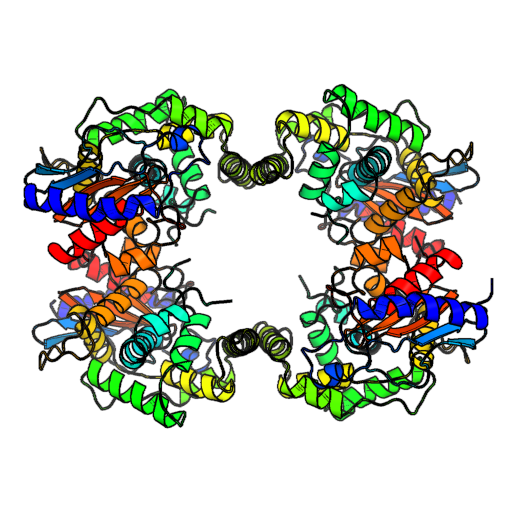5 45.340 1.00 30.17 32 LEU C N 1
ATOM 4652 C CA . LEU C 1 32 ? -6.572 4.970 44.613 1.00 29.20 32 LEU C CA 1
ATOM 4653 C C . LEU C 1 32 ? -6.336 3.435 44.778 1.00 28.28 32 LEU C C 1
ATOM 4654 O O . LEU C 1 32 ? -5.810 2.769 43.879 1.00 26.33 32 LEU C O 1
ATOM 4659 N N . GLY C 1 33 ? -6.670 2.891 45.946 1.00 28.50 33 GLY C N 1
ATOM 4660 C CA . GLY C 1 33 ? -6.570 1.439 46.153 1.00 29.88 33 GLY C CA 1
ATOM 4661 C C . GLY C 1 33 ? -7.497 0.654 45.223 1.00 31.22 33 GLY C C 1
ATOM 4662 O O . GLY C 1 33 ? -7.465 -0.570 45.178 1.00 31.53 33 GLY C O 1
ATOM 4663 N N . LYS C 1 34 ? -8.309 1.356 44.443 1.00 31.72 34 LYS C N 1
ATOM 4664 C CA . LYS C 1 34 ? -9.248 0.649 43.563 1.00 33.17 34 LYS C CA 1
ATOM 4665 C C . LYS C 1 34 ? -8.682 0.414 42.191 1.00 32.88 34 LYS C C 1
ATOM 4666 O O . LYS C 1 34 ? -9.317 -0.252 41.361 1.00 34.11 34 LYS C O 1
ATOM 4672 N N . ALA C 1 35 ? -7.474 0.932 41.959 1.00 31.22 35 ALA C N 1
ATOM 4673 C CA . ALA C 1 35 ? -6.851 0.837 40.652 1.00 31.05 35 ALA C CA 1
ATOM 4674 C C . ALA C 1 35 ? -6.310 -0.568 40.417 1.00 30.35 35 ALA C C 1
ATOM 4675 O O . ALA C 1 35 ? -6.095 -1.336 41.368 1.00 29.90 35 ALA C O 1
ATOM 4677 N N . ASN C 1 36 ? -6.066 -0.878 39.144 1.00 31.01 36 ASN C N 1
ATOM 4678 C CA . ASN C 1 36 ? -5.609 -2.211 38.736 1.00 30.94 36 ASN C CA 1
ATOM 4679 C C . ASN C 1 36 ? -4.100 -2.242 38.642 1.00 29.95 36 ASN C C 1
ATOM 4680 O O . ASN C 1 36 ? -3.572 -1.588 37.772 1.00 30.19 36 ASN C O 1
ATOM 4685 N N . PRO C 1 37 ? -3.401 -3.023 39.505 1.00 30.23 37 PRO C N 1
ATOM 4686 C CA . PRO C 1 37 ? -1.942 -3.092 39.459 1.00 30.18 37 PRO C CA 1
ATOM 4687 C C . PRO C 1 37 ? -1.365 -3.672 38.185 1.00 30.35 37 PRO C C 1
ATOM 4688 O O . PRO C 1 37 ? -0.186 -3.456 37.902 1.00 29.56 37 PRO C O 1
ATOM 4692 N N . ASN C 1 38 ? -2.197 -4.364 37.413 1.00 30.57 38 ASN C N 1
ATOM 4693 C CA . ASN C 1 38 ? -1.774 -4.953 36.138 1.00 29.80 38 ASN C CA 1
ATOM 4694 C C . ASN C 1 38 ? -1.790 -3.972 34.965 1.00 29.19 38 ASN C C 1
ATOM 4695 O O . ASN C 1 38 ? -1.180 -4.233 33.935 1.00 29.03 38 ASN C O 1
ATOM 4700 N N . GLU C 1 39 ? -2.502 -2.855 35.084 1.00 27.67 39 GLU C N 1
ATOM 4701 C CA . GLU C 1 39 ? -2.542 -1.922 33.947 1.00 27.39 39 GLU C CA 1
ATOM 4702 C C . GLU C 1 39 ? -1.237 -1.168 33.804 1.00 25.66 39 GLU C C 1
ATOM 4703 O O . GLU C 1 39 ? -0.588 -0.890 34.806 1.00 25.59 39 GLU C O 1
ATOM 4709 N N . LEU C 1 40 ? -0.890 -0.848 32.554 1.00 24.41 40 LEU C N 1
ATOM 4710 C CA . LEU C 1 40 ? 0.282 -0.081 32.166 1.00 24.38 40 LEU C CA 1
ATOM 4711 C C . LEU C 1 40 ? 0.023 0.491 30.768 1.00 24.82 40 LEU C C 1
ATOM 4712 O O . LEU C 1 40 ? -0.329 -0.229 29.832 1.00 24.04 40 LEU C O 1
ATOM 4717 N N . SER C 1 41 ? 0.224 1.788 30.629 1.00 23.75 41 SER C N 1
ATOM 4718 C CA . SER C 1 41 ? 0.043 2.421 29.339 1.00 24.32 41 SER C CA 1
ATOM 4719 C C . SER C 1 41 ? 1.169 3.384 29.179 1.00 23.18 41 SER C C 1
ATOM 4720 O O . SER C 1 41 ? 1.637 4.001 30.181 1.00 21.30 41 SER C O 1
ATOM 4723 N N . ILE C 1 42 ? 1.629 3.521 27.943 1.00 21.64 42 ILE C N 1
ATOM 4724 C CA . ILE C 1 42 ? 2.655 4.531 27.633 1.00 21.66 42 ILE C CA 1
ATOM 4725 C C . ILE C 1 42 ? 2.324 5.216 26.323 1.00 21.69 42 ILE C C 1
ATOM 4726 O O . ILE C 1 42 ? 1.8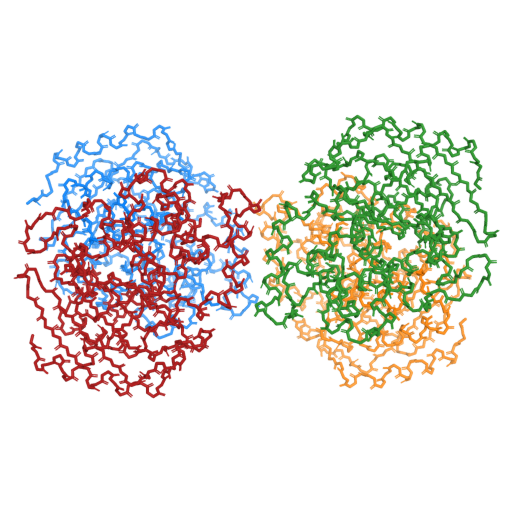54 4.562 25.402 1.00 22.03 42 ILE C O 1
ATOM 4731 N N . ALA C 1 43 ? 2.606 6.506 26.236 1.00 20.11 43 ALA C N 1
ATOM 4732 C CA . ALA C 1 43 ? 2.606 7.205 24.963 1.00 20.58 43 ALA C CA 1
ATOM 4733 C C . ALA C 1 43 ? 3.870 7.994 24.826 1.00 20.50 43 ALA C C 1
ATOM 4734 O O . ALA C 1 43 ? 4.379 8.547 25.802 1.00 18.95 43 ALA C O 1
ATOM 4736 N N . ILE C 1 44 ? 4.409 8.023 23.618 1.00 20.78 44 ILE C N 1
ATOM 4737 C CA . ILE C 1 44 ? 5.594 8.815 23.301 1.00 21.70 44 ILE C CA 1
ATOM 4738 C C . ILE C 1 44 ? 5.201 9.784 22.189 1.00 23.30 44 ILE C C 1
ATOM 4739 O O . ILE C 1 44 ? 4.735 9.337 21.131 1.00 23.90 44 ILE C O 1
ATOM 4744 N N . TYR C 1 45 ? 5.388 11.091 22.428 1.00 23.34 45 TYR C N 1
ATOM 4745 C CA . TYR C 1 45 ? 5.032 12.151 21.482 1.00 24.30 45 TYR C CA 1
ATOM 4746 C C . TYR C 1 45 ? 6.265 12.824 20.961 1.00 25.59 45 TYR C C 1
ATOM 4747 O O . TYR C 1 45 ? 7.160 13.160 21.718 1.00 25.72 45 TYR C O 1
ATOM 4756 N N . THR C 1 46 ? 6.340 13.039 19.648 1.00 26.42 46 THR C N 1
ATOM 4757 C CA . THR C 1 46 ? 7.572 13.511 19.042 1.00 28.00 46 THR C CA 1
ATOM 4758 C C . THR C 1 46 ? 7.345 14.862 18.356 1.00 29.04 46 THR C C 1
ATOM 4759 O O . THR C 1 46 ? 6.195 15.222 18.100 1.00 27.95 46 THR C O 1
ATOM 4763 N N . PRO C 1 47 ? 8.429 15.621 18.112 1.00 31.24 47 PRO C N 1
ATOM 4764 C CA . PRO C 1 47 ? 8.362 16.996 17.577 1.00 33.46 47 PRO C CA 1
ATOM 4765 C C . PRO C 1 47 ? 7.612 17.183 16.239 1.00 35.39 47 PRO C C 1
ATOM 4766 O O . PRO C 1 47 ? 7.104 18.270 15.977 1.00 36.46 47 PRO C O 1
ATOM 4770 N N . ASP C 1 48 ? 7.535 16.139 15.417 1.00 36.69 48 ASP C N 1
ATOM 4771 C CA . ASP C 1 48 ? 6.710 16.164 14.209 1.00 38.03 48 ASP C CA 1
ATOM 4772 C C . ASP C 1 48 ? 5.220 15.992 14.581 1.00 37.59 48 ASP C C 1
ATOM 4773 O O . ASP C 1 48 ? 4.386 15.691 13.717 1.00 36.72 48 ASP C O 1
ATOM 4778 N N . ASP C 1 49 ? 4.908 16.148 15.878 1.00 36.25 49 ASP C N 1
ATOM 4779 C CA . ASP C 1 49 ? 3.537 16.142 16.388 1.00 36.89 49 ASP C CA 1
ATOM 4780 C C . ASP C 1 49 ? 2.827 14.794 16.205 1.00 35.40 49 ASP C C 1
ATOM 4781 O O . ASP C 1 49 ? 1.611 14.752 16.207 1.00 35.96 49 ASP C O 1
ATOM 4786 N N . GLU C 1 50 ? 3.583 13.707 16.063 1.00 34.66 50 GLU C N 1
ATOM 4787 C CA . GLU C 1 50 ? 3.016 12.348 16.069 1.00 34.72 50 GLU C CA 1
ATOM 4788 C C . GLU C 1 50 ? 3.190 11.669 17.443 1.00 32.99 50 GLU C C 1
ATOM 4789 O O . GLU C 1 50 ? 4.154 11.970 18.155 1.00 32.00 50 GLU C O 1
ATOM 4795 N N . VAL C 1 51 ? 2.307 10.719 17.749 1.00 30.65 51 VAL C N 1
ATOM 4796 C CA . VAL C 1 51 ? 2.312 9.957 18.989 1.00 30.23 51 VAL C CA 1
ATOM 4797 C C . VAL C 1 51 ? 2.213 8.446 18.738 1.00 29.85 51 VAL C C 1
ATOM 4798 O O . VAL C 1 51 ? 1.437 8.000 17.931 1.00 30.84 51 VAL C O 1
ATOM 4802 N N . VAL C 1 52 ? 2.998 7.652 19.452 1.00 29.44 52 VAL C N 1
ATOM 4803 C CA . VAL C 1 52 ? 2.813 6.204 19.453 1.00 28.56 52 VAL C CA 1
ATOM 4804 C C . VAL C 1 52 ? 2.511 5.813 20.885 1.00 27.97 52 VAL C C 1
ATOM 4805 O O . VAL C 1 52 ? 3.076 6.382 21.810 1.00 26.40 52 VAL C O 1
ATOM 4809 N N . SER C 1 53 ? 1.631 4.837 21.066 1.00 26.87 53 SER C N 1
ATOM 4810 C CA . SER C 1 53 ? 1.296 4.386 22.371 1.00 27.37 53 SER C CA 1
ATOM 4811 C C . SER C 1 53 ? 1.082 2.884 22.369 1.00 27.76 53 SER C C 1
ATOM 4812 O O . SER C 1 53 ? 1.012 2.248 21.297 1.00 27.35 53 SER C O 1
ATOM 4815 N N . ALA C 1 54 ? 1.017 2.333 23.580 1.00 27.38 54 ALA C N 1
ATOM 4816 C CA . ALA C 1 54 ? 0.788 0.929 23.826 1.00 27.15 54 ALA C CA 1
ATOM 4817 C C . ALA C 1 54 ? 0.243 0.743 25.227 1.00 27.11 54 ALA C C 1
ATOM 4818 O O . ALA C 1 54 ? 0.405 1.613 26.111 1.00 26.26 54 ALA C O 1
ATOM 4820 N N . GLY C 1 55 ? -0.361 -0.421 25.431 1.00 27.20 55 GLY C N 1
ATOM 4821 C CA . GLY C 1 55 ? -0.966 -0.849 26.681 1.00 26.92 55 GLY C CA 1
ATOM 4822 C C . GLY C 1 55 ? -2.359 -0.324 26.839 1.00 28.39 55 GLY C C 1
ATOM 4823 O O . GLY C 1 55 ? -3.124 -0.200 25.845 1.00 27.98 55 GLY C O 1
ATOM 4824 N N . ASP C 1 56 ? -2.684 0.011 28.093 1.00 28.71 56 ASP C N 1
ATOM 4825 C CA . ASP C 1 56 ? -4.050 0.382 28.488 1.00 29.58 56 ASP C CA 1
ATOM 4826 C C . ASP C 1 56 ? -4.383 1.885 28.306 1.00 28.70 56 ASP C C 1
ATOM 4827 O O . ASP C 1 56 ? -4.803 2.563 29.244 1.00 29.87 56 ASP C O 1
ATOM 4832 N N . VAL C 1 57 ? -4.183 2.370 27.083 1.00 28.15 57 VAL C N 1
ATOM 4833 C CA . VAL C 1 57 ? -4.201 3.784 26.715 1.00 29.54 57 VAL C CA 1
ATOM 4834 C C . VAL C 1 57 ? -5.556 4.521 26.840 1.00 29.61 57 VAL C C 1
ATOM 4835 O O . VAL C 1 57 ? -5.631 5.764 26.682 1.00 29.82 57 VAL C O 1
ATOM 4839 N N . THR C 1 58 ? -6.618 3.777 27.118 1.00 28.92 58 THR C N 1
ATOM 4840 C CA . THR C 1 58 ? -7.922 4.437 27.355 1.00 28.87 58 THR C CA 1
ATOM 4841 C C . THR C 1 58 ? -8.209 4.665 28.843 1.00 28.33 58 THR C C 1
ATOM 4842 O O . THR C 1 58 ? -9.209 5.261 29.185 1.00 27.11 58 THR C O 1
ATOM 4846 N N . VAL C 1 59 ? -7.337 4.200 29.742 1.00 27.38 59 VAL C N 1
ATOM 4847 C CA . VAL C 1 59 ? -7.618 4.453 31.131 1.00 26.96 59 VAL C CA 1
ATOM 4848 C C . VAL C 1 59 ? -7.194 5.889 31.474 1.00 25.95 59 VAL C C 1
ATOM 4849 O O . VAL C 1 59 ? -6.062 6.306 31.145 1.00 26.89 59 VAL C O 1
ATOM 4853 N N . LYS C 1 60 ? -8.100 6.623 32.119 1.00 25.25 60 LYS C N 1
ATOM 4854 C CA . LYS C 1 60 ? -7.811 7.970 32.652 1.00 25.04 60 LYS C CA 1
ATOM 4855 C C . LYS C 1 60 ? -7.307 7.833 34.080 1.00 23.27 60 LYS C C 1
ATOM 4856 O O . LYS C 1 60 ? -7.882 7.131 34.878 1.00 24.80 60 LYS C O 1
ATOM 4862 N N . VAL C 1 61 ? -6.224 8.502 34.419 1.00 23.45 61 VAL C N 1
ATOM 4863 C CA . VAL C 1 61 ? -5.591 8.307 35.738 1.00 21.74 61 VAL C CA 1
ATOM 4864 C C . VAL C 1 61 ? -5.249 9.715 36.283 1.00 21.01 61 VAL C C 1
ATOM 4865 O O . VAL C 1 61 ? -4.951 10.603 35.523 1.00 20.22 61 VAL C O 1
ATOM 4869 N N . THR C 1 62 ? -5.305 9.902 37.594 1.00 21.07 62 THR C N 1
ATOM 4870 C CA . THR C 1 62 ? -5.043 11.211 38.188 1.00 19.65 62 THR C CA 1
ATOM 4871 C C . THR C 1 62 ? -3.542 11.534 38.129 1.00 20.61 62 THR C C 1
ATOM 4872 O O . THR C 1 62 ? -2.705 10.616 38.199 1.00 20.46 62 THR C O 1
ATOM 4876 N N . LEU C 1 63 ? -3.207 12.817 38.005 1.00 17.91 63 LEU C N 1
ATOM 4877 C CA . LEU C 1 63 ? -1.822 13.271 38.096 1.00 19.19 63 LEU C CA 1
ATOM 4878 C C . LEU C 1 63 ? -1.121 13.054 39.449 1.00 18.63 63 LEU C C 1
ATOM 4879 O O . LEU C 1 63 ? 0.073 12.821 39.497 1.00 19.40 63 LEU C O 1
ATOM 4884 N N . GLN C 1 64 ? -1.848 13.303 40.518 1.00 19.04 64 GLN C N 1
ATOM 4885 C CA . GLN C 1 64 ? -1.283 13.401 41.850 1.00 19.70 64 GLN C CA 1
ATOM 4886 C C . GLN C 1 64 ? -0.105 14.389 41.796 1.00 19.26 64 GLN C C 1
ATOM 4887 O O . GLN C 1 64 ? -0.288 15.493 41.273 1.00 18.56 64 GLN C O 1
ATOM 4893 N N . SER C 1 65 ? 1.102 13.986 42.231 1.00 18.71 65 SER C N 1
ATOM 4894 C CA . SER C 1 65 ? 2.195 14.940 42.337 1.00 18.39 65 SER C CA 1
ATOM 4895 C C . SER C 1 65 ? 2.695 15.473 41.018 1.00 17.11 65 SER C C 1
ATOM 4896 O O . SER C 1 65 ? 3.392 16.487 40.952 1.00 17.42 65 SER C O 1
ATOM 4899 N N . ILE C 1 66 ? 2.377 14.782 39.935 1.00 17.40 66 ILE C N 1
ATOM 4900 C CA . ILE C 1 66 ? 2.703 15.343 38.627 1.00 15.45 66 ILE C CA 1
ATOM 4901 C C . ILE C 1 66 ? 2.077 16.744 38.459 1.00 15.37 66 ILE C C 1
ATOM 4902 O O . ILE C 1 66 ? 2.619 17.577 37.786 1.00 15.71 66 ILE C O 1
ATOM 4907 N N . SER C 1 67 ? 0.955 17.001 39.123 1.00 16.95 67 SER C N 1
ATOM 4908 C CA . SER C 1 67 ? 0.230 18.293 38.970 1.00 17.39 67 SER C CA 1
ATOM 4909 C C . SER C 1 67 ? 1.023 19.457 39.580 1.00 18.30 67 SER C C 1
ATOM 4910 O O . SER C 1 67 ? 0.760 20.608 39.252 1.00 20.25 67 SER C O 1
ATOM 4913 N N . LYS C 1 68 ? 2.010 19.171 40.438 1.00 17.46 68 LYS C N 1
ATOM 4914 C CA . LYS C 1 68 ? 2.869 20.198 41.072 1.00 18.63 68 LYS C CA 1
ATOM 4915 C C . LYS C 1 68 ? 3.730 20.924 40.044 1.00 19.06 68 LYS C C 1
ATOM 4916 O O . LYS C 1 68 ? 4.017 22.098 40.180 1.00 16.61 68 LYS C O 1
ATOM 4922 N N . ILE C 1 69 ? 4.126 20.201 39.000 1.00 18.59 69 ILE C N 1
ATOM 4923 C CA . ILE C 1 69 ? 4.871 20.792 37.906 1.00 19.91 69 ILE C CA 1
ATOM 4924 C C . ILE C 1 69 ? 3.995 21.710 37.071 1.00 20.30 69 ILE C C 1
ATOM 4925 O O . ILE C 1 69 ? 4.458 22.734 36.608 1.00 22.45 69 ILE C O 1
ATOM 4930 N N . ILE C 1 70 ? 2.783 21.291 36.786 1.00 21.49 70 ILE C N 1
ATOM 4931 C CA . ILE C 1 70 ? 1.825 22.134 36.065 1.00 21.46 70 ILE C CA 1
ATOM 4932 C C . ILE C 1 70 ? 1.510 23.429 36.875 1.00 21.04 70 ILE C C 1
ATOM 4933 O O . ILE C 1 70 ? 1.546 24.546 36.354 1.00 19.71 70 ILE C O 1
ATOM 4938 N N . ALA C 1 71 ? 1.225 23.277 38.163 1.00 19.92 71 ALA C N 1
ATOM 4939 C CA . ALA C 1 71 ? 0.917 24.421 39.022 1.00 18.57 71 ALA C CA 1
ATOM 4940 C C . ALA C 1 71 ? 2.059 25.389 39.136 1.00 19.50 71 ALA C C 1
ATOM 4941 O O . ALA C 1 71 ? 1.849 26.613 39.143 1.00 19.13 71 ALA C O 1
ATOM 4943 N N . LEU C 1 72 ? 3.277 24.854 39.222 1.00 17.89 72 LEU C N 1
ATOM 4944 C CA . LEU C 1 72 ? 4.458 25.697 39.287 1.00 18.14 72 LEU C CA 1
ATOM 4945 C C . LEU C 1 72 ? 4.617 26.493 37.972 1.00 18.97 72 LEU C C 1
ATOM 4946 O O . LEU C 1 72 ? 4.941 27.673 38.031 1.00 18.69 72 LEU C O 1
ATOM 4951 N N . ALA C 1 73 ? 4.410 25.850 36.810 1.00 18.14 73 ALA C N 1
ATOM 4952 C CA . ALA C 1 73 ? 4.464 26.560 35.534 1.00 18.74 73 ALA C CA 1
ATOM 4953 C C . ALA C 1 73 ? 3.468 27.731 35.507 1.00 20.22 73 ALA C C 1
ATOM 4954 O O . ALA C 1 73 ? 3.851 28.861 35.179 1.00 21.01 73 ALA C O 1
ATOM 4956 N N . LEU C 1 74 ? 2.229 27.460 35.837 1.00 19.67 74 LEU C N 1
ATOM 4957 C CA . LEU C 1 74 ? 1.184 28.491 35.870 1.00 21.70 74 LEU C CA 1
ATOM 4958 C C . LEU C 1 74 ? 1.543 29.692 36.751 1.00 21.59 74 LEU C C 1
ATOM 4959 O O . LEU C 1 74 ? 1.483 30.843 36.296 1.00 23.65 74 LEU C O 1
ATOM 4964 N N . VAL C 1 75 ? 1.903 29.402 37.992 1.00 21.52 75 VAL C N 1
ATOM 4965 C CA . VAL C 1 75 ? 2.314 30.381 38.955 1.00 21.42 75 VAL C CA 1
ATOM 4966 C C . VAL C 1 75 ? 3.556 31.161 38.516 1.00 21.22 75 VAL C C 1
ATOM 4967 O O . VAL C 1 75 ? 3.630 32.377 38.677 1.00 20.79 75 VAL C O 1
ATOM 4971 N N . LEU C 1 76 ? 4.550 30.481 37.961 1.00 20.74 76 LEU C N 1
ATOM 4972 C CA . LEU C 1 76 ? 5.675 31.210 37.406 1.00 21.68 76 LEU C CA 1
ATOM 4973 C C . LEU C 1 76 ? 5.272 32.219 36.296 1.00 22.27 76 LEU C C 1
ATOM 4974 O O . LEU C 1 76 ? 5.821 33.330 36.230 1.00 22.27 76 LEU C O 1
ATOM 4979 N N . ILE C 1 77 ? 4.367 31.821 35.406 1.00 23.06 77 ILE C N 1
ATOM 4980 C CA . ILE C 1 77 ? 3.836 32.750 34.386 1.00 25.07 77 ILE C CA 1
ATOM 4981 C C . ILE C 1 77 ? 3.095 33.917 35.099 1.00 26.53 77 ILE C C 1
ATOM 4982 O O . ILE C 1 77 ? 3.469 35.063 34.964 1.00 28.25 77 ILE C O 1
ATOM 4987 N N . ASP C 1 78 ? 2.118 33.592 35.941 1.00 27.60 78 ASP C N 1
ATOM 4988 C CA . ASP C 1 78 ? 1.244 34.564 36.598 1.00 29.82 78 ASP C CA 1
ATOM 4989 C C . ASP C 1 78 ? 1.894 35.520 37.607 1.00 29.72 78 ASP C C 1
ATOM 4990 O O . ASP C 1 78 ? 1.537 36.692 37.638 1.00 30.80 78 ASP C O 1
ATOM 4995 N N . ARG C 1 79 ? 2.813 35.022 38.434 1.00 29.57 79 ARG C N 1
ATOM 4996 C CA . ARG C 1 79 ? 3.412 35.806 39.527 1.00 29.77 79 ARG C CA 1
ATOM 4997 C C . ARG C 1 79 ? 4.861 36.219 39.241 1.00 29.54 79 ARG C C 1
ATOM 4998 O O . ARG C 1 79 ? 5.399 37.153 39.854 1.00 29.69 79 ARG C O 1
ATOM 5006 N N . GLY C 1 80 ? 5.512 35.482 38.354 1.00 28.64 80 GLY C N 1
ATOM 5007 C CA . GLY C 1 80 ? 6.904 35.732 38.051 1.00 28.80 80 GLY C CA 1
ATOM 5008 C C . GLY C 1 80 ? 7.877 34.951 38.910 1.00 28.09 80 GLY C C 1
ATOM 5009 O O . GLY C 1 80 ? 7.604 34.632 40.049 1.00 26.71 80 GLY C O 1
ATOM 5010 N N . GLU C 1 81 ? 9.029 34.676 38.326 1.00 29.53 81 GLU C N 1
ATOM 5011 C CA . GLU C 1 81 ? 10.145 33.953 38.976 1.00 31.90 81 GLU C CA 1
ATOM 5012 C C . GLU C 1 81 ? 10.547 34.526 40.323 1.00 31.34 81 GLU C C 1
ATOM 5013 O O . GLU C 1 81 ? 10.730 33.783 41.263 1.00 31.07 81 GLU C O 1
ATOM 5019 N N . ASP C 1 82 ? 10.689 35.852 40.409 1.00 32.38 82 ASP C N 1
ATOM 5020 C CA . ASP C 1 82 ? 11.232 36.530 41.626 1.00 32.68 82 ASP C CA 1
ATOM 5021 C C . ASP C 1 82 ? 10.360 36.295 42.849 1.00 31.57 82 ASP C C 1
ATOM 5022 O O . ASP C 1 82 ? 10.850 35.967 43.915 1.00 33.14 82 ASP C O 1
ATOM 5027 N N . GLU C 1 83 ? 9.070 36.473 42.687 1.00 30.13 83 GLU C N 1
ATOM 5028 C CA . GLU C 1 83 ? 8.125 36.246 43.747 1.00 30.27 83 GLU C CA 1
ATOM 5029 C C . GLU C 1 83 ? 8.001 34.750 44.093 1.00 28.74 83 GLU C C 1
ATOM 5030 O O . GLU C 1 83 ? 7.969 34.433 45.265 1.00 26.59 83 GLU C O 1
ATOM 5036 N N . VAL C 1 84 ? 7.948 33.852 43.088 1.00 26.71 84 VAL C N 1
ATOM 5037 C CA . VAL C 1 84 ? 7.891 32.411 43.393 1.00 25.53 84 VAL C CA 1
ATOM 5038 C C . VAL C 1 84 ? 9.091 31.988 44.264 1.00 24.89 84 VAL C C 1
ATOM 5039 O O . VAL C 1 84 ? 8.933 31.293 45.259 1.00 24.99 84 VAL C O 1
ATOM 5043 N N . PHE C 1 85 ? 10.289 32.406 43.900 1.00 24.55 85 PHE C N 1
ATOM 5044 C CA . PHE C 1 85 ? 11.454 31.944 44.629 1.00 25.41 85 PHE C CA 1
ATOM 5045 C C . PHE C 1 85 ? 11.809 32.824 45.814 1.00 25.95 85 PHE C C 1
ATOM 5046 O O . PHE C 1 85 ? 12.813 32.607 46.475 1.00 26.31 85 PHE C O 1
ATOM 5054 N N . HIS C 1 86 ? 10.961 33.802 46.118 1.00 26.64 86 HIS C N 1
ATOM 5055 C CA . HIS C 1 86 ? 11.074 34.438 47.403 1.00 27.42 86 HIS C CA 1
ATOM 5056 C C . HIS C 1 86 ? 10.294 33.570 48.409 1.00 27.22 86 HIS C C 1
ATOM 5057 O O . HIS C 1 86 ? 10.635 33.486 49.564 1.00 28.72 86 HIS C O 1
ATOM 5064 N N . LYS C 1 87 ? 9.216 32.947 47.968 1.00 27.89 87 LYS C N 1
ATOM 5065 C CA . LYS C 1 87 ? 8.386 32.134 48.868 1.00 27.45 87 LYS C CA 1
ATOM 5066 C C . LYS C 1 87 ? 8.813 30.678 49.023 1.00 26.54 87 LYS C C 1
ATOM 5067 O O . LYS C 1 87 ? 8.584 30.132 50.053 1.00 26.20 87 LYS C O 1
ATOM 5073 N N . VAL C 1 88 ? 9.404 30.066 47.997 1.00 25.87 88 VAL C N 1
ATOM 5074 C CA . VAL C 1 88 ? 9.919 28.677 48.074 1.00 25.82 88 VAL C CA 1
ATOM 5075 C C . VAL C 1 88 ? 11.370 28.610 47.544 1.00 25.57 88 VAL C C 1
ATOM 5076 O O . VAL C 1 88 ? 11.747 29.428 46.767 1.00 24.51 88 VAL C O 1
ATOM 5080 N N . GLY C 1 89 ? 12.178 27.649 47.966 1.00 25.81 89 GLY C N 1
ATOM 5081 C CA . GLY C 1 89 ? 13.537 27.541 47.426 1.00 25.99 89 GLY C CA 1
ATOM 5082 C C . GLY C 1 89 ? 13.666 26.802 46.100 1.00 26.35 89 GLY C C 1
ATOM 5083 O O . GLY C 1 89 ? 12.684 26.439 45.458 1.00 25.98 89 GLY C O 1
ATOM 5084 N N . MET C 1 90 ? 14.907 26.606 45.682 1.00 27.25 90 MET C N 1
ATOM 5085 C CA . MET C 1 90 ? 15.235 25.881 44.464 1.00 28.38 90 MET C CA 1
ATOM 5086 C C . MET C 1 90 ? 16.067 24.623 44.701 1.00 28.36 90 MET C C 1
ATOM 5087 O O . MET C 1 90 ? 16.585 24.043 43.745 1.00 30.03 90 MET C O 1
ATOM 5092 N N . GLU C 1 91 ? 16.245 24.229 45.946 1.00 28.30 91 GLU C N 1
ATOM 5093 C CA . GLU C 1 91 ? 17.228 23.179 46.302 1.00 28.36 91 GLU C CA 1
ATOM 5094 C C . GLU C 1 91 ? 16.600 21.798 46.599 1.00 28.99 91 GLU C C 1
ATOM 5095 O O . GLU C 1 91 ? 15.579 21.720 47.266 1.00 28.90 91 GLU C O 1
ATOM 5101 N N . PRO C 1 92 ? 17.211 20.714 46.092 1.00 29.96 92 PRO C N 1
ATOM 5102 C CA . PRO C 1 92 ? 16.836 19.388 46.549 1.00 31.21 92 PRO C CA 1
ATOM 5103 C C . PRO C 1 92 ? 17.379 19.196 47.962 1.00 33.11 92 PRO C C 1
ATOM 5104 O O . PRO C 1 92 ? 16.645 18.670 48.801 1.00 34.91 92 PRO C O 1
ATOM 5108 N N . LYS C 1 109 ? 10.392 28.486 55.362 1.00 32.64 109 LYS C N 1
ATOM 5109 C CA . LYS C 1 109 ? 10.571 28.568 53.878 1.00 30.88 109 LYS C CA 1
ATOM 5110 C C . LYS C 1 109 ? 10.849 27.183 53.224 1.00 29.31 109 LYS C C 1
ATOM 5111 O O . LYS C 1 109 ? 11.909 26.564 53.436 1.00 28.81 109 LYS C O 1
ATOM 5117 N N . PRO C 1 110 ? 9.859 26.687 52.477 1.00 27.20 110 PRO C N 1
ATOM 5118 C CA . PRO C 1 110 ? 9.928 25.353 51.883 1.00 25.93 110 PRO C CA 1
ATOM 5119 C C . PRO C 1 110 ? 11.103 25.230 50.951 1.00 24.74 110 PRO C C 1
ATOM 5120 O O . PRO C 1 110 ? 11.420 26.152 50.213 1.00 23.71 110 PRO C O 1
ATOM 5124 N N . LEU C 1 111 ? 11.743 24.062 51.007 1.00 23.78 111 LEU C N 1
ATOM 5125 C CA . LEU C 1 111 ? 12.952 23.781 50.249 1.00 23.68 111 LEU C CA 1
ATOM 5126 C C . LEU C 1 111 ? 12.801 23.991 48.756 1.00 22.24 111 LEU C C 1
ATOM 5127 O O . LEU C 1 111 ? 13.676 24.580 48.121 1.00 23.17 111 LEU C O 1
ATOM 5132 N N . ASN C 1 112 ? 11.707 23.476 48.205 1.00 20.84 112 ASN C N 1
ATOM 5133 C CA . ASN C 1 112 ? 11.444 23.570 46.767 1.00 20.53 112 ASN C CA 1
ATOM 5134 C C . ASN C 1 112 ? 9.955 23.387 46.528 1.00 20.46 112 ASN C C 1
ATOM 5135 O O . ASN C 1 112 ? 9.261 22.997 47.437 1.00 19.56 112 ASN C O 1
ATOM 5140 N N . PRO C 1 113 ? 9.484 23.635 45.290 1.00 21.09 113 PRO C N 1
ATOM 5141 C CA . PRO C 1 113 ? 8.090 23.461 44.914 1.00 21.33 113 PRO C CA 1
ATOM 5142 C C . PRO C 1 113 ? 7.653 21.991 44.733 1.00 22.41 113 PRO C C 1
ATOM 5143 O O . PRO C 1 113 ? 6.493 21.749 44.456 1.00 21.41 113 PRO C O 1
ATOM 5147 N N . MET C 1 114 ? 8.566 21.035 44.887 1.00 22.07 114 MET C N 1
ATOM 5148 C CA . MET C 1 114 ? 8.215 19.638 44.648 1.00 22.81 114 MET C CA 1
ATOM 5149 C C . MET C 1 114 ? 7.757 18.909 45.915 1.00 23.78 114 MET C C 1
ATOM 5150 O O . MET C 1 114 ? 6.929 18.004 45.818 1.00 24.58 114 MET C O 1
ATOM 5155 N N . ILE C 1 115 ? 8.316 19.269 47.070 1.00 22.26 115 ILE C N 1
ATOM 5156 C CA . ILE C 1 115 ? 7.893 18.691 48.327 1.00 23.42 115 ILE C CA 1
ATOM 5157 C C . ILE C 1 115 ? 6.506 19.258 48.676 1.00 23.01 115 ILE C C 1
ATOM 5158 O O . ILE C 1 115 ? 6.151 20.340 48.221 1.00 20.05 115 ILE C O 1
ATOM 5163 N N . ASN C 1 116 ? 5.728 18.499 49.461 1.00 22.63 116 ASN C N 1
ATOM 5164 C CA . ASN C 1 116 ? 4.369 18.915 49.783 1.00 23.91 116 ASN C CA 1
ATOM 5165 C C . ASN C 1 116 ? 4.249 20.322 50.350 1.00 23.69 116 ASN C C 1
ATOM 5166 O O . ASN C 1 116 ? 3.337 21.029 49.934 1.00 24.13 116 ASN C O 1
ATOM 5171 N N . ALA C 1 117 ? 5.168 20.741 51.242 1.00 22.66 117 ALA C N 1
ATOM 5172 C CA . ALA C 1 117 ? 5.085 22.082 51.805 1.00 22.02 117 ALA C CA 1
ATOM 5173 C C . ALA C 1 117 ? 5.269 23.164 50.726 1.00 22.15 117 ALA C C 1
ATOM 5174 O O . ALA C 1 117 ? 4.496 24.092 50.674 1.00 21.42 117 ALA C O 1
ATOM 5176 N N . GLY C 1 118 ? 6.232 23.006 49.817 1.00 20.34 118 GLY C N 1
ATOM 5177 C CA . GLY C 1 118 ? 6.388 23.998 48.756 1.00 19.09 118 GLY C CA 1
ATOM 5178 C C . GLY C 1 118 ? 5.242 23.946 47.758 1.00 17.76 118 GLY C C 1
ATOM 5179 O O . GLY C 1 118 ? 4.857 24.982 47.237 1.00 17.35 118 GLY C O 1
ATOM 5180 N N . ALA C 1 119 ? 4.728 22.745 47.453 1.00 16.23 119 ALA C N 1
ATOM 5181 C CA . ALA C 1 119 ? 3.616 22.609 46.496 1.00 16.92 119 ALA C CA 1
ATOM 5182 C C . ALA C 1 119 ? 2.370 23.359 47.001 1.00 16.50 119 ALA C C 1
ATOM 5183 O O . ALA C 1 119 ? 1.616 23.926 46.228 1.00 17.82 119 ALA C O 1
ATOM 5185 N N . LEU C 1 120 ? 2.152 23.318 48.308 1.00 17.88 120 LEU C N 1
ATOM 5186 C CA . LEU C 1 120 ? 0.990 23.967 48.955 1.00 18.88 120 LEU C CA 1
ATOM 5187 C C . LEU C 1 120 ? 1.138 25.466 48.826 1.00 19.10 120 LEU C C 1
ATOM 5188 O O . LEU C 1 120 ? 0.176 26.154 48.503 1.00 19.09 120 LEU C O 1
ATOM 5193 N N . VAL C 1 121 ? 2.366 25.950 49.021 1.00 17.25 121 VAL C N 1
ATOM 5194 C CA . VAL C 1 121 ? 2.648 27.372 48.809 1.00 18.17 121 VAL C CA 1
ATOM 5195 C C . VAL C 1 121 ? 2.422 27.784 47.343 1.00 18.53 121 VAL C C 1
ATOM 5196 O O . VAL C 1 121 ? 1.759 28.776 47.075 1.00 18.90 121 VAL C O 1
ATOM 5200 N N . VAL C 1 122 ? 2.922 26.992 46.393 1.00 18.52 122 VAL C N 1
ATOM 5201 C CA . VAL C 1 122 ? 2.679 27.244 44.970 1.00 18.49 122 VAL C CA 1
ATOM 5202 C C . VAL C 1 122 ? 1.181 27.328 44.659 1.00 19.06 122 VAL C C 1
ATOM 5203 O O . VAL C 1 122 ? 0.718 28.293 44.026 1.00 18.36 122 VAL C O 1
ATOM 5207 N N . THR C 1 123 ? 0.434 26.317 45.092 1.00 19.57 123 THR C N 1
ATOM 5208 C CA . THR C 1 123 ? -1.017 26.261 44.895 1.00 21.55 123 THR C CA 1
ATOM 5209 C C . THR C 1 123 ? -1.778 27.477 45.505 1.00 21.88 123 THR C C 1
ATOM 5210 O O . THR C 1 123 ? -2.624 28.070 44.844 1.00 20.71 123 THR C O 1
ATOM 5214 N N . SER C 1 124 ? -1.377 27.893 46.702 1.00 22.60 124 SER C N 1
ATOM 5215 C CA . SER C 1 124 ? -1.911 29.101 47.329 1.00 22.65 124 SER C CA 1
ATOM 5216 C C . SER C 1 124 ? -1.649 30.376 46.540 1.00 22.87 124 SER C C 1
ATOM 5217 O O . SER C 1 124 ? -2.283 31.376 46.816 1.00 21.77 124 SER C O 1
ATOM 5220 N N . MET C 1 125 ? -0.757 30.321 45.562 1.00 23.46 125 MET C N 1
ATOM 5221 C CA . MET C 1 125 ? -0.398 31.497 44.751 1.00 25.79 125 MET C CA 1
ATOM 5222 C C . MET C 1 125 ? -1.205 31.599 43.458 1.00 25.36 125 MET C C 1
ATOM 5223 O O . MET C 1 125 ? -1.092 32.560 42.746 1.00 24.19 125 MET C O 1
ATOM 5228 N N . ILE C 1 126 ? -1.996 30.582 43.168 1.00 26.27 126 ILE C N 1
ATOM 5229 C CA . ILE C 1 126 ? -2.870 30.622 42.012 1.00 27.87 126 ILE C CA 1
ATOM 5230 C C . ILE C 1 126 ? -3.942 31.715 42.232 1.00 29.58 126 ILE C C 1
ATOM 5231 O O . ILE C 1 126 ? -4.623 31.731 43.231 1.00 28.85 126 ILE C O 1
ATOM 5236 N N . GLN C 1 127 ? -4.049 32.643 41.292 1.00 33.10 127 GLN C N 1
ATOM 5237 C CA . GLN C 1 127 ? -4.972 33.795 41.460 1.00 36.49 127 GLN C CA 1
ATOM 5238 C C . GLN C 1 127 ? -6.395 33.512 41.050 1.00 36.76 127 GLN C C 1
ATOM 5239 O O . GLN C 1 127 ? -6.638 32.585 40.276 1.00 36.12 127 GLN C O 1
ATOM 5245 N N . GLY C 1 128 ? -7.322 34.319 41.588 1.00 38.11 128 GLY C N 1
ATOM 5246 C CA . GLY C 1 128 ? -8.759 34.131 41.398 1.00 37.85 128 GLY C CA 1
ATOM 5247 C C . GLY C 1 128 ? -9.498 34.389 42.700 1.00 39.17 128 GLY C C 1
ATOM 5248 O O . GLY C 1 128 ? -8.910 34.294 43.780 1.00 38.76 128 GLY C O 1
ATOM 5249 N N . GLY C 1 129 ? -10.788 34.714 42.605 1.00 39.68 129 GLY C N 1
ATOM 5250 C CA . GLY C 1 129 ? -11.586 35.028 43.794 1.00 41.21 129 GLY C CA 1
ATOM 5251 C C . GLY C 1 129 ? -12.259 33.867 44.503 1.00 41.70 129 GLY C C 1
ATOM 5252 O O . GLY C 1 129 ? -12.821 34.013 45.621 1.00 43.39 129 GLY C O 1
ATOM 5253 N N . SER C 1 130 ? -12.207 32.707 43.870 1.00 40.06 130 SER C N 1
ATOM 5254 C CA . SER C 1 130 ? -12.950 31.581 44.330 1.00 38.77 130 SER C CA 1
ATOM 5255 C C . SER C 1 130 ? -12.058 30.379 44.106 1.00 36.98 130 SER C C 1
ATOM 5256 O O . SER C 1 130 ? -11.142 30.458 43.306 1.00 37.36 130 SER C O 1
ATOM 5259 N N . VAL C 1 131 ? -12.361 29.270 44.770 1.00 35.67 131 VAL C N 1
ATOM 5260 C CA . VAL C 1 131 ? -11.690 27.994 44.509 1.00 35.21 131 VAL C CA 1
ATOM 5261 C C . VAL C 1 131 ? -12.038 27.527 43.103 1.00 34.10 131 VAL C C 1
ATOM 5262 O O . VAL C 1 131 ? -11.187 27.000 42.402 1.00 33.97 131 VAL C O 1
ATOM 5266 N N . SER C 1 132 ? -13.293 27.699 42.698 1.00 33.60 132 SER C N 1
ATOM 5267 C CA . SER C 1 132 ? -13.708 27.254 41.377 1.00 33.65 132 SER C CA 1
ATOM 5268 C C . SER C 1 132 ? -13.032 28.059 40.276 1.00 32.96 132 SER C C 1
ATOM 5269 O O . SER C 1 132 ? -12.701 27.498 39.250 1.00 33.61 132 SER C O 1
ATOM 5272 N N . GLU C 1 133 ? -12.769 29.337 40.519 1.00 31.70 133 GLU C N 1
ATOM 5273 C CA . GLU C 1 133 ? -12.083 30.178 39.546 1.00 32.04 133 GLU C CA 1
ATOM 5274 C C . GLU C 1 133 ? -10.566 29.879 39.477 1.00 29.86 133 GLU C C 1
ATOM 5275 O O . GLU C 1 133 ? -9.959 29.875 38.394 1.00 28.96 133 GLU C O 1
ATOM 5281 N N . ARG C 1 134 ? -9.978 29.620 40.635 1.00 28.34 134 ARG C N 1
ATOM 5282 C CA . ARG C 1 134 ? -8.547 29.284 40.738 1.00 27.63 134 ARG C CA 1
ATOM 5283 C C . ARG C 1 134 ? -8.349 27.977 40.009 1.00 26.48 134 ARG C C 1
ATOM 5284 O O . ARG C 1 134 ? -7.510 27.900 39.147 1.00 27.02 134 ARG C O 1
ATOM 5292 N N . LEU C 1 135 ? -9.198 27.000 40.297 1.00 25.55 135 LEU C N 1
ATOM 5293 C CA . LEU C 1 135 ? -9.170 25.712 39.625 1.00 26.44 135 LEU C CA 1
ATOM 5294 C C . LEU C 1 135 ? -9.348 25.773 38.093 1.00 27.26 135 LEU C C 1
ATOM 5295 O O . LEU C 1 135 ? -8.622 25.093 37.362 1.00 26.76 135 LEU C O 1
ATOM 5300 N N . GLU C 1 136 ? -10.327 26.560 37.632 1.00 26.58 136 GLU C N 1
ATOM 5301 C CA . GLU C 1 136 ? -10.599 26.748 36.219 1.00 27.34 136 GLU C CA 1
ATOM 5302 C C . GLU C 1 136 ? -9.389 27.280 35.448 1.00 26.33 136 GLU C C 1
ATOM 5303 O O . GLU C 1 136 ? -9.107 26.830 34.341 1.00 27.20 136 GLU C O 1
ATOM 5309 N N . ARG C 1 137 ? -8.683 28.238 36.038 1.00 25.52 137 ARG C N 1
ATOM 5310 C CA . ARG C 1 137 ? -7.436 28.713 35.497 1.00 25.98 137 ARG C CA 1
ATOM 5311 C C . ARG C 1 137 ? -6.361 27.603 35.363 1.00 24.69 137 ARG C C 1
ATOM 5312 O O . ARG C 1 137 ? -5.588 27.604 34.415 1.00 23.07 137 ARG C O 1
ATOM 5320 N N . LEU C 1 138 ? -6.325 26.685 36.333 1.00 23.86 138 LEU C N 1
ATOM 5321 C CA . LEU C 1 138 ? -5.424 25.538 36.281 1.00 23.42 138 LEU C CA 1
ATOM 5322 C C . LEU C 1 138 ? -5.812 24.620 35.145 1.00 23.67 138 LEU C C 1
ATOM 5323 O O . LEU C 1 138 ? -4.971 24.270 34.339 1.00 22.99 138 LEU C O 1
ATOM 5328 N N . LEU C 1 139 ? -7.104 24.265 35.079 1.00 24.37 139 LEU C N 1
ATOM 5329 C CA . LEU C 1 139 ? -7.645 23.375 34.057 1.00 25.24 139 LEU C CA 1
ATOM 5330 C C . LEU C 1 139 ? -7.529 23.955 32.664 1.00 25.64 139 LEU C C 1
ATOM 5331 O O . LEU C 1 139 ? -7.099 23.263 31.751 1.00 27.32 139 LEU C O 1
ATOM 5336 N N . ALA C 1 140 ? -7.849 25.233 32.491 1.00 25.85 140 ALA C N 1
ATOM 5337 C CA . ALA C 1 140 ? -7.632 25.881 31.185 1.00 24.83 140 ALA C CA 1
ATOM 5338 C C . ALA C 1 140 ? -6.197 25.662 30.684 1.00 25.16 140 ALA C C 1
ATOM 5339 O O . ALA C 1 140 ? -5.961 25.191 29.565 1.00 24.23 140 ALA C O 1
ATOM 5341 N N . PHE C 1 141 ? -5.238 26.015 31.527 1.00 24.14 141 PHE C N 1
ATOM 5342 C CA . PHE C 1 141 ? -3.814 25.785 31.235 1.00 24.35 141 PHE C CA 1
ATOM 5343 C C . PHE C 1 141 ? -3.507 24.320 30.925 1.00 23.73 141 PHE C C 1
ATOM 5344 O O . PHE C 1 141 ? -2.877 24.041 29.906 1.00 23.16 141 PHE C O 1
ATOM 5352 N N . VAL C 1 142 ? -3.922 23.378 31.779 1.00 24.64 142 VAL C N 1
ATOM 5353 C CA . VAL C 1 142 ? -3.631 21.948 31.482 1.00 25.34 142 VAL C CA 1
ATOM 5354 C C . VAL C 1 142 ? -4.265 21.476 30.151 1.00 25.42 142 VAL C C 1
ATOM 5355 O O . VAL C 1 142 ? -3.648 20.717 29.380 1.00 25.32 142 VAL C O 1
ATOM 5359 N N . ARG C 1 143 ? -5.493 21.927 29.886 1.00 25.29 143 ARG C N 1
ATOM 5360 C CA . ARG C 1 143 ? -6.170 21.644 28.607 1.00 25.16 143 ARG C CA 1
ATOM 5361 C C . ARG C 1 143 ? -5.395 22.172 27.400 1.00 25.05 143 ARG C C 1
ATOM 5362 O O . ARG C 1 143 ? -5.386 21.505 26.388 1.00 26.61 143 ARG C O 1
ATOM 5370 N N . ARG C 1 144 ? -4.743 23.331 27.507 1.00 25.27 144 ARG C N 1
ATOM 5371 C CA . ARG C 1 144 ? -3.926 23.856 26.423 1.00 27.82 144 ARG C CA 1
ATOM 5372 C C . ARG C 1 144 ? -2.614 23.030 26.240 1.00 28.28 144 ARG C C 1
ATOM 5373 O O . ARG C 1 144 ? -2.156 22.757 25.113 1.00 27.50 144 ARG C O 1
ATOM 5381 N N . LEU C 1 145 ? -2.012 22.656 27.374 1.00 27.99 145 LEU C N 1
ATOM 5382 C CA . LEU C 1 145 ? -0.770 21.887 27.380 1.00 27.14 145 LEU C CA 1
ATOM 5383 C C . LEU C 1 145 ? -1.006 20.552 26.731 1.00 25.74 145 LEU C C 1
ATOM 5384 O O . LEU C 1 145 ? -0.216 20.130 25.892 1.00 25.43 145 LEU C O 1
ATOM 5389 N N . ALA C 1 146 ? -2.102 19.914 27.118 1.00 25.17 146 ALA C N 1
ATOM 5390 C CA . ALA C 1 146 ? -2.455 18.570 26.681 1.00 26.24 146 ALA C CA 1
ATOM 5391 C C . ALA C 1 146 ? -3.078 18.510 25.272 1.00 27.85 146 ALA C C 1
ATOM 5392 O O . ALA C 1 146 ? -3.202 17.421 24.695 1.00 27.93 146 ALA C O 1
ATOM 5394 N N . GLY C 1 147 ? -3.494 19.665 24.741 1.00 28.72 147 GLY C N 1
ATOM 5395 C CA . GLY C 1 147 ? -4.198 19.708 23.456 1.00 29.86 147 GLY C CA 1
ATOM 5396 C C . GLY C 1 147 ? -5.514 18.964 23.531 1.00 31.06 147 GLY C C 1
ATOM 5397 O O . GLY C 1 147 ? -5.959 18.429 22.530 1.00 32.37 147 GLY C O 1
ATOM 5398 N N . ASN C 1 148 ? -6.126 18.913 24.719 1.00 31.07 148 ASN C N 1
ATOM 5399 C CA . ASN C 1 148 ? -7.420 18.261 24.932 1.00 31.14 148 ASN C CA 1
ATOM 5400 C C . ASN C 1 148 ? -8.345 19.083 25.860 1.00 31.81 148 ASN C C 1
ATOM 5401 O O . ASN C 1 148 ? -8.061 19.249 27.056 1.00 30.37 148 ASN C O 1
ATOM 5406 N N . GLU C 1 149 ? -9.471 19.570 25.325 1.00 32.07 149 GLU C N 1
ATOM 5407 C CA . GLU C 1 149 ? -10.261 20.542 26.056 1.00 32.23 149 GLU C CA 1
ATOM 5408 C C . GLU C 1 149 ? -11.232 19.912 27.001 1.00 31.32 149 GLU C C 1
ATOM 5409 O O . GLU C 1 149 ? -11.804 20.598 27.815 1.00 31.73 149 GLU C O 1
ATOM 5415 N N . ARG C 1 150 ? -11.392 18.601 26.913 1.00 30.73 150 ARG C N 1
ATOM 5416 C CA . ARG C 1 150 ? -12.252 17.877 27.808 1.00 31.79 150 ARG C CA 1
ATOM 5417 C C . ARG C 1 150 ? -11.616 17.469 29.180 1.00 30.81 150 ARG C C 1
ATOM 5418 O O . ARG C 1 150 ? -12.298 16.864 30.001 1.00 30.91 150 ARG C O 1
ATOM 5426 N N . ILE C 1 151 ? -10.338 17.765 29.418 1.00 29.69 151 ILE C N 1
ATOM 5427 C CA . ILE C 1 151 ? -9.680 17.351 30.694 1.00 28.06 151 ILE C CA 1
ATOM 5428 C C . ILE C 1 151 ? -10.379 17.994 31.893 1.00 28.13 151 ILE C C 1
ATOM 5429 O O . ILE C 1 151 ? -10.625 19.205 31.880 1.00 27.44 151 ILE C O 1
ATOM 5434 N N . SER C 1 152 ? -10.767 17.154 32.866 1.00 27.86 152 SER C N 1
ATOM 5435 C CA . SER C 1 152 ? -11.282 17.594 34.186 1.00 27.56 152 SER C CA 1
ATOM 5436 C C . SER C 1 152 ? -10.686 16.727 35.322 1.00 26.65 152 SER C C 1
ATOM 5437 O O . SER C 1 152 ? -9.727 15.967 35.096 1.00 26.01 152 SER C O 1
ATOM 5440 N N . TYR C 1 153 ? -11.259 16.829 36.516 1.00 25.62 153 TYR C N 1
ATOM 5441 C CA . TYR C 1 153 ? -10.699 16.113 37.663 1.00 25.21 153 TYR C CA 1
ATOM 5442 C C . TYR C 1 153 ? -11.656 15.038 38.106 1.00 25.28 153 TYR C C 1
ATOM 5443 O O . TYR C 1 153 ? -12.848 15.074 37.786 1.00 23.87 153 TYR C O 1
ATOM 5452 N N . SER C 1 154 ? -11.123 14.035 38.794 1.00 24.70 154 SER C N 1
ATOM 5453 C CA . SER C 1 154 ? -11.932 12.969 39.294 1.00 25.81 154 SER C CA 1
ATOM 5454 C C . SER C 1 154 ? -12.448 13.398 40.629 1.00 26.44 154 SER C C 1
ATOM 5455 O O . SER C 1 154 ? -11.667 13.625 41.567 1.00 26.10 154 SER C O 1
ATOM 5458 N N . ASP C 1 155 ? -13.772 13.516 40.716 1.00 26.56 155 ASP C N 1
ATOM 5459 C CA . ASP C 1 155 ? -14.466 13.974 41.918 1.00 27.18 155 ASP C CA 1
ATOM 5460 C C . ASP C 1 155 ? -14.326 12.946 43.052 1.00 26.47 155 ASP C C 1
ATOM 5461 O O . ASP C 1 155 ? -14.116 13.299 44.197 1.00 25.00 155 ASP C O 1
ATOM 5466 N N . GLU C 1 156 ? -14.434 11.679 42.703 1.00 25.06 156 GLU C N 1
ATOM 5467 C CA . GLU C 1 156 ? -14.263 10.610 43.659 1.00 25.96 156 GLU C CA 1
ATOM 5468 C C . GLU C 1 156 ? -12.837 10.607 44.339 1.00 24.22 156 GLU C C 1
ATOM 5469 O O . GLU C 1 156 ? -12.750 10.481 45.541 1.00 23.14 156 GLU C O 1
ATOM 5475 N N . VAL C 1 157 ? -11.777 10.765 43.547 1.00 23.99 157 VAL C N 1
ATOM 5476 C CA . VAL C 1 157 ? -10.388 10.837 44.037 1.00 23.09 157 VAL C CA 1
ATOM 5477 C C . VAL C 1 157 ? -10.149 12.153 44.831 1.00 22.97 157 VAL C C 1
ATOM 5478 O O . VAL C 1 157 ? -9.567 12.110 45.905 1.00 22.58 157 VAL C O 1
ATOM 5482 N N . ALA C 1 158 ? -10.620 13.296 44.323 1.00 21.49 158 ALA C N 1
ATOM 5483 C CA . ALA C 1 158 ? -10.522 14.533 45.056 1.00 22.35 158 ALA C CA 1
ATOM 5484 C C . ALA C 1 158 ? -11.157 14.454 46.452 1.00 23.53 158 ALA C C 1
ATOM 5485 O O . ALA C 1 158 ? -10.518 14.857 47.418 1.00 22.91 158 ALA C O 1
ATOM 5487 N N . ARG C 1 159 ? -12.366 13.903 46.565 1.00 24.52 159 ARG C N 1
ATOM 5488 C CA . ARG C 1 159 ? -13.012 13.649 47.859 1.00 25.59 159 ARG C CA 1
ATOM 5489 C C . ARG C 1 159 ? -12.259 12.695 48.752 1.00 24.83 159 ARG C C 1
ATOM 5490 O O . ARG C 1 159 ? -12.196 12.943 49.938 1.00 26.14 159 ARG C O 1
ATOM 5498 N N . SER C 1 160 ? -11.772 11.581 48.206 1.00 23.66 160 SER C N 1
ATOM 5499 C CA . SER C 1 160 ? -11.039 10.578 49.000 1.00 23.90 160 SER C CA 1
ATOM 5500 C C . SER C 1 160 ? -9.801 11.282 49.585 1.00 23.82 160 SER C C 1
ATOM 5501 O O . SER C 1 160 ? -9.586 11.221 50.773 1.00 25.41 160 SER C O 1
ATOM 5504 N N . GLU C 1 161 ? -9.069 12.038 48.777 1.00 23.71 161 GLU C N 1
ATOM 5505 C CA . GLU C 1 161 ? -7.902 12.774 49.292 1.00 24.43 161 GLU C CA 1
ATOM 5506 C C . GLU C 1 161 ? -8.304 13.802 50.354 1.00 23.71 161 GLU C C 1
ATOM 5507 O O . GLU C 1 161 ? -7.710 13.851 51.437 1.00 23.13 161 GLU C O 1
ATOM 5513 N N . PHE C 1 162 ? -9.340 14.588 50.079 1.00 24.36 162 PHE C N 1
ATOM 5514 C CA . PHE C 1 162 ? -9.794 15.635 51.004 1.00 24.97 162 PHE C CA 1
ATOM 5515 C C . PHE C 1 162 ? -10.187 15.125 52.393 1.00 26.70 162 PHE C C 1
ATOM 5516 O O . PHE C 1 162 ? -9.879 15.771 53.420 1.00 26.23 162 PHE C O 1
ATOM 5524 N N . GLU C 1 163 ? -10.845 13.971 52.437 1.00 27.77 163 GLU C N 1
ATOM 5525 C CA . GLU C 1 163 ? -11.266 13.345 53.692 1.00 30.97 163 GLU C CA 1
ATOM 5526 C C . GLU C 1 163 ? -10.135 12.771 54.526 1.00 30.34 163 GLU C C 1
ATOM 5527 O O . GLU C 1 163 ? -10.324 12.611 55.700 1.00 31.33 163 GLU C O 1
ATOM 5533 N N . THR C 1 164 ? -8.992 12.447 53.912 1.00 31.33 164 THR C N 1
ATOM 5534 C CA . THR C 1 164 ? -7.866 11.737 54.565 1.00 31.62 164 THR C CA 1
ATOM 5535 C C . THR C 1 164 ? -6.558 12.561 54.718 1.00 29.67 164 THR C C 1
ATOM 5536 O O . THR C 1 164 ? -5.574 12.074 55.278 1.00 30.31 164 THR C O 1
ATOM 5540 N N . ALA C 1 165 ? -6.529 13.791 54.224 1.00 27.40 165 ALA C N 1
ATOM 5541 C CA . ALA C 1 165 ? -5.270 14.516 54.024 1.00 25.71 165 ALA C CA 1
ATOM 5542 C C . ALA C 1 165 ? -4.808 15.229 55.311 1.00 25.66 165 ALA C C 1
ATOM 5543 O O . ALA C 1 165 ? -4.855 16.461 55.384 1.00 22.95 165 ALA C O 1
ATOM 5545 N N . PHE C 1 166 ? -4.395 14.442 56.297 1.00 23.42 166 PHE C N 1
ATOM 5546 C CA . PHE C 1 166 ? -4.028 14.994 57.604 1.00 23.92 166 PHE C CA 1
ATOM 5547 C C . PHE C 1 166 ? -2.665 15.692 57.600 1.00 23.88 166 PHE C C 1
ATOM 5548 O O . PHE C 1 166 ? -2.538 16.821 58.064 1.00 22.93 166 PHE C O 1
ATOM 5556 N N . LEU C 1 167 ? -1.662 15.039 57.023 1.00 23.91 167 LEU C N 1
ATOM 5557 C CA . LEU C 1 167 ? -0.352 15.650 56.957 1.00 24.63 167 LEU C CA 1
ATOM 5558 C C . LEU C 1 167 ? -0.378 16.938 56.145 1.00 23.16 167 LEU C C 1
ATOM 5559 O O . LEU C 1 167 ? 0.263 17.903 56.528 1.00 22.76 167 LEU C O 1
ATOM 5564 N N . ASN C 1 168 ? -1.057 16.956 54.993 1.00 20.34 168 ASN C N 1
ATOM 5565 C CA . ASN C 1 168 ? -1.135 18.235 54.266 1.00 20.39 168 ASN C CA 1
ATOM 5566 C C . ASN C 1 168 ? -1.799 19.373 55.031 1.00 19.43 168 ASN C C 1
ATOM 5567 O O . ASN C 1 168 ? -1.355 20.509 54.912 1.00 19.55 168 ASN C O 1
ATOM 5572 N N . ARG C 1 169 ? -2.851 19.081 55.800 1.00 18.57 169 ARG C N 1
ATOM 5573 C CA . ARG C 1 169 ? -3.432 20.119 56.692 1.00 18.76 169 ARG C CA 1
ATOM 5574 C C . ARG C 1 169 ? -2.509 20.568 57.797 1.00 18.65 169 ARG C C 1
ATOM 5575 O O . ARG C 1 169 ? -2.459 21.764 58.119 1.00 19.38 169 ARG C O 1
ATOM 5583 N N . SER C 1 170 ? -1.755 19.634 58.362 1.00 16.82 170 SER C N 1
ATOM 5584 C CA . SER C 1 170 ? -0.706 19.987 59.303 1.00 17.77 170 SER C CA 1
ATOM 5585 C C . SER C 1 170 ? 0.309 20.980 58.705 1.00 19.30 170 SER C C 1
ATOM 5586 O O . SER C 1 170 ? 0.687 21.973 59.345 1.00 19.04 170 SER C O 1
ATOM 5589 N N . LEU C 1 171 ? 0.799 20.686 57.498 1.00 18.07 171 LEU C N 1
ATOM 5590 C CA . LEU C 1 171 ? 1.683 21.589 56.787 1.00 18.73 171 LEU C CA 1
ATOM 5591 C C . LEU C 1 171 ? 1.093 22.971 56.564 1.00 19.00 171 LEU C C 1
ATOM 5592 O O . LEU C 1 171 ? 1.802 23.937 56.697 1.00 19.25 171 LEU C O 1
ATOM 5597 N N . CYS C 1 172 ? -0.178 23.022 56.155 1.00 19.78 172 CYS C N 1
ATOM 5598 C CA . CYS C 1 172 ? -0.888 24.281 55.908 1.00 19.38 172 CYS C CA 1
ATOM 5599 C C . CYS C 1 172 ? -0.981 25.121 57.151 1.00 18.93 172 CYS C C 1
ATOM 5600 O O . CYS C 1 172 ? -0.728 26.289 57.086 1.00 18.51 172 CYS C O 1
ATOM 5603 N N . TYR C 1 173 ? -1.346 24.534 58.280 1.00 19.69 173 TYR C N 1
ATOM 5604 C CA . TYR C 1 173 ? -1.397 25.287 59.535 1.00 18.91 173 TYR C CA 1
ATOM 5605 C C . TYR C 1 173 ? -0.019 25.760 60.021 1.00 20.43 173 TYR C C 1
ATOM 5606 O O . TYR C 1 173 ? 0.117 26.864 60.543 1.00 20.80 173 TYR C O 1
ATOM 5615 N N . PHE C 1 174 ? 1.010 24.951 59.810 1.00 20.93 174 PHE C N 1
ATOM 5616 C CA . PHE C 1 174 ? 2.405 25.404 60.038 1.00 22.90 174 PHE C CA 1
ATOM 5617 C C . PHE C 1 174 ? 2.848 26.594 59.154 1.00 22.09 174 PHE C C 1
ATOM 5618 O O . PHE C 1 174 ? 3.423 27.584 59.662 1.00 22.10 174 PHE C O 1
ATOM 5626 N N . LEU C 1 175 ? 2.569 26.514 57.849 1.00 22.41 175 LEU C N 1
ATOM 5627 C CA . LEU C 1 175 ? 2.766 27.653 56.889 1.00 23.22 175 LEU C CA 1
ATOM 5628 C C . LEU C 1 175 ? 1.986 28.920 57.307 1.00 24.14 175 LEU C C 1
ATOM 5629 O O . LEU C 1 175 ? 2.484 30.065 57.190 1.00 23.90 175 LEU C O 1
ATOM 5634 N N . LYS C 1 176 ? 0.758 28.716 57.794 1.00 24.46 176 LYS C N 1
ATOM 5635 C CA . LYS C 1 176 ? -0.035 29.846 58.329 1.00 26.29 176 LYS C CA 1
ATOM 5636 C C . LYS C 1 176 ? 0.571 30.439 59.591 1.00 27.03 176 LYS C C 1
ATOM 5637 O O . LYS C 1 176 ? 0.622 31.672 59.731 1.00 27.16 176 LYS C O 1
ATOM 5643 N N . GLN C 1 177 ? 1.050 29.578 60.494 1.00 27.51 177 GLN C N 1
ATOM 5644 C CA . GLN C 1 177 ? 1.709 30.048 61.714 1.00 29.26 177 GLN C CA 1
ATOM 5645 C C . GLN C 1 177 ? 2.895 30.979 61.421 1.00 29.41 177 GLN C C 1
ATOM 5646 O O . GLN C 1 177 ? 3.057 31.994 62.089 1.00 29.35 177 GLN C O 1
ATOM 5652 N N . HIS C 1 178 ? 3.707 30.632 60.429 1.00 28.45 178 HIS C N 1
ATOM 5653 C CA . HIS C 1 178 ? 4.923 31.358 60.110 1.00 29.87 178 HIS C CA 1
ATOM 5654 C C . HIS C 1 178 ? 4.693 32.381 59.002 1.00 29.97 178 HIS C C 1
ATOM 5655 O O . HIS C 1 178 ? 5.642 32.915 58.412 1.00 29.64 178 HIS C O 1
ATOM 5662 N N . ARG C 1 179 ? 3.429 32.658 58.727 1.00 30.49 179 ARG C N 1
ATOM 5663 C CA . ARG C 1 179 ? 3.083 33.677 57.802 1.00 32.79 179 ARG C CA 1
ATOM 5664 C C . ARG C 1 179 ? 3.829 33.418 56.507 1.00 34.28 179 ARG C C 1
ATOM 5665 O O . ARG C 1 179 ? 4.641 34.255 56.069 1.00 36.68 179 ARG C O 1
ATOM 5673 N N . ILE C 1 180 ? 3.650 32.235 55.930 1.00 33.60 180 ILE C N 1
ATOM 5674 C CA . ILE C 1 180 ? 4.138 31.972 54.591 1.00 32.60 180 ILE C CA 1
ATOM 5675 C C . ILE C 1 180 ? 2.888 31.939 53.709 1.00 33.24 180 ILE C C 1
ATOM 5676 O O . ILE C 1 180 ? 2.911 32.359 52.550 1.00 33.18 180 ILE C O 1
ATOM 5681 N N . ILE C 1 181 ? 1.789 31.432 54.244 1.00 33.51 181 ILE C N 1
ATOM 5682 C CA . ILE C 1 181 ? 0.502 31.581 53.543 1.00 34.68 181 ILE C CA 1
ATOM 5683 C C . ILE C 1 181 ? -0.488 32.302 54.473 1.00 35.96 181 ILE C C 1
ATOM 5684 O O . ILE C 1 181 ? -0.311 32.317 55.677 1.00 34.69 181 ILE C O 1
ATOM 5689 N N . ASP C 1 182 ? -1.525 32.913 53.913 1.00 38.76 182 ASP C N 1
ATOM 5690 C CA . ASP C 1 182 ? -2.639 33.375 54.749 1.00 41.68 182 ASP C CA 1
ATOM 5691 C C . ASP C 1 182 ? -3.975 33.113 54.059 1.00 42.00 182 ASP C C 1
ATOM 5692 O O . ASP C 1 182 ? -4.734 34.028 53.734 1.00 43.40 182 ASP C O 1
ATOM 5697 N N . GLU C 1 183 ? -4.241 31.844 53.795 1.00 41.59 183 GLU C N 1
ATOM 5698 C CA . GLU C 1 183 ? -5.453 31.471 53.125 1.00 40.71 183 GLU C CA 1
ATOM 5699 C C . GLU C 1 183 ? -6.162 30.541 54.083 1.00 38.81 183 GLU C C 1
ATOM 5700 O O . GLU C 1 183 ? -5.523 29.935 54.966 1.00 38.49 183 GLU C O 1
ATOM 5706 N N . ASP C 1 184 ? -7.480 30.479 53.951 1.00 35.83 184 ASP C N 1
ATOM 5707 C CA . ASP C 1 184 ? -8.274 29.514 54.683 1.00 33.67 184 ASP C CA 1
ATOM 5708 C C . ASP C 1 184 ? -7.779 28.115 54.306 1.00 30.92 184 ASP C C 1
ATOM 5709 O O . ASP C 1 184 ? -7.593 27.821 53.131 1.00 30.64 184 ASP C O 1
ATOM 5714 N N . VAL C 1 185 ? -7.516 27.283 55.301 1.00 28.27 185 VAL C N 1
ATOM 5715 C CA . VAL C 1 185 ? -6.874 26.004 55.025 1.00 25.61 185 VAL C CA 1
ATOM 5716 C C . VAL C 1 185 ? -7.818 25.076 54.278 1.00 25.62 185 VAL C C 1
ATOM 5717 O O . VAL C 1 185 ? -7.382 24.361 53.389 1.00 24.09 185 VAL C O 1
ATOM 5721 N N . GLU C 1 186 ? -9.099 25.054 54.675 1.00 25.71 186 GLU C N 1
ATOM 5722 C CA . GLU C 1 186 ? -10.072 24.202 53.949 1.00 25.99 186 GLU C CA 1
ATOM 5723 C C . GLU C 1 186 ? -10.197 24.603 52.476 1.00 25.79 186 GLU C C 1
ATOM 5724 O O . GLU C 1 186 ? -10.237 23.757 51.633 1.00 26.12 186 GLU C O 1
ATOM 5730 N N . GLU C 1 187 ? -10.184 25.891 52.181 1.00 25.48 187 GLU C N 1
ATOM 5731 C CA . GLU C 1 187 ? -10.209 26.378 50.804 1.00 26.20 187 GLU C CA 1
ATOM 5732 C C . GLU C 1 187 ? -8.963 25.986 50.005 1.00 24.31 187 GLU C C 1
ATOM 5733 O O . GLU C 1 187 ? -9.042 25.531 48.856 1.00 22.16 187 GLU C O 1
ATOM 5739 N N . LEU C 1 188 ? -7.804 26.195 50.604 1.00 22.84 188 LEU C N 1
ATOM 5740 C CA . LEU C 1 188 ? -6.555 25.727 49.998 1.00 23.43 188 LEU C CA 1
ATOM 5741 C C . LEU C 1 188 ? -6.563 24.200 49.693 1.00 21.93 188 LEU C C 1
ATOM 5742 O O . LEU C 1 188 ? -6.186 23.771 48.626 1.00 22.69 188 LEU C O 1
ATOM 5747 N N . MET C 1 189 ? -7.012 23.394 50.638 1.00 21.86 189 MET C N 1
ATOM 5748 C CA . MET C 1 189 ? -7.010 21.956 50.484 1.00 22.21 189 MET C CA 1
ATOM 5749 C C . MET C 1 189 ? -8.072 21.482 49.472 1.00 21.49 189 MET C C 1
ATOM 5750 O O . MET C 1 189 ? -7.854 20.489 48.818 1.00 21.18 189 MET C O 1
ATOM 5755 N N . GLU C 1 190 ? -9.219 22.164 49.387 1.00 22.18 190 GLU C N 1
ATOM 5756 C CA . GLU C 1 190 ? -10.204 21.900 48.317 1.00 23.55 190 GLU C CA 1
ATOM 5757 C C . GLU C 1 190 ? -9.564 22.107 46.930 1.00 22.59 190 GLU C C 1
ATOM 5758 O O . GLU C 1 190 ? -9.714 21.276 46.045 1.00 21.07 190 GLU C O 1
ATOM 5764 N N . LEU C 1 191 ? -8.808 23.196 46.785 1.00 20.75 191 LEU C N 1
ATOM 5765 C CA . LEU C 1 191 ? -8.125 23.487 45.546 1.00 20.93 191 LEU C CA 1
ATOM 5766 C C . LEU C 1 191 ? -7.005 22.459 45.283 1.00 20.48 191 LEU C C 1
ATOM 5767 O O . LEU C 1 191 ? -6.858 21.968 44.168 1.00 21.11 191 LEU C O 1
ATOM 5772 N N . TYR C 1 192 ? -6.190 22.201 46.305 1.00 20.18 192 TYR C N 1
ATOM 5773 C CA . TYR C 1 192 ? -5.078 21.292 46.163 1.00 20.22 192 TYR C CA 1
ATOM 5774 C C . TYR C 1 192 ? -5.509 19.865 45.825 1.00 19.43 192 TYR C C 1
ATOM 5775 O O . TYR C 1 192 ? -4.885 19.235 45.004 1.00 20.76 192 TYR C O 1
ATOM 5784 N N . THR C 1 193 ? -6.563 19.361 46.454 1.00 20.43 193 THR C N 1
ATOM 5785 C CA . THR C 1 193 ? -7.041 17.980 46.185 1.00 20.20 193 THR C CA 1
ATOM 5786 C C . THR C 1 193 ? -7.608 17.869 44.777 1.00 20.33 193 THR C C 1
ATOM 5787 O O . THR C 1 193 ? -7.416 16.873 44.088 1.00 19.92 193 THR C O 1
ATOM 5791 N N . LYS C 1 194 ? -8.264 18.929 44.317 1.00 20.76 194 LYS C N 1
ATOM 5792 C CA . LYS C 1 194 ? -8.776 18.923 42.938 1.00 21.05 194 LYS C CA 1
ATOM 5793 C C . LYS C 1 194 ? -7.675 18.951 41.926 1.00 20.54 194 LYS C C 1
ATOM 5794 O O . LYS C 1 194 ? -7.759 18.270 40.928 1.00 22.19 194 LYS C O 1
ATOM 5800 N N . GLN C 1 195 ? -6.627 19.715 42.197 1.00 19.82 195 GLN C N 1
ATOM 5801 C CA . GLN C 1 195 ? -5.439 19.818 41.332 1.00 19.25 195 GLN C CA 1
ATOM 5802 C C . GLN C 1 195 ? -4.799 18.434 41.149 1.00 19.11 195 GLN C C 1
ATOM 5803 O O . GLN C 1 195 ? -4.448 17.999 40.038 1.00 18.73 195 GLN C O 1
ATOM 5809 N N . CYS C 1 196 ? -4.628 17.733 42.268 1.00 19.58 196 CYS C N 1
ATOM 5810 C CA . CYS C 1 196 ? -3.984 16.428 42.262 1.00 19.74 196 CYS C CA 1
ATOM 5811 C C . CYS C 1 196 ? -4.927 15.416 41.612 1.00 19.35 196 CYS C C 1
ATOM 5812 O O . CYS C 1 196 ? -4.438 14.392 41.129 1.00 19.81 196 CYS C O 1
ATOM 5815 N N . ALA C 1 197 ? -6.246 15.675 41.608 1.00 18.09 197 ALA C N 1
ATOM 5816 C CA . ALA C 1 197 ? -7.169 14.688 41.033 1.00 17.96 197 ALA C CA 1
ATOM 5817 C C . ALA C 1 197 ? -7.459 14.911 39.537 1.00 19.14 197 ALA C C 1
ATOM 5818 O O . ALA C 1 197 ? -8.273 14.183 38.975 1.00 20.07 197 ALA C O 1
ATOM 5820 N N . ILE C 1 198 ? -6.797 15.897 38.906 1.00 19.51 198 ILE C N 1
ATOM 5821 C CA . ILE C 1 198 ? -6.883 16.121 37.454 1.00 20.22 198 ILE C CA 1
ATOM 5822 C C . ILE C 1 198 ? -6.510 14.808 36.756 1.00 22.41 198 ILE C C 1
ATOM 5823 O O . ILE C 1 198 ? -5.473 14.197 37.084 1.00 21.60 198 ILE C O 1
ATOM 5828 N N . GLU C 1 199 ? -7.346 14.352 35.822 1.00 22.06 199 GLU C N 1
ATOM 5829 C CA . GLU C 1 199 ? -7.110 13.056 35.207 1.00 22.51 199 GLU C CA 1
ATOM 5830 C C . GLU C 1 199 ? -7.127 13.106 33.671 1.00 22.98 199 GLU C C 1
ATOM 5831 O O . GLU C 1 199 ? -7.761 13.990 33.054 1.00 23.61 199 GLU C O 1
ATOM 5837 N N . MET C 1 200 ? -6.352 12.201 33.074 1.00 23.00 200 MET C N 1
ATOM 5838 C CA . MET C 1 200 ? -6.069 12.152 31.648 1.00 22.87 200 MET C CA 1
ATOM 5839 C C . MET C 1 200 ? -5.435 10.789 31.300 1.00 23.70 200 MET C C 1
ATOM 5840 O O . MET C 1 200 ? -4.979 10.008 32.201 1.00 21.95 200 MET C O 1
ATOM 5845 N N . THR C 1 201 ? -5.363 10.528 30.009 1.00 22.75 201 THR C N 1
ATOM 5846 C CA . THR C 1 201 ? -4.725 9.305 29.520 1.00 23.61 201 THR C CA 1
ATOM 5847 C C . THR C 1 201 ? -3.226 9.562 29.371 1.00 23.53 201 THR C C 1
ATOM 5848 O O . THR C 1 201 ? -2.802 10.713 29.360 1.00 23.45 201 THR C O 1
ATOM 5852 N N . CYS C 1 202 ? -2.434 8.499 29.178 1.00 24.37 202 CYS C N 1
ATOM 5853 C CA . CYS C 1 202 ? -0.999 8.650 28.890 1.00 24.88 202 CYS C CA 1
ATOM 5854 C C . CYS C 1 202 ? -0.693 9.519 27.654 1.00 24.06 202 CYS C C 1
ATOM 5855 O O . CYS C 1 202 ? 0.340 10.214 27.572 1.00 25.05 202 CYS C O 1
ATOM 5858 N N . ILE C 1 203 ? -1.579 9.476 26.672 1.00 24.30 203 ILE C N 1
ATOM 5859 C CA . ILE C 1 203 ? -1.455 10.293 25.468 1.00 23.10 203 ILE C CA 1
ATOM 5860 C C . ILE C 1 203 ? -1.488 11.802 25.750 1.00 22.09 203 ILE C C 1
ATOM 5861 O O . ILE C 1 203 ? -0.652 12.546 25.274 1.00 22.50 203 ILE C O 1
ATOM 5866 N N . ASP C 1 204 ? -2.450 12.256 26.532 1.00 23.29 204 ASP C N 1
ATOM 5867 C CA . ASP C 1 204 ? -2.513 13.671 26.970 1.00 22.97 204 ASP C CA 1
ATOM 5868 C C . ASP C 1 204 ? -1.277 14.063 27.801 1.00 21.88 204 ASP C C 1
ATOM 5869 O O . ASP C 1 204 ? -0.736 15.156 27.681 1.00 21.72 204 ASP C O 1
ATOM 5874 N N . LEU C 1 205 ? -0.897 13.187 28.725 1.00 20.79 205 LEU C N 1
ATOM 5875 C CA . LEU C 1 205 ? 0.299 13.395 29.555 1.00 19.28 205 LEU C CA 1
ATOM 5876 C C . LEU C 1 205 ? 1.585 13.490 28.746 1.00 18.42 205 LEU C C 1
ATOM 5877 O O . LEU C 1 205 ? 2.404 14.383 28.973 1.00 17.48 205 LEU C O 1
ATOM 5882 N N . ALA C 1 206 ? 1.749 12.581 27.773 1.00 18.71 206 ALA C N 1
ATOM 5883 C CA . ALA C 1 206 ? 2.873 12.654 26.858 1.00 18.62 206 ALA C CA 1
ATOM 5884 C C . ALA C 1 206 ? 2.928 13.989 26.075 1.00 19.69 206 ALA C C 1
ATOM 5885 O O . ALA C 1 206 ? 4.023 14.525 25.844 1.00 21.54 206 ALA C O 1
ATOM 5887 N N . ARG C 1 207 ? 1.767 14.541 25.701 1.00 20.53 207 ARG C N 1
ATOM 5888 C CA . ARG C 1 207 ? 1.737 15.796 24.985 1.00 21.12 207 ARG C CA 1
ATOM 5889 C C . ARG C 1 207 ? 2.246 16.933 25.849 1.00 20.19 207 ARG C C 1
ATOM 5890 O O . ARG C 1 207 ? 2.970 17.821 25.379 1.00 18.90 207 ARG C O 1
ATOM 5898 N N . ILE C 1 208 ? 1.893 16.882 27.138 1.00 19.70 208 ILE C N 1
ATOM 5899 C CA . ILE C 1 208 ? 2.434 17.861 28.085 1.00 19.57 208 ILE C CA 1
ATOM 5900 C C . ILE C 1 208 ? 3.945 17.684 28.122 1.00 19.12 208 ILE C C 1
ATOM 5901 O O . ILE C 1 208 ? 4.713 18.652 28.109 1.00 19.71 208 ILE C O 1
ATOM 5906 N N . GLY C 1 209 ? 4.387 16.439 28.184 1.00 20.25 209 GLY C N 1
ATOM 5907 C CA . GLY C 1 209 ? 5.832 16.224 28.250 1.00 20.06 209 GLY C CA 1
ATOM 5908 C C . GLY C 1 209 ? 6.495 16.828 27.034 1.00 19.87 209 GLY C C 1
ATOM 5909 O O . GLY C 1 209 ? 7.575 17.364 27.139 1.00 19.10 209 GLY C O 1
ATOM 5910 N N . LEU C 1 210 ? 5.862 16.704 25.863 1.00 20.45 210 LEU C N 1
ATOM 5911 C CA . LEU C 1 210 ? 6.482 17.204 24.617 1.00 21.36 210 LEU C CA 1
ATOM 5912 C C . LEU C 1 210 ? 6.534 18.713 24.597 1.00 21.04 210 LEU C C 1
ATOM 5913 O O . LEU C 1 210 ? 7.510 19.266 24.129 1.00 23.04 210 LEU C O 1
ATOM 5918 N N . VAL C 1 211 ? 5.519 19.386 25.150 1.00 21.56 211 VAL C N 1
ATOM 5919 C CA . VAL C 1 211 ? 5.516 20.845 25.238 1.00 20.33 211 VAL C CA 1
ATOM 5920 C C . VAL C 1 211 ? 6.745 21.283 26.038 1.00 20.56 211 VAL C C 1
ATOM 5921 O O . VAL C 1 211 ? 7.481 22.216 25.634 1.00 19.36 211 VAL C O 1
ATOM 5925 N N . LEU C 1 212 ? 7.004 20.585 27.156 1.00 20.40 212 LEU C N 1
ATOM 5926 C CA . LEU C 1 212 ? 8.239 20.846 27.982 1.00 21.25 212 LEU C CA 1
ATOM 5927 C C . LEU C 1 212 ? 9.512 20.596 27.190 1.00 20.71 212 LEU C C 1
ATOM 5928 O O . LEU C 1 212 ? 10.421 21.410 27.174 1.00 22.19 212 LEU C O 1
ATOM 5933 N N . ALA C 1 213 ? 9.582 19.462 26.522 1.00 21.80 213 ALA C N 1
ATOM 5934 C CA . ALA C 1 213 ? 10.751 19.078 25.731 1.00 22.53 213 ALA C CA 1
ATOM 5935 C C . ALA C 1 213 ? 11.053 20.075 24.598 1.00 23.55 213 ALA C C 1
ATOM 5936 O O . ALA C 1 213 ? 12.166 20.124 24.097 1.00 23.47 213 ALA C O 1
ATOM 5938 N N . LEU C 1 214 ? 10.031 20.794 24.160 1.00 25.12 214 LEU C N 1
ATOM 5939 C CA . LEU C 1 214 ? 10.148 21.768 23.058 1.00 26.57 214 LEU C CA 1
ATOM 5940 C C . LEU C 1 214 ? 10.227 23.164 23.637 1.00 27.57 214 LEU C C 1
ATOM 5941 O O . LEU C 1 214 ? 9.890 24.137 22.954 1.00 28.10 214 LEU C O 1
ATOM 5946 N N . ASP C 1 215 ? 10.634 23.242 24.905 1.00 27.63 215 ASP C N 1
ATOM 5947 C CA . ASP C 1 215 ? 10.831 24.495 25.601 1.00 28.19 215 ASP C CA 1
ATOM 5948 C C . ASP C 1 215 ? 9.592 25.408 25.616 1.00 26.98 215 ASP C C 1
ATOM 5949 O O . ASP C 1 215 ? 9.691 26.618 25.466 1.00 26.66 215 ASP C O 1
ATOM 5954 N N . GLY C 1 216 ? 8.429 24.799 25.777 1.00 27.62 216 GLY C N 1
ATOM 5955 C CA . GLY C 1 216 ? 7.188 25.534 26.024 1.00 28.28 216 GLY C CA 1
ATOM 5956 C C . GLY C 1 216 ? 6.341 25.772 24.795 1.00 29.53 216 GLY C C 1
ATOM 5957 O O . GLY C 1 216 ? 5.258 26.360 24.865 1.00 29.08 216 GLY C O 1
ATOM 5958 N N . ARG C 1 217 ? 6.813 25.298 23.660 1.00 30.73 217 ARG C N 1
ATOM 5959 C CA . ARG C 1 217 ? 6.122 25.543 22.412 1.00 32.76 217 ARG C CA 1
ATOM 5960 C C . ARG C 1 217 ? 5.048 24.482 22.181 1.00 33.42 217 ARG C C 1
ATOM 5961 O O . ARG C 1 217 ? 5.200 23.344 22.602 1.00 32.72 217 ARG C O 1
ATOM 5969 N N . ASP C 1 218 ? 3.923 24.878 21.584 1.00 34.21 218 ASP C N 1
ATOM 5970 C CA . ASP C 1 218 ? 2.882 23.934 21.207 1.00 35.81 218 ASP C CA 1
ATOM 5971 C C . ASP C 1 218 ? 3.377 23.140 19.981 1.00 36.90 218 ASP C C 1
ATOM 5972 O O . ASP C 1 218 ? 3.821 23.748 19.017 1.00 36.23 218 ASP C O 1
ATOM 5977 N N . PRO C 1 219 ? 3.318 21.785 20.019 1.00 38.79 219 PRO C N 1
ATOM 5978 C CA . PRO C 1 219 ? 3.845 20.967 18.899 1.00 39.97 219 PRO C CA 1
ATOM 5979 C C . PRO C 1 219 ? 3.045 20.973 17.595 1.00 42.60 219 PRO C C 1
ATOM 5980 O O . PRO C 1 219 ? 3.582 20.563 16.556 1.00 42.62 219 PRO C O 1
ATOM 5984 N N . HIS C 1 220 ? 1.774 21.369 17.654 1.00 44.44 220 HIS C N 1
ATOM 5985 C CA . HIS C 1 220 ? 0.911 21.362 16.466 1.00 46.59 220 HIS C CA 1
ATOM 5986 C C . HIS C 1 220 ? 1.025 22.672 15.709 1.00 46.99 220 HIS C C 1
ATOM 5987 O O . HIS C 1 220 ? 1.126 22.671 14.471 1.00 47.74 220 HIS C O 1
ATOM 5994 N N . SER C 1 221 ? 1.027 23.779 16.453 1.00 46.97 221 SER C N 1
ATOM 5995 C CA . SER C 1 221 ? 0.944 25.116 15.880 1.00 47.14 221 SER C CA 1
ATOM 5996 C C . SER C 1 221 ? 2.207 25.921 16.142 1.00 47.23 221 SER C C 1
ATOM 5997 O O . SER C 1 221 ? 2.349 27.061 15.680 1.00 47.97 221 SER C O 1
ATOM 6000 N N . SER C 1 222 ? 3.121 25.321 16.894 1.00 47.17 222 SER C N 1
ATOM 6001 C CA . SER C 1 222 ? 4.411 25.930 17.267 1.00 47.14 222 SER C CA 1
ATOM 6002 C C . SER C 1 222 ? 4.365 27.251 18.053 1.00 47.08 222 SER C C 1
ATOM 6003 O O . SER C 1 222 ? 5.406 27.896 18.203 1.00 47.74 222 SER C O 1
ATOM 6006 N N . GLU C 1 223 ? 3.211 27.656 18.590 1.00 46.16 223 GLU C N 1
ATOM 6007 C CA . GLU C 1 223 ? 3.206 28.872 19.436 1.00 45.60 223 GLU C CA 1
ATOM 6008 C C . GLU C 1 223 ? 3.478 28.581 20.929 1.00 43.28 223 GLU C C 1
ATOM 6009 O O . GLU C 1 223 ? 3.264 27.475 21.376 1.00 43.28 223 GLU C O 1
ATOM 6015 N N . PRO C 1 224 ? 3.954 29.574 21.699 1.00 41.55 224 PRO C N 1
ATOM 6016 C CA . PRO C 1 224 ? 4.453 29.302 23.055 1.00 40.03 224 PRO C CA 1
ATOM 6017 C C . PRO C 1 224 ? 3.364 29.218 24.150 1.00 38.37 224 PRO C C 1
ATOM 6018 O O . PRO C 1 224 ? 2.788 30.254 24.532 1.00 39.01 224 PRO C O 1
ATOM 6022 N N . LEU C 1 225 ? 3.110 28.003 24.654 1.00 34.63 225 LEU C N 1
ATOM 6023 C CA . LEU C 1 225 ? 2.166 27.780 25.764 1.00 31.74 225 LEU C CA 1
ATOM 6024 C C . LEU C 1 225 ? 2.727 28.219 27.139 1.00 30.79 225 LEU C C 1
ATOM 6025 O O . LEU C 1 225 ? 1.969 28.494 28.088 1.00 29.45 225 LEU C O 1
ATOM 6030 N N . MET C 1 226 ? 4.058 28.266 27.235 1.00 29.48 226 MET C N 1
ATOM 6031 C CA . MET C 1 226 ? 4.760 28.842 28.403 1.00 28.21 226 MET C CA 1
ATOM 6032 C C . MET C 1 226 ? 6.085 29.368 27.892 1.00 27.34 226 MET C C 1
ATOM 6033 O O . MET C 1 226 ? 6.601 28.900 26.864 1.00 25.08 226 MET C O 1
ATOM 6038 N N . PRO C 1 227 ? 6.653 30.343 28.606 1.00 26.63 227 PRO C N 1
ATOM 6039 C CA . PRO C 1 227 ? 7.959 30.783 28.213 1.00 27.01 227 PRO C CA 1
ATOM 6040 C C . PRO C 1 227 ? 9.010 29.674 28.330 1.00 27.83 227 PRO C C 1
ATOM 6041 O O . PRO C 1 227 ? 8.850 28.689 29.130 1.00 27.11 227 PRO C O 1
ATOM 6045 N N . LEU C 1 228 ? 10.080 29.854 27.562 1.00 26.76 228 LEU C N 1
ATOM 6046 C CA . LEU C 1 228 ? 11.196 28.929 27.565 1.00 27.49 228 LEU C CA 1
ATOM 6047 C C . LEU C 1 228 ? 11.766 28.833 28.959 1.00 27.33 228 LEU C C 1
ATOM 6048 O O . LEU C 1 228 ? 12.114 27.748 29.379 1.00 26.00 228 LEU C O 1
ATOM 6053 N N . ASP C 1 229 ? 11.939 29.985 29.657 1.00 28.27 229 ASP C N 1
ATOM 6054 C CA . ASP C 1 229 ? 12.589 29.972 30.975 1.00 29.52 229 ASP C CA 1
ATOM 6055 C C . ASP C 1 229 ? 11.796 29.153 32.012 1.00 27.84 229 ASP C C 1
ATOM 6056 O O . ASP C 1 229 ? 12.381 28.554 32.896 1.00 28.40 229 ASP C O 1
ATOM 6061 N N . VAL C 1 230 ? 10.478 29.138 31.873 1.00 25.66 230 VAL C N 1
ATOM 6062 C CA . VAL C 1 230 ? 9.554 28.392 32.724 1.00 25.01 230 VAL C CA 1
ATOM 6063 C C . VAL C 1 230 ? 9.649 26.902 32.449 1.00 24.34 230 VAL C C 1
ATOM 6064 O O . VAL C 1 230 ? 9.772 26.129 33.383 1.00 24.44 230 VAL C O 1
ATOM 6068 N N . ALA C 1 231 ? 9.658 26.508 31.179 1.00 23.61 231 ALA C N 1
ATOM 6069 C CA . ALA C 1 231 ? 9.857 25.078 30.783 1.00 24.39 231 ALA C CA 1
ATOM 6070 C C . ALA C 1 231 ? 11.215 24.529 31.304 1.00 24.25 231 ALA C C 1
ATOM 6071 O O . ALA C 1 231 ? 11.295 23.418 31.828 1.00 23.76 231 ALA C O 1
ATOM 6073 N N . ARG C 1 232 ? 12.274 25.330 31.159 1.00 23.36 232 ARG C N 1
ATOM 6074 C CA . ARG C 1 232 ? 13.581 24.958 31.706 1.00 24.59 232 ARG C CA 1
ATOM 6075 C C . ARG C 1 232 ? 13.521 24.755 33.223 1.00 21.31 232 ARG C C 1
ATOM 6076 O O . ARG C 1 232 ? 13.990 23.756 33.729 1.00 21.97 232 ARG C O 1
ATOM 6084 N N . ILE C 1 233 ? 12.976 25.707 33.954 1.00 20.35 233 ILE C N 1
ATOM 6085 C CA . ILE C 1 233 ? 12.811 25.549 35.423 1.00 19.57 233 ILE C CA 1
ATOM 6086 C C . ILE C 1 233 ? 12.109 24.247 35.867 1.00 20.84 233 ILE C C 1
ATOM 6087 O O . ILE C 1 233 ? 12.626 23.550 36.737 1.00 20.73 233 ILE C O 1
ATOM 6092 N N . CYS C 1 234 ? 10.938 23.945 35.299 1.00 21.10 234 CYS C N 1
ATOM 6093 C CA . CYS C 1 234 ? 10.258 22.685 35.584 1.00 22.17 234 CYS C CA 1
ATOM 6094 C C . CYS C 1 234 ? 11.172 21.476 35.313 1.00 21.72 234 CYS C C 1
ATOM 6095 O O . CYS C 1 234 ? 11.205 20.575 36.117 1.00 22.18 234 CYS C O 1
ATOM 6098 N N . LYS C 1 235 ? 11.911 21.485 34.199 1.00 21.35 235 LYS C N 1
ATOM 6099 C CA . LYS C 1 235 ? 12.703 20.335 33.784 1.00 20.34 235 LYS C CA 1
ATOM 6100 C C . LYS C 1 235 ? 13.873 20.111 34.742 1.00 20.04 235 LYS C C 1
ATOM 6101 O O . LYS C 1 235 ? 14.254 18.970 35.010 1.00 19.38 235 LYS C O 1
ATOM 6107 N N . THR C 1 236 ? 14.432 21.201 35.280 1.00 19.43 236 THR C N 1
ATOM 6108 C CA . THR C 1 236 ? 15.434 21.070 36.318 1.00 19.49 236 THR C CA 1
ATOM 6109 C C . THR C 1 236 ? 14.899 20.376 37.585 1.00 20.23 236 THR C C 1
ATOM 6110 O O . THR C 1 236 ? 15.606 19.501 38.132 1.00 20.35 236 THR C O 1
ATOM 6114 N N . PHE C 1 237 ? 13.702 20.760 38.069 1.00 18.96 237 PHE C N 1
ATOM 6115 C CA . PHE C 1 237 ? 13.165 20.089 39.261 1.00 20.85 237 PHE C CA 1
ATOM 6116 C C . PHE C 1 237 ? 12.834 18.627 38.924 1.00 21.24 237 PHE C C 1
ATOM 6117 O O . PHE C 1 237 ? 12.875 17.749 39.786 1.00 22.42 237 PHE C O 1
ATOM 6125 N N . MET C 1 238 ? 12.518 18.376 37.670 1.00 22.04 238 MET C N 1
ATOM 6126 C CA . MET C 1 238 ? 12.255 17.003 37.193 1.00 24.25 238 MET C CA 1
ATOM 6127 C C . MET C 1 238 ? 13.531 16.101 37.163 1.00 24.92 238 MET C C 1
ATOM 6128 O O . MET C 1 238 ? 13.456 14.878 37.145 1.00 27.75 238 MET C O 1
ATOM 6133 N N . VAL C 1 239 ? 14.704 16.707 37.203 1.00 25.28 239 VAL C N 1
ATOM 6134 C CA . VAL C 1 239 ? 15.892 15.915 37.409 1.00 24.22 239 VAL C CA 1
ATOM 6135 C C . VAL C 1 239 ? 16.330 15.829 38.878 1.00 24.22 239 VAL C C 1
ATOM 6136 O O . VAL C 1 239 ? 16.717 14.747 39.326 1.00 23.19 239 VAL C O 1
ATOM 6140 N N . THR C 1 240 ? 16.338 16.960 39.618 1.00 22.88 240 THR C N 1
ATOM 6141 C CA . THR C 1 240 ? 16.908 16.962 40.964 1.00 22.96 240 THR C CA 1
ATOM 6142 C C . THR C 1 240 ? 15.985 16.329 42.020 1.00 24.20 240 THR C C 1
ATOM 6143 O O . THR C 1 240 ? 16.458 15.781 43.034 1.00 24.85 240 THR C O 1
ATOM 6147 N N . CYS C 1 241 ? 14.681 16.432 41.802 1.00 24.63 241 CYS C N 1
ATOM 6148 C CA . CYS C 1 241 ? 13.731 15.927 42.778 1.00 25.37 241 CYS C CA 1
ATOM 6149 C C . CYS C 1 241 ? 12.342 15.500 42.252 1.00 24.88 241 CYS C C 1
ATOM 6150 O O . CYS C 1 241 ? 11.359 15.617 42.980 1.00 25.49 241 CYS C O 1
ATOM 6153 N N . GLY C 1 242 ? 12.248 14.987 41.029 1.00 22.99 242 GLY C N 1
ATOM 6154 C CA . GLY C 1 242 ? 10.966 14.630 40.491 1.00 22.54 242 GLY C CA 1
ATOM 6155 C C . GLY C 1 242 ? 10.426 13.240 40.821 1.00 23.90 242 GLY C C 1
ATOM 6156 O O . GLY C 1 242 ? 9.214 13.027 40.741 1.00 21.52 242 GLY C O 1
ATOM 6157 N N . MET C 1 243 ? 11.305 12.284 41.150 1.00 24.88 243 MET C N 1
ATOM 6158 C CA . MET C 1 243 ? 10.864 10.947 41.583 1.00 27.63 243 MET C CA 1
ATOM 6159 C C . MET C 1 243 ? 11.006 10.860 43.102 1.00 28.77 243 MET C C 1
ATOM 6160 O O . MET C 1 243 ? 12.034 10.513 43.581 1.00 31.54 243 MET C O 1
ATOM 6165 N N . TYR C 1 244 ? 9.974 11.128 43.877 1.00 27.86 244 TYR C N 1
ATOM 6166 C CA . TYR C 1 244 ? 10.074 11.119 45.376 1.00 30.25 244 TYR C CA 1
ATOM 6167 C C . TYR C 1 244 ? 10.989 10.113 46.082 1.00 30.70 244 TYR C C 1
ATOM 6168 O O . TYR C 1 244 ? 10.615 8.890 46.215 1.00 36.50 244 TYR C O 1
ATOM 6170 N N . ASN C 1 245 ? 12.126 10.569 46.604 1.00 33.45 245 ASN C N 1
ATOM 6171 C CA . ASN C 1 245 ? 13.094 9.691 47.245 1.00 34.60 245 ASN C CA 1
ATOM 6172 C C . ASN C 1 245 ? 14.037 8.964 46.320 1.00 32.92 245 ASN C C 1
ATOM 6173 O O . ASN C 1 245 ? 14.948 8.345 46.804 1.00 33.32 245 ASN C O 1
ATOM 6178 N N . SER C 1 246 ? 13.851 9.032 45.009 1.00 30.10 246 SER C N 1
ATOM 6179 C CA . SER C 1 246 ? 14.720 8.233 44.172 1.00 29.81 246 SER C CA 1
ATOM 6180 C C . SER C 1 246 ? 15.181 8.902 42.896 1.00 26.55 246 SER C C 1
ATOM 6181 O O . SER C 1 246 ? 15.536 8.229 41.958 1.00 25.58 246 SER C O 1
ATOM 6184 N N . SER C 1 247 ? 15.226 10.235 42.910 1.00 25.08 247 SER C N 1
ATOM 6185 C CA . SER C 1 247 ? 15.642 10.980 41.735 1.00 23.93 247 SER C CA 1
ATOM 6186 C C . SER C 1 247 ? 17.097 10.682 41.351 1.00 22.14 247 SER C C 1
ATOM 6187 O O . SER C 1 247 ? 17.422 10.636 40.199 1.00 21.79 247 SER C O 1
ATOM 6190 N N . GLY C 1 248 ? 17.982 10.446 42.312 1.00 21.63 248 GLY C N 1
ATOM 6191 C CA . GLY C 1 248 ? 19.349 10.112 41.953 1.00 20.90 248 GLY C CA 1
ATOM 6192 C C . GLY C 1 248 ? 19.493 8.764 41.260 1.00 21.24 248 GLY C C 1
ATOM 6193 O O . GLY C 1 248 ? 20.190 8.641 40.249 1.00 21.42 248 GLY C O 1
ATOM 6194 N N . GLU C 1 249 ? 18.841 7.752 41.822 1.00 22.10 249 GLU C N 1
ATOM 6195 C CA . GLU C 1 249 ? 18.755 6.416 41.223 1.00 22.11 249 GLU C CA 1
ATOM 6196 C C . GLU C 1 249 ? 18.162 6.426 39.782 1.00 20.08 249 GLU C C 1
ATOM 6197 O O . GLU C 1 249 ? 18.640 5.761 38.873 1.00 20.06 249 GLU C O 1
ATOM 6203 N N . PHE C 1 250 ? 17.111 7.220 39.575 1.00 20.60 250 PHE C N 1
ATOM 6204 C CA . PHE C 1 250 ? 16.460 7.340 38.310 1.00 19.32 250 PHE C CA 1
ATOM 6205 C C . PHE C 1 250 ? 17.395 7.986 37.295 1.00 19.40 250 PHE C C 1
ATOM 6206 O O . PHE C 1 250 ? 17.525 7.505 36.181 1.00 19.15 250 PHE C O 1
ATOM 6214 N N . ALA C 1 251 ? 18.096 9.042 37.692 1.00 19.91 251 ALA C N 1
ATOM 6215 C CA . ALA C 1 251 ? 19.053 9.689 36.827 1.00 18.78 251 ALA C CA 1
ATOM 6216 C C . ALA C 1 251 ? 20.117 8.719 36.358 1.00 19.75 251 ALA C C 1
ATOM 6217 O O . ALA C 1 251 ? 20.592 8.832 35.220 1.00 17.73 251 ALA C O 1
ATOM 6219 N N . ILE C 1 252 ? 20.484 7.750 37.205 1.00 20.60 252 ILE C N 1
ATOM 6220 C CA . ILE C 1 252 ? 21.514 6.753 36.840 1.00 21.84 252 ILE C CA 1
ATOM 6221 C C . ILE C 1 252 ? 20.950 5.627 35.936 1.00 22.45 252 ILE C C 1
ATOM 6222 O O . ILE C 1 252 ? 21.559 5.224 34.971 1.00 23.68 252 ILE C O 1
ATOM 6227 N N . LYS C 1 253 ? 19.786 5.128 36.295 1.00 23.29 253 LYS C N 1
ATOM 6228 C CA . LYS C 1 253 ? 19.160 4.047 35.573 1.00 24.91 253 LYS C CA 1
ATOM 6229 C C . LYS C 1 253 ? 18.340 4.451 34.358 1.00 24.18 253 LYS C C 1
ATOM 6230 O O . LYS C 1 253 ? 18.122 3.634 33.503 1.00 25.16 253 LYS C O 1
ATOM 6236 N N . VAL C 1 254 ? 17.894 5.702 34.261 1.00 24.12 254 VAL C N 1
ATOM 6237 C CA . VAL C 1 254 ? 17.076 6.130 33.097 1.00 21.56 254 VAL C CA 1
ATOM 6238 C C . VAL C 1 254 ? 17.645 7.392 32.466 1.00 22.20 254 VAL C C 1
ATOM 6239 O O . VAL C 1 254 ? 17.941 7.416 31.277 1.00 21.50 254 VAL C O 1
ATOM 6243 N N . GLY C 1 255 ? 17.803 8.442 33.269 1.00 21.12 255 GLY C N 1
ATOM 6244 C CA . GLY C 1 255 ? 18.655 9.556 32.863 1.00 20.78 255 GLY C CA 1
ATOM 6245 C C . GLY C 1 255 ? 17.913 10.690 32.144 1.00 21.07 255 GLY C C 1
ATOM 6246 O O . GLY C 1 255 ? 18.543 11.428 31.387 1.00 21.40 255 GLY C O 1
ATOM 6247 N N . ILE C 1 256 ? 16.608 10.824 32.388 1.00 19.34 256 ILE C N 1
ATOM 6248 C CA . ILE C 1 256 ? 15.787 11.880 31.753 1.00 20.64 256 ILE C CA 1
ATOM 6249 C C . ILE C 1 256 ? 14.990 12.619 32.825 1.00 20.20 256 ILE C C 1
ATOM 6250 O O . ILE C 1 256 ? 14.729 12.046 33.916 1.00 20.75 256 ILE C O 1
ATOM 6255 N N . PRO C 1 257 ? 14.598 13.900 32.536 1.00 20.23 257 PRO C N 1
ATOM 6256 C CA . PRO C 1 257 ? 13.713 14.653 33.403 1.00 18.96 257 PRO C CA 1
ATOM 6257 C C . PRO C 1 257 ? 12.345 13.985 33.470 1.00 20.12 257 PRO C C 1
ATOM 6258 O O . PRO C 1 257 ? 11.742 13.731 32.445 1.00 21.03 257 PRO C O 1
ATOM 6262 N N . ALA C 1 258 ? 11.888 13.662 34.669 1.00 19.32 258 ALA C N 1
ATOM 6263 C CA . ALA C 1 258 ? 10.647 12.959 34.861 1.00 20.39 258 ALA C CA 1
ATOM 6264 C C . ALA C 1 258 ? 10.047 13.371 36.202 1.00 20.35 258 ALA C C 1
ATOM 6265 O O . ALA C 1 258 ? 10.784 13.728 37.101 1.00 21.99 258 ALA C O 1
ATOM 6267 N N . LYS C 1 259 ? 8.729 13.315 36.307 1.00 19.67 259 LYS C N 1
ATOM 6268 C CA . LYS C 1 259 ? 8.016 13.522 37.537 1.00 19.97 259 LYS C CA 1
ATOM 6269 C C . LYS C 1 259 ? 7.033 12.374 37.774 1.00 20.71 259 LYS C C 1
ATOM 6270 O O . LYS C 1 259 ? 6.301 11.978 36.855 1.00 19.72 259 LYS C O 1
ATOM 6276 N N . SER C 1 260 ? 6.983 11.850 38.994 1.00 19.53 260 SER C N 1
ATOM 6277 C CA . SER C 1 260 ? 6.064 10.763 39.283 1.00 20.72 260 SER C CA 1
ATOM 6278 C C . SER C 1 260 ? 4.975 11.184 40.228 1.00 20.31 260 SER C C 1
ATOM 6279 O O . SER C 1 260 ? 5.044 12.253 40.829 1.00 19.57 260 SER C O 1
ATOM 6282 N N . GLY C 1 261 ? 3.927 10.369 40.296 1.00 20.41 261 GLY C N 1
ATOM 6283 C CA . GLY C 1 261 ? 2.896 10.491 41.344 1.00 21.34 261 GLY C CA 1
ATOM 6284 C C . GLY C 1 261 ? 2.407 9.127 41.830 1.00 22.01 261 GLY C C 1
ATOM 6285 O O . GLY C 1 261 ? 2.590 8.111 41.126 1.00 22.74 261 GLY C O 1
ATOM 6286 N N . VAL C 1 262 ? 1.768 9.105 43.002 1.00 21.24 262 VAL C N 1
ATOM 6287 C CA . VAL C 1 262 ? 1.335 7.838 43.658 1.00 20.96 262 VAL C CA 1
ATOM 6288 C C . VAL C 1 262 ? 0.157 7.068 42.990 1.00 20.89 262 VAL C C 1
ATOM 6289 O O . VAL C 1 262 ? -0.126 5.928 43.370 1.00 19.82 262 VAL C O 1
ATOM 6293 N N . SER C 1 263 ? -0.468 7.667 41.970 1.00 19.57 263 SER C N 1
ATOM 6294 C CA . SER C 1 263 ? -1.454 6.950 41.135 1.00 19.48 263 SER C CA 1
ATOM 6295 C C . SER C 1 263 ? -0.763 6.144 40.084 1.00 18.87 263 SER C C 1
ATOM 6296 O O . SER C 1 263 ? -1.425 5.487 39.297 1.00 20.43 263 SER C O 1
ATOM 6299 N N . GLY C 1 264 ? 0.565 6.252 39.998 1.00 18.16 264 GLY C N 1
ATOM 6300 C CA . GLY C 1 264 ? 1.320 5.492 39.036 1.00 18.01 264 GLY C CA 1
ATOM 6301 C C . GLY C 1 264 ? 1.777 6.189 37.778 1.00 18.23 264 GLY C C 1
ATOM 6302 O O . GLY C 1 264 ? 2.280 5.546 36.865 1.00 18.56 264 GLY C O 1
ATOM 6303 N N . GLY C 1 265 ? 1.634 7.510 37.723 1.00 19.58 265 GLY C N 1
ATOM 6304 C CA . GLY C 1 265 ? 2.030 8.286 36.527 1.00 18.93 265 GLY C CA 1
ATOM 6305 C C . GLY C 1 265 ? 3.513 8.626 36.548 1.00 19.54 265 GLY C C 1
ATOM 6306 O O . GLY C 1 265 ? 4.109 8.759 37.617 1.00 18.92 265 GLY C O 1
ATOM 6307 N N . ILE C 1 266 ? 4.116 8.646 35.367 1.00 17.76 266 ILE C N 1
ATOM 6308 C CA . ILE C 1 266 ? 5.394 9.266 35.153 1.00 18.26 266 ILE C CA 1
ATOM 6309 C C . ILE C 1 266 ? 5.235 10.165 33.924 1.00 18.63 266 ILE C C 1
ATOM 6310 O O . ILE C 1 266 ? 4.859 9.699 32.838 1.00 18.84 266 ILE C O 1
ATOM 6315 N N . LEU C 1 267 ? 5.545 11.441 34.112 1.00 18.48 267 LEU C N 1
ATOM 6316 C CA . LEU C 1 267 ? 5.627 12.414 33.037 1.00 19.14 267 LEU C CA 1
ATOM 6317 C C . LEU C 1 267 ? 7.097 12.605 32.744 1.00 20.39 267 LEU C C 1
ATOM 6318 O O . LEU C 1 267 ? 7.879 12.866 33.673 1.00 20.88 267 LEU C O 1
ATOM 6323 N N . ALA C 1 268 ? 7.500 12.490 31.470 1.00 20.47 268 ALA C N 1
ATOM 6324 C CA . ALA C 1 268 ? 8.927 12.708 31.158 1.00 20.24 268 ALA C CA 1
ATOM 6325 C C . ALA C 1 268 ? 9.079 13.652 29.980 1.00 20.47 268 ALA C C 1
ATOM 6326 O O . ALA C 1 268 ? 8.208 13.720 29.080 1.00 21.37 268 ALA C O 1
ATOM 6328 N N . ALA C 1 269 ? 10.156 14.417 29.985 1.00 20.53 269 ALA C N 1
ATOM 6329 C CA . ALA C 1 269 ? 10.360 15.427 28.935 1.00 21.26 269 ALA C CA 1
ATOM 6330 C C . ALA C 1 269 ? 11.797 15.333 28.527 1.00 21.63 269 ALA C C 1
ATOM 6331 O O . ALA C 1 269 ? 12.665 15.817 29.266 1.00 23.08 269 ALA C O 1
ATOM 6333 N N . VAL C 1 270 ? 12.074 14.667 27.403 1.00 21.92 270 VAL C N 1
ATOM 6334 C CA . VAL C 1 270 ? 13.472 14.465 26.919 1.00 22.25 270 VAL C CA 1
ATOM 6335 C C . VAL C 1 270 ? 13.824 15.630 26.012 1.00 24.04 270 VAL C C 1
ATOM 6336 O O . VAL C 1 270 ? 13.302 15.697 24.895 1.00 23.16 270 VAL C O 1
ATOM 6340 N N . PRO C 1 271 ? 14.682 16.576 26.501 1.00 25.24 271 PRO C N 1
ATOM 6341 C CA . PRO C 1 271 ? 14.852 17.895 25.866 1.00 26.38 271 PRO C CA 1
ATOM 6342 C C . PRO C 1 271 ? 15.120 17.806 24.360 1.00 27.07 271 PRO C C 1
ATOM 6343 O O . PRO C 1 271 ? 16.019 17.074 23.940 1.00 27.69 271 PRO C O 1
ATOM 6347 N N . GLY C 1 272 ? 14.323 18.515 23.557 1.00 28.30 272 GLY C N 1
ATOM 6348 C CA . GLY C 1 272 ? 14.458 18.493 22.099 1.00 27.77 272 GLY C CA 1
ATOM 6349 C C . GLY C 1 272 ? 14.109 17.175 21.425 1.00 28.18 272 GLY C C 1
ATOM 6350 O O . GLY C 1 272 ? 14.309 17.035 20.227 1.00 28.54 272 GLY C O 1
ATOM 6351 N N . ARG C 1 273 ? 13.596 16.190 22.161 1.00 27.61 273 ARG C N 1
ATOM 6352 C CA . ARG C 1 273 ? 13.399 14.858 21.579 1.00 26.84 273 ARG C CA 1
ATOM 6353 C C . ARG C 1 273 ? 12.024 14.252 21.669 1.00 26.85 273 ARG C C 1
ATOM 6354 O O . ARG C 1 273 ? 11.495 13.802 20.647 1.00 27.75 273 ARG C O 1
ATOM 6362 N N . CYS C 1 274 ? 11.464 14.146 22.877 1.00 24.50 274 CYS C N 1
ATOM 6363 C CA . CYS C 1 274 ? 10.113 13.579 23.008 1.00 24.45 274 CYS C CA 1
ATOM 6364 C C . CYS C 1 274 ? 9.442 13.884 24.335 1.00 22.71 274 CYS C C 1
ATOM 6365 O O . CYS C 1 274 ? 10.085 14.306 25.303 1.00 22.82 274 CYS C O 1
ATOM 6368 N N . GLY C 1 275 ? 8.149 13.661 24.381 1.00 21.95 275 GLY C N 1
ATOM 6369 C CA . GLY C 1 275 ? 7.436 13.684 25.651 1.00 21.25 275 GLY C CA 1
ATOM 6370 C C . GLY C 1 275 ? 6.972 12.268 25.873 1.00 21.34 275 GLY C C 1
ATOM 6371 O O . GLY C 1 275 ? 6.649 11.600 24.913 1.00 21.53 275 GLY C O 1
ATOM 6372 N N . ILE C 1 276 ? 6.895 11.826 27.131 1.00 19.86 276 ILE C N 1
ATOM 6373 C CA . ILE C 1 276 ? 6.470 10.472 27.450 1.00 18.29 276 ILE C CA 1
ATOM 6374 C C . ILE C 1 276 ? 5.516 10.549 28.610 1.00 18.72 276 ILE C C 1
ATOM 6375 O O . ILE C 1 276 ? 5.752 11.296 29.536 1.00 17.50 276 ILE C O 1
ATOM 6380 N N . GLY C 1 277 ? 4.401 9.837 28.532 1.00 17.89 277 GLY C N 1
ATOM 6381 C CA . GLY C 1 277 ? 3.546 9.671 29.683 1.00 19.31 277 GLY C CA 1
ATOM 6382 C C . GLY C 1 277 ? 3.353 8.194 29.877 1.00 20.65 277 GLY C C 1
ATOM 6383 O O . GLY C 1 277 ? 3.187 7.452 28.910 1.00 21.48 277 GLY C O 1
ATOM 6384 N N . VAL C 1 278 ? 3.427 7.763 31.121 1.00 21.47 278 VAL C N 1
ATOM 6385 C CA . VAL C 1 278 ? 3.251 6.379 31.506 1.00 20.64 278 VAL C CA 1
ATOM 6386 C C . VAL C 1 278 ? 2.307 6.406 32.711 1.00 21.17 278 VAL C C 1
ATOM 6387 O O . VAL C 1 278 ? 2.400 7.307 33.585 1.00 20.06 278 VAL C O 1
ATOM 6391 N N . PHE C 1 279 ? 1.408 5.444 32.769 1.00 20.34 279 PHE C N 1
ATOM 6392 C CA . PHE C 1 279 ? 0.661 5.200 33.951 1.00 21.93 279 PHE C CA 1
ATOM 6393 C C . PHE C 1 279 ? 0.793 3.713 34.256 1.00 21.42 279 PHE C C 1
ATOM 6394 O O . PHE C 1 279 ? 0.483 2.907 33.421 1.00 21.49 279 PHE C O 1
ATOM 6402 N N . GLY C 1 280 ? 1.223 3.381 35.464 1.00 21.63 280 GLY C N 1
ATOM 6403 C CA . GLY C 1 280 ? 1.370 1.989 35.931 1.00 21.80 280 GLY C CA 1
ATOM 6404 C C . GLY C 1 280 ? 1.129 2.021 37.414 1.00 21.78 280 GLY C C 1
ATOM 6405 O O . GLY C 1 280 ? 2.045 2.353 38.141 1.00 23.68 280 GLY C O 1
ATOM 6406 N N . PRO C 1 281 ? -0.116 1.779 37.866 1.00 21.82 281 PRO C N 1
ATOM 6407 C CA . PRO C 1 281 ? -0.567 1.909 39.272 1.00 22.58 281 PRO C CA 1
ATOM 6408 C C . PRO C 1 281 ? 0.213 1.114 40.350 1.00 23.67 281 PRO C C 1
ATOM 6409 O O . PRO C 1 281 ? 0.237 1.565 41.527 1.00 24.19 281 PRO C O 1
ATOM 6413 N N . ALA C 1 282 ? 0.841 -0.002 39.960 1.00 22.43 282 ALA C N 1
ATOM 6414 C CA . ALA C 1 282 ? 1.677 -0.853 40.911 1.00 22.31 282 ALA C CA 1
ATOM 6415 C C . ALA C 1 282 ? 2.960 -0.118 41.279 1.00 21.06 282 ALA C C 1
ATOM 6416 O O . ALA C 1 282 ? 3.822 0.074 40.461 1.00 20.81 282 ALA C O 1
ATOM 6418 N N . LEU C 1 283 ? 3.053 0.360 42.503 1.00 21.74 283 LEU C N 1
ATOM 6419 C CA . LEU C 1 283 ? 4.203 1.169 42.892 1.00 22.03 283 LEU C CA 1
ATOM 6420 C C . LEU C 1 283 ? 5.263 0.295 43.607 1.00 23.64 283 LEU C C 1
ATOM 6421 O O . LEU C 1 283 ? 4.900 -0.679 44.256 1.00 22.22 283 LEU C O 1
ATOM 6426 N N . ASP C 1 284 ? 6.512 0.711 43.507 1.00 25.42 284 ASP C N 1
ATOM 6427 C CA . ASP C 1 284 ? 7.607 0.191 44.300 1.00 29.54 284 ASP C CA 1
ATOM 6428 C C . ASP C 1 284 ? 7.552 0.779 45.718 1.00 31.77 284 ASP C C 1
ATOM 6429 O O . ASP C 1 284 ? 6.641 1.613 46.078 1.00 30.77 284 ASP C O 1
ATOM 6434 N N . ASP C 1 285 ? 8.520 0.351 46.539 1.00 34.99 285 ASP C N 1
ATOM 6435 C CA . ASP C 1 285 ? 8.541 0.695 47.960 1.00 37.30 285 ASP C CA 1
ATOM 6436 C C . ASP C 1 285 ? 8.797 2.193 48.179 1.00 38.22 285 ASP C C 1
ATOM 6437 O O . ASP C 1 285 ? 8.485 2.743 49.250 1.00 38.91 285 ASP C O 1
ATOM 6442 N N . LYS C 1 286 ? 9.346 2.840 47.156 1.00 37.19 286 LYS C N 1
ATOM 6443 C CA . LYS C 1 286 ? 9.694 4.219 47.253 1.00 37.63 286 LYS C CA 1
ATOM 6444 C C . LYS C 1 286 ? 8.601 5.108 46.692 1.00 36.95 286 LYS C C 1
ATOM 6445 O O . LYS C 1 286 ? 8.772 6.315 46.703 1.00 37.51 286 LYS C O 1
ATOM 6451 N N . GLY C 1 287 ? 7.482 4.523 46.224 1.00 34.43 287 GLY C N 1
ATOM 6452 C CA . GLY C 1 287 ? 6.315 5.314 45.820 1.00 32.08 287 GLY C CA 1
ATOM 6453 C C . GLY C 1 287 ? 6.200 5.756 44.354 1.00 29.86 287 GLY C C 1
ATOM 6454 O O . GLY C 1 287 ? 5.300 6.508 44.002 1.00 30.97 287 GLY C O 1
ATOM 6455 N N . ASN C 1 288 ? 7.095 5.278 43.508 1.00 27.89 288 ASN C N 1
ATOM 6456 C CA . ASN C 1 288 ? 7.074 5.497 42.057 1.00 27.02 288 ASN C CA 1
ATOM 6457 C C . ASN C 1 288 ? 6.610 4.204 41.372 1.00 24.94 288 ASN C C 1
ATOM 6458 O O . ASN C 1 288 ? 6.779 3.134 41.943 1.00 24.07 288 ASN C O 1
ATOM 6463 N N . SER C 1 289 ? 6.026 4.329 40.174 1.00 23.44 289 SER C N 1
ATOM 6464 C CA . SER C 1 289 ? 5.488 3.201 39.422 1.00 21.54 289 SER C CA 1
ATOM 6465 C C . SER C 1 289 ? 6.617 2.219 39.188 1.00 22.17 289 SER C C 1
ATOM 6466 O O . SER C 1 289 ? 7.650 2.563 38.585 1.00 19.23 289 SER C O 1
ATOM 6469 N N . LEU C 1 290 ? 6.440 1.009 39.698 1.00 21.11 290 LEU C N 1
ATOM 6470 C CA . LEU C 1 290 ? 7.429 -0.057 39.464 1.00 22.44 290 LEU C CA 1
ATOM 6471 C C . LEU C 1 290 ? 7.454 -0.510 38.000 1.00 21.90 290 LEU C C 1
ATOM 6472 O O . LEU C 1 290 ? 8.522 -0.520 37.337 1.00 22.52 290 LEU C O 1
ATOM 6477 N N . THR C 1 291 ? 6.291 -0.909 37.486 1.00 23.60 291 THR C N 1
ATOM 6478 C CA . THR C 1 291 ? 6.100 -1.235 36.043 1.00 23.82 291 THR C CA 1
ATOM 6479 C C . THR C 1 291 ? 6.498 -0.037 35.142 1.00 24.64 291 THR C C 1
ATOM 6480 O O . THR C 1 291 ? 7.196 -0.203 34.117 1.00 25.87 291 THR C O 1
ATOM 6484 N N . GLY C 1 292 ? 6.075 1.165 35.522 1.00 23.50 292 GLY C N 1
ATOM 6485 C CA . GLY C 1 292 ? 6.499 2.362 34.768 1.00 22.69 292 GLY C CA 1
ATOM 6486 C C . GLY C 1 292 ? 7.984 2.680 34.689 1.00 22.13 292 GLY C C 1
ATOM 6487 O O . GLY C 1 292 ? 8.497 2.949 33.623 1.00 21.09 292 GLY C O 1
ATOM 6488 N N . VAL C 1 293 ? 8.694 2.664 35.818 1.00 22.87 293 VAL C N 1
ATOM 6489 C CA . VAL C 1 293 ? 10.174 2.811 35.790 1.00 21.85 293 VAL C CA 1
ATOM 6490 C C . VAL C 1 293 ? 10.893 1.665 35.013 1.00 21.77 293 VAL C C 1
ATOM 6491 O O . VAL C 1 293 ? 11.815 1.898 34.251 1.00 21.10 293 VAL C O 1
ATOM 6495 N N . LYS C 1 294 ? 10.460 0.434 35.173 1.00 22.64 294 LYS C N 1
ATOM 6496 C CA . LYS C 1 294 ? 11.079 -0.677 34.372 1.00 22.91 294 LYS C CA 1
ATOM 6497 C C . LYS C 1 294 ? 10.909 -0.446 32.877 1.00 22.58 294 LYS C C 1
ATOM 6498 O O . LYS C 1 294 ? 11.825 -0.670 32.082 1.00 23.94 294 LYS C O 1
ATOM 6504 N N . LEU C 1 295 ? 9.740 0.043 32.487 1.00 21.58 295 LEU C N 1
ATOM 6505 C CA . LEU C 1 295 ? 9.491 0.338 31.095 1.00 22.18 295 LEU C CA 1
ATOM 6506 C C . LEU C 1 295 ? 10.387 1.442 30.617 1.00 21.51 295 LEU C C 1
ATOM 6507 O O . LEU C 1 295 ? 10.957 1.359 29.521 1.00 21.99 295 LEU C O 1
ATOM 6512 N N . LEU C 1 296 ? 10.536 2.496 31.421 1.00 20.02 296 LEU C N 1
ATOM 6513 C CA . LEU C 1 296 ? 11.390 3.612 31.013 1.00 20.51 296 LEU C CA 1
ATOM 6514 C C . LEU C 1 296 ? 12.856 3.216 31.002 1.00 20.34 296 LEU C C 1
ATOM 6515 O O . LEU C 1 296 ? 13.621 3.711 30.194 1.00 21.75 296 LEU C O 1
ATOM 6520 N N . GLU C 1 297 ? 13.279 2.327 31.902 1.00 21.58 297 GLU C N 1
ATOM 6521 C CA . GLU C 1 297 ? 14.673 1.852 31.874 1.00 22.72 297 GLU C CA 1
ATOM 6522 C C . GLU C 1 297 ? 14.921 1.161 30.534 1.00 22.54 297 GLU C C 1
ATOM 6523 O O . GLU C 1 297 ? 15.935 1.385 29.899 1.00 23.72 297 GLU C O 1
ATOM 6529 N N . ARG C 1 298 ? 13.984 0.332 30.095 1.00 23.02 298 ARG C N 1
ATOM 6530 C CA . ARG C 1 298 ? 14.168 -0.369 28.828 1.00 24.07 298 ARG C CA 1
ATOM 6531 C C . ARG C 1 298 ? 14.170 0.644 27.659 1.00 23.99 298 ARG C C 1
ATOM 6532 O O . ARG C 1 298 ? 15.033 0.625 26.773 1.00 23.62 298 ARG C O 1
ATOM 6540 N N . LEU C 1 299 ? 13.224 1.581 27.697 1.00 24.70 299 LEU C N 1
ATOM 6541 C CA . LEU C 1 299 ? 13.152 2.571 26.652 1.00 24.59 299 LEU C CA 1
ATOM 6542 C C . LEU C 1 299 ? 14.408 3.409 26.548 1.00 23.75 299 LEU C C 1
ATOM 6543 O O . LEU C 1 299 ? 14.921 3.658 25.458 1.00 24.63 299 LEU C O 1
ATOM 6548 N N . SER C 1 300 ? 14.900 3.870 27.680 1.00 24.20 300 SER C N 1
ATOM 6549 C CA . SER C 1 300 ? 16.097 4.712 27.711 1.00 25.03 300 SER C CA 1
ATOM 6550 C C . SER C 1 300 ? 17.315 4.032 27.123 1.00 24.56 300 SER C C 1
ATOM 6551 O O . SER C 1 300 ? 18.049 4.632 26.343 1.00 25.74 300 SER C O 1
ATOM 6554 N N . LYS C 1 301 ? 17.508 2.783 27.485 1.00 25.29 301 LYS C N 1
ATOM 6555 C CA . LYS C 1 301 ? 18.567 1.937 26.913 1.00 26.98 301 LYS C CA 1
ATOM 6556 C C . LYS C 1 301 ? 18.423 1.792 25.377 1.00 26.80 301 LYS C C 1
ATOM 6557 O O . LYS C 1 301 ? 19.345 2.073 24.615 1.00 27.55 301 LYS C O 1
ATOM 6563 N N . THR C 1 302 ? 17.230 1.463 24.922 1.00 27.52 302 THR C N 1
ATOM 6564 C CA . THR C 1 302 ? 16.988 1.231 23.498 1.00 28.70 302 THR C CA 1
ATOM 6565 C C . THR C 1 302 ? 17.179 2.450 22.631 1.00 29.63 302 THR C C 1
ATOM 6566 O O . THR C 1 302 ? 17.826 2.380 21.579 1.00 30.01 302 THR C O 1
ATOM 6570 N N . TYR C 1 303 ? 16.643 3.586 23.080 1.00 29.75 303 TYR C N 1
ATOM 6571 C CA . TYR C 1 303 ? 16.734 4.842 22.304 1.00 29.70 303 TYR C CA 1
ATOM 6572 C C . TYR C 1 303 ? 17.823 5.823 22.763 1.00 29.10 303 TYR C C 1
ATOM 6573 O O . TYR C 1 303 ? 17.933 6.950 22.245 1.00 28.85 303 TYR C O 1
ATOM 6582 N N . SER C 1 304 ? 18.641 5.374 23.708 1.00 27.38 304 SER C N 1
ATOM 6583 C CA . SER C 1 304 ? 19.703 6.207 24.277 1.00 27.85 304 SER C CA 1
ATOM 6584 C C . SER C 1 304 ? 19.188 7.628 24.719 1.00 26.16 304 SER C C 1
ATOM 6585 O O . SER C 1 304 ? 19.664 8.681 24.266 1.00 25.20 304 SER C O 1
ATOM 6588 N N . LEU C 1 305 ? 18.221 7.625 25.638 1.00 24.91 305 LEU C N 1
ATOM 6589 C CA . LEU C 1 305 ? 17.521 8.857 26.028 1.00 23.65 305 LEU C CA 1
ATOM 6590 C C . LEU C 1 305 ? 18.304 9.694 27.007 1.00 24.43 305 LEU C C 1
ATOM 6591 O O . LEU C 1 305 ? 18.051 10.889 27.120 1.00 24.23 305 LEU C O 1
ATOM 6596 N N . SER C 1 306 ? 19.266 9.079 27.706 1.00 23.85 306 SER C N 1
ATOM 6597 C CA . SER C 1 306 ? 19.911 9.804 28.800 1.00 25.43 306 SER C CA 1
ATOM 6598 C C . SER C 1 306 ? 20.488 11.137 28.376 1.00 23.68 306 SER C C 1
ATOM 6599 O O . SER C 1 306 ? 21.171 11.264 27.368 1.00 23.45 306 SER C O 1
ATOM 6602 N N . ILE C 1 307 ? 20.162 12.156 29.159 1.00 25.21 307 ILE C N 1
ATOM 6603 C CA . ILE C 1 307 ? 20.787 13.479 28.992 1.00 24.62 307 ILE C CA 1
ATOM 6604 C C . ILE C 1 307 ? 22.236 13.530 29.533 1.00 26.50 307 ILE C C 1
ATOM 6605 O O . ILE C 1 307 ? 22.951 14.515 29.263 1.00 27.27 307 ILE C O 1
ATOM 6610 N N . ASN D 1 5 ? 3.478 34.865 107.470 1.00 46.40 5 ASN D N 1
ATOM 6611 C CA . ASN D 1 5 ? 3.467 36.351 107.780 1.00 46.59 5 ASN D CA 1
ATOM 6612 C C . ASN D 1 5 ? 2.840 37.252 106.670 1.00 46.30 5 ASN D C 1
ATOM 6613 O O . ASN D 1 5 ? 3.447 37.516 105.627 1.00 45.98 5 ASN D O 1
ATOM 6618 N N . GLN D 1 6 ? 1.644 37.765 106.925 1.00 46.23 6 GLN D N 1
ATOM 6619 C CA . GLN D 1 6 ? 0.909 38.580 105.936 1.00 45.71 6 GLN D CA 1
ATOM 6620 C C . GLN D 1 6 ? 1.587 39.881 105.473 1.00 44.44 6 GLN D C 1
ATOM 6621 O O . GLN D 1 6 ? 1.575 40.214 104.283 1.00 44.07 6 GLN D O 1
ATOM 6627 N N . GLU D 1 7 ? 2.178 40.621 106.408 1.00 42.68 7 GLU D N 1
ATOM 6628 C CA . GLU D 1 7 ? 2.796 41.907 106.086 1.00 40.79 7 GLU D CA 1
ATOM 6629 C C . GLU D 1 7 ? 4.099 41.755 105.295 1.00 37.74 7 GLU D C 1
ATOM 6630 O O . GLU D 1 7 ? 4.394 42.515 104.387 1.00 35.75 7 GLU D O 1
ATOM 6636 N N . GLU D 1 8 ? 4.880 40.757 105.656 1.00 35.47 8 GLU D N 1
ATOM 6637 C CA . GLU D 1 8 ? 6.057 40.424 104.894 1.00 34.41 8 GLU D CA 1
ATOM 6638 C C . GLU D 1 8 ? 5.701 40.090 103.419 1.00 32.16 8 GLU D C 1
ATOM 6639 O O . GLU D 1 8 ? 6.396 40.487 102.487 1.00 29.96 8 GLU D O 1
ATOM 6645 N N . LEU D 1 9 ? 4.614 39.358 103.227 1.00 30.75 9 LEU D N 1
ATOM 6646 C CA . LEU D 1 9 ? 4.236 38.939 101.874 1.00 29.01 9 LEU D CA 1
ATOM 6647 C C . LEU D 1 9 ? 3.893 40.145 101.006 1.00 28.55 9 LEU D C 1
ATOM 6648 O O . LEU D 1 9 ? 4.221 40.147 99.820 1.00 26.76 9 LEU D O 1
ATOM 6653 N N . VAL D 1 10 ? 3.283 41.184 101.611 1.00 28.23 10 VAL D N 1
ATOM 6654 C CA . VAL D 1 10 ? 2.926 42.398 100.882 1.00 28.18 10 VAL D CA 1
ATOM 6655 C C . VAL D 1 10 ? 4.223 43.071 100.440 1.00 28.80 10 VAL D C 1
ATOM 6656 O O . VAL D 1 10 ? 4.329 43.548 99.293 1.00 28.03 10 VAL D O 1
ATOM 6660 N N . ARG D 1 11 ? 5.223 43.080 101.346 1.00 28.63 11 ARG D N 1
ATOM 6661 C CA . ARG D 1 11 ? 6.534 43.669 101.054 1.00 29.02 11 ARG D CA 1
ATOM 6662 C C . ARG D 1 11 ? 7.265 42.908 99.933 1.00 28.00 11 ARG D C 1
ATOM 6663 O O . ARG D 1 11 ? 7.902 43.503 99.049 1.00 27.17 11 ARG D O 1
ATOM 6671 N N . PHE D 1 12 ? 7.204 41.584 99.973 1.00 26.81 12 PHE D N 1
ATOM 6672 C CA . PHE D 1 12 ? 7.830 40.804 98.886 1.00 25.64 12 PHE D CA 1
ATOM 6673 C C . PHE D 1 12 ? 7.163 41.100 97.552 1.00 24.48 12 PHE D C 1
ATOM 6674 O O . PHE D 1 12 ? 7.845 41.174 96.548 1.00 24.29 12 PHE D O 1
ATOM 6682 N N . VAL D 1 13 ? 5.833 41.248 97.536 1.00 24.63 13 VAL D N 1
ATOM 6683 C CA . VAL D 1 13 ? 5.111 41.547 96.286 1.00 24.77 13 VAL D CA 1
ATOM 6684 C C . VAL D 1 13 ? 5.573 42.898 95.711 1.00 25.83 13 VAL D C 1
ATOM 6685 O O . VAL D 1 13 ? 5.905 42.986 94.530 1.00 25.83 13 VAL D O 1
ATOM 6689 N N . GLU D 1 14 ? 5.623 43.935 96.562 1.00 26.64 14 GLU D N 1
ATOM 6690 C CA . GLU D 1 14 ? 6.150 45.252 96.186 1.00 28.39 14 GLU D CA 1
ATOM 6691 C C . GLU D 1 14 ? 7.554 45.194 95.573 1.00 27.56 14 GLU D C 1
ATOM 6692 O O . GLU D 1 14 ? 7.801 45.758 94.505 1.00 28.72 14 GLU D O 1
ATOM 6698 N N . GLU D 1 15 ? 8.464 44.517 96.247 1.00 26.79 15 GLU D N 1
ATOM 6699 C CA . GLU D 1 15 ? 9.810 44.245 95.721 1.00 26.93 15 GLU D CA 1
ATOM 6700 C C . GLU D 1 15 ? 9.742 43.546 94.349 1.00 25.96 15 GLU D C 1
ATOM 6701 O O . GLU D 1 15 ? 10.367 43.994 93.370 1.00 24.76 15 GLU D O 1
ATOM 6707 N N . ALA D 1 16 ? 8.920 42.503 94.224 1.00 24.20 16 ALA D N 1
ATOM 6708 C CA . ALA D 1 16 ? 8.922 41.762 92.957 1.00 23.75 16 ALA D CA 1
ATOM 6709 C C . ALA D 1 16 ? 8.252 42.572 91.833 1.00 24.83 16 ALA D C 1
ATOM 6710 O O . ALA D 1 16 ? 8.603 42.451 90.654 1.00 25.26 16 ALA D O 1
ATOM 6712 N N . LYS D 1 17 ? 7.300 43.427 92.199 1.00 25.93 17 LYS D N 1
ATOM 6713 C CA . LYS D 1 17 ? 6.673 44.320 91.233 1.00 26.77 17 LYS D CA 1
ATOM 6714 C C . LYS D 1 17 ? 7.640 45.274 90.513 1.00 27.72 17 LYS D C 1
ATOM 6715 O O . LYS D 1 17 ? 7.406 45.675 89.368 1.00 27.85 17 LYS D O 1
ATOM 6721 N N . GLN D 1 18 ? 8.747 45.614 91.158 1.00 28.58 18 GLN D N 1
ATOM 6722 C CA . GLN D 1 18 ? 9.793 46.451 90.532 1.00 30.38 18 GLN D CA 1
ATOM 6723 C C . GLN D 1 18 ? 10.362 45.887 89.236 1.00 30.01 18 GLN D C 1
ATOM 6724 O O . GLN D 1 18 ? 10.975 46.605 88.458 1.00 30.67 18 GLN D O 1
ATOM 6730 N N . TYR D 1 19 ? 10.170 44.593 89.010 1.00 28.88 19 TYR D N 1
ATOM 6731 C CA . TYR D 1 19 ? 10.770 43.925 87.873 1.00 28.84 19 TYR D CA 1
ATOM 6732 C C . TYR D 1 19 ? 9.848 43.942 86.689 1.00 27.43 19 TYR D C 1
ATOM 6733 O O . TYR D 1 19 ? 10.254 43.583 85.581 1.00 26.43 19 TYR D O 1
ATOM 6742 N N . ALA D 1 20 ? 8.613 44.384 86.916 1.00 28.44 20 ALA D N 1
ATOM 6743 C CA . ALA D 1 20 ? 7.574 44.381 85.872 1.00 27.50 20 ALA D CA 1
ATOM 6744 C C . ALA D 1 20 ? 8.012 45.072 84.590 1.00 28.62 20 ALA D C 1
ATOM 6745 O O . ALA D 1 20 ? 7.718 44.600 83.479 1.00 27.80 20 ALA D O 1
ATOM 6747 N N . ARG D 1 21 ? 8.750 46.169 84.747 1.00 29.10 21 ARG D N 1
ATOM 6748 C CA . ARG D 1 21 ? 9.249 46.959 83.607 1.00 30.29 21 ARG D CA 1
ATOM 6749 C C . ARG D 1 21 ? 10.166 46.180 82.671 1.00 29.25 21 ARG D C 1
ATOM 6750 O O . ARG D 1 21 ? 10.299 46.536 81.497 1.00 29.94 21 ARG D O 1
ATOM 6758 N N . TYR D 1 22 ? 10.785 45.127 83.187 1.00 28.38 22 TYR D N 1
ATOM 6759 C CA . TYR D 1 22 ? 11.689 44.294 82.395 1.00 28.16 22 TYR D CA 1
ATOM 6760 C C . TYR D 1 22 ? 11.028 43.120 81.664 1.00 26.65 22 TYR D C 1
ATOM 6761 O O . TYR D 1 22 ? 11.685 42.429 80.888 1.00 26.08 22 TYR D O 1
ATOM 6770 N N . GLY D 1 23 ? 9.760 42.869 81.943 1.00 26.79 23 GLY D N 1
ATOM 6771 C CA . GLY D 1 23 ? 9.035 41.773 81.286 1.00 26.45 23 GLY D CA 1
ATOM 6772 C C . GLY D 1 23 ? 8.022 42.278 80.283 1.00 27.27 23 GLY D C 1
ATOM 6773 O O . GLY D 1 23 ? 7.971 43.473 79.990 1.00 27.12 23 GLY D O 1
ATOM 6774 N N . LYS D 1 24 ? 7.218 41.378 79.731 1.00 26.89 24 LYS D N 1
ATOM 6775 C CA . LYS D 1 24 ? 6.181 41.774 78.787 1.00 27.68 24 LYS D CA 1
ATOM 6776 C C . LYS D 1 24 ? 5.098 40.726 78.701 1.00 27.03 24 LYS D C 1
ATOM 6777 O O . LYS D 1 24 ? 5.383 39.512 78.780 1.00 25.97 24 LYS D O 1
ATOM 6783 N N . VAL D 1 25 ? 3.866 41.171 78.536 1.00 26.69 25 VAL D N 1
ATOM 6784 C CA . VAL D 1 25 ? 2.756 40.214 78.508 1.00 27.65 25 VAL D CA 1
ATOM 6785 C C . VAL D 1 25 ? 2.771 39.466 77.209 1.00 27.89 25 VAL D C 1
ATOM 6786 O O . VAL D 1 25 ? 3.295 39.981 76.198 1.00 27.48 25 VAL D O 1
ATOM 6790 N N . ALA D 1 26 ? 2.241 38.247 77.239 1.00 28.66 26 ALA D N 1
ATOM 6791 C CA . ALA D 1 26 ? 2.050 37.429 76.023 1.00 30.29 26 ALA D CA 1
ATOM 6792 C C . ALA D 1 26 ? 1.168 38.210 75.061 1.00 32.75 26 ALA D C 1
ATOM 6793 O O . ALA D 1 26 ? 0.115 38.646 75.449 1.00 33.20 26 ALA D O 1
ATOM 6795 N N . ASP D 1 27 ? 1.579 38.411 73.819 1.00 35.69 27 ASP D N 1
ATOM 6796 C CA . ASP D 1 27 ? 0.684 39.102 72.903 1.00 38.63 27 ASP D CA 1
ATOM 6797 C C . ASP D 1 27 ? 0.229 38.229 71.728 1.00 38.63 27 ASP D C 1
ATOM 6798 O O . ASP D 1 27 ? -0.630 38.643 70.945 1.00 39.88 27 ASP D O 1
ATOM 6803 N N . TYR D 1 28 ? 0.752 37.010 71.628 1.00 37.27 28 TYR D N 1
ATOM 6804 C CA . TYR D 1 28 ? 0.394 36.163 70.513 1.00 36.01 28 TYR D CA 1
ATOM 6805 C C . TYR D 1 28 ? -1.047 35.638 70.580 1.00 33.92 28 TYR D C 1
ATOM 6806 O O . TYR D 1 28 ? -1.588 35.214 69.572 1.00 33.52 28 TYR D O 1
ATOM 6815 N N . ILE D 1 29 ? -1.637 35.631 71.773 1.00 32.35 29 ILE D N 1
ATOM 6816 C CA . ILE D 1 29 ? -3.081 35.455 71.935 1.00 31.33 29 ILE D CA 1
ATOM 6817 C C . ILE D 1 29 ? -3.629 36.834 72.299 1.00 29.78 29 ILE D C 1
ATOM 6818 O O . ILE D 1 29 ? -3.396 37.346 73.390 1.00 29.55 29 ILE D O 1
ATOM 6823 N N . PRO D 1 30 ? -4.329 37.454 71.365 1.00 29.09 30 PRO D N 1
ATOM 6824 C CA . PRO D 1 30 ? -4.757 38.850 71.564 1.00 27.46 30 PRO D CA 1
ATOM 6825 C C . PRO D 1 30 ? -5.402 39.174 72.905 1.00 26.46 30 PRO D C 1
ATOM 6826 O O . PRO D 1 30 ? -5.040 40.184 73.474 1.00 26.60 30 PRO D O 1
ATOM 6830 N N . ALA D 1 31 ? -6.351 38.361 73.398 1.00 25.08 31 ALA D N 1
ATOM 6831 C CA . ALA D 1 31 ? -6.999 38.585 74.731 1.00 24.34 31 ALA D CA 1
ATOM 6832 C C . ALA D 1 31 ? -5.953 38.663 75.862 1.00 23.79 31 ALA D C 1
ATOM 6833 O O . ALA D 1 31 ? -6.134 39.359 76.835 1.00 23.05 31 ALA D O 1
ATOM 6835 N N . LEU D 1 32 ? -4.843 37.957 75.696 1.00 22.82 32 LEU D N 1
ATOM 6836 C CA . LEU D 1 32 ? -3.816 37.941 76.724 1.00 23.02 32 LEU D CA 1
ATOM 6837 C C . LEU D 1 32 ? -2.945 39.191 76.671 1.00 22.66 32 LEU D C 1
ATOM 6838 O O . LEU D 1 32 ? -2.470 39.608 77.692 1.00 22.62 32 LEU D O 1
ATOM 6843 N N . GLY D 1 33 ? -2.744 39.778 75.493 1.00 23.80 33 GLY D N 1
ATOM 6844 C CA . GLY D 1 33 ? -1.959 41.023 75.340 1.00 24.13 33 GLY D CA 1
ATOM 6845 C C . GLY D 1 33 ? -2.577 42.202 76.055 1.00 25.81 33 GLY D C 1
ATOM 6846 O O . GLY D 1 33 ? -1.945 43.257 76.186 1.00 25.59 33 GLY D O 1
ATOM 6847 N N . LYS D 1 34 ? -3.813 42.032 76.524 1.00 26.28 34 LYS D N 1
ATOM 6848 C CA . LYS D 1 34 ? -4.554 43.090 77.209 1.00 27.08 34 LYS D CA 1
ATOM 6849 C C . LYS D 1 34 ? -4.274 43.143 78.698 1.00 27.94 34 LYS D C 1
ATOM 6850 O O . LYS D 1 34 ? -4.617 44.134 79.372 1.00 27.85 34 LYS D O 1
ATOM 6856 N N . ALA D 1 35 ? -3.628 42.086 79.202 1.00 26.73 35 ALA D N 1
ATOM 6857 C CA . ALA D 1 35 ? -3.202 41.998 80.618 1.00 26.59 35 ALA D CA 1
ATOM 6858 C C . ALA D 1 35 ? -2.289 43.165 81.074 1.00 25.43 35 ALA D C 1
ATOM 6859 O O . ALA D 1 35 ? -1.561 43.764 80.275 1.00 24.98 35 ALA D O 1
ATOM 6861 N N . ASN D 1 36 ? -2.365 43.488 82.354 1.00 24.74 36 ASN D N 1
ATOM 6862 C CA . ASN D 1 36 ? -1.514 44.539 82.927 1.00 24.85 36 ASN D CA 1
ATOM 6863 C C . ASN D 1 36 ? -0.208 43.940 83.491 1.00 23.74 36 ASN D C 1
ATOM 6864 O O . ASN D 1 36 ? -0.244 43.186 84.461 1.00 24.07 36 ASN D O 1
ATOM 6869 N N . PRO D 1 37 ? 0.937 44.268 82.876 1.00 23.93 37 PRO D N 1
ATOM 6870 C CA . PRO D 1 37 ? 2.252 43.710 83.307 1.00 24.04 37 PRO D CA 1
ATOM 6871 C C . PRO D 1 37 ? 2.586 44.085 84.735 1.00 24.04 37 PRO D C 1
ATOM 6872 O O . PRO D 1 37 ? 3.389 43.414 85.370 1.00 25.23 37 PRO D O 1
ATOM 6876 N N . ASN D 1 38 ? 1.908 45.097 85.270 1.00 23.77 38 ASN D N 1
ATOM 6877 C CA . ASN D 1 38 ? 2.153 45.524 86.647 1.00 24.67 38 ASN D CA 1
ATOM 6878 C C . ASN D 1 38 ? 1.422 44.772 87.716 1.00 24.50 38 ASN D C 1
ATOM 6879 O O . ASN D 1 38 ? 1.655 45.006 88.882 1.00 24.63 38 ASN D O 1
ATOM 6884 N N . GLU D 1 39 ? 0.503 43.891 87.335 1.00 25.14 39 GLU D N 1
ATOM 6885 C CA . GLU D 1 39 ? -0.237 43.134 88.348 1.00 23.63 39 GLU D CA 1
ATOM 6886 C C . GLU D 1 39 ? 0.647 41.998 88.819 1.00 22.24 39 GLU D C 1
ATOM 6887 O O . GLU D 1 39 ? 1.402 41.445 88.027 1.00 20.49 39 GLU D O 1
ATOM 6893 N N . LEU D 1 40 ? 0.538 41.673 90.104 1.00 20.56 40 LEU D N 1
ATOM 6894 C CA . LEU D 1 40 ? 1.135 40.490 90.710 1.00 20.37 40 LEU D CA 1
ATOM 6895 C C . LEU D 1 40 ? 0.288 40.089 91.911 1.00 20.89 40 LEU D C 1
ATOM 6896 O O . LEU D 1 40 ? -0.023 40.937 92.767 1.00 19.28 40 LEU D O 1
ATOM 6901 N N . SER D 1 41 ? -0.095 38.806 91.996 1.00 20.05 41 SER D N 1
ATOM 6902 C CA . SER D 1 41 ? -0.818 38.329 93.184 1.00 20.56 41 SER D CA 1
ATOM 6903 C C . SER D 1 41 ? -0.202 37.020 93.606 1.00 21.18 41 SER D C 1
ATOM 6904 O O . SER D 1 41 ? 0.351 36.308 92.765 1.00 22.04 41 SER D O 1
ATOM 6907 N N . ILE D 1 42 ? -0.319 36.707 94.887 1.00 19.51 42 ILE D N 1
ATOM 6908 C CA . ILE D 1 42 ? 0.152 35.457 95.428 1.00 19.77 42 ILE D CA 1
ATOM 6909 C C . ILE D 1 42 ? -0.738 35.035 96.569 1.00 19.24 42 ILE D C 1
ATOM 6910 O O . ILE D 1 42 ? -1.268 35.877 97.316 1.00 19.56 42 ILE D O 1
ATOM 6915 N N . ALA D 1 43 ? -0.981 33.743 96.663 1.00 16.65 43 ALA D N 1
ATOM 6916 C CA . ALA D 1 43 ? -1.567 33.157 97.862 1.00 17.17 43 ALA D CA 1
ATOM 6917 C C . ALA D 1 43 ? -0.755 31.907 98.276 1.00 17.12 43 ALA D C 1
ATOM 6918 O O . ALA D 1 43 ? -0.198 31.197 97.432 1.00 15.93 43 ALA D O 1
ATOM 6920 N N . ILE D 1 44 ? -0.685 31.681 99.571 1.00 16.85 44 ILE D N 1
ATOM 6921 C CA . ILE D 1 44 ? -0.030 30.536 100.102 1.00 18.89 44 ILE D CA 1
ATOM 6922 C C . ILE D 1 44 ? -1.007 29.833 101.025 1.00 19.69 44 ILE D C 1
ATOM 6923 O O . ILE D 1 44 ? -1.532 30.428 101.978 1.00 19.24 44 ILE D O 1
ATOM 6928 N N . TYR D 1 45 ? -1.287 28.580 100.697 1.00 19.38 45 TYR D N 1
ATOM 6929 C CA . TYR D 1 45 ? -2.290 27.798 101.398 1.00 20.22 45 TYR D CA 1
ATOM 6930 C C . TYR D 1 45 ? -1.518 26.808 102.262 1.00 20.19 45 TYR D C 1
ATOM 6931 O O . TYR D 1 45 ? -0.707 26.069 101.726 1.00 18.69 45 TYR D O 1
ATOM 6940 N N . THR D 1 46 ? -1.747 26.817 103.573 1.00 21.00 46 THR D N 1
ATOM 6941 C CA . THR D 1 46 ? -1.086 25.832 104.484 1.00 23.83 46 THR D CA 1
ATOM 6942 C C . THR D 1 46 ? -1.997 24.678 104.911 1.00 24.95 46 THR D C 1
ATOM 6943 O O . THR D 1 46 ? -3.204 24.768 104.754 1.00 24.86 46 THR D O 1
ATOM 6947 N N . PRO D 1 47 ? -1.421 23.574 105.403 1.00 26.61 47 PRO D N 1
ATOM 6948 C CA . PRO D 1 47 ? -2.153 22.351 105.782 1.00 27.34 47 PRO D CA 1
ATOM 6949 C C . PRO D 1 47 ? -3.128 22.551 106.953 1.00 29.11 47 PRO D C 1
ATOM 6950 O O . PRO D 1 47 ? -4.049 21.735 107.143 1.00 28.75 47 PRO D O 1
ATOM 6954 N N . ASP D 1 48 ? -2.958 23.630 107.714 1.00 30.39 48 ASP D N 1
ATOM 6955 C CA . ASP D 1 48 ? -4.010 24.022 108.664 1.00 32.36 48 ASP D CA 1
ATOM 6956 C C . ASP D 1 48 ? -5.318 24.519 107.974 1.00 32.58 48 ASP D C 1
ATOM 6957 O O . ASP D 1 48 ? -6.259 24.962 108.658 1.00 32.20 48 ASP D O 1
ATOM 6962 N N . ASP D 1 49 ? -5.367 24.408 106.636 1.00 31.51 49 ASP D N 1
ATOM 6963 C CA . ASP D 1 49 ? -6.429 24.965 105.798 1.00 31.45 49 ASP D CA 1
ATOM 6964 C C . ASP D 1 49 ? -6.608 26.514 105.885 1.00 31.41 49 ASP D C 1
ATOM 6965 O O . ASP D 1 49 ? -7.703 27.078 105.665 1.00 30.44 49 ASP D O 1
ATOM 6970 N N . GLU D 1 50 ? -5.512 27.216 106.181 1.00 30.63 50 GLU D N 1
ATOM 6971 C CA . GLU D 1 50 ? -5.529 28.677 106.132 1.00 30.48 50 GLU D CA 1
ATOM 6972 C C . GLU D 1 50 ? -4.744 29.166 104.925 1.00 28.56 50 GLU D C 1
ATOM 6973 O O . GLU D 1 50 ? -3.817 28.514 104.482 1.00 28.94 50 GLU D O 1
ATOM 6979 N N . VAL D 1 51 ? -5.097 30.357 104.456 1.00 26.63 51 VAL D N 1
ATOM 6980 C CA . VAL D 1 51 ? -4.461 30.987 103.326 1.00 24.47 51 VAL D CA 1
ATOM 6981 C C . VAL D 1 51 ? -4.056 32.417 103.656 1.00 24.79 51 VAL D C 1
ATOM 6982 O O . VAL D 1 51 ? -4.785 33.153 104.307 1.00 25.59 51 VAL D O 1
ATOM 6986 N N . VAL D 1 52 ? -2.884 32.810 103.180 1.00 25.14 52 VAL D N 1
ATOM 6987 C CA . VAL D 1 52 ? -2.430 34.185 103.261 1.00 25.36 52 VAL D CA 1
ATOM 6988 C C . VAL D 1 52 ? -2.220 34.649 101.841 1.00 25.43 52 VAL D C 1
ATOM 6989 O O . VAL D 1 52 ? -1.857 33.865 100.951 1.00 25.69 52 VAL D O 1
ATOM 6993 N N . SER D 1 53 ? -2.457 35.925 101.607 1.00 24.09 53 SER D N 1
ATOM 6994 C CA . SER D 1 53 ? -2.381 36.417 100.262 1.00 25.53 53 SER D CA 1
ATOM 6995 C C . SER D 1 53 ? -2.006 37.879 100.187 1.00 24.61 53 SER D C 1
ATOM 6996 O O . SER D 1 53 ? -2.113 38.626 101.184 1.00 25.81 53 SER D O 1
ATOM 6999 N N . ALA D 1 54 ? -1.565 38.281 99.012 1.00 23.70 54 ALA D N 1
ATOM 7000 C CA . ALA D 1 54 ? -1.108 39.659 98.782 1.00 23.37 54 ALA D CA 1
ATOM 7001 C C . ALA D 1 54 ? -1.174 40.045 97.309 1.00 21.92 54 ALA D C 1
ATOM 7002 O O . ALA D 1 54 ? -1.109 39.185 96.438 1.00 21.85 54 ALA D O 1
ATOM 7004 N N . GLY D 1 55 ? -1.286 41.344 97.053 1.00 21.47 55 GLY D N 1
ATOM 7005 C CA . GLY D 1 55 ? -1.184 41.934 95.719 1.00 21.43 55 GLY D CA 1
ATOM 7006 C C . GLY D 1 55 ? -2.575 42.018 95.094 1.00 22.32 55 GLY D C 1
ATOM 7007 O O . GLY D 1 55 ? -3.556 42.328 95.775 1.00 22.18 55 GLY D O 1
ATOM 7008 N N . ASP D 1 56 ? -2.664 41.740 93.802 1.00 21.38 56 ASP D N 1
ATOM 7009 C CA . ASP D 1 56 ? -3.894 41.922 93.025 1.00 22.29 56 ASP D CA 1
ATOM 7010 C C . ASP D 1 56 ? -4.811 40.673 93.055 1.00 21.85 56 ASP D C 1
ATOM 7011 O O . ASP D 1 56 ? -5.079 40.021 92.019 1.00 22.83 56 ASP D O 1
ATOM 7016 N N . VAL D 1 57 ? -5.307 40.369 94.246 1.00 20.90 57 VAL D N 1
ATOM 7017 C CA . VAL D 1 57 ? -5.881 39.049 94.542 1.00 21.18 57 VAL D CA 1
ATOM 7018 C C . VAL D 1 57 ? -7.300 38.867 94.018 1.00 22.27 57 VAL D C 1
ATOM 7019 O O . VAL D 1 57 ? -7.832 37.748 94.061 1.00 22.10 57 VAL D O 1
ATOM 7023 N N . THR D 1 58 ? -7.928 39.942 93.523 1.00 22.15 58 THR D N 1
ATOM 7024 C CA . THR D 1 58 ? -9.307 39.773 92.994 1.00 24.04 58 THR D CA 1
ATOM 7025 C C . THR D 1 58 ? -9.292 39.438 91.498 1.00 23.33 58 THR D C 1
ATOM 7026 O O . THR D 1 58 ? -10.324 39.044 90.947 1.00 25.47 58 THR D O 1
ATOM 7030 N N . VAL D 1 59 ? -8.136 39.579 90.863 1.00 22.86 59 VAL D N 1
ATOM 7031 C CA . VAL D 1 59 ? -8.017 39.377 89.415 1.00 22.92 59 VAL D CA 1
ATOM 7032 C C . VAL D 1 59 ? -8.056 37.878 89.074 1.00 23.62 59 VAL D C 1
ATOM 7033 O O . VAL D 1 59 ? -7.252 37.080 89.620 1.00 22.46 59 VAL D O 1
ATOM 7037 N N . LYS D 1 60 ? -9.015 37.502 88.212 1.00 22.47 60 LYS D N 1
ATOM 7038 C CA . LYS D 1 60 ? -9.093 36.134 87.721 1.00 21.76 60 LYS D CA 1
ATOM 7039 C C . LYS D 1 60 ? -8.206 36.002 86.520 1.00 20.12 60 LYS D C 1
ATOM 7040 O O . LYS D 1 60 ? -8.257 36.818 85.597 1.00 19.71 60 LYS D O 1
ATOM 7046 N N . VAL D 1 61 ? -7.351 34.984 86.536 1.00 19.78 61 VAL D N 1
ATOM 7047 C CA . VAL D 1 61 ? -6.389 34.793 85.452 1.00 18.43 61 VAL D CA 1
ATOM 7048 C C . VAL D 1 61 ? -6.569 33.356 84.901 1.00 18.51 61 VAL D C 1
ATOM 7049 O O . VAL D 1 61 ? -6.877 32.387 85.677 1.00 17.03 61 VAL D O 1
ATOM 7053 N N . THR D 1 62 ? -6.370 33.224 83.584 1.00 17.28 62 THR D N 1
ATOM 7054 C CA . THR D 1 62 ? -6.482 31.924 82.909 1.00 17.63 62 THR D CA 1
ATOM 7055 C C . THR D 1 62 ? -5.274 30.986 83.210 1.00 17.61 62 THR D C 1
ATOM 7056 O O . THR D 1 62 ? -4.143 31.417 83.437 1.00 17.09 62 THR D O 1
ATOM 7060 N N . LEU D 1 63 ? -5.542 29.698 83.206 1.00 16.51 63 LEU D N 1
ATOM 7061 C CA . LEU D 1 63 ? -4.548 28.724 83.603 1.00 17.54 63 LEU D CA 1
ATOM 7062 C C . LEU D 1 63 ? -3.485 28.548 82.511 1.00 18.29 63 LEU D C 1
ATOM 7063 O O . LEU D 1 63 ? -2.321 28.432 82.832 1.00 17.08 63 LEU D O 1
ATOM 7068 N N . GLN D 1 64 ? -3.906 28.600 81.240 1.00 16.10 64 GLN D N 1
ATOM 7069 C CA . GLN D 1 64 ? -3.019 28.278 80.144 1.00 16.36 64 GLN D CA 1
ATOM 7070 C C . GLN D 1 64 ? -2.409 26.894 80.402 1.00 15.93 64 GLN D C 1
ATOM 7071 O O . GLN D 1 64 ? -3.145 25.959 80.744 1.00 16.62 64 GLN D O 1
ATOM 7077 N N . SER D 1 65 ? -1.103 26.749 80.276 1.00 14.77 65 SER D N 1
ATOM 7078 C CA . SER D 1 65 ? -0.447 25.440 80.460 1.00 14.64 65 SER D CA 1
ATOM 7079 C C . SER D 1 65 ? -0.560 24.850 81.824 1.00 13.05 65 SER D C 1
ATOM 7080 O O . SER D 1 65 ? -0.360 23.655 82.003 1.00 13.01 65 SER D O 1
ATOM 7083 N N . ILE D 1 66 ? -0.929 25.649 82.815 1.00 12.85 66 ILE D N 1
ATOM 7084 C CA . ILE D 1 66 ? -1.130 25.049 84.112 1.00 12.77 66 ILE D CA 1
ATOM 7085 C C . ILE D 1 66 ? -2.257 23.980 83.993 1.00 14.80 66 ILE D C 1
ATOM 7086 O O . ILE D 1 66 ? -2.225 22.979 84.718 1.00 15.21 66 ILE D O 1
ATOM 7091 N N . SER D 1 67 ? -3.220 24.191 83.086 1.00 14.39 67 SER D N 1
ATOM 7092 C CA . SER D 1 67 ? -4.365 23.281 82.951 1.00 16.44 67 SER D CA 1
ATOM 7093 C C . SER D 1 67 ? -3.872 21.876 82.516 1.00 15.84 67 SER D C 1
ATOM 7094 O O . SER D 1 67 ? -4.555 20.865 82.657 1.00 16.69 67 SER D O 1
ATOM 7097 N N . LYS D 1 68 ? -2.669 21.806 81.978 1.00 17.24 68 LYS D N 1
ATOM 7098 C CA . LYS D 1 68 ? -2.105 20.516 81.503 1.00 16.97 68 LYS D CA 1
ATOM 7099 C C . LYS D 1 68 ? -1.888 19.554 82.665 1.00 17.80 68 LYS D C 1
ATOM 7100 O O . LYS D 1 68 ? -2.021 18.356 82.509 1.00 16.81 68 LYS D O 1
ATOM 7106 N N . ILE D 1 69 ? -1.484 20.088 83.819 1.00 17.95 69 ILE D N 1
ATOM 7107 C CA . ILE D 1 69 ? -1.360 19.279 85.034 1.00 18.87 69 ILE D CA 1
ATOM 7108 C C . ILE D 1 69 ? -2.695 18.710 85.520 1.00 19.12 69 ILE D C 1
ATOM 7109 O O . ILE D 1 69 ? -2.775 17.560 85.918 1.00 17.86 69 ILE D O 1
ATOM 7114 N N . ILE D 1 70 ? -3.751 19.534 85.497 1.00 19.77 70 ILE D N 1
ATOM 7115 C CA . ILE D 1 70 ? -5.067 19.081 85.932 1.00 19.94 70 ILE D CA 1
ATOM 7116 C C . ILE D 1 70 ? -5.646 17.983 85.028 1.00 19.03 70 ILE D C 1
ATOM 7117 O O . ILE D 1 70 ? -6.224 17.006 85.508 1.00 17.99 70 ILE D O 1
ATOM 7122 N N . ALA D 1 71 ? -5.538 18.197 83.725 1.00 18.19 71 ALA D N 1
ATOM 7123 C CA . ALA D 1 71 ? -6.034 17.265 82.741 1.00 17.60 71 ALA D CA 1
ATOM 7124 C C . ALA D 1 71 ? -5.277 15.962 82.866 1.00 18.57 71 ALA D C 1
ATOM 7125 O O . ALA D 1 71 ? -5.872 14.907 82.770 1.00 17.92 71 ALA D O 1
ATOM 7127 N N . LEU D 1 72 ? -3.964 16.018 83.039 1.00 18.75 72 LEU D N 1
ATOM 7128 C CA . LEU D 1 72 ? -3.219 14.745 83.250 1.00 19.25 72 LEU D CA 1
ATOM 7129 C C . LEU D 1 72 ? -3.706 13.976 84.475 1.00 18.56 72 LEU D C 1
ATOM 7130 O O . LEU D 1 72 ? -3.958 12.785 84.364 1.00 19.52 72 LEU D O 1
ATOM 7135 N N . ALA D 1 73 ? -3.848 14.658 85.611 1.00 17.64 73 ALA D N 1
ATOM 7136 C CA . ALA D 1 73 ? -4.447 14.074 86.819 1.00 18.08 73 ALA D CA 1
ATOM 7137 C C . ALA D 1 73 ? -5.786 13.418 86.547 1.00 18.64 73 ALA D C 1
ATOM 7138 O O . ALA D 1 73 ? -6.006 12.279 86.986 1.00 19.12 73 ALA D O 1
ATOM 7140 N N . LEU D 1 74 ? -6.673 14.120 85.828 1.00 17.61 74 LEU D N 1
ATOM 7141 C CA . LEU D 1 74 ? -8.007 13.600 85.548 1.00 18.37 74 LEU D CA 1
ATOM 7142 C C . LEU D 1 74 ? -7.975 12.315 84.702 1.00 19.14 74 LEU D C 1
ATOM 7143 O O . LEU D 1 74 ? -8.724 11.351 84.971 1.00 20.17 74 LEU D O 1
ATOM 7148 N N . VAL D 1 75 ? -7.114 12.291 83.695 1.00 19.44 75 VAL D N 1
ATOM 7149 C CA . VAL D 1 75 ? -7.014 11.135 82.804 1.00 21.00 75 VAL D CA 1
ATOM 7150 C C . VAL D 1 75 ? -6.292 9.963 83.478 1.00 21.44 75 VAL D C 1
ATOM 7151 O O . VAL D 1 75 ? -6.649 8.782 83.263 1.00 20.48 75 VAL D O 1
ATOM 7155 N N . LEU D 1 76 ? -5.299 10.273 84.316 1.00 20.38 76 LEU D N 1
ATOM 7156 C CA . LEU D 1 76 ? -4.705 9.237 85.161 1.00 21.64 76 LEU D CA 1
ATOM 7157 C C . LEU D 1 76 ? -5.733 8.592 86.092 1.00 23.66 76 LEU D C 1
ATOM 7158 O O . LEU D 1 76 ? -5.749 7.356 86.200 1.00 24.85 76 LEU D O 1
ATOM 7163 N N . ILE D 1 77 ? -6.588 9.412 86.732 1.00 23.96 77 ILE D N 1
ATOM 7164 C CA . ILE D 1 77 ? -7.700 8.915 87.570 1.00 25.75 77 ILE D CA 1
ATOM 7165 C C . ILE D 1 77 ? -8.662 8.006 86.755 1.00 26.19 77 ILE D C 1
ATOM 7166 O O . ILE D 1 77 ? -8.908 6.858 87.142 1.00 26.97 77 ILE D O 1
ATOM 7171 N N . ASP D 1 78 ? -9.152 8.508 85.637 1.00 26.38 78 ASP D N 1
ATOM 7172 C CA . ASP D 1 78 ? -10.125 7.810 84.806 1.00 28.29 78 ASP D CA 1
ATOM 7173 C C . ASP D 1 78 ? -9.564 6.598 84.009 1.00 29.65 78 ASP D C 1
ATOM 7174 O O . ASP D 1 78 ? -10.275 5.610 83.870 1.00 30.62 78 ASP D O 1
ATOM 7179 N N . ARG D 1 79 ? -8.333 6.666 83.500 1.00 30.18 79 ARG D N 1
ATOM 7180 C CA . ARG D 1 79 ? -7.783 5.575 82.661 1.00 32.14 79 ARG D CA 1
ATOM 7181 C C . ARG D 1 79 ? -6.710 4.718 83.326 1.00 31.92 79 ARG D C 1
ATOM 7182 O O . ARG D 1 79 ? -6.398 3.645 82.826 1.00 32.29 79 ARG D O 1
ATOM 7190 N N . GLY D 1 80 ? -6.134 5.187 84.420 1.00 31.61 80 GLY D N 1
ATOM 7191 C CA . GLY D 1 80 ? -4.988 4.497 85.015 1.00 31.64 80 GLY D CA 1
ATOM 7192 C C . GLY D 1 80 ? -3.641 4.824 84.362 1.00 32.19 80 GLY D C 1
ATOM 7193 O O . GLY D 1 80 ? -3.557 5.147 83.185 1.00 28.97 80 GLY D O 1
ATOM 7194 N N . GLU D 1 81 ? -2.603 4.714 85.192 1.00 33.79 81 GLU D N 1
ATOM 7195 C CA . GLU D 1 81 ? -1.195 4.921 84.888 1.00 36.21 81 GLU D CA 1
ATOM 7196 C C . GLU D 1 81 ? -0.761 4.144 83.654 1.00 36.02 81 GLU D C 1
ATOM 7197 O O . GLU D 1 81 ? -0.013 4.631 82.794 1.00 34.63 81 GLU D O 1
ATOM 7203 N N . ASP D 1 82 ? -1.278 2.929 83.561 1.00 37.16 82 ASP D N 1
ATOM 7204 C CA . ASP D 1 82 ? -0.865 1.995 82.532 1.00 37.75 82 ASP D CA 1
ATOM 7205 C C . ASP D 1 82 ? -1.219 2.457 81.157 1.00 36.49 82 ASP D C 1
ATOM 7206 O O . ASP D 1 82 ? -0.355 2.496 80.303 1.00 36.88 82 ASP D O 1
ATOM 7211 N N . GLU D 1 83 ? -2.486 2.780 80.931 1.00 34.86 83 GLU D N 1
ATOM 7212 C CA . GLU D 1 83 ? -2.925 3.236 79.620 1.00 33.63 83 GLU D CA 1
ATOM 7213 C C . GLU D 1 83 ? -2.370 4.626 79.309 1.00 31.43 83 GLU D C 1
ATOM 7214 O O . GLU D 1 83 ? -2.069 4.918 78.160 1.00 30.81 83 GLU D O 1
ATOM 7220 N N . VAL D 1 84 ? -2.227 5.482 80.329 1.00 28.65 84 VAL D N 1
ATOM 7221 C CA . VAL D 1 84 ? -1.774 6.861 80.055 1.00 27.07 84 VAL D CA 1
ATOM 7222 C C . VAL D 1 84 ? -0.352 6.868 79.485 1.00 25.31 84 VAL D C 1
ATOM 7223 O O . VAL D 1 84 ? -0.082 7.453 78.461 1.00 22.69 84 VAL D O 1
ATOM 7227 N N . PHE D 1 85 ? 0.544 6.161 80.157 1.00 25.49 85 PHE D N 1
ATOM 7228 C CA . PHE D 1 85 ? 1.910 6.138 79.713 1.00 27.65 85 PHE D CA 1
ATOM 7229 C C . PHE D 1 85 ? 2.236 5.158 78.587 1.00 29.19 85 PHE D C 1
ATOM 7230 O O . PHE D 1 85 ? 3.396 4.884 78.312 1.00 31.14 85 PHE D O 1
ATOM 7238 N N . HIS D 1 86 ? 1.196 4.617 77.973 1.00 30.53 86 HIS D N 1
ATOM 7239 C CA . HIS D 1 86 ? 1.282 3.973 76.656 1.00 31.85 86 HIS D CA 1
ATOM 7240 C C . HIS D 1 86 ? 0.917 5.040 75.607 1.00 31.09 86 HIS D C 1
ATOM 7241 O O . HIS D 1 86 ? 1.359 4.931 74.476 1.00 31.96 86 HIS D O 1
ATOM 7248 N N . LYS D 1 87 ? 0.152 6.082 75.980 1.00 28.44 87 LYS D N 1
ATOM 7249 C CA . LYS D 1 87 ? -0.131 7.166 75.029 1.00 28.41 87 LYS D CA 1
ATOM 7250 C C . LYS D 1 87 ? 0.895 8.336 75.038 1.00 27.13 87 LYS D C 1
ATOM 7251 O O . LYS D 1 87 ? 1.196 8.914 74.002 1.00 26.68 87 LYS D O 1
ATOM 7257 N N . VAL D 1 88 ? 1.384 8.708 76.222 1.00 25.83 88 VAL D N 1
ATOM 7258 C CA . VAL D 1 88 ? 2.293 9.866 76.379 1.00 24.56 88 VAL D CA 1
ATOM 7259 C C . VAL D 1 88 ? 3.528 9.387 77.150 1.00 25.30 88 VAL D C 1
ATOM 7260 O O . VAL D 1 88 ? 3.512 8.313 77.747 1.00 24.01 88 VAL D O 1
ATOM 7264 N N . GLY D 1 89 ? 4.584 10.183 77.155 1.00 25.40 89 GLY D N 1
ATOM 7265 C CA . GLY D 1 89 ? 5.816 9.744 77.748 1.00 26.28 89 GLY D CA 1
ATOM 7266 C C . GLY D 1 89 ? 5.939 10.199 79.171 1.00 26.67 89 GLY D C 1
ATOM 7267 O O . GLY D 1 89 ? 5.152 11.015 79.645 1.00 26.85 89 GLY D O 1
ATOM 7268 N N . MET D 1 90 ? 6.953 9.673 79.844 1.00 27.99 90 MET D N 1
ATOM 7269 C CA . MET D 1 90 ? 7.347 10.085 81.172 1.00 29.52 90 MET D CA 1
ATOM 7270 C C . MET D 1 90 ? 8.559 11.000 81.177 1.00 30.56 90 MET D C 1
ATOM 7271 O O . MET D 1 90 ? 8.958 11.463 82.237 1.00 32.28 90 MET D O 1
ATOM 7276 N N . GLU D 1 91 ? 9.171 11.253 80.033 1.00 31.41 91 GLU D N 1
ATOM 7277 C CA . GLU D 1 91 ? 10.489 11.883 80.030 1.00 32.78 91 GLU D CA 1
ATOM 7278 C C . GLU D 1 91 ? 10.480 13.355 79.617 1.00 34.33 91 GLU D C 1
ATOM 7279 O O . GLU D 1 91 ? 9.840 13.708 78.629 1.00 33.30 91 GLU D O 1
ATOM 7285 N N . PRO D 1 92 ? 11.252 14.197 80.351 1.00 35.57 92 PRO D N 1
ATOM 7286 C CA . PRO D 1 92 ? 11.428 15.580 79.950 1.00 37.09 92 PRO D CA 1
ATOM 7287 C C . PRO D 1 92 ? 12.038 15.641 78.580 1.00 38.26 92 PRO D C 1
ATOM 7288 O O . PRO D 1 92 ? 12.048 16.719 78.024 1.00 41.72 92 PRO D O 1
ATOM 7292 N N . LEU D 1 111 ? 5.477 11.228 73.583 1.00 28.72 111 LEU D N 1
ATOM 7293 C CA . LEU D 1 111 ? 5.397 12.682 73.709 1.00 29.04 111 LEU D CA 1
ATOM 7294 C C . LEU D 1 111 ? 5.041 13.010 75.153 1.00 28.08 111 LEU D C 1
ATOM 7295 O O . LEU D 1 111 ? 4.053 12.506 75.706 1.00 27.42 111 LEU D O 1
ATOM 7300 N N . ASN D 1 112 ? 5.785 13.947 75.713 1.00 26.71 112 ASN D N 1
ATOM 7301 C CA . ASN D 1 112 ? 5.595 14.350 77.082 1.00 24.85 112 ASN D CA 1
ATOM 7302 C C . ASN D 1 112 ? 4.260 15.130 77.266 1.00 21.11 112 ASN D C 1
ATOM 7303 O O . ASN D 1 112 ? 3.940 15.981 76.478 1.00 21.97 112 ASN D O 1
ATOM 7308 N N . PRO D 1 113 ? 3.521 14.869 78.323 1.00 20.37 113 PRO D N 1
ATOM 7309 C CA . PRO D 1 113 ? 2.211 15.537 78.508 1.00 19.70 113 PRO D CA 1
ATOM 7310 C C . PRO D 1 113 ? 2.263 17.053 78.881 1.00 20.23 113 PRO D C 1
ATOM 7311 O O . PRO D 1 113 ? 1.225 17.688 78.961 1.00 19.01 113 PRO D O 1
ATOM 7315 N N . MET D 1 114 ? 3.460 17.617 79.081 1.00 19.34 114 MET D N 1
ATOM 7316 C CA . MET D 1 114 ? 3.616 19.018 79.416 1.00 19.60 114 MET D CA 1
ATOM 7317 C C . MET D 1 114 ? 3.886 19.841 78.164 1.00 20.13 114 MET D C 1
ATOM 7318 O O . MET D 1 114 ? 3.793 21.050 78.203 1.00 21.11 114 MET D O 1
ATOM 7323 N N . ILE D 1 115 ? 4.279 19.210 77.067 1.00 20.45 115 ILE D N 1
ATOM 7324 C CA . ILE D 1 115 ? 4.467 19.960 75.834 1.00 19.06 115 ILE D CA 1
ATOM 7325 C C . ILE D 1 115 ? 3.147 19.961 75.087 1.00 19.42 115 ILE D C 1
ATOM 7326 O O . ILE D 1 115 ? 2.295 19.102 75.342 1.00 19.06 115 ILE D O 1
ATOM 7331 N N . ASN D 1 116 ? 2.937 20.922 74.196 1.00 18.60 116 ASN D N 1
ATOM 7332 C CA . ASN D 1 116 ? 1.653 21.028 73.501 1.00 19.49 116 ASN D CA 1
ATOM 7333 C C . ASN D 1 116 ? 1.197 19.749 72.792 1.00 19.59 116 ASN D C 1
ATOM 7334 O O . ASN D 1 116 ? 0.046 19.361 72.919 1.00 20.31 116 ASN D O 1
ATOM 7339 N N . ALA D 1 117 ? 2.091 19.074 72.086 1.00 19.54 117 ALA D N 1
ATOM 7340 C CA . ALA D 1 117 ? 1.699 17.850 71.382 1.00 19.02 117 ALA D CA 1
ATOM 7341 C C . ALA D 1 117 ? 1.206 16.739 72.363 1.00 19.10 117 ALA D C 1
ATOM 7342 O O . ALA D 1 117 ? 0.125 16.203 72.136 1.00 19.42 117 ALA D O 1
ATOM 7344 N N . GLY D 1 118 ? 1.936 16.461 73.457 1.00 17.23 118 GLY D N 1
ATOM 7345 C CA . GLY D 1 118 ? 1.518 15.511 74.527 1.00 16.21 118 GLY D CA 1
ATOM 7346 C C . GLY D 1 118 ? 0.244 15.944 75.267 1.00 16.95 118 GLY D C 1
ATOM 7347 O O . GLY D 1 118 ? -0.579 15.116 75.633 1.00 15.59 118 GLY D O 1
ATOM 7348 N N . ALA D 1 119 ? 0.106 17.243 75.543 1.00 15.02 119 ALA D N 1
ATOM 7349 C CA . ALA D 1 119 ? -1.068 17.753 76.250 1.00 15.95 119 ALA D CA 1
ATOM 7350 C C . ALA D 1 119 ? -2.355 17.547 75.410 1.00 15.63 119 ALA D C 1
ATOM 7351 O O . ALA D 1 119 ? -3.412 17.273 75.978 1.00 16.31 119 ALA D O 1
ATOM 7353 N N . LEU D 1 120 ? -2.255 17.709 74.085 1.00 15.76 120 LEU D N 1
ATOM 7354 C CA . LEU D 1 120 ? -3.403 17.546 73.191 1.00 17.06 120 LEU D CA 1
ATOM 7355 C C . LEU D 1 120 ? -3.806 16.074 73.183 1.00 17.08 120 LEU D C 1
ATOM 7356 O O . LEU D 1 120 ? -4.983 15.771 73.109 1.00 16.69 120 LEU D O 1
ATOM 7361 N N . VAL D 1 121 ? -2.832 15.167 73.268 1.00 16.15 121 VAL D N 1
ATOM 7362 C CA . VAL D 1 121 ? -3.149 13.751 73.426 1.00 16.73 121 VAL D CA 1
ATOM 7363 C C . VAL D 1 121 ? -3.881 13.512 74.732 1.00 16.95 121 VAL D C 1
ATOM 7364 O O . VAL D 1 121 ? -4.882 12.823 74.729 1.00 17.01 121 VAL D O 1
ATOM 7368 N N . VAL D 1 122 ? -3.387 14.065 75.845 1.00 17.32 122 VAL D N 1
ATOM 7369 C CA . VAL D 1 122 ? -4.037 13.909 77.144 1.00 17.42 122 VAL D CA 1
ATOM 7370 C C . VAL D 1 122 ? -5.487 14.449 77.060 1.00 17.93 122 VAL D C 1
ATOM 7371 O O . VAL D 1 122 ? -6.432 13.791 77.462 1.00 17.96 122 VAL D O 1
ATOM 7375 N N . THR D 1 123 ? -5.652 15.661 76.529 1.00 18.70 123 THR D N 1
ATOM 7376 C CA . THR D 1 123 ? -6.998 16.265 76.362 1.00 17.52 123 THR D CA 1
ATOM 7377 C C . THR D 1 123 ? -7.956 15.375 75.544 1.00 17.36 123 THR D C 1
ATOM 7378 O O . THR D 1 123 ? -9.110 15.205 75.928 1.00 17.03 123 THR D O 1
ATOM 7382 N N . SER D 1 124 ? -7.475 14.796 74.458 1.00 17.83 124 SER D N 1
ATOM 7383 C CA . SER D 1 124 ? -8.262 13.873 73.639 1.00 19.02 124 SER D CA 1
ATOM 7384 C C . SER D 1 124 ? -8.706 12.598 74.387 1.00 19.65 124 SER D C 1
ATOM 7385 O O . SER D 1 124 ? -9.543 11.837 73.907 1.00 19.43 124 SER D O 1
ATOM 7388 N N . MET D 1 125 ? -8.085 12.328 75.535 1.00 20.10 125 MET D N 1
ATOM 7389 C CA . MET D 1 125 ? -8.413 11.172 76.350 1.00 20.10 125 MET D CA 1
ATOM 7390 C C . MET D 1 125 ? -9.457 11.481 77.382 1.00 21.29 125 MET D C 1
ATOM 7391 O O . MET D 1 125 ? -9.977 10.533 78.015 1.00 22.22 125 MET D O 1
ATOM 7396 N N . ILE D 1 126 ? -9.811 12.768 77.562 1.00 21.21 126 ILE D N 1
ATOM 7397 C CA . ILE D 1 126 ? -10.851 13.097 78.550 1.00 22.19 126 ILE D CA 1
ATOM 7398 C C . ILE D 1 126 ? -12.216 12.491 78.086 1.00 23.74 126 ILE D C 1
ATOM 7399 O O . ILE D 1 126 ? -12.626 12.670 76.937 1.00 21.91 126 ILE D O 1
ATOM 7404 N N . GLN D 1 127 ? -12.847 11.731 78.989 1.00 25.66 127 GLN D N 1
ATOM 7405 C CA . GLN D 1 127 ? -14.132 11.035 78.723 1.00 27.70 127 GLN D CA 1
ATOM 7406 C C . GLN D 1 127 ? -15.334 11.944 78.651 1.00 27.04 127 GLN D C 1
ATOM 7407 O O . GLN D 1 127 ? -15.425 12.944 79.385 1.00 25.16 127 GLN D O 1
ATOM 7413 N N . GLY D 1 128 ? -16.282 11.553 77.796 1.00 27.03 128 GLY D N 1
ATOM 7414 C CA . GLY D 1 128 ? -17.521 12.303 77.600 1.00 27.40 128 GLY D CA 1
ATOM 7415 C C . GLY D 1 128 ? -17.920 12.300 76.151 1.00 27.50 128 GLY D C 1
ATOM 7416 O O . GLY D 1 128 ? -17.076 12.158 75.254 1.00 28.22 128 GLY D O 1
ATOM 7417 N N . GLY D 1 129 ? -19.204 12.461 75.893 1.00 27.48 129 GLY D N 1
ATOM 7418 C CA . GLY D 1 129 ? -19.694 12.244 74.529 1.00 26.26 129 GLY D CA 1
ATOM 7419 C C . GLY D 1 129 ? -19.703 13.471 73.663 1.00 26.16 129 GLY D C 1
ATOM 7420 O O . GLY D 1 129 ? -20.022 13.399 72.451 1.00 25.20 129 GLY D O 1
ATOM 7421 N N . SER D 1 130 ? -19.341 14.608 74.245 1.00 24.27 130 SER D N 1
ATOM 7422 C CA . SER D 1 130 ? -19.393 15.872 73.505 1.00 22.47 130 SER D CA 1
ATOM 7423 C C . SER D 1 130 ? -18.363 16.779 74.127 1.00 21.61 130 SER D C 1
ATOM 7424 O O . SER D 1 130 ? -17.900 16.466 75.211 1.00 20.82 130 SER D O 1
ATOM 7427 N N . VAL D 1 131 ? -18.037 17.904 73.492 1.00 21.97 131 VAL D N 1
ATOM 7428 C CA . VAL D 1 131 ? -17.090 18.869 74.101 1.00 21.47 131 VAL D CA 1
ATOM 7429 C C . VAL D 1 131 ? -17.616 19.313 75.449 1.00 21.05 131 VAL D C 1
ATOM 7430 O O . VAL D 1 131 ? -16.895 19.306 76.452 1.00 21.54 131 VAL D O 1
ATOM 7434 N N . SER D 1 132 ? -18.914 19.617 75.497 1.00 20.37 132 SER D N 1
ATOM 7435 C CA . SER D 1 132 ? -19.558 20.108 76.723 1.00 20.99 132 SER D CA 1
ATOM 7436 C C . SER D 1 132 ? -19.376 19.144 77.883 1.00 19.64 132 SER D C 1
ATOM 7437 O O . SER D 1 132 ? -19.062 19.543 79.004 1.00 19.77 132 SER D O 1
ATOM 7440 N N . GLU D 1 133 ? -19.612 17.855 77.629 1.00 19.15 133 GLU D N 1
ATOM 7441 C CA . GLU D 1 133 ? -19.544 16.864 78.688 1.00 19.50 133 GLU D CA 1
ATOM 7442 C C . GLU D 1 133 ? -18.081 16.686 79.111 1.00 18.78 133 GLU D C 1
ATOM 7443 O O . GLU D 1 133 ? -17.805 16.421 80.271 1.00 19.51 133 GLU D O 1
ATOM 7449 N N . ARG D 1 134 ? -17.154 16.763 78.151 1.00 18.69 134 ARG D N 1
ATOM 7450 C CA . ARG D 1 134 ? -15.738 16.477 78.463 1.00 19.23 134 ARG D CA 1
ATOM 7451 C C . ARG D 1 134 ? -15.217 17.690 79.237 1.00 18.09 134 ARG D C 1
ATOM 7452 O O . ARG D 1 134 ? -14.518 17.547 80.212 1.00 18.60 134 ARG D O 1
ATOM 7460 N N . LEU D 1 135 ? -15.589 18.882 78.802 1.00 18.06 135 LEU D N 1
ATOM 7461 C CA . LEU D 1 135 ? -15.185 20.097 79.525 1.00 18.66 135 LEU D CA 1
ATOM 7462 C C . LEU D 1 135 ? -15.712 20.092 80.966 1.00 18.90 135 LEU D C 1
ATOM 7463 O O . LEU D 1 135 ? -14.980 20.395 81.879 1.00 19.99 135 LEU D O 1
ATOM 7468 N N . GLU D 1 136 ? -16.977 19.711 81.173 1.00 20.32 136 GLU D N 1
ATOM 7469 C CA . GLU D 1 136 ? -17.562 19.636 82.506 1.00 21.54 136 GLU D CA 1
ATOM 7470 C C . GLU D 1 136 ? -16.895 18.608 83.438 1.00 21.43 136 GLU D C 1
ATOM 7471 O O . GLU D 1 136 ? -16.779 18.806 84.651 1.00 22.29 136 GLU D O 1
ATOM 7477 N N . ARG D 1 137 ? -16.427 17.528 82.878 1.00 20.69 137 ARG D N 1
ATOM 7478 C CA . ARG D 1 137 ? -15.673 16.620 83.707 1.00 20.96 137 ARG D CA 1
ATOM 7479 C C . ARG D 1 137 ? -14.423 17.330 84.264 1.00 19.38 137 ARG D C 1
ATOM 7480 O O . ARG D 1 137 ? -14.097 17.220 85.428 1.00 19.17 137 ARG D O 1
ATOM 7488 N N . LEU D 1 138 ? -13.734 18.076 83.416 1.00 19.35 138 LEU D N 1
ATOM 7489 C CA . LEU D 1 138 ? -12.540 18.781 83.855 1.00 20.36 138 LEU D CA 1
ATOM 7490 C C . LEU D 1 138 ? -12.894 19.916 84.832 1.00 18.98 138 LEU D C 1
ATOM 7491 O O . LEU D 1 138 ? -12.242 20.052 85.851 1.00 19.45 138 LEU D O 1
ATOM 7496 N N . LEU D 1 139 ? -13.900 20.746 84.507 1.00 17.85 139 LEU D N 1
ATOM 7497 C CA . LEU D 1 139 ? -14.368 21.790 85.447 1.00 19.02 139 LEU D CA 1
ATOM 7498 C C . LEU D 1 139 ? -14.834 21.257 86.803 1.00 18.95 139 LEU D C 1
ATOM 7499 O O . LEU D 1 139 ? -14.487 21.826 87.822 1.00 18.73 139 LEU D O 1
ATOM 7504 N N . ALA D 1 140 ? -15.618 20.158 86.817 1.00 19.17 140 ALA D N 1
ATOM 7505 C CA . ALA D 1 140 ? -16.097 19.581 88.058 1.00 18.40 140 ALA D CA 1
ATOM 7506 C C . ALA D 1 140 ? -14.876 19.174 88.904 1.00 19.01 140 ALA D C 1
ATOM 7507 O O . ALA D 1 140 ? -14.854 19.391 90.135 1.00 18.97 140 ALA D O 1
ATOM 7509 N N . PHE D 1 141 ? -13.835 18.652 88.240 1.00 18.87 141 PHE D N 1
ATOM 7510 C CA . PHE D 1 141 ? -12.610 18.213 88.934 1.00 18.96 141 PHE D CA 1
ATOM 7511 C C . PHE D 1 141 ? -11.815 19.412 89.492 1.00 19.19 141 PHE D C 1
ATOM 7512 O O . PHE D 1 141 ? -11.406 19.406 90.643 1.00 18.31 141 PHE D O 1
ATOM 7520 N N . VAL D 1 142 ? -11.650 20.436 88.673 1.00 20.33 142 VAL D N 1
ATOM 7521 C CA . VAL D 1 142 ? -11.047 21.729 89.106 1.00 21.42 142 VAL D CA 1
ATOM 7522 C C . VAL D 1 142 ? -11.794 22.374 90.293 1.00 21.69 142 VAL D C 1
ATOM 7523 O O . VAL D 1 142 ? -11.168 22.855 91.269 1.00 21.36 142 VAL D O 1
ATOM 7527 N N . ARG D 1 143 ? -13.122 22.370 90.225 1.00 22.63 143 ARG D N 1
ATOM 7528 C CA . ARG D 1 143 ? -13.963 22.923 91.306 1.00 22.34 143 ARG D CA 1
ATOM 7529 C C . ARG D 1 143 ? -13.703 22.210 92.619 1.00 22.86 143 ARG D C 1
ATOM 7530 O O . ARG D 1 143 ? -13.555 22.873 93.680 1.00 23.52 143 ARG D O 1
ATOM 7538 N N . ARG D 1 144 ? -13.576 20.886 92.553 1.00 22.54 144 ARG D N 1
ATOM 7539 C CA . ARG D 1 144 ? -13.286 20.073 93.756 1.00 23.46 144 ARG D CA 1
ATOM 7540 C C . ARG D 1 144 ? -11.891 20.368 94.319 1.00 21.95 144 ARG D C 1
ATOM 7541 O O . ARG D 1 144 ? -11.746 20.557 95.513 1.00 21.80 144 ARG D O 1
ATOM 7549 N N . LEU D 1 145 ? -10.883 20.422 93.447 1.00 21.18 145 LEU D N 1
ATOM 7550 C CA . LEU D 1 145 ? -9.495 20.717 93.874 1.00 20.69 145 LEU D CA 1
ATOM 7551 C C . LEU D 1 145 ? -9.380 22.089 94.489 1.00 20.77 145 LEU D C 1
ATOM 7552 O O . LEU D 1 145 ? -8.745 22.235 95.532 1.00 20.74 145 LEU D O 1
ATOM 7557 N N . ALA D 1 146 ? -9.989 23.096 93.838 1.00 19.79 146 ALA D N 1
ATOM 7558 C CA . ALA D 1 146 ? -9.979 24.463 94.301 1.00 20.51 146 ALA D CA 1
ATOM 7559 C C . ALA D 1 146 ? -10.884 24.756 95.475 1.00 22.57 146 ALA D C 1
ATOM 7560 O O . ALA D 1 146 ? -10.703 25.781 96.158 1.00 23.15 146 ALA D O 1
ATOM 7562 N N . GLY D 1 147 ? -11.815 23.863 95.752 1.00 24.25 147 GLY D N 1
ATOM 7563 C CA . GLY D 1 147 ? -12.821 24.093 96.800 1.00 24.56 147 GLY D CA 1
ATOM 7564 C C . GLY D 1 147 ? -13.685 25.272 96.440 1.00 26.24 147 GLY D C 1
ATOM 7565 O O . GLY D 1 147 ? -14.087 26.052 97.328 1.00 26.68 147 GLY D O 1
ATOM 7566 N N . ASN D 1 148 ? -13.962 25.420 95.143 1.00 26.01 148 ASN D N 1
ATOM 7567 C CA . ASN D 1 148 ? -14.783 26.523 94.637 1.00 25.61 148 ASN D CA 1
ATOM 7568 C C . ASN D 1 148 ? -15.638 26.102 93.431 1.00 25.43 148 ASN D C 1
ATOM 7569 O O . ASN D 1 148 ? -15.155 26.046 92.299 1.00 23.57 148 ASN D O 1
ATOM 7574 N N . GLU D 1 149 ? -16.923 25.836 93.686 1.00 25.88 149 GLU D N 1
ATOM 7575 C CA . GLU D 1 149 ? -17.870 25.423 92.652 1.00 27.42 149 GLU D CA 1
ATOM 7576 C C . GLU D 1 149 ? -18.184 26.517 91.628 1.00 26.66 149 GLU D C 1
ATOM 7577 O O . GLU D 1 149 ? -18.825 26.247 90.624 1.00 28.34 149 GLU D O 1
ATOM 7583 N N . ARG D 1 150 ? -17.691 27.732 91.820 1.00 26.71 150 ARG D N 1
ATOM 7584 C CA . ARG D 1 150 ? -18.032 28.804 90.896 1.00 26.43 150 ARG D CA 1
ATOM 7585 C C . ARG D 1 150 ? -17.055 28.981 89.745 1.00 26.34 150 ARG D C 1
ATOM 7586 O O . ARG D 1 150 ? -17.297 29.787 88.830 1.00 28.35 150 ARG D O 1
ATOM 7594 N N . ILE D 1 151 ? -15.993 28.190 89.733 1.00 23.05 151 ILE D N 1
ATOM 7595 C CA . ILE D 1 151 ? -15.025 28.283 88.664 1.00 21.57 151 ILE D CA 1
ATOM 7596 C C . ILE D 1 151 ? -15.567 27.887 87.279 1.00 21.40 151 ILE D C 1
ATOM 7597 O O . ILE D 1 151 ? -16.193 26.846 87.127 1.00 20.49 151 ILE D O 1
ATOM 7602 N N . SER D 1 152 ? -15.338 28.763 86.303 1.00 21.29 152 SER D N 1
ATOM 7603 C CA . SER D 1 152 ? -15.562 28.499 84.891 1.00 22.05 152 SER D CA 1
ATOM 7604 C C . SER D 1 152 ? -14.357 28.961 84.049 1.00 21.87 152 SER D C 1
ATOM 7605 O O . SER D 1 152 ? -13.258 29.160 84.559 1.00 20.33 152 SER D O 1
ATOM 7608 N N . TYR D 1 153 ? -14.585 29.108 82.749 1.00 21.84 153 TYR D N 1
ATOM 7609 C CA . TYR D 1 153 ? -13.586 29.583 81.814 1.00 21.65 153 TYR D CA 1
ATOM 7610 C C . TYR D 1 153 ? -13.966 30.950 81.240 1.00 21.46 153 TYR D C 1
ATOM 7611 O O . TYR D 1 153 ? -15.149 31.350 81.237 1.00 20.65 153 TYR D O 1
ATOM 7620 N N . SER D 1 154 ? -12.944 31.651 80.747 1.00 21.22 154 SER D N 1
ATOM 7621 C CA . SER D 1 154 ? -13.085 32.904 80.045 1.00 22.15 154 SER D CA 1
ATOM 7622 C C . SER D 1 154 ? -13.498 32.683 78.606 1.00 23.35 154 SER D C 1
ATOM 7623 O O . SER D 1 154 ? -12.737 32.195 77.794 1.00 21.50 154 SER D O 1
ATOM 7626 N N . ASP D 1 155 ? -14.718 33.070 78.265 1.00 25.06 155 ASP D N 1
ATOM 7627 C CA . ASP D 1 155 ? -15.150 32.886 76.908 1.00 26.98 155 ASP D CA 1
ATOM 7628 C C . ASP D 1 155 ? -14.359 33.766 75.935 1.00 25.74 155 ASP D C 1
ATOM 7629 O O . ASP D 1 155 ? -14.028 33.367 74.855 1.00 24.29 155 ASP D O 1
ATOM 7634 N N . GLU D 1 156 ? -14.029 34.965 76.353 1.00 25.43 156 GLU D N 1
ATOM 7635 C CA . GLU D 1 156 ? -13.262 35.889 75.559 1.00 26.46 156 GLU D CA 1
ATOM 7636 C C . GLU D 1 156 ? -11.893 35.292 75.202 1.00 24.11 156 GLU D C 1
ATOM 7637 O O . GLU D 1 156 ? -11.485 35.349 74.029 1.00 25.43 156 GLU D O 1
ATOM 7643 N N . VAL D 1 157 ? -11.192 34.760 76.233 1.00 21.68 157 VAL D N 1
ATOM 7644 C CA . VAL D 1 157 ? -9.883 34.122 76.050 1.00 19.12 157 VAL D CA 1
ATOM 7645 C C . VAL D 1 157 ? -10.023 32.883 75.199 1.00 18.23 157 VAL D C 1
ATOM 7646 O O . VAL D 1 157 ? -9.256 32.708 74.247 1.00 18.42 157 VAL D O 1
ATOM 7650 N N . ALA D 1 158 ? -11.002 32.030 75.493 1.00 17.42 158 ALA D N 1
ATOM 7651 C CA . ALA D 1 158 ? -11.160 30.774 74.682 1.00 17.58 158 ALA D CA 1
ATOM 7652 C C . ALA D 1 158 ? -11.322 31.121 73.183 1.00 19.03 158 ALA D C 1
ATOM 7653 O O . ALA D 1 158 ? -10.698 30.541 72.314 1.00 18.57 158 ALA D O 1
ATOM 7655 N N . ARG D 1 159 ? -12.144 32.107 72.888 1.00 19.74 159 ARG D N 1
ATOM 7656 C CA . ARG D 1 159 ? -12.410 32.485 71.516 1.00 23.21 159 ARG D CA 1
ATOM 7657 C C . ARG D 1 159 ? -11.191 33.077 70.786 1.00 22.57 159 ARG D C 1
ATOM 7658 O O . ARG D 1 159 ? -10.917 32.736 69.630 1.00 21.96 159 ARG D O 1
ATOM 7666 N N . SER D 1 160 ? -10.463 33.965 71.468 1.00 22.46 160 SER D N 1
ATOM 7667 C CA . SER D 1 160 ? -9.198 34.553 70.980 1.00 22.22 160 SER D CA 1
ATOM 7668 C C . SER D 1 160 ? -8.176 33.443 70.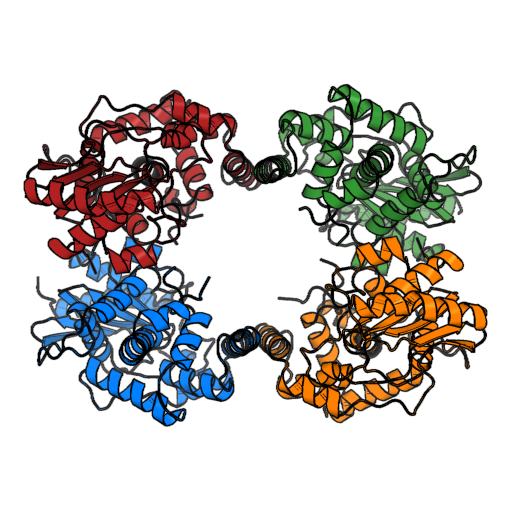688 1.00 22.53 160 SER D C 1
ATOM 7669 O O . SER D 1 160 ? -7.480 33.454 69.671 1.00 21.99 160 SER D O 1
ATOM 7672 N N . GLU D 1 161 ? -8.095 32.462 71.582 1.00 22.44 161 GLU D N 1
ATOM 7673 C CA . GLU D 1 161 ? -7.222 31.309 71.328 1.00 22.70 161 GLU D CA 1
ATOM 7674 C C . GLU D 1 161 ? -7.690 30.580 70.076 1.00 22.74 161 GLU D C 1
ATOM 7675 O O . GLU D 1 161 ? -6.868 30.246 69.205 1.00 21.07 161 GLU D O 1
ATOM 7681 N N . PHE D 1 162 ? -8.997 30.281 70.013 1.00 22.60 162 PHE D N 1
ATOM 7682 C CA . PHE D 1 162 ? -9.526 29.317 69.003 1.00 24.31 162 PHE D CA 1
ATOM 7683 C C . PHE D 1 162 ? -9.398 29.914 67.587 1.00 26.42 162 PHE D C 1
ATOM 7684 O O . PHE D 1 162 ? -9.182 29.188 66.598 1.00 26.88 162 PHE D O 1
ATOM 7692 N N . GLU D 1 163 ? -9.491 31.240 67.512 1.00 28.33 163 GLU D N 1
ATOM 7693 C CA . GLU D 1 163 ? -9.519 31.980 66.254 1.00 32.08 163 GLU D CA 1
ATOM 7694 C C . GLU D 1 163 ? -8.154 31.958 65.578 1.00 33.49 163 GLU D C 1
ATOM 7695 O O . GLU D 1 163 ? -8.082 32.093 64.366 1.00 34.96 163 GLU D O 1
ATOM 7701 N N . THR D 1 164 ? -7.082 31.754 66.359 1.00 34.42 164 THR D N 1
ATOM 7702 C CA . THR D 1 164 ? -5.716 31.854 65.828 1.00 35.07 164 THR D CA 1
ATOM 7703 C C . THR D 1 164 ? -4.675 30.809 66.235 1.00 33.64 164 THR D C 1
ATOM 7704 O O . THR D 1 164 ? -3.441 31.063 66.117 1.00 34.30 164 THR D O 1
ATOM 7708 N N . ALA D 1 165 ? -5.136 29.644 66.668 1.00 29.71 165 ALA D N 1
ATOM 7709 C CA . ALA D 1 165 ? -4.236 28.622 67.170 1.00 27.16 165 ALA D CA 1
ATOM 7710 C C . ALA D 1 165 ? -3.684 27.740 66.016 1.00 25.11 165 ALA D C 1
ATOM 7711 O O . ALA D 1 165 ? -4.049 26.578 65.902 1.00 24.16 165 ALA D O 1
ATOM 7713 N N . PHE D 1 166 ? -2.849 28.300 65.141 1.00 22.43 166 PHE D N 1
ATOM 7714 C CA . PHE D 1 166 ? -2.453 27.561 63.946 1.00 23.47 166 PHE D CA 1
ATOM 7715 C C . PHE D 1 166 ? -1.509 26.409 64.277 1.00 22.05 166 PHE D C 1
ATOM 7716 O O . PHE D 1 166 ? -1.605 25.337 63.705 1.00 22.38 166 PHE D O 1
ATOM 7724 N N . LEU D 1 167 ? -0.588 26.652 65.187 1.00 20.77 167 LEU D N 1
ATOM 7725 C CA . LEU D 1 167 ? 0.409 25.647 65.550 1.00 22.38 167 LEU D CA 1
ATOM 7726 C C . LEU D 1 167 ? -0.220 24.473 66.304 1.00 21.23 167 LEU D C 1
ATOM 7727 O O . LEU D 1 167 ? 0.090 23.350 66.022 1.00 21.17 167 LEU D O 1
ATOM 7732 N N . ASN D 1 168 ? -1.137 24.735 67.229 1.00 19.95 168 ASN D N 1
ATOM 7733 C CA . ASN D 1 168 ? -1.863 23.639 67.807 1.00 20.04 168 ASN D CA 1
ATOM 7734 C C . ASN D 1 168 ? -2.749 22.842 66.847 1.00 19.61 168 ASN D C 1
ATOM 7735 O O . ASN D 1 168 ? -2.871 21.656 66.994 1.00 18.86 168 ASN D O 1
ATOM 7740 N N . ARG D 1 169 ? -3.366 23.495 65.886 1.00 17.56 169 ARG D N 1
ATOM 7741 C CA . ARG D 1 169 ? -4.091 22.787 64.820 1.00 19.90 169 ARG D CA 1
ATOM 7742 C C . ARG D 1 169 ? -3.152 21.990 63.919 1.00 19.89 169 ARG D C 1
ATOM 7743 O O . ARG D 1 169 ? -3.478 20.869 63.509 1.00 20.36 169 ARG D O 1
ATOM 7751 N N . SER D 1 170 ? -1.989 22.570 63.609 1.00 18.70 170 SER D N 1
ATOM 7752 C CA . SER D 1 170 ? -0.923 21.790 62.961 1.00 19.71 170 SER D CA 1
ATOM 7753 C C . SER D 1 170 ? -0.583 20.512 63.755 1.00 18.99 170 SER D C 1
ATOM 7754 O O . SER D 1 170 ? -0.468 19.426 63.159 1.00 18.81 170 SER D O 1
ATOM 7757 N N . LEU D 1 171 ? -0.431 20.639 65.073 1.00 17.43 171 LEU D N 1
ATOM 7758 C CA . LEU D 1 171 ? -0.155 19.483 65.939 1.00 17.46 171 LEU D CA 1
ATOM 7759 C C . LEU D 1 171 ? -1.293 18.457 65.976 1.00 18.37 171 LEU D C 1
ATOM 7760 O O . LEU D 1 171 ? -1.011 17.254 65.929 1.00 18.50 171 LEU D O 1
ATOM 7765 N N . CYS D 1 172 ? -2.553 18.911 66.050 1.00 18.55 172 CYS D N 1
ATOM 7766 C CA . CYS D 1 172 ? -3.718 17.989 65.949 1.00 19.54 172 CYS D CA 1
ATOM 7767 C C . CYS D 1 172 ? -3.708 17.151 64.664 1.00 20.08 172 CYS D C 1
ATOM 7768 O O . CYS D 1 172 ? -3.891 15.929 64.717 1.00 22.34 172 CYS D O 1
ATOM 7771 N N . TYR D 1 173 ? -3.512 17.779 63.512 1.00 18.78 173 TYR D N 1
ATOM 7772 C CA . TYR D 1 173 ? -3.389 17.002 62.269 1.00 20.29 173 TYR D CA 1
ATOM 7773 C C . TYR D 1 173 ? -2.181 16.065 62.228 1.00 20.79 173 TYR D C 1
ATOM 7774 O O . TYR D 1 173 ? -2.251 14.929 61.727 1.00 20.71 173 TYR D O 1
ATOM 7783 N N . PHE D 1 174 ? -1.080 16.517 62.797 1.00 20.99 174 PHE D N 1
ATOM 7784 C CA . PHE D 1 174 ? 0.074 15.662 62.929 1.00 23.37 174 PHE D CA 1
ATOM 7785 C C . PHE D 1 174 ? -0.278 14.400 63.719 1.00 23.76 174 PHE D C 1
ATOM 7786 O O . PHE D 1 174 ? 0.077 13.295 63.296 1.00 23.84 174 PHE D O 1
ATOM 7794 N N . LEU D 1 175 ? -0.987 14.569 64.852 1.00 24.09 175 LEU D N 1
ATOM 7795 C CA . LEU D 1 175 ? -1.365 13.447 65.718 1.00 23.39 175 LEU D CA 1
ATOM 7796 C C . LEU D 1 175 ? -2.386 12.487 65.030 1.00 24.15 175 LEU D C 1
ATOM 7797 O O . LEU D 1 175 ? -2.330 11.275 65.198 1.00 24.25 175 LEU D O 1
ATOM 7802 N N . LYS D 1 176 ? -3.304 13.036 64.248 1.00 25.16 176 LYS D N 1
ATOM 7803 C CA . LYS D 1 176 ? -4.243 12.255 63.411 1.00 26.57 176 LYS D CA 1
ATOM 7804 C C . LYS D 1 176 ? -3.550 11.465 62.311 1.00 28.11 176 LYS D C 1
ATOM 7805 O O . LYS D 1 176 ? -3.727 10.250 62.210 1.00 28.43 176 LYS D O 1
ATOM 7811 N N . GLN D 1 177 ? -2.749 12.169 61.505 1.00 28.90 177 GLN D N 1
ATOM 7812 C CA . GLN D 1 177 ? -1.939 11.572 60.482 1.00 30.69 177 GLN D CA 1
ATOM 7813 C C . GLN D 1 177 ? -1.253 10.298 60.991 1.00 31.71 177 GLN D C 1
ATOM 7814 O O . GLN D 1 177 ? -1.247 9.268 60.302 1.00 30.78 177 GLN D O 1
ATOM 7820 N N . HIS D 1 178 ? -0.679 10.377 62.193 1.00 32.43 178 HIS D N 1
ATOM 7821 C CA . HIS D 1 178 ? 0.059 9.255 62.770 1.00 33.15 178 HIS D CA 1
ATOM 7822 C C . HIS D 1 178 ? -0.768 8.375 63.686 1.00 33.10 178 HIS D C 1
ATOM 7823 O O . HIS D 1 178 ? -0.198 7.605 64.446 1.00 32.82 178 HIS D O 1
ATOM 7830 N N . ARG D 1 179 ? -2.092 8.484 63.615 1.00 33.94 179 ARG D N 1
ATOM 7831 C CA . ARG D 1 179 ? -2.977 7.573 64.322 1.00 35.87 179 ARG D CA 1
ATOM 7832 C C . ARG D 1 179 ? -2.881 7.664 65.877 1.00 35.82 179 ARG D C 1
ATOM 7833 O O . ARG D 1 179 ? -3.296 6.729 66.602 1.00 36.03 179 ARG D O 1
ATOM 7841 N N . ILE D 1 180 ? -2.337 8.769 66.394 1.00 33.87 180 ILE D N 1
ATOM 7842 C CA . ILE D 1 180 ? -2.134 8.890 67.844 1.00 33.04 180 ILE D CA 1
ATOM 7843 C C . ILE D 1 180 ? -3.450 9.294 68.494 1.00 31.95 180 ILE D C 1
ATOM 7844 O O . ILE D 1 180 ? -3.737 8.964 69.624 1.00 32.67 180 ILE D O 1
ATOM 7849 N N . ILE D 1 181 ? -4.257 10.015 67.745 1.00 32.08 181 ILE D N 1
ATOM 7850 C CA . ILE D 1 181 ? -5.587 10.371 68.162 1.00 33.05 181 ILE D CA 1
ATOM 7851 C C . ILE D 1 181 ? -6.454 10.095 66.915 1.00 34.33 181 ILE D C 1
ATOM 7852 O O . ILE D 1 181 ? -5.958 10.076 65.785 1.00 33.24 181 ILE D O 1
ATOM 7857 N N . ASP D 1 182 ? -7.733 9.830 67.154 1.00 37.42 182 ASP D N 1
ATOM 7858 C CA . ASP D 1 182 ? -8.758 9.862 66.108 1.00 40.11 182 ASP D CA 1
ATOM 7859 C C . ASP D 1 182 ? -9.885 10.703 66.684 1.00 40.17 182 ASP D C 1
ATOM 7860 O O . ASP D 1 182 ? -10.953 10.199 67.013 1.00 42.44 182 ASP D O 1
ATOM 7865 N N . GLU D 1 183 ? -9.618 11.981 66.880 1.00 39.47 183 GLU D N 1
ATOM 7866 C CA . GLU D 1 183 ? -10.674 12.906 67.226 1.00 37.82 183 GLU D CA 1
ATOM 7867 C C . GLU D 1 183 ? -10.877 13.851 66.019 1.00 35.53 183 GLU D C 1
ATOM 7868 O O . GLU D 1 183 ? -9.985 14.032 65.157 1.00 34.93 183 GLU D O 1
ATOM 7874 N N . ASP D 1 184 ? -12.076 14.403 65.911 1.00 32.34 184 ASP D N 1
ATOM 7875 C CA . ASP D 1 184 ? -12.279 15.568 65.096 1.00 29.62 184 ASP D CA 1
ATOM 7876 C C . ASP D 1 184 ? -11.407 16.741 65.669 1.00 27.33 184 ASP D C 1
ATOM 7877 O O . ASP D 1 184 ? -11.530 17.075 66.839 1.00 24.83 184 ASP D O 1
ATOM 7882 N N . VAL D 1 185 ? -10.601 17.366 64.821 1.00 25.46 185 VAL D N 1
ATOM 7883 C CA . VAL D 1 185 ? -9.672 18.433 65.211 1.00 24.32 185 VAL D CA 1
ATOM 7884 C C . VAL D 1 185 ? -10.404 19.643 65.738 1.00 24.28 185 VAL D C 1
ATOM 7885 O O . VAL D 1 185 ? -10.002 20.203 66.759 1.00 24.65 185 VAL D O 1
ATOM 7889 N N . GLU D 1 186 ? -11.472 20.074 65.072 1.00 24.18 186 GLU D N 1
ATOM 7890 C CA . GLU D 1 186 ? -12.176 21.211 65.627 1.00 23.28 186 GLU D CA 1
ATOM 7891 C C . GLU D 1 186 ? -12.801 20.971 67.011 1.00 23.04 186 GLU D C 1
ATOM 7892 O O . GLU D 1 186 ? -12.796 21.891 67.829 1.00 21.09 186 GLU D O 1
ATOM 7898 N N . GLU D 1 187 ? -13.315 19.773 67.270 1.00 21.54 187 GLU D N 1
ATOM 7899 C CA . GLU D 1 187 ? -13.879 19.432 68.560 1.00 22.53 187 GLU D CA 1
ATOM 7900 C C . GLU D 1 187 ? -12.768 19.404 69.631 1.00 21.31 187 GLU D C 1
ATOM 7901 O O . GLU D 1 187 ? -12.965 19.917 70.748 1.00 19.25 187 GLU D O 1
ATOM 7907 N N . LEU D 1 188 ? -11.631 18.783 69.288 1.00 18.99 188 LEU D N 1
ATOM 7908 C CA . LEU D 1 188 ? -10.490 18.736 70.215 1.00 19.37 188 LEU D CA 1
ATOM 7909 C C . LEU D 1 188 ? -9.953 20.133 70.520 1.00 19.13 188 LEU D C 1
ATOM 7910 O O . LEU D 1 188 ? -9.660 20.454 71.671 1.00 19.48 188 LEU D O 1
ATOM 7915 N N . MET D 1 189 ? -9.898 20.984 69.509 1.00 20.16 189 MET D N 1
ATOM 7916 C CA . MET D 1 189 ? -9.448 22.362 69.724 1.00 19.63 189 MET D CA 1
ATOM 7917 C C . MET D 1 189 ? -10.447 23.156 70.547 1.00 19.94 189 MET D C 1
ATOM 7918 O O . MET D 1 189 ? -10.040 23.972 71.375 1.00 21.52 189 MET D O 1
ATOM 7923 N N . GLU D 1 190 ? -11.746 22.926 70.357 1.00 20.54 190 GLU D N 1
ATOM 7924 C CA . GLU D 1 190 ? -12.752 23.551 71.224 1.00 22.12 190 GLU D CA 1
ATOM 7925 C C . GLU D 1 190 ? -12.496 23.220 72.721 1.00 20.81 190 GLU D C 1
ATOM 7926 O O . GLU D 1 190 ? -12.375 24.095 73.576 1.00 21.19 190 GLU D O 1
ATOM 7932 N N . LEU D 1 191 ? -12.396 21.951 73.023 1.00 19.26 191 LEU D N 1
ATOM 7933 C CA . LEU D 1 191 ? -12.093 21.500 74.381 1.00 18.44 191 LEU D CA 1
ATOM 7934 C C . LEU D 1 191 ? -10.768 22.124 74.896 1.00 18.00 191 LEU D C 1
ATOM 7935 O O . LEU D 1 191 ? -10.730 22.730 75.981 1.00 17.74 191 LEU D O 1
ATOM 7940 N N . TYR D 1 192 ? -9.712 21.960 74.111 1.00 18.25 192 TYR D N 1
ATOM 7941 C CA . TYR D 1 192 ? -8.365 22.397 74.539 1.00 18.43 192 TYR D CA 1
ATOM 7942 C C . TYR D 1 192 ? -8.303 23.894 74.867 1.00 17.41 192 TYR D C 1
ATOM 7943 O O . TYR D 1 192 ? -7.769 24.283 75.894 1.00 18.53 192 TYR D O 1
ATOM 7952 N N . THR D 1 193 ? -8.864 24.723 73.992 1.00 16.84 193 THR D N 1
ATOM 7953 C CA . THR D 1 193 ? -8.872 26.145 74.195 1.00 16.98 193 THR D CA 1
ATOM 7954 C C . THR D 1 193 ? -9.694 26.491 75.404 1.00 16.97 193 THR D C 1
ATOM 7955 O O . THR D 1 193 ? -9.358 27.412 76.131 1.00 16.81 193 THR D O 1
ATOM 7959 N N . LYS D 1 194 ? -10.804 25.800 75.607 1.00 16.04 194 LYS D N 1
ATOM 7960 C CA . LYS D 1 194 ? -11.618 26.039 76.802 1.00 16.20 194 LYS D CA 1
ATOM 7961 C C . LYS D 1 194 ? -10.882 25.587 78.061 1.00 17.02 194 LYS D C 1
ATOM 7962 O O . LYS D 1 194 ? -10.857 26.301 79.066 1.00 17.22 194 LYS D O 1
ATOM 7968 N N . GLN D 1 195 ? -10.260 24.418 77.992 1.00 15.92 195 GLN D N 1
ATOM 7969 C CA . GLN D 1 195 ? -9.407 23.966 79.079 1.00 16.42 195 GLN D CA 1
ATOM 7970 C C . GLN D 1 195 ? -8.345 25.035 79.452 1.00 15.65 195 GLN D C 1
ATOM 7971 O O . GLN D 1 195 ? -8.146 25.329 80.635 1.00 16.08 195 GLN D O 1
ATOM 7977 N N . CYS D 1 196 ? -7.658 25.599 78.445 1.00 15.33 196 CYS D N 1
ATOM 7978 C CA . CYS D 1 196 ? -6.631 26.609 78.696 1.00 16.04 196 CYS D CA 1
ATOM 7979 C C . CYS D 1 196 ? -7.201 27.917 79.264 1.00 16.21 196 CYS D C 1
ATOM 7980 O O . CYS D 1 196 ? -6.494 28.686 79.924 1.00 16.71 196 CYS D O 1
ATOM 7983 N N . ALA D 1 197 ? -8.468 28.173 78.960 1.00 14.36 197 ALA D N 1
ATOM 7984 C CA . ALA D 1 197 ? -9.189 29.358 79.417 1.00 15.30 197 ALA D CA 1
ATOM 7985 C C . ALA D 1 197 ? -9.891 29.273 80.753 1.00 15.05 197 ALA D C 1
ATOM 7986 O O . ALA D 1 197 ? -10.472 30.263 81.154 1.00 16.50 197 ALA D O 1
ATOM 7988 N N . ILE D 1 198 ? -9.769 28.151 81.480 1.00 16.04 198 ILE D N 1
ATOM 7989 C CA . ILE D 1 198 ? -10.259 28.044 82.837 1.00 15.06 198 ILE D CA 1
ATOM 7990 C C . ILE D 1 198 ? -9.570 29.122 83.687 1.00 17.63 198 ILE D C 1
ATOM 7991 O O . ILE D 1 198 ? -8.353 29.265 83.626 1.00 18.24 198 ILE D O 1
ATOM 7996 N N . GLU D 1 199 ? -10.338 29.898 84.447 1.00 17.85 199 GLU D N 1
ATOM 7997 C CA . GLU D 1 199 ? -9.742 31.076 85.093 1.00 18.98 199 GLU D CA 1
ATOM 7998 C C . GLU D 1 199 ? -10.089 31.068 86.578 1.00 17.98 199 GLU D C 1
ATOM 7999 O O . GLU D 1 199 ? -11.169 30.598 86.990 1.00 18.53 199 GLU D O 1
ATOM 8005 N N . MET D 1 200 ? -9.154 31.517 87.397 1.00 18.08 200 MET D N 1
ATOM 8006 C CA . MET D 1 200 ? -9.389 31.612 88.830 1.00 18.31 200 MET D CA 1
ATOM 8007 C C . MET D 1 200 ? -8.454 32.644 89.442 1.00 18.46 200 MET D C 1
ATOM 8008 O O . MET D 1 200 ? -7.602 33.178 88.746 1.00 18.40 200 MET D O 1
ATOM 8013 N N . THR D 1 201 ? -8.629 32.951 90.720 1.00 18.71 201 THR D N 1
ATOM 8014 C CA . THR D 1 201 ? -7.740 33.886 91.394 1.00 19.70 201 THR D CA 1
ATOM 8015 C C . THR D 1 201 ? -6.578 33.098 91.954 1.00 19.54 201 THR D C 1
ATOM 8016 O O . THR D 1 201 ? -6.637 31.863 92.004 1.00 18.36 201 THR D O 1
ATOM 8020 N N . CYS D 1 202 ? -5.540 33.802 92.434 1.00 19.92 202 CYS D N 1
ATOM 8021 C CA . CYS D 1 202 ? -4.379 33.123 93.052 1.00 20.04 202 CYS D CA 1
ATOM 8022 C C . CYS D 1 202 ? -4.741 32.262 94.290 1.00 20.29 202 CYS D C 1
ATOM 8023 O O . CYS D 1 202 ? -4.110 31.242 94.562 1.00 20.72 202 CYS D O 1
ATOM 8026 N N . ILE D 1 203 ? -5.765 32.678 95.043 1.00 19.06 203 ILE D N 1
ATOM 8027 C CA . ILE D 1 203 ? -6.293 31.891 96.150 1.00 19.21 203 ILE D CA 1
ATOM 8028 C C . ILE D 1 203 ? -6.801 30.500 95.758 1.00 18.04 203 ILE D C 1
ATOM 8029 O O . ILE D 1 203 ? -6.422 29.527 96.379 1.00 17.80 203 ILE D O 1
ATOM 8034 N N . ASP D 1 204 ? -7.642 30.408 94.741 1.00 18.74 204 ASP D N 1
ATOM 8035 C CA . ASP D 1 204 ? -8.080 29.094 94.221 1.00 20.16 204 ASP D CA 1
ATOM 8036 C C . ASP D 1 204 ? -6.896 28.229 93.726 1.00 19.21 204 ASP D C 1
ATOM 8037 O O . ASP D 1 204 ? -6.848 27.009 93.930 1.00 19.37 204 ASP D O 1
ATOM 8042 N N . LEU D 1 205 ? -5.940 28.884 93.077 1.00 18.02 205 LEU D N 1
ATOM 8043 C CA . LEU D 1 205 ? -4.823 28.203 92.478 1.00 18.23 205 LEU D CA 1
ATOM 8044 C C . LEU D 1 205 ? -3.894 27.648 93.575 1.00 18.41 205 LEU D C 1
ATOM 8045 O O . LEU D 1 205 ? -3.431 26.513 93.433 1.00 18.63 205 LEU D O 1
ATOM 8050 N N . ALA D 1 206 ? -3.649 28.412 94.651 1.00 17.11 206 ALA D N 1
ATOM 8051 C CA . ALA D 1 206 ? -2.910 27.874 95.804 1.00 17.60 206 ALA D CA 1
ATOM 8052 C C . ALA D 1 206 ? -3.606 26.688 96.497 1.00 17.55 206 ALA D C 1
ATOM 8053 O O . ALA D 1 206 ? -2.931 25.775 96.991 1.00 17.51 206 ALA D O 1
ATOM 8055 N N . ARG D 1 207 ? -4.944 26.683 96.537 1.00 17.65 207 ARG D N 1
ATOM 8056 C CA . ARG D 1 207 ? -5.630 25.553 97.174 1.00 18.97 207 ARG D CA 1
ATOM 8057 C C . ARG D 1 207 ? -5.400 24.305 96.346 1.00 17.99 207 ARG D C 1
ATOM 8058 O O . ARG D 1 207 ? -5.228 23.253 96.891 1.00 18.28 207 ARG D O 1
ATOM 8066 N N . ILE D 1 208 ? -5.419 24.421 95.020 1.00 18.68 208 ILE D N 1
ATOM 8067 C CA . ILE D 1 208 ? -5.038 23.279 94.144 1.00 18.28 208 ILE D CA 1
ATOM 8068 C C . ILE D 1 208 ? -3.595 22.795 94.454 1.00 18.70 208 ILE D C 1
ATOM 8069 O O . ILE D 1 208 ? -3.369 21.596 94.578 1.00 18.37 208 ILE D O 1
ATOM 8074 N N . GLY D 1 209 ? -2.641 23.737 94.626 1.00 18.11 209 GLY D N 1
ATOM 8075 C CA . GLY D 1 209 ? -1.293 23.394 94.979 1.00 17.19 209 GLY D CA 1
ATOM 8076 C C . GLY D 1 209 ? -1.227 22.677 96.295 1.00 17.46 209 GLY D C 1
ATOM 8077 O O . GLY D 1 209 ? -0.406 21.757 96.479 1.00 17.96 209 GLY D O 1
ATOM 8078 N N . LEU D 1 210 ? -2.066 23.102 97.221 1.00 17.90 210 LEU D N 1
ATOM 8079 C CA . LEU D 1 210 ? -2.146 22.466 98.552 1.00 18.71 210 LEU D CA 1
ATOM 8080 C C . LEU D 1 210 ? -2.648 21.020 98.495 1.00 19.01 210 LEU D C 1
ATOM 8081 O O . LEU D 1 210 ? -2.066 20.144 99.177 1.00 19.34 210 LEU D O 1
ATOM 8086 N N . VAL D 1 211 ? -3.664 20.747 97.674 1.00 18.67 211 VAL D N 1
ATOM 8087 C CA . VAL D 1 211 ? -4.131 19.345 97.479 1.00 18.44 211 VAL D CA 1
ATOM 8088 C C . VAL D 1 211 ? -2.964 18.435 97.003 1.00 19.40 211 VAL D C 1
ATOM 8089 O O . VAL D 1 211 ? -2.674 17.385 97.580 1.00 17.60 211 VAL D O 1
ATOM 8093 N N . LEU D 1 212 ? -2.247 18.906 95.981 1.00 20.10 212 LEU D N 1
ATOM 8094 C CA . LEU D 1 212 ? -1.023 18.243 95.494 1.00 20.80 212 LEU D CA 1
ATOM 8095 C C . LEU D 1 212 ? 0.059 18.076 96.564 1.00 21.12 212 LEU D C 1
ATOM 8096 O O . LEU D 1 212 ? 0.555 16.948 96.775 1.00 20.18 212 LEU D O 1
ATOM 8101 N N . ALA D 1 213 ? 0.412 19.180 97.244 1.00 21.54 213 ALA D N 1
ATOM 8102 C CA . ALA D 1 213 ? 1.362 19.138 98.361 1.00 22.04 213 ALA D CA 1
ATOM 8103 C C . ALA D 1 213 ? 0.972 18.118 99.448 1.00 23.47 213 ALA D C 1
ATOM 8104 O O . ALA D 1 213 ? 1.851 17.580 100.134 1.00 25.25 213 ALA D O 1
ATOM 8106 N N . LEU D 1 214 ? -0.325 17.871 99.629 1.00 23.77 214 LEU D N 1
ATOM 8107 C CA . LEU D 1 214 ? -0.828 16.958 100.670 1.00 25.77 214 LEU D CA 1
ATOM 8108 C C . LEU D 1 214 ? -1.144 15.596 100.072 1.00 26.75 214 LEU D C 1
ATOM 8109 O O . LEU D 1 214 ? -1.975 14.859 100.595 1.00 27.00 214 LEU D O 1
ATOM 8114 N N . ASP D 1 215 ? -0.499 15.294 98.946 1.00 27.74 215 ASP D N 1
ATOM 8115 C CA . ASP D 1 215 ? -0.662 13.992 98.237 1.00 28.40 215 ASP D CA 1
ATOM 8116 C C . ASP D 1 215 ? -2.082 13.607 97.888 1.00 27.38 215 ASP D C 1
ATOM 8117 O O . ASP D 1 215 ? -2.449 12.442 97.992 1.00 26.12 215 ASP D O 1
ATOM 8122 N N . GLY D 1 216 ? -2.864 14.587 97.439 1.00 27.36 216 GLY D N 1
ATOM 8123 C CA . GLY D 1 216 ? -4.237 14.311 96.947 1.00 27.01 216 GLY D CA 1
ATOM 8124 C C . GLY D 1 216 ? -5.355 14.552 97.960 1.00 28.34 216 GLY D C 1
ATOM 8125 O O . GLY D 1 216 ? -6.545 14.444 97.624 1.00 27.14 216 GLY D O 1
ATOM 8126 N N . ARG D 1 217 ? -4.991 14.901 99.189 1.00 28.64 217 ARG D N 1
ATOM 8127 C CA . ARG D 1 217 ? -5.970 15.024 100.272 1.00 31.06 217 ARG D CA 1
ATOM 8128 C C . ARG D 1 217 ? -6.663 16.397 100.358 1.00 31.47 217 ARG D C 1
ATOM 8129 O O . ARG D 1 217 ? -6.017 17.450 100.230 1.00 29.06 217 ARG D O 1
ATOM 8137 N N . ASP D 1 218 ? -7.983 16.376 100.568 1.00 33.04 218 ASP D N 1
ATOM 8138 C CA . ASP D 1 218 ? -8.742 17.616 100.746 1.00 35.44 218 ASP D CA 1
ATOM 8139 C C . ASP D 1 218 ? -8.342 18.199 102.115 1.00 37.04 218 ASP D C 1
ATOM 8140 O O . ASP D 1 218 ? -8.345 17.481 103.125 1.00 37.66 218 ASP D O 1
ATOM 8145 N N . PRO D 1 219 ? -7.910 19.476 102.141 1.00 38.65 219 PRO D N 1
ATOM 8146 C CA . PRO D 1 219 ? -7.384 20.014 103.406 1.00 39.83 219 PRO D CA 1
ATOM 8147 C C . PRO D 1 219 ? -8.439 20.297 104.477 1.00 42.09 219 PRO D C 1
ATOM 8148 O O . PRO D 1 219 ? -8.092 20.526 105.642 1.00 42.71 219 PRO D O 1
ATOM 8152 N N . HIS D 1 220 ? -9.704 20.291 104.101 1.00 44.30 220 HIS D N 1
ATOM 8153 C CA . HIS D 1 220 ? -10.761 20.481 105.081 1.00 47.39 220 HIS D CA 1
ATOM 8154 C C . HIS D 1 220 ? -11.234 19.106 105.524 1.00 47.89 220 HIS D C 1
ATOM 8155 O O . HIS D 1 220 ? -11.089 18.749 106.701 1.00 48.46 220 HIS D O 1
ATOM 8162 N N . SER D 1 221 ? -11.722 18.306 104.567 1.00 48.32 221 SER D N 1
ATOM 8163 C CA . SER D 1 221 ? -12.382 17.020 104.872 1.00 48.39 221 SER D CA 1
ATOM 8164 C C . SER D 1 221 ? -11.475 15.774 104.915 1.00 47.96 221 SER D C 1
ATOM 8165 O O . SER D 1 221 ? -11.945 14.696 105.254 1.00 48.25 221 SER D O 1
ATOM 8168 N N . SER D 1 222 ? -10.197 15.928 104.557 1.00 47.51 222 SER D N 1
ATOM 8169 C CA . SER D 1 222 ? -9.270 14.810 104.310 1.00 46.93 222 SER D CA 1
ATOM 8170 C C . SER D 1 222 ? -9.700 13.798 103.248 1.00 46.44 222 SER D C 1
ATOM 8171 O O . SER D 1 222 ? -9.086 12.741 103.143 1.00 46.99 222 SER D O 1
ATOM 8174 N N . GLU D 1 223 ? -10.727 14.113 102.453 1.00 45.25 223 GLU D N 1
ATOM 8175 C CA . GLU D 1 223 ? -11.152 13.201 101.380 1.00 44.41 223 GLU D CA 1
ATOM 8176 C C . GLU D 1 223 ? -10.038 13.107 100.342 1.00 41.89 223 GLU D C 1
ATOM 8177 O O . GLU D 1 223 ? -9.402 14.115 100.047 1.00 41.50 223 GLU D O 1
ATOM 8183 N N . PRO D 1 224 ? -9.767 11.899 99.811 1.00 39.23 224 PRO D N 1
ATOM 8184 C CA . PRO D 1 224 ? -8.773 11.930 98.758 1.00 36.59 224 PRO D CA 1
ATOM 8185 C C . PRO D 1 224 ? -9.432 12.447 97.476 1.00 34.18 224 PRO D C 1
ATOM 8186 O O . PRO D 1 224 ? -10.280 11.775 96.895 1.00 33.83 224 PRO D O 1
ATOM 8190 N N . LEU D 1 225 ? -9.056 13.648 97.063 1.00 30.50 225 LEU D N 1
ATOM 8191 C CA . LEU D 1 225 ? -9.523 14.223 95.796 1.00 28.41 225 LEU D CA 1
ATOM 8192 C C . LEU D 1 225 ? -8.882 13.571 94.589 1.00 27.79 225 LEU D C 1
ATOM 8193 O O . LEU D 1 225 ? -9.454 13.598 93.481 1.00 28.10 225 LEU D O 1
ATOM 8198 N N . MET D 1 226 ? -7.689 13.006 94.804 1.00 26.52 226 MET D N 1
ATOM 8199 C CA . MET D 1 226 ? -7.021 12.172 93.815 1.00 25.94 226 MET D CA 1
ATOM 8200 C C . MET D 1 226 ? -6.148 11.173 94.561 1.00 25.10 226 MET D C 1
ATOM 8201 O O . MET D 1 226 ? -5.689 11.470 95.682 1.00 24.88 226 MET D O 1
ATOM 8206 N N . PRO D 1 227 ? -5.861 10.036 93.937 1.00 24.07 227 PRO D N 1
ATOM 8207 C CA . PRO D 1 227 ? -4.959 9.075 94.601 1.00 24.69 227 PRO D CA 1
ATOM 8208 C C . PRO D 1 227 ? -3.572 9.685 94.840 1.00 24.94 227 PRO D C 1
ATOM 8209 O O . PRO D 1 227 ? -3.096 10.529 94.066 1.00 25.32 227 PRO D O 1
ATOM 8213 N N . LEU D 1 228 ? -2.926 9.212 95.890 1.00 24.70 228 LEU D N 1
ATOM 8214 C CA . LEU D 1 228 ? -1.558 9.556 96.216 1.00 25.23 228 LEU D CA 1
ATOM 8215 C C . LEU D 1 228 ? -0.626 9.375 95.022 1.00 24.80 228 LEU D C 1
ATOM 8216 O O . LEU D 1 228 ? 0.166 10.272 94.758 1.00 23.21 228 LEU D O 1
ATOM 8221 N N . ASP D 1 229 ? -0.756 8.271 94.263 1.00 24.86 229 ASP D N 1
ATOM 8222 C CA . ASP D 1 229 ? 0.121 8.034 93.103 1.00 26.86 229 ASP D CA 1
ATOM 8223 C C . ASP D 1 229 ? -0.070 9.102 92.044 1.00 25.97 229 ASP D C 1
ATOM 8224 O O . ASP D 1 229 ? 0.882 9.386 91.293 1.00 26.16 229 ASP D O 1
ATOM 8229 N N . VAL D 1 230 ? -1.303 9.655 91.939 1.00 23.76 230 VAL D N 1
ATOM 8230 C CA . VAL D 1 230 ? -1.548 10.625 90.884 1.00 21.30 230 VAL D CA 1
ATOM 8231 C C . VAL D 1 230 ? -0.904 11.977 91.241 1.00 21.24 230 VAL D C 1
ATOM 8232 O O . VAL D 1 230 ? -0.272 12.580 90.382 1.00 21.80 230 VAL D O 1
ATOM 8236 N N . ALA D 1 231 ? -1.063 12.423 92.481 1.00 20.31 231 ALA D N 1
ATOM 8237 C CA . ALA D 1 231 ? -0.449 13.657 93.007 1.00 21.95 231 ALA D CA 1
ATOM 8238 C C . ALA D 1 231 ? 1.074 13.630 92.887 1.00 22.95 231 ALA D C 1
ATOM 8239 O O . ALA D 1 231 ? 1.681 14.628 92.494 1.00 22.17 231 ALA D O 1
ATOM 8241 N N . ARG D 1 232 ? 1.672 12.469 93.224 1.00 23.39 232 ARG D N 1
ATOM 8242 C CA . ARG D 1 232 ? 3.104 12.260 93.080 1.00 24.74 232 ARG D CA 1
ATOM 8243 C C . ARG D 1 232 ? 3.557 12.406 91.633 1.00 23.77 232 ARG D C 1
ATOM 8244 O O . ARG D 1 232 ? 4.526 13.106 91.357 1.00 21.95 232 ARG D O 1
ATOM 8252 N N . ILE D 1 233 ? 2.856 11.734 90.723 1.00 22.55 233 ILE D N 1
ATOM 8253 C CA . ILE D 1 233 ? 3.175 11.815 89.302 1.00 20.78 233 ILE D CA 1
ATOM 8254 C C . ILE D 1 233 ? 3.154 13.280 88.734 1.00 21.08 233 ILE D C 1
ATOM 8255 O O . ILE D 1 233 ? 4.109 13.734 88.041 1.00 20.09 233 ILE D O 1
ATOM 8260 N N . CYS D 1 234 ? 2.079 14.000 89.043 1.00 19.17 234 CYS D N 1
ATOM 8261 C CA . CYS D 1 234 ? 1.959 15.452 88.759 1.00 19.35 234 CYS D CA 1
ATOM 8262 C C . CYS D 1 234 ? 3.164 16.274 89.284 1.00 19.22 234 CYS D C 1
ATOM 8263 O O . CYS D 1 234 ? 3.791 17.054 88.517 1.00 18.81 234 CYS D O 1
ATOM 8266 N N . LYS D 1 235 ? 3.507 16.086 90.568 1.00 18.03 235 LYS D N 1
ATOM 8267 C CA . LYS D 1 235 ? 4.623 16.828 91.154 1.00 18.59 235 LYS D CA 1
ATOM 8268 C C . LYS D 1 235 ? 5.942 16.484 90.464 1.00 18.92 235 LYS D C 1
ATOM 8269 O O . LYS D 1 235 ? 6.827 17.361 90.355 1.00 19.07 235 LYS D O 1
ATOM 8275 N N . THR D 1 236 ? 6.083 15.251 89.955 1.00 18.57 236 THR D N 1
ATOM 8276 C CA . THR D 1 236 ? 7.325 14.913 89.273 1.00 18.70 236 THR D CA 1
ATOM 8277 C C . THR D 1 236 ? 7.481 15.681 87.955 1.00 19.40 236 THR D C 1
ATOM 8278 O O . THR D 1 236 ? 8.593 16.224 87.692 1.00 19.12 236 THR D O 1
ATOM 8282 N N . PHE D 1 237 ? 6.406 15.746 87.143 1.00 18.11 237 PHE D N 1
ATOM 8283 C CA . PHE D 1 237 ? 6.433 16.548 85.917 1.00 18.52 237 PHE D CA 1
ATOM 8284 C C . PHE D 1 237 ? 6.638 18.008 86.230 1.00 18.89 237 PHE D C 1
ATOM 8285 O O . PHE D 1 237 ? 7.222 18.706 85.430 1.00 19.37 237 PHE D O 1
ATOM 8293 N N . MET D 1 238 ? 6.127 18.470 87.375 1.00 18.49 238 MET D N 1
ATOM 8294 C CA . MET D 1 238 ? 6.310 19.846 87.808 1.00 20.05 238 MET D CA 1
ATOM 8295 C C . MET D 1 238 ? 7.789 20.183 88.161 1.00 21.96 238 MET D C 1
ATOM 8296 O O . MET D 1 238 ? 8.187 21.336 88.172 1.00 25.45 238 MET D O 1
ATOM 8301 N N . VAL D 1 239 ? 8.586 19.184 88.502 1.00 20.75 239 VAL D N 1
ATOM 8302 C CA . VAL D 1 239 ? 9.992 19.423 88.744 1.00 20.76 239 VAL D CA 1
ATOM 8303 C C . VAL D 1 239 ? 10.807 19.247 87.446 1.00 21.15 239 VAL D C 1
ATOM 8304 O O . VAL D 1 239 ? 11.699 20.053 87.153 1.00 20.83 239 VAL D O 1
ATOM 8308 N N . THR D 1 240 ? 10.484 18.218 86.647 1.00 21.66 240 THR D N 1
ATOM 8309 C CA . THR D 1 240 ? 11.301 17.923 85.485 1.00 22.37 240 THR D CA 1
ATOM 8310 C C . THR D 1 240 ? 11.049 18.817 84.283 1.00 23.56 240 THR D C 1
ATOM 8311 O O . THR D 1 240 ? 11.954 19.031 83.483 1.00 23.90 240 THR D O 1
ATOM 8315 N N . CYS D 1 241 ? 9.823 19.307 84.129 1.00 24.43 241 CYS D N 1
ATOM 8316 C CA . CYS D 1 241 ? 9.484 20.087 82.935 1.00 25.16 241 CYS D CA 1
ATOM 8317 C C . CYS D 1 241 ? 8.263 20.946 83.124 1.00 24.63 241 CYS D C 1
ATOM 8318 O O . CYS D 1 241 ? 7.472 21.060 82.203 1.00 27.53 241 CYS D O 1
ATOM 8321 N N . GLY D 1 242 ? 8.098 21.562 84.278 1.00 22.94 242 GLY D N 1
ATOM 8322 C CA . GLY D 1 242 ? 6.902 22.395 84.548 1.00 22.00 242 GLY D CA 1
ATOM 8323 C C . GLY D 1 242 ? 7.035 23.870 84.188 1.00 22.12 242 GLY D C 1
ATOM 8324 O O . GLY D 1 242 ? 6.054 24.604 84.063 1.00 21.71 242 GLY D O 1
ATOM 8325 N N . MET D 1 243 ? 8.254 24.324 84.035 1.00 22.63 243 MET D N 1
ATOM 8326 C CA . MET D 1 243 ? 8.498 25.743 83.882 1.00 24.53 243 MET D CA 1
ATOM 8327 C C . MET D 1 243 ? 8.904 26.060 82.459 1.00 26.20 243 MET D C 1
ATOM 8328 O O . MET D 1 243 ? 9.932 26.614 82.230 1.00 28.11 243 MET D O 1
ATOM 8333 N N . TYR D 1 244 ? 8.081 25.648 81.496 1.00 29.03 244 TYR D N 1
ATOM 8334 C CA . TYR D 1 244 ? 8.337 25.845 80.083 1.00 30.01 244 TYR D CA 1
ATOM 8335 C C . TYR D 1 244 ? 9.649 25.179 79.580 1.00 30.87 244 TYR D C 1
ATOM 8336 O O . TYR D 1 244 ? 9.742 23.920 79.489 1.00 32.22 244 TYR D O 1
ATOM 8345 N N . ASN D 1 245 ? 10.643 26.013 79.258 1.00 28.96 245 ASN D N 1
ATOM 8346 C CA . ASN D 1 245 ? 11.957 25.563 78.842 1.00 28.50 245 ASN D CA 1
ATOM 8347 C C . ASN D 1 245 ? 13.031 25.945 79.843 1.00 28.25 245 ASN D C 1
ATOM 8348 O O . ASN D 1 245 ? 14.212 25.953 79.526 1.00 28.85 245 ASN D O 1
ATOM 8353 N N . SER D 1 246 ? 12.656 26.253 81.067 1.00 25.95 246 SER D N 1
ATOM 8354 C CA . SER D 1 246 ? 13.672 26.621 81.986 1.00 25.41 246 SER D CA 1
ATOM 8355 C C . SER D 1 246 ? 13.464 25.890 83.319 1.00 23.02 246 SER D C 1
ATOM 8356 O O . SER D 1 246 ? 13.659 26.443 84.358 1.00 23.60 246 SER D O 1
ATOM 8359 N N . SER D 1 247 ? 13.079 24.622 83.270 1.00 22.02 247 SER D N 1
ATOM 8360 C CA . SER D 1 247 ? 12.794 23.890 84.496 1.00 21.57 247 SER D CA 1
ATOM 8361 C C . SER D 1 247 ? 14.068 23.618 85.327 1.00 20.38 247 SER D C 1
ATOM 8362 O O . SER D 1 247 ? 14.022 23.654 86.539 1.00 19.10 247 SER D O 1
ATOM 8365 N N . GLY D 1 248 ? 15.176 23.321 84.638 1.00 19.57 248 GLY D N 1
ATOM 8366 C CA . GLY D 1 248 ? 16.465 23.067 85.286 1.00 20.95 248 GLY D CA 1
ATOM 8367 C C . GLY D 1 248 ? 16.985 24.282 86.038 1.00 20.67 248 GLY D C 1
ATOM 8368 O O . GLY D 1 248 ? 17.394 24.178 87.157 1.00 21.72 248 GLY D O 1
ATOM 8369 N N . GLU D 1 249 ? 16.985 25.444 85.410 1.00 21.39 249 GLU D N 1
ATOM 8370 C CA . GLU D 1 249 ? 17.282 26.704 86.109 1.00 21.78 249 GLU D CA 1
ATOM 8371 C C . GLU D 1 249 ? 16.348 26.991 87.304 1.00 20.48 249 GLU D C 1
ATOM 8372 O O . GLU D 1 249 ? 16.793 27.477 88.358 1.00 21.14 249 GLU D O 1
ATOM 8378 N N . PHE D 1 250 ? 15.046 26.722 87.165 1.00 19.49 250 PHE D N 1
ATOM 8379 C CA . PHE D 1 250 ? 14.104 27.001 88.282 1.00 19.09 250 PHE D CA 1
ATOM 8380 C C . PHE D 1 250 ? 14.383 26.069 89.492 1.00 18.51 250 PHE D C 1
ATOM 8381 O O . PHE D 1 250 ? 14.288 26.470 90.674 1.00 17.60 250 PHE D O 1
ATOM 8389 N N . ALA D 1 251 ? 14.729 24.824 89.202 1.00 17.38 251 ALA D N 1
ATOM 8390 C CA . ALA D 1 251 ? 15.099 23.885 90.238 1.00 17.67 251 ALA D CA 1
ATOM 8391 C C . ALA D 1 251 ? 16.319 24.419 91.018 1.00 17.40 251 ALA D C 1
ATOM 8392 O O . ALA D 1 251 ? 16.399 24.254 92.195 1.00 17.02 251 ALA D O 1
ATOM 8394 N N . ILE D 1 252 ? 17.234 25.073 90.330 1.00 19.81 252 ILE D N 1
ATOM 8395 C CA . ILE D 1 252 ? 18.455 25.601 90.954 1.00 20.63 252 ILE D CA 1
ATOM 8396 C C . ILE D 1 252 ? 18.115 26.873 91.746 1.00 21.41 252 ILE D C 1
ATOM 8397 O O . ILE D 1 252 ? 18.579 27.059 92.878 1.00 22.19 252 ILE D O 1
ATOM 8402 N N . LYS D 1 253 ? 17.295 27.729 91.161 1.00 21.33 253 LYS D N 1
ATOM 8403 C CA . LYS D 1 253 ? 17.065 29.061 91.724 1.00 23.07 253 LYS D CA 1
ATOM 8404 C C . LYS D 1 253 ? 15.948 29.106 92.761 1.00 23.20 253 LYS D C 1
ATOM 8405 O O . LYS D 1 253 ? 15.947 29.992 93.621 1.00 23.17 253 LYS D O 1
ATOM 8411 N N . VAL D 1 254 ? 14.994 28.172 92.656 1.00 20.96 254 VAL D N 1
ATOM 8412 C CA . VAL D 1 254 ? 13.864 28.101 93.565 1.00 21.40 254 VAL D CA 1
ATOM 8413 C C . VAL D 1 254 ? 13.705 26.718 94.212 1.00 19.96 254 VAL D C 1
ATOM 8414 O O . VAL D 1 254 ? 13.592 26.613 95.415 1.00 21.41 254 VAL D O 1
ATOM 8418 N N . GLY D 1 255 ? 13.673 25.648 93.429 1.00 20.05 255 GLY D N 1
ATOM 8419 C CA . GLY D 1 255 ? 13.786 24.291 94.030 1.00 19.52 255 GLY D CA 1
ATOM 8420 C C . GLY D 1 255 ? 12.498 23.631 94.522 1.00 19.61 255 GLY D C 1
ATOM 8421 O O . GLY D 1 255 ? 12.555 22.739 95.406 1.00 19.07 255 GLY D O 1
ATOM 8422 N N . ILE D 1 256 ? 11.355 24.047 93.950 1.00 18.45 256 ILE D N 1
ATOM 8423 C CA . ILE D 1 256 ? 10.013 23.487 94.280 1.00 18.65 256 ILE D CA 1
ATOM 8424 C C . ILE D 1 256 ? 9.249 22.980 93.033 1.00 17.56 256 ILE D C 1
ATOM 8425 O O . ILE D 1 256 ? 9.542 23.440 91.931 1.00 18.10 256 ILE D O 1
ATOM 8430 N N . PRO D 1 257 ? 8.355 21.958 93.190 1.00 17.14 257 PRO D N 1
ATOM 8431 C CA . PRO D 1 257 ? 7.488 21.561 92.095 1.00 16.36 257 PRO D CA 1
ATOM 8432 C C . PRO D 1 257 ? 6.645 22.753 91.654 1.00 16.41 257 PRO D C 1
ATOM 8433 O O . PRO D 1 257 ? 5.870 23.263 92.468 1.00 17.25 257 PRO D O 1
ATOM 8437 N N . ALA D 1 258 ? 6.821 23.225 90.429 1.00 15.17 258 ALA D N 1
ATOM 8438 C CA . ALA D 1 258 ? 5.966 24.329 89.918 1.00 16.94 258 ALA D CA 1
ATOM 8439 C C . ALA D 1 258 ? 5.575 24.114 88.465 1.00 17.28 258 ALA D C 1
ATOM 8440 O O . ALA D 1 258 ? 6.273 23.405 87.728 1.00 18.88 258 ALA D O 1
ATOM 8442 N N . LYS D 1 259 ? 4.446 24.702 88.072 1.00 16.03 259 LYS D N 1
ATOM 8443 C CA . LYS D 1 259 ? 3.975 24.657 86.725 1.00 15.11 259 LYS D CA 1
ATOM 8444 C C . LYS D 1 259 ? 3.620 26.086 86.288 1.00 14.43 259 LYS D C 1
ATOM 8445 O O . LYS D 1 259 ? 2.833 26.771 86.938 1.00 15.00 259 LYS D O 1
ATOM 8451 N N . SER D 1 260 ? 4.130 26.521 85.150 1.00 14.17 260 SER D N 1
ATOM 8452 C CA . SER D 1 260 ? 3.773 27.848 84.687 1.00 14.93 260 SER D CA 1
ATOM 8453 C C . SER D 1 260 ? 2.858 27.889 83.458 1.00 14.02 260 SER D C 1
ATOM 8454 O O . SER D 1 260 ? 2.638 26.901 82.781 1.00 13.84 260 SER D O 1
ATOM 8457 N N . GLY D 1 261 ? 2.323 29.068 83.169 1.00 15.40 261 GLY D N 1
ATOM 8458 C CA . GLY D 1 261 ? 1.664 29.356 81.904 1.00 15.35 261 GLY D CA 1
ATOM 8459 C C . GLY D 1 261 ? 1.894 30.806 81.481 1.00 16.63 261 GLY D C 1
ATOM 8460 O O . GLY D 1 261 ? 2.272 31.652 82.323 1.00 16.09 261 GLY D O 1
ATOM 8461 N N . VAL D 1 262 ? 1.673 31.087 80.197 1.00 16.43 262 VAL D N 1
ATOM 8462 C CA . VAL D 1 262 ? 2.049 32.380 79.569 1.00 17.71 262 VAL D CA 1
ATOM 8463 C C . VAL D 1 262 ? 1.084 33.520 79.887 1.00 17.72 262 VAL D C 1
ATOM 8464 O O . VAL D 1 262 ? 1.368 34.661 79.518 1.00 15.89 262 VAL D O 1
ATOM 8468 N N . SER D 1 263 ? -0.030 33.201 80.568 1.00 17.32 263 SER D N 1
ATOM 8469 C CA . SER D 1 263 ? -0.905 34.217 81.173 1.00 18.64 263 SER D CA 1
ATOM 8470 C C . SER D 1 263 ? -0.281 34.744 82.425 1.00 18.09 263 SER D C 1
ATOM 8471 O O . SER D 1 263 ? -0.821 35.688 83.010 1.00 18.32 263 SER D O 1
ATOM 8474 N N . GLY D 1 264 ? 0.874 34.176 82.834 1.00 17.44 264 GLY D N 1
ATOM 8475 C CA . GLY D 1 264 ? 1.605 34.682 84.005 1.00 16.22 264 GLY D CA 1
ATOM 8476 C C . GLY D 1 264 ? 1.412 33.855 85.294 1.00 17.90 264 GLY D C 1
ATOM 8477 O O . GLY D 1 264 ? 1.920 34.233 86.352 1.00 18.83 264 GLY D O 1
ATOM 8478 N N . GLY D 1 265 ? 0.698 32.735 85.228 1.00 15.59 265 GLY D N 1
ATOM 8479 C CA . GLY D 1 265 ? 0.451 31.910 86.423 1.00 15.68 265 GLY D CA 1
ATOM 8480 C C . GLY D 1 265 ? 1.612 30.994 86.775 1.00 15.55 265 GLY D C 1
ATOM 8481 O O . GLY D 1 265 ? 2.411 30.615 85.916 1.00 17.07 265 GLY D O 1
ATOM 8482 N N . ILE D 1 266 ? 1.749 30.676 88.050 1.00 15.30 266 ILE D N 1
ATOM 8483 C CA . ILE D 1 266 ? 2.725 29.668 88.493 1.00 15.33 266 ILE D CA 1
ATOM 8484 C C . ILE D 1 266 ? 2.001 28.958 89.612 1.00 15.35 266 ILE D C 1
ATOM 8485 O O . ILE D 1 266 ? 1.530 29.602 90.549 1.00 16.14 266 ILE D O 1
ATOM 8490 N N . LEU D 1 267 ? 1.795 27.664 89.454 1.00 14.71 267 LEU D N 1
ATOM 8491 C CA . LEU D 1 267 ? 1.159 26.859 90.489 1.00 16.35 267 LEU D CA 1
ATOM 8492 C C . LEU D 1 267 ? 2.324 26.134 91.144 1.00 16.00 267 LEU D C 1
ATOM 8493 O O . LEU D 1 267 ? 3.052 25.511 90.434 1.00 16.44 267 LEU D O 1
ATOM 8498 N N . ALA D 1 268 ? 2.478 26.188 92.460 1.00 15.83 268 ALA D N 1
ATOM 8499 C CA . ALA D 1 268 ? 3.517 25.393 93.082 1.00 17.45 268 ALA D CA 1
ATOM 8500 C C . ALA D 1 268 ? 2.966 24.554 94.250 1.00 18.81 268 ALA D C 1
ATOM 8501 O O . ALA D 1 268 ? 2.006 24.948 94.911 1.00 19.88 268 ALA D O 1
ATOM 8503 N N . ALA D 1 269 ? 3.559 23.369 94.434 1.00 19.69 269 ALA D N 1
ATOM 8504 C CA . ALA D 1 269 ? 3.200 22.434 95.457 1.00 20.35 269 ALA D CA 1
ATOM 8505 C C . ALA D 1 269 ? 4.469 22.010 96.205 1.00 20.63 269 ALA D C 1
ATOM 8506 O O . ALA D 1 269 ? 5.230 21.177 95.703 1.00 20.93 269 ALA D O 1
ATOM 8508 N N . VAL D 1 270 ? 4.684 22.561 97.403 1.00 20.28 270 VAL D N 1
ATOM 8509 C CA . VAL D 1 270 ? 5.813 22.204 98.279 1.00 19.16 270 VAL D CA 1
ATOM 8510 C C . VAL D 1 270 ? 5.400 21.026 99.165 1.00 20.00 270 VAL D C 1
ATOM 8511 O O . VAL D 1 270 ? 4.606 21.225 100.087 1.00 18.67 270 VAL D O 1
ATOM 8515 N N . PRO D 1 271 ? 5.913 19.780 98.869 1.00 21.82 271 PRO D N 1
ATOM 8516 C CA . PRO D 1 271 ? 5.406 18.490 99.444 1.00 22.58 271 PRO D CA 1
ATOM 8517 C C . PRO D 1 271 ? 5.321 18.548 100.948 1.00 23.89 271 PRO D C 1
ATOM 8518 O O . PRO D 1 271 ? 6.309 18.899 101.605 1.00 24.10 271 PRO D O 1
ATOM 8522 N N . GLY D 1 272 ? 4.146 18.226 101.484 1.00 25.63 272 GLY D N 1
ATOM 8523 C CA . GLY D 1 272 ? 3.850 18.333 102.917 1.00 26.32 272 GLY D CA 1
ATOM 8524 C C . GLY D 1 272 ? 3.820 19.711 103.540 1.00 27.07 272 GLY D C 1
ATOM 8525 O O . GLY D 1 272 ? 3.603 19.829 104.753 1.00 27.54 272 GLY D O 1
ATOM 8526 N N . ARG D 1 273 ? 4.002 20.774 102.758 1.00 26.57 273 ARG D N 1
ATOM 8527 C CA . ARG D 1 273 ? 4.135 22.113 103.368 1.00 25.86 273 ARG D CA 1
ATOM 8528 C C . ARG D 1 273 ? 3.122 23.246 102.964 1.00 25.70 273 ARG D C 1
ATOM 8529 O O . ARG D 1 273 ? 2.610 23.940 103.837 1.00 27.24 273 ARG D O 1
ATOM 8537 N N . CYS D 1 274 ? 2.908 23.515 101.680 1.00 23.42 274 CYS D N 1
ATOM 8538 C CA . CYS D 1 274 ? 1.969 24.575 101.268 1.00 23.27 274 CYS D CA 1
ATOM 8539 C C . CYS D 1 274 ? 1.706 24.464 99.787 1.00 21.82 274 CYS D C 1
ATOM 8540 O O . CYS D 1 274 ? 2.539 23.901 99.060 1.00 21.58 274 CYS D O 1
ATOM 8543 N N . GLY D 1 275 ? 0.578 25.046 99.358 1.00 19.84 275 GLY D N 1
ATOM 8544 C CA . GLY D 1 275 ? 0.264 25.208 97.977 1.00 17.84 275 GLY D CA 1
ATOM 8545 C C . GLY D 1 275 ? 0.525 26.686 97.753 1.00 18.11 275 GLY D C 1
ATOM 8546 O O . GLY D 1 275 ? 0.311 27.504 98.658 1.00 17.32 275 GLY D O 1
ATOM 8547 N N . ILE D 1 276 ? 1.041 27.019 96.579 1.00 16.90 276 ILE D N 1
ATOM 8548 C CA . ILE D 1 276 ? 1.306 28.406 96.252 1.00 17.74 276 ILE D CA 1
ATOM 8549 C C . ILE D 1 276 ? 0.745 28.673 94.889 1.00 17.13 276 ILE D C 1
ATOM 8550 O O . ILE D 1 276 ? 0.900 27.836 93.962 1.00 17.68 276 ILE D O 1
ATOM 8555 N N . GLY D 1 277 ? 0.118 29.843 94.768 1.00 16.67 277 GLY D N 1
ATOM 8556 C CA . GLY D 1 277 ? -0.492 30.277 93.521 1.00 17.29 277 GLY D CA 1
ATOM 8557 C C . GLY D 1 277 ? -0.026 31.697 93.255 1.00 18.31 277 GLY D C 1
ATOM 8558 O O . GLY D 1 277 ? -0.210 32.592 94.093 1.00 18.61 277 GLY D O 1
ATOM 8559 N N . VAL D 1 278 ? 0.606 31.902 92.104 1.00 17.26 278 VAL D N 1
ATOM 8560 C CA . VAL D 1 278 ? 1.061 33.214 91.704 1.00 17.40 278 VAL D CA 1
ATOM 8561 C C . VAL D 1 278 ? 0.526 33.543 90.316 1.00 17.52 278 VAL D C 1
ATOM 8562 O O . VAL D 1 278 ? 0.479 32.676 89.455 1.00 16.74 278 VAL D O 1
ATOM 8566 N N . PHE D 1 279 ? 0.102 34.781 90.112 1.00 17.32 279 PHE D N 1
ATOM 8567 C CA . PHE D 1 279 ? -0.148 35.314 88.755 1.00 16.89 279 PHE D CA 1
ATOM 8568 C C . PHE D 1 279 ? 0.585 36.651 88.586 1.00 16.99 279 PHE D C 1
ATOM 8569 O O . PHE D 1 279 ? 0.353 37.558 89.339 1.00 17.97 279 PHE D O 1
ATOM 8577 N N . GLY D 1 280 ? 1.424 36.769 87.577 1.00 16.61 280 GLY D N 1
ATOM 8578 C CA . GLY D 1 280 ? 2.156 38.004 87.272 1.00 16.83 280 GLY D CA 1
ATOM 8579 C C . GLY D 1 280 ? 2.330 38.042 85.752 1.00 17.49 280 GLY D C 1
ATOM 8580 O O . GLY D 1 280 ? 3.238 37.454 85.215 1.00 18.30 280 GLY D O 1
ATOM 8581 N N . PRO D 1 281 ? 1.429 38.723 85.039 1.00 18.36 281 PRO D N 1
ATOM 8582 C CA . PRO D 1 281 ? 1.379 38.673 83.559 1.00 18.38 281 PRO D CA 1
ATOM 8583 C C . PRO D 1 281 ? 2.639 39.062 82.808 1.00 19.10 281 PRO D C 1
ATOM 8584 O O . PRO D 1 281 ? 2.796 38.700 81.612 1.00 18.55 281 PRO D O 1
ATOM 8588 N N . ALA D 1 282 ? 3.533 39.800 83.462 1.00 20.00 282 ALA D N 1
ATOM 8589 C CA . ALA D 1 282 ? 4.789 40.231 82.790 1.00 20.30 282 ALA D CA 1
ATOM 8590 C C . ALA D 1 282 ? 5.770 39.046 82.729 1.00 20.38 282 ALA D C 1
ATOM 8591 O O . ALA D 1 282 ? 6.336 38.655 83.747 1.00 19.78 282 ALA D O 1
ATOM 8593 N N . LEU D 1 283 ? 5.940 38.494 81.533 1.00 20.92 283 LEU D N 1
ATOM 8594 C CA . LEU D 1 283 ? 6.799 37.334 81.292 1.00 21.75 283 LEU D CA 1
ATOM 8595 C C . LEU D 1 283 ? 8.241 37.754 80.998 1.00 23.32 283 LEU D C 1
ATOM 8596 O O . LEU D 1 283 ? 8.468 38.826 80.448 1.00 22.16 283 LEU D O 1
ATOM 8601 N N . ASP D 1 284 ? 9.168 36.875 81.346 1.00 23.82 284 ASP D N 1
ATOM 8602 C CA . ASP D 1 284 ? 10.548 36.933 80.891 1.00 26.62 284 ASP D CA 1
ATOM 8603 C C . ASP D 1 284 ? 10.677 36.448 79.456 1.00 27.96 284 ASP D C 1
ATOM 8604 O O . ASP D 1 284 ? 9.695 35.972 78.867 1.00 26.98 284 ASP D O 1
ATOM 8609 N N . ASP D 1 285 ? 11.869 36.568 78.877 1.00 30.78 285 ASP D N 1
ATOM 8610 C CA . ASP D 1 285 ? 12.079 36.183 77.461 1.00 35.09 285 ASP D CA 1
ATOM 8611 C C . ASP D 1 285 ? 11.893 34.690 77.190 1.00 35.74 285 ASP D C 1
ATOM 8612 O O . ASP D 1 285 ? 11.648 34.292 76.039 1.00 37.78 285 ASP D O 1
ATOM 8617 N N . LYS D 1 286 ? 11.982 33.880 78.249 1.00 35.58 286 LYS D N 1
ATOM 8618 C CA . LYS D 1 286 ? 11.686 32.454 78.187 1.00 35.65 286 LYS D CA 1
ATOM 8619 C C . LYS D 1 286 ? 10.220 32.031 78.481 1.00 33.32 286 LYS D C 1
ATOM 8620 O O . LYS D 1 286 ? 9.983 30.847 78.693 1.00 33.73 286 LYS D O 1
ATOM 8626 N N . GLY D 1 287 ? 9.265 32.964 78.520 1.00 30.70 287 GLY D N 1
ATOM 8627 C CA . GLY D 1 287 ? 7.820 32.648 78.673 1.00 27.42 287 GLY D CA 1
ATOM 8628 C C . GLY D 1 287 ? 7.234 32.345 80.066 1.00 25.76 287 GLY D C 1
ATOM 8629 O O . GLY D 1 287 ? 6.068 31.906 80.174 1.00 27.19 287 GLY D O 1
ATOM 8630 N N . ASN D 1 288 ? 7.989 32.630 81.133 1.00 22.94 288 ASN D N 1
ATOM 8631 C CA . ASN D 1 288 ? 7.572 32.449 82.523 1.00 20.88 288 ASN D CA 1
ATOM 8632 C C . ASN D 1 288 ? 7.422 33.806 83.164 1.00 20.78 288 ASN D C 1
ATOM 8633 O O . ASN D 1 288 ? 8.169 34.724 82.791 1.00 21.17 288 ASN D O 1
ATOM 8638 N N . SER D 1 289 ? 6.523 33.925 84.148 1.00 19.06 289 SER D N 1
ATOM 8639 C CA . SER D 1 289 ? 6.246 35.221 84.839 1.00 19.79 289 SER D CA 1
ATOM 8640 C C . SER D 1 289 ? 7.566 35.658 85.405 1.00 19.54 289 SER D C 1
ATOM 8641 O O . SER D 1 289 ? 8.187 34.906 86.151 1.00 19.02 289 SER D O 1
ATOM 8644 N N . LEU D 1 290 ? 8.012 36.835 85.004 1.00 21.24 290 LEU D N 1
ATOM 8645 C CA . LEU D 1 290 ? 9.281 37.416 85.484 1.00 22.01 290 LEU D CA 1
ATOM 8646 C C . LEU D 1 290 ? 9.068 37.848 86.899 1.00 21.93 290 LEU D C 1
ATOM 8647 O O . LEU D 1 290 ? 9.847 37.522 87.801 1.00 21.76 290 LEU D O 1
ATOM 8652 N N . THR D 1 291 ? 7.989 38.583 87.112 1.00 21.75 291 THR D N 1
ATOM 8653 C CA . THR D 1 291 ? 7.650 39.105 88.445 1.00 21.70 291 THR D CA 1
ATOM 8654 C C . THR D 1 291 ? 7.373 37.916 89.410 1.00 22.95 291 THR D C 1
ATOM 8655 O O . THR D 1 291 ? 7.820 37.882 90.544 1.00 22.71 291 THR D O 1
ATOM 8659 N N . GLY D 1 292 ? 6.674 36.895 88.927 1.00 21.20 292 GLY D N 1
ATOM 8660 C CA . GLY D 1 292 ? 6.416 35.834 89.831 1.00 22.83 292 GLY D CA 1
ATOM 8661 C C . GLY D 1 292 ? 7.501 34.825 90.236 1.00 22.66 292 GLY D C 1
ATOM 8662 O O . GLY D 1 292 ? 7.616 34.508 91.404 1.00 23.31 292 GLY D O 1
ATOM 8663 N N . VAL D 1 293 ? 8.314 34.370 89.292 1.00 22.83 293 VAL D N 1
ATOM 8664 C CA . VAL D 1 293 ? 9.751 34.035 89.569 1.00 22.99 293 VAL D CA 1
ATOM 8665 C C . VAL D 1 293 ? 10.617 34.722 90.606 1.00 23.52 293 VAL D C 1
ATOM 8666 O O . VAL D 1 293 ? 11.087 34.038 91.522 1.00 21.81 293 VAL D O 1
ATOM 8670 N N . LYS D 1 294 ? 10.834 36.038 90.439 1.00 22.74 294 LYS D N 1
ATOM 8671 C CA . LYS D 1 294 ? 11.529 36.846 91.441 1.00 22.56 294 LYS D CA 1
ATOM 8672 C C . LYS D 1 294 ? 10.901 36.679 92.822 1.00 22.74 294 LYS D C 1
ATOM 8673 O O . LYS D 1 294 ? 11.593 36.569 93.826 1.00 23.74 294 LYS D O 1
ATOM 8679 N N . LEU D 1 295 ? 9.572 36.681 92.881 1.00 21.42 295 LEU D N 1
ATOM 8680 C CA . LEU D 1 295 ? 8.859 36.513 94.125 1.00 19.99 295 LEU D CA 1
ATOM 8681 C C . LEU D 1 295 ? 9.117 35.148 94.724 1.00 20.02 295 LEU D C 1
ATOM 8682 O O . LEU D 1 295 ? 9.398 35.055 95.906 1.00 18.95 295 LEU D O 1
ATOM 8687 N N . LEU D 1 296 ? 9.026 34.081 93.910 1.00 19.69 296 LEU D N 1
ATOM 8688 C CA . LEU D 1 296 ? 9.247 32.720 94.413 1.00 19.11 296 LEU D CA 1
ATOM 8689 C C . LEU D 1 296 ? 10.709 32.525 94.812 1.00 19.23 296 LEU D C 1
ATOM 8690 O O . LEU D 1 296 ? 10.970 31.775 95.746 1.00 19.16 296 LEU D O 1
ATOM 8695 N N . GLU D 1 297 ? 11.652 33.164 94.119 1.00 19.66 297 GLU D N 1
ATOM 8696 C CA . GLU D 1 297 ? 13.063 33.125 94.572 1.00 21.61 297 GLU D CA 1
ATOM 8697 C C . GLU D 1 297 ? 13.254 33.738 95.991 1.00 22.00 297 GLU D C 1
ATOM 8698 O O . GLU D 1 297 ? 13.947 33.167 96.822 1.00 21.94 297 GLU D O 1
ATOM 8704 N N . ARG D 1 298 ? 12.631 34.885 96.263 1.00 22.17 298 ARG D N 1
ATOM 8705 C CA . ARG D 1 298 ? 12.632 35.487 97.610 1.00 22.89 298 ARG D CA 1
ATOM 8706 C C . ARG D 1 298 ? 11.966 34.569 98.654 1.00 23.94 298 ARG D C 1
ATOM 8707 O O . ARG D 1 298 ? 12.504 34.316 99.730 1.00 23.13 298 ARG D O 1
ATOM 8715 N N . LEU D 1 299 ? 10.777 34.051 98.322 1.00 23.64 299 LEU D N 1
ATOM 8716 C CA . LEU D 1 299 ? 10.057 33.232 99.255 1.00 23.18 299 LEU D CA 1
ATOM 8717 C C . LEU D 1 299 ? 10.788 31.950 99.560 1.00 22.76 299 LEU D C 1
ATOM 8718 O O . LEU D 1 299 ? 10.797 31.493 100.717 1.00 22.07 299 LEU D O 1
ATOM 8723 N N . SER D 1 300 ? 11.344 31.341 98.523 1.00 22.14 300 SER D N 1
ATOM 8724 C CA . SER D 1 300 ? 12.031 30.083 98.666 1.00 23.56 300 SER D CA 1
ATOM 8725 C C . SER D 1 300 ? 13.287 30.241 99.567 1.00 24.52 300 SER D C 1
ATOM 8726 O O . SER D 1 300 ? 13.557 29.371 100.428 1.00 24.70 300 SER D O 1
ATOM 8729 N N . LYS D 1 301 ? 14.023 31.342 99.379 1.00 25.07 301 LYS D N 1
ATOM 8730 C CA . LYS D 1 301 ? 15.172 31.676 100.265 1.00 26.97 301 LYS D CA 1
ATOM 8731 C C . LYS D 1 301 ? 14.717 31.937 101.704 1.00 27.74 301 LYS D C 1
ATOM 8732 O O . LYS D 1 301 ? 15.274 31.370 102.640 1.00 27.59 301 LYS D O 1
ATOM 8738 N N . THR D 1 302 ? 13.680 32.778 101.869 1.00 28.38 302 THR D N 1
ATOM 8739 C CA . THR D 1 302 ? 13.179 33.174 103.197 1.00 27.89 302 THR D CA 1
ATOM 8740 C C . THR D 1 302 ? 12.654 32.010 104.025 1.00 27.82 302 THR D C 1
ATOM 8741 O O . THR D 1 302 ? 12.907 31.953 105.230 1.00 28.54 302 THR D O 1
ATOM 8745 N N . TYR D 1 303 ? 11.942 31.076 103.404 1.00 26.61 303 TYR D N 1
ATOM 8746 C CA . TYR D 1 303 ? 11.344 29.995 104.143 1.00 26.43 303 TYR D CA 1
ATOM 8747 C C . TYR D 1 303 ? 11.964 28.643 103.901 1.00 26.01 303 TYR D C 1
ATOM 8748 O O . TYR D 1 303 ? 11.357 27.654 104.225 1.00 27.30 303 TYR D O 1
ATOM 8757 N N . SER D 1 304 ? 13.125 28.595 103.271 1.00 26.14 304 SER D N 1
ATOM 8758 C CA . SER D 1 304 ? 13.816 27.326 102.957 1.00 26.49 304 SER D CA 1
ATOM 8759 C C . SER D 1 304 ? 12.936 26.276 102.229 1.00 24.96 304 SER D C 1
ATOM 8760 O O . SER D 1 304 ? 12.848 25.122 102.647 1.00 24.00 304 SER D O 1
ATOM 8763 N N . LEU D 1 305 ? 12.295 26.680 101.135 1.00 22.93 305 LEU D N 1
ATOM 8764 C CA . LEU D 1 305 ? 11.326 25.812 100.436 1.00 22.17 305 LEU D CA 1
ATOM 8765 C C . LEU D 1 305 ? 11.917 24.704 99.561 1.00 21.80 305 LEU D C 1
ATOM 8766 O O . LEU D 1 305 ? 11.260 23.668 99.338 1.00 21.27 305 LEU D O 1
ATOM 8771 N N . SER D 1 306 ? 13.173 24.875 99.120 1.00 22.60 306 SER D N 1
ATOM 8772 C CA . SER D 1 306 ? 13.768 23.909 98.219 1.00 23.07 306 SER D CA 1
ATOM 8773 C C . SER D 1 306 ? 13.701 22.523 98.750 1.00 22.62 306 SER D C 1
ATOM 8774 O O . SER D 1 306 ? 13.932 22.305 99.906 1.00 23.52 306 SER D O 1
ATOM 8777 N N . ILE D 1 307 ? 13.332 21.597 97.878 1.00 24.09 307 ILE D N 1
ATOM 8778 C CA . ILE D 1 307 ? 13.228 20.168 98.179 1.00 25.07 307 ILE D CA 1
ATOM 8779 C C . ILE D 1 307 ? 14.542 19.410 97.904 1.00 26.58 307 ILE D C 1
ATOM 8780 O O . ILE D 1 307 ? 14.644 18.172 98.161 1.00 27.05 307 ILE D O 1
ATOM 8785 N N . PHE D 1 308 ? 15.543 20.129 97.380 1.00 26.23 308 PHE D N 1
ATOM 8786 C CA . PHE D 1 308 ? 16.842 19.519 97.002 1.00 26.22 308 PHE D CA 1
ATOM 8787 C C . PHE D 1 308 ? 17.903 19.564 98.128 1.00 27.23 308 PHE D C 1
ATOM 8788 O O . PHE D 1 308 ? 17.736 20.267 99.166 1.00 28.18 308 PHE D O 1
#

Nearest PDB structures (foldseek):
  2pby-assembly1_C  TM=9.995E-01  e=7.759E-50  Geobacillus kaustophilus HTA426
  2pby-assembly1_D  TM=1.001E+00  e=1.180E-48  Geobacillus kaustophilus HTA426
  2pby-assembly1_B  TM=9.723E-01  e=1.916E-46  Geobacillus kaustophilus HTA426
  2osu-assembly1_B  TM=9.640E-01  e=8.425E-32  Bacillus subtilis
  2osu-assembly1_A  TM=9.621E-01  e=4.675E-31  Bacillus subtilis

Sequence (1155 aa):
LVYNQEELVRFVEEAKQYARYGKVADYIPALGKANPNELSIAIYTPDDEVVSAGDVTVKVTLQSISKIIALALVLIDRGEDEVFHKVGMEPKPLNPMINAGALVVTSMIQGGSVSERLERLLAFVRRLAGNERISYSDEVARSEFETAFLNRSLCYFLKQHRIIDEDVEELMELYTKQCAIEMTCIDLARIGLVLALDGRDPHSSEPLMPLDVARICKTFMVTCGMYNSSGEFAIKVGIPAKSGVSGGILAAVPGRCGIGVFGPALDDKGNSLTGVKLLERLSKTYSLSIFYNQEELVRFVEEAKQYARYGKVADYIPALGKANPNELSIAIYTPDDEVVSAGDVTVKVTLQSISKIIALALVLIDRGEDEVFHKVGMEPAKPLNPMINAGALVVTSMIQGGSVSERLERLLAFVRRLAGNERISYSDEVARSEFETAFLNRSLCYFLKQHRIIDEDVEELMELYTKQCAIEMTCIDLARIGLVLALDGRDPHSSEPLMPLDVARICKTFMVTCGMYNSSGEFAIKVGIPAKSGVSGGILAAVPGRCGIGVFGPALDDKGNSLTGVKLLERLSKTYSLSIFYNQEELVRFVEEAKQYARYGKVADYIPALGKANPNELSIAIYTPDDEVVSAGDVTVKVTLQSISKIIALALVLIDRGEDEVFHKVGMEPKPLNPMINAGALVVTSMIQGGSVSERLERLLAFVRRLAGNERISYSDEVARSEFETAFLNRSLCYFLKQHRIIDEDVEELMELYTKQCAIEMTCIDLARIGLVLALDGRDPHSSEPLMPLDVARICKTFMVTCGMYNSSGEFAIKVGIPAKSGVSGGILAAVPGRCGIGVFGPALDDKGNSLTGVKLLERLSKTYSLSINQEELVRFVEEAKQYARYGKVADYIPALGKANPNELSIAIYTPDDEVVSAGDVTVKVTLQSISKIIALALVLIDRGEDEVFHKVGMEPLNPMINAGALVVTSMIQGGSVSERLERLLAFVRRLAGNERISYSDEVARSEFETAFLNRSLCYFLKQHRIIDEDVEELMELYTKQCAIEMTCIDLARIGLVLALDGRDPHSSEPLMPLDVARICKTFMVTCGMYNSSGEFAIKVGIPAKSGVSGGILAAVPGRCGIGVFGPALDDKGNSLTGVKLLERLSKTYSLSIF

Foldseek 3Di:
DDDDLVVLQVLLVVLLVCLVVFAFDPLQPVLNPDDLSFKKKKKAWLLRDIHMDTPQVDKFFCALVLLLLLLQQLCQVPNPVVLCVLAPLACVHHHSSDLLNVLLSLLSQDDDALVRSLVSSLVLLCQQLVHNPWFFDPSSLVSCLVRPVVSLVSVVVCVVVPSHPDDSSRSSSNNSRSRRTIGGQSSLFSSLACLLAQQARSVPRDRSGHSVSSVSSQVCLQRPQFQPCSVVLCVQQAFRWHFASSAWIWTHQRNTITMIMRRRGDDPRRHRSSVSSSRSVVCVVVVSHPD/DDQVVQQVLLVVLLVCLVVFAFDPLLVVSNVDDLSFKKKWKAWLLRDIHIYTDFDKFFFALVLLLLLLQQLCQVVNDVVLCVQAALDLCLHHNHSSDLLNVLLSLLSQDDDALVRSLVSSLVLLCQQLVHNVWFFDPSSLVSCLVRVPVSLVSVVVCVVVPSHDDDSSSSSSSNSRSRRTMGTFSSLQSNLACLQAQQARSPPRDGSGHSVSSVSSQVCLQSQQQPPCSVVLCVQQAFRWHFRSSAWIWTHQHNTITMIMGRSGADPRRHRSSVSSSRSVVCVVVVRHPD/DDQVVQQVLLVVLLVCLVVFAFDCLLPVLNVDDLSFKKKWKAWLLGDIHMYTPQPDKFFQALVLLLLLLQLLCQVVNDVVLCVLVPQPCVHPHSRDLLNVLLSLLSQDDDALVGSLVSSLVLLCQQLVHNPWFFDPSSLVSCLVRVPVSLVSVVVCCVVVSHPDDSSSSSSNSSRSRRTIDGFSSLFSNLACLLAQQARSPPRHGSGHSVSSVSSQVCQQSCQQQPCSVVLCVQQAFRWHFASSAWIWTHQHNTITMIMRRRGDDPRRHRSSVSSSRSVVCVVVVRHD/DQVVLQVLLVVLLVCLVVFAFDPLLPVLNVDDLNFKKKWKAWLLRDIHIYTPQVDKFFAALVLLLLLLLLLCQVPNPVVLCVLCPLACVHSSDLLNVLLSLLSQDDDALVGSLVSSLVLLCQQLVHNPWFFDPSQLVSCLVDVVVSLVSVVVCVVVPSHPDDSSRSSSNNSRSRRTIDGFSSLFSSLACLLAQQARSPPRDRSGHSVSSVSSLVCQQRCAFQPCSVVCCVQQAFRWHFASSAWIWTHQRNTITMIMRRRGDDPRRHSSSVVSSSSVVCVVVVRHPD

Organism: Geobacillus kaustophilus (strain HTA426) (NCBI:txid235909)

Solvent-accessible surface area: 44186 Å² total; per-residue (Å²): 177,130,30,63,72,102,78,3,50,147,17,4,81,100,3,59,132,87,4,206,173,4,162,26,8,117,141,14,78,14,13,34,163,38,68,50,77,45,0,3,0,0,1,27,26,64,99,40,110,59,24,22,5,39,45,34,121,51,128,20,6,0,9,25,0,2,9,2,3,0,0,2,10,2,4,69,46,111,30,72,140,77,0,34,138,54,0,10,49,44,64,188,69,41,9,0,10,86,55,9,0,2,0,0,2,1,19,12,5,83,36,63,43,17,77,102,52,11,88,87,1,6,44,9,0,53,116,2,3,53,46,158,211,6,50,60,16,91,90,15,5,168,14,10,63,133,47,16,56,81,26,15,7,37,0,25,77,0,26,66,101,215,48,12,134,68,74,2,68,92,6,0,59,3,7,6,45,0,9,0,0,33,2,25,0,56,16,0,0,18,2,0,0,0,3,3,21,23,0,102,14,15,147,73,77,80,85,15,5,65,85,80,6,0,57,3,0,0,4,2,2,6,3,17,0,2,125,94,9,5,3,49,13,5,30,87,4,0,4,0,0,6,2,3,17,7,0,0,0,0,0,0,2,29,53,102,0,0,0,0,0,3,0,7,0,16,39,149,75,14,3,0,24,0,0,22,70,0,1,39,113,0,8,157,44,22,84,2,40,22,2,85,78,85,98,33,5,45,130,21,6,109,57,3,67,87,72,5,168,147,19,144,19,7,89,143,18,77,15,12,30,159,25,68,47,89,38,0,2,0,0,0,29,16,61,99,53,103,57,22,29,6,42,51,64,52,83,27,6,0,7,38,1,1,4,4,5,1,10,2,8,0,21,66,57,38,30,33,162,83,13,86,149,56,4,11,17,31,19,87,83,102,8,87,2,12,9,57,54,21,0,2,0,0,10,0,17,26,6,95,37,67,60,24,62,94,22,11,80,96,1,8,46,24,0,45,119,2,4,53,42,147,227,6,53,48,15,84,78,16,5,140,18,10,50,119,48,17,51,79,23,16,8,41,0,23,79,3,30,76,87,212,25,8,131,34,85,2,59,65,0,0,66,1,9,6,49,0,10,0,1,46,2,28,0,54,17,0,0,18,1,0,0,0,6,2,18,25,0,109,14,14,146,68,73,74,98,12,6,64,82,101,8,0,78,41,5,12,20,9,2,15,3,18,0,3,119,75,11,3,3,55,10,6,35,92,3,0,4,2,0,0,2,0,20,6,0,0,0,0,0,0,1,38,56,100,0,0,0,0,0,3,0,2,0,15,42,150,92,19,2,0,24,0,0,22,70,0,0,44,91,1,9,163,58,51,82,2,30,26,6,92,76,78,107,62,4,56,180,24,1,92,76,2,46,116,79,4,184,157,17,154,25,10,102,149,13,68,22,12,24,174,44,68,49,91,48,0,3,0,0,2,29,19,54,90,45,108,60,26,23,4,38,44,38,113,48,112,21,6,1,10,29,0,0,13,1,3,0,0,1,8,0,7,70,42,81,27,72,135,63,0,27,130,43,0,14,35,31,25,147,11,90,2,0,8,75,49,20,0,1,0,0,2,0,16,3,6,83,38,72,40,9,81,104,39,8,85,109,0,6,30,4,0,40,116,0,3,54,22,124,188,6,50,60,3,66,115,14,4,144,14,11,61,126,47,18,54,67,23,14,10,41,0,24,91,4,33,65,99,209,40,7,125,60,83,3,70,67,5,0,65,2,10,5,31,0,10,0,1,42,0,19,0,53,16,0,0,18,1,0,0,0,2,2,19,34,0,87,16,8,142,65,64,106,108,29,5,64,81,96,12,0,67,4,0,1,3,2,4,12,1,20,0,3,58,115,7,7,3,58,11,14,60,110,3,6,5,0,0,6,4,4,36,8,0,0,0,0,0,0,1,31,56,97,0,0,0,0,0,3,0,6,0,12,30,142,76,21,2,0,24,1,0,23,60,1,1,44,80,2,8,157,56,51,75,2,44,49,107,74,115,35,4,65,137,25,4,106,71,1,63,104,78,5,173,146,13,139,25,8,114,143,18,82,23,14,31,165,38,64,49,90,45,0,3,0,0,25,29,46,60,93,51,104,54,50,27,5,39,43,41,119,51,133,18,6,0,11,26,0,1,9,2,3,0,0,2,7,0,6,66,44,92,28,70,114,86,0,34,155,67,5,25,41,56,61,85,11,0,11,88,54,9,0,2,0,0,2,0,19,11,7,67,37,75,47,15,82,114,30,12,82,93,0,6,35,0,0,37,109,2,4,52,46,123,219,6,50,52,6,57,105,15,5,133,19,9,68,141,43,17,48,73,24,16,8,39,0,25,80,0,24,60,67,191,46,11,137,47,79,3,73,74,3,0,61,4,8,6,40,0,10,0,0,32,2,25,0,51,20,0,0,20,1,0,0,0,3,1,14,25,0,108,16,18,147,68,71,104,86,27,4,65,98,89,10,0,62,5,0,0,4,2,2,6,4,16,0,2,120,92,10,5,2,40,11,6,40,107,3,0,4,0,0,6,3,3,23,8,0,0,0,0,0,0,2,30,53,111,8,0,1,0,0,3,0,7,0,10,40,140,99,12,2,0,28,1,0,22,66,0,0,39,93,1,8,168,57,84,79,12,33,22,7

Secondary structure (DSSP, 8-state):
----HHHHHHHHHHHHTTGGG-B---SSGGGGGS-TT--EEEEEETTTEEEEEESTT--EE-TTHHHHHHHHHHHHHHHHHHHHHHB-S---PBPTTSHHHHHHHHTTS-SSSHHHHHHHHHHHHHHHHT-TT--B-HHHHHHHHHH-HHHHHHHHHHHHTTS--S-HHHHHHHHHHHHTBEE-HHHHHHHHHHHHTTTB-TTT--BSS-HHHHHHHHHHHHHSSSTT-HHHHHHHT-S-EEE-TTSEEEEEETTTEEEEEE---B-TTSSBHHHHHHHHHHHHHHT----/--HHHHHHHHHHHHGGGGG-B---SSGGGGGS-TT--EEEEE-TTS-EEEEE----EE-GGGHHHHHHHHHHHHH-HHHHHHHS--------S-SSSHHHHHHHHHT---SSHHHHHHHHHHHHHHHHT-TT--B-HHHHHHHHHH-HHHHHHHHHHHHTTS--S-HHHHHHHHHHHHTBEE-HHHHHHH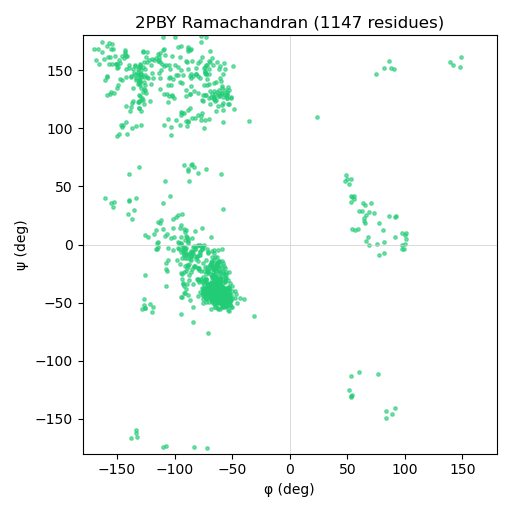HHHHHTTTB-TTT--BSS-HHHHHHHHHHHHHSTTGGGHHHHHHHT-S-EEE-TTSEEEEEETTTEEEEEE---B-TTSSBHHHHHHHHHHHHHHT----/--HHHHHHHHHHHHTTGGG-B---SSGGGGGS-TT--EEEEE-TTS-EEEEESTT--EE-GGGHHHHHHHHHHHHH-HHHHHHHS------S-SSSHHHHHHHHHT---SSHHHHHHHHHHHHHHHHT-TT-EE-HHHHHHHHHH-HHHHHHHHHHHHTTS--S-HHHHHHHHHHHHTEEE-HHHHHHHHHHHHTTTB-TTT--BSS-HHHHHHHHHHHHHSSSTTTHHHHHHHT-S-EEE-TTSEEEEEETTTEEEEEE---B-TTSSBHHHHHHHHHHHHHHT---/-HHHHHHHHHHHHTTGGG-B---SSTTGGGS-TT--EEEEE-TTS-EEEEESTT--EE-TTHHHHHHHHHHHHHHHHHHHHHHS-S----TTSHHHHHHHHTT---SSHHHHHHHHHHHHHHHHT-TT--B-HHHHHHHHHH-HHHHHHHHHHHHTTS--S-HHHHHHHHHHHHTBEE-HHHHHHHHHHHHTTTB-TTT--BSS-HHHHHHHHHHHHHS-STT-HHHHHHHT-S-EEE-TTSEEEEEETTTEEEEEE---B-TTSSBHHHHHHHHHHHHHTT----

B-factor: mean 28.08, std 8.82, range [9.11, 69.07]

CATH classification: 3.40.710.10 (+1 more: 1.10.1500.10)

Radius of gyration: 34.46 Å; Cα contacts (8 Å, |Δi|>4): 2700; chains: 4; bounding box: 73×60×98 Å